Protein AF-0000000074757360 (afdb_homodimer)

Radius of gyration: 37.22 Å; Cα contacts (8 Å, |Δi|>4): 1600; chains: 2; bounding box: 82×143×84 Å

Structure (mmCIF, N/CA/C/O backbone):
data_AF-0000000074757360-model_v1
#
loop_
_entity.id
_entity.type
_entity.pdbx_description
1 polymer 'Uncharacterized protein'
#
loop_
_atom_site.group_PDB
_atom_site.id
_atom_site.type_symbol
_atom_site.label_atom_id
_atom_site.label_alt_id
_atom_site.label_comp_id
_atom_site.label_asym_id
_atom_site.label_entity_id
_atom_site.label_seq_id
_atom_site.pdbx_PDB_ins_code
_atom_site.Cartn_x
_atom_site.Cartn_y
_atom_site.Cartn_z
_atom_site.occupancy
_atom_site.B_iso_or_equiv
_atom_site.auth_seq_id
_atom_site.auth_comp_id
_atom_site.auth_asym_id
_atom_site.auth_atom_id
_atom_site.pdbx_PDB_model_num
ATOM 1 N N . MET A 1 1 ? 6.125 37.125 40.344 1 40.66 1 MET A N 1
ATOM 2 C CA . MET A 1 1 ? 6.281 35.938 41.188 1 40.66 1 MET A CA 1
ATOM 3 C C . MET A 1 1 ? 4.953 35.219 41.344 1 40.66 1 MET A C 1
ATOM 5 O O . MET A 1 1 ? 4.906 33.969 41.281 1 40.66 1 MET A O 1
ATOM 9 N N . LEU A 1 2 ? 3.912 35.938 41.469 1 44.38 2 LEU A N 1
ATOM 10 C CA . LEU A 1 2 ? 2.59 35.344 41.625 1 44.38 2 LEU A CA 1
ATOM 11 C C . LEU A 1 2 ? 2.145 34.688 40.344 1 44.38 2 LEU A C 1
ATOM 13 O O . LEU A 1 2 ? 1.53 33.625 40.344 1 44.38 2 LEU A O 1
ATOM 17 N N . ALA A 1 3 ? 2.496 35.344 39.312 1 50.09 3 ALA A N 1
ATOM 18 C CA . ALA A 1 3 ? 2.156 34.781 38 1 50.09 3 ALA A CA 1
ATOM 19 C C . ALA A 1 3 ? 2.926 33.469 37.75 1 50.09 3 ALA A C 1
ATOM 21 O O . ALA A 1 3 ? 2.377 32.531 37.188 1 50.09 3 ALA A O 1
ATOM 22 N N . LEU A 1 4 ? 4.109 33.531 38.281 1 52.38 4 LEU A N 1
ATOM 23 C CA . LEU A 1 4 ? 4.918 32.344 38.125 1 52.38 4 LEU A CA 1
ATOM 24 C C . LEU A 1 4 ? 4.387 31.219 39.031 1 52.38 4 LEU A C 1
ATOM 26 O O . LEU A 1 4 ? 4.367 30.047 38.625 1 52.38 4 LEU A O 1
ATOM 30 N N . ARG A 1 5 ? 4.098 31.594 40.375 1 53.38 5 ARG A N 1
ATOM 31 C CA . ARG A 1 5 ? 3.555 30.594 41.281 1 53.38 5 ARG A CA 1
ATOM 32 C C . ARG A 1 5 ? 2.236 30.031 40.75 1 53.38 5 ARG A C 1
ATOM 34 O O . ARG A 1 5 ? 1.979 28.828 40.875 1 53.38 5 ARG A O 1
ATOM 41 N N . SER A 1 6 ? 1.55 30.953 40.281 1 59.88 6 SER A N 1
ATOM 42 C CA . SER A 1 6 ? 0.283 30.5 39.719 1 59.88 6 SER A CA 1
ATOM 43 C C . SER A 1 6 ? 0.505 29.656 38.469 1 59.88 6 SER A C 1
ATOM 45 O O . SER A 1 6 ? -0.186 28.656 38.25 1 59.88 6 SER A O 1
ATOM 47 N N . GLY A 1 7 ? 1.587 30.016 37.812 1 64.06 7 GLY A N 1
ATOM 48 C CA . GLY A 1 7 ? 1.925 29.234 36.625 1 64.06 7 GLY A CA 1
ATOM 49 C C . GLY A 1 7 ? 2.422 27.828 36.938 1 64.06 7 GLY A C 1
ATOM 50 O O . GLY A 1 7 ? 2.01 26.859 36.312 1 64.06 7 GLY A O 1
ATOM 51 N N . LEU A 1 8 ? 3.223 27.781 38.031 1 70.5 8 LEU A N 1
ATOM 52 C CA . LEU A 1 8 ? 3.768 26.5 38.438 1 70.5 8 LEU A CA 1
ATOM 53 C C . LEU A 1 8 ? 2.678 25.625 39.031 1 70.5 8 LEU A C 1
ATOM 55 O O . LEU A 1 8 ? 2.68 24.406 38.844 1 70.5 8 LEU A O 1
ATOM 59 N N . ALA A 1 9 ? 1.816 26.234 39.781 1 69.94 9 ALA A N 1
ATOM 60 C CA . ALA A 1 9 ? 0.703 25.5 40.344 1 69.94 9 ALA A CA 1
ATOM 61 C C . ALA A 1 9 ? -0.206 24.938 39.25 1 69.94 9 ALA A C 1
ATOM 63 O O . ALA A 1 9 ? -0.674 23.797 39.344 1 69.94 9 ALA A O 1
ATOM 64 N N . ARG A 1 10 ? -0.334 25.672 38.312 1 75.38 10 ARG A N 1
ATOM 65 C CA . ARG A 1 10 ? -1.157 25.203 37.188 1 75.38 10 ARG A CA 1
ATOM 66 C C . ARG A 1 10 ? -0.459 24.094 36.406 1 75.38 10 ARG A C 1
ATOM 68 O O . ARG A 1 10 ? -1.107 23.156 35.938 1 75.38 10 ARG A O 1
ATOM 75 N N . MET A 1 11 ? 0.759 24.266 36.406 1 74.19 11 MET A N 1
ATOM 76 C CA . MET A 1 11 ? 1.522 23.219 35.719 1 74.19 11 MET A CA 1
ATOM 77 C C . MET A 1 11 ? 1.407 21.891 36.438 1 74.19 11 MET A C 1
ATOM 79 O O . MET A 1 11 ? 1.29 20.844 35.812 1 74.19 11 MET A O 1
ATOM 83 N N . CYS A 1 12 ? 1.384 21.953 37.688 1 73.38 12 CYS A N 1
ATOM 84 C CA . CYS A 1 12 ? 1.267 20.719 38.5 1 73.38 12 CYS A CA 1
ATOM 85 C C . CYS A 1 12 ? -0.15 20.172 38.406 1 73.38 12 CYS A C 1
ATOM 87 O O . CYS A 1 12 ? -0.344 18.953 38.438 1 73.38 12 CYS A O 1
ATOM 89 N N . HIS A 1 13 ? -1.072 21.047 38.188 1 77.44 13 HIS A N 1
ATOM 90 C CA . HIS A 1 13 ? -2.465 20.625 38.094 1 77.44 13 HIS A CA 1
ATOM 91 C C . HIS A 1 13 ? -2.727 19.859 36.781 1 77.44 13 HIS A C 1
ATOM 93 O O . HIS A 1 13 ? -3.57 18.969 36.75 1 77.44 13 HIS A O 1
ATOM 99 N N . VAL A 1 14 ? -1.979 20.25 35.844 1 77.44 14 VAL A N 1
ATOM 100 C CA . VAL A 1 14 ? -2.156 19.609 34.531 1 77.44 14 VAL A CA 1
ATOM 101 C C . VAL A 1 14 ? -1.836 18.125 34.625 1 77.44 14 VAL A C 1
ATOM 103 O O . VAL A 1 14 ? -2.508 17.297 34 1 77.44 14 VAL A O 1
ATOM 106 N N . HIS A 1 15 ? -0.929 17.797 35.469 1 77.31 15 HIS A N 1
ATOM 107 C CA . HIS A 1 15 ? -0.501 16.406 35.594 1 77.31 15 HIS A CA 1
ATOM 108 C C . HIS A 1 15 ? -1.546 15.562 36.312 1 77.31 15 HIS A C 1
ATOM 110 O O . HIS A 1 15 ? -1.62 14.352 36.094 1 77.31 15 HIS A O 1
ATOM 116 N N . ALA A 1 16 ? -2.439 16.25 36.969 1 79.31 16 ALA A N 1
ATOM 117 C CA . ALA A 1 16 ? -3.434 15.539 37.781 1 79.31 16 ALA A CA 1
ATOM 118 C C . ALA A 1 16 ? -4.789 15.523 37.062 1 79.31 16 ALA A C 1
ATOM 120 O O . ALA A 1 16 ? -5.727 14.867 37.531 1 79.31 16 ALA A O 1
ATOM 121 N N . MET A 1 17 ? -4.836 16.094 35.938 1 86.5 17 MET A N 1
ATOM 122 C CA . MET A 1 17 ? -6.121 16.203 35.25 1 86.5 17 MET A CA 1
ATOM 123 C C . MET A 1 17 ? -6.453 14.922 34.5 1 86.5 17 MET A C 1
ATOM 125 O O . MET A 1 17 ? -5.57 14.281 33.938 1 86.5 17 MET A O 1
ATOM 129 N N . GLU A 1 18 ? -7.699 14.633 34.594 1 88.25 18 GLU A N 1
ATOM 130 C CA . GLU A 1 18 ? -8.18 13.453 33.875 1 88.25 18 GLU A CA 1
ATOM 131 C C . GLU A 1 18 ? -8.25 13.695 32.375 1 88.25 18 GLU A C 1
ATOM 133 O O . GLU A 1 18 ? -8.398 14.836 31.922 1 88.25 18 GLU A O 1
ATOM 138 N N . ASP A 1 19 ? -8.164 12.68 31.609 1 90.19 19 ASP A N 1
ATOM 139 C CA . ASP A 1 19 ? -8.141 12.758 30.156 1 90.19 19 ASP A CA 1
ATOM 140 C C . ASP A 1 19 ? -9.422 13.398 29.625 1 90.19 19 ASP A C 1
ATOM 142 O O . ASP A 1 19 ? -9.375 14.172 28.656 1 90.19 19 ASP A O 1
ATOM 146 N N . THR A 1 20 ? -10.5 13.156 30.234 1 89.81 20 THR A N 1
ATOM 147 C CA . THR A 1 20 ? -11.781 13.68 29.75 1 89.81 20 THR A CA 1
ATOM 148 C C . THR A 1 20 ? -11.836 15.195 29.922 1 89.81 20 THR A C 1
ATOM 150 O O . THR A 1 20 ? -12.383 15.891 29.062 1 89.81 20 THR A O 1
ATOM 153 N N . GLU A 1 21 ? -11.195 15.609 30.953 1 90.19 21 GLU A N 1
ATOM 154 C CA . GLU A 1 21 ? -11.156 17.047 31.188 1 90.19 21 GLU A CA 1
ATOM 155 C C . GLU A 1 21 ? -10.219 17.734 30.188 1 90.19 21 GLU A C 1
ATOM 157 O O . GLU A 1 21 ? -10.508 18.844 29.719 1 90.19 21 GLU A O 1
ATOM 162 N N . VAL A 1 22 ? -9.172 17.078 29.969 1 91 22 VAL A N 1
ATOM 163 C CA . VAL A 1 22 ? -8.219 17.625 29.016 1 91 22 VAL A CA 1
ATOM 164 C C . VAL A 1 22 ? -8.859 17.703 27.625 1 91 22 VAL A C 1
ATOM 166 O O . VAL A 1 22 ? -8.703 18.703 26.922 1 91 22 VAL A O 1
ATOM 169 N N . VAL A 1 23 ? -9.625 16.719 27.266 1 91.56 23 VAL A N 1
ATOM 170 C CA . VAL A 1 23 ? -10.281 16.688 25.969 1 91.56 23 VAL A CA 1
ATOM 171 C C . VAL A 1 23 ? -11.328 17.797 25.891 1 91.56 23 VAL A C 1
ATOM 173 O O . VAL A 1 23 ? -11.508 18.406 24.844 1 91.56 23 VAL A O 1
ATOM 176 N N . ALA A 1 24 ? -11.984 18.078 26.938 1 87.88 24 ALA A N 1
ATOM 177 C CA . ALA A 1 24 ? -13.016 19.109 26.969 1 87.88 24 ALA A CA 1
ATOM 178 C C . ALA A 1 24 ? -12.414 20.5 26.766 1 87.88 24 ALA A C 1
ATOM 180 O O . ALA A 1 24 ? -13 21.359 26.094 1 87.88 24 ALA A O 1
ATOM 181 N N . ARG A 1 25 ? -11.172 20.656 27.25 1 87.62 25 ARG A N 1
ATOM 182 C CA . ARG A 1 25 ? -10.57 21.984 27.203 1 87.62 25 ARG A CA 1
ATOM 183 C C . ARG A 1 25 ? -9.688 22.156 25.969 1 87.62 25 ARG A C 1
ATOM 185 O O . ARG A 1 25 ? -9.68 23.219 25.359 1 87.62 25 ARG A O 1
ATOM 192 N N . ALA A 1 26 ? -8.906 21.141 25.688 1 89.75 26 ALA A N 1
ATOM 193 C CA . ALA A 1 26 ? -7.902 21.281 24.641 1 89.75 26 ALA A CA 1
ATOM 194 C C . ALA A 1 26 ? -8.25 20.438 23.422 1 89.75 26 ALA A C 1
ATOM 196 O O . ALA A 1 26 ? -7.602 20.531 22.375 1 89.75 26 ALA A O 1
ATOM 197 N N . GLY A 1 27 ? -9.266 19.625 23.469 1 91.06 27 GLY A N 1
ATOM 198 C CA . GLY A 1 27 ? -9.594 18.734 22.375 1 91.06 27 GLY A CA 1
ATOM 199 C C . GLY A 1 27 ? -8.789 17.453 22.375 1 91.06 27 GLY A C 1
ATOM 200 O O . GLY A 1 27 ? -7.879 17.281 23.188 1 91.06 27 GLY A O 1
ATOM 201 N N . LEU A 1 28 ? -9.117 16.594 21.516 1 94.25 28 LEU A N 1
ATOM 202 C CA . LEU A 1 28 ? -8.414 15.312 21.453 1 94.25 28 LEU A CA 1
ATOM 203 C C . LEU A 1 28 ? -6.992 15.508 20.938 1 94.25 28 LEU A C 1
ATOM 205 O O . LEU A 1 28 ? -6.066 14.812 21.359 1 94.25 28 LEU A O 1
ATOM 209 N N . ASP A 1 29 ? -6.801 16.438 20.047 1 93.94 29 ASP A N 1
ATOM 210 C CA . ASP A 1 29 ? -5.461 16.703 19.531 1 93.94 29 ASP A CA 1
ATOM 211 C C . ASP A 1 29 ? -4.543 17.219 20.641 1 93.94 29 ASP A C 1
ATOM 213 O O . ASP A 1 29 ? -3.359 16.875 20.688 1 93.94 29 ASP A O 1
ATOM 217 N N . GLY A 1 30 ? -5.074 18.062 21.531 1 92.75 30 GLY A N 1
ATOM 218 C CA . GLY A 1 30 ? -4.293 18.531 22.672 1 92.75 30 GLY A CA 1
ATOM 219 C C . GLY A 1 30 ? -3.869 17.391 23.594 1 92.75 30 GLY A C 1
ATOM 220 O O . GLY A 1 30 ? -2.713 17.328 24.016 1 92.75 30 GLY A O 1
ATOM 221 N N . LEU A 1 31 ? -4.781 16.516 23.828 1 94.06 31 LEU A N 1
ATOM 222 C CA . LEU A 1 31 ? -4.465 15.367 24.672 1 94.06 31 LEU A CA 1
ATOM 223 C C . LEU A 1 31 ? -3.412 14.484 24.016 1 94.06 31 LEU A C 1
ATOM 225 O O . LEU A 1 31 ? -2.498 14 24.672 1 94.06 31 LEU A O 1
ATOM 229 N N . MET A 1 32 ? -3.561 14.344 22.703 1 95.44 32 MET A N 1
ATOM 230 C CA . MET A 1 32 ? -2.648 13.43 22.031 1 95.44 32 MET A CA 1
ATOM 231 C C . MET A 1 32 ? -1.251 14.031 21.922 1 95.44 32 MET A C 1
ATOM 233 O O . MET A 1 32 ? -0.258 13.305 21.906 1 95.44 32 MET A O 1
ATOM 237 N N . LEU A 1 33 ? -1.157 15.312 21.875 1 94.75 33 LEU A N 1
ATOM 238 C CA . LEU A 1 33 ? 0.158 15.945 21.938 1 94.75 33 LEU A CA 1
ATOM 239 C C . LEU A 1 33 ? 0.837 15.648 23.266 1 94.75 33 LEU A C 1
ATOM 241 O O . LEU A 1 33 ? 2.021 15.312 23.297 1 94.75 33 LEU A O 1
ATOM 245 N N . LEU A 1 34 ? 0.111 15.734 24.312 1 94.12 34 LEU A N 1
ATOM 246 C CA . LEU A 1 34 ? 0.648 15.445 25.625 1 94.12 34 LEU A CA 1
ATOM 247 C C . LEU A 1 34 ? 0.997 13.961 25.766 1 94.12 34 LEU A C 1
ATOM 249 O O . LEU A 1 34 ? 2.018 13.617 26.359 1 94.12 34 LEU A O 1
ATOM 253 N N . GLU A 1 35 ? 0.15 13.172 25.203 1 95.5 35 GLU A N 1
ATOM 254 C CA . GLU A 1 35 ? 0.427 11.742 25.234 1 95.5 35 GLU A CA 1
ATOM 255 C C . GLU A 1 35 ? 1.689 11.398 24.438 1 95.5 35 GLU A C 1
ATOM 257 O O . GLU A 1 35 ? 2.43 10.484 24.812 1 95.5 35 GLU A O 1
ATOM 262 N N . PHE A 1 36 ? 1.859 12.109 23.375 1 97.12 36 PHE A N 1
ATOM 263 C CA . PHE A 1 36 ? 3.068 11.883 22.594 1 97.12 36 PHE A CA 1
ATOM 264 C C . PHE A 1 36 ? 4.309 12.273 23.406 1 97.12 36 PHE A C 1
ATOM 266 O O . PHE A 1 36 ? 5.324 11.57 23.359 1 97.12 36 PHE A O 1
ATOM 273 N N . MET A 1 37 ? 4.242 13.328 24.203 1 95.88 37 MET A N 1
ATOM 274 C CA . MET A 1 37 ? 5.332 13.742 25.078 1 95.88 37 MET A CA 1
ATOM 275 C C . MET A 1 37 ? 5.551 12.711 26.188 1 95.88 37 MET A C 1
ATOM 277 O O . MET A 1 37 ? 6.688 12.398 26.531 1 95.88 37 MET A O 1
ATOM 281 N N . ARG A 1 38 ? 4.5 12.195 26.609 1 94.94 38 ARG A N 1
ATOM 282 C CA . ARG A 1 38 ? 4.594 11.18 27.656 1 94.94 38 ARG A CA 1
ATOM 283 C C . ARG A 1 38 ? 5.215 9.898 27.109 1 94.94 38 ARG A C 1
ATOM 285 O O . ARG A 1 38 ? 6.008 9.25 27.797 1 94.94 38 ARG A O 1
ATOM 292 N N . LEU A 1 39 ? 4.793 9.586 25.938 1 96.94 39 LEU A N 1
ATOM 293 C CA . LEU A 1 39 ? 5.375 8.414 25.297 1 96.94 39 LEU A CA 1
ATOM 294 C C . LEU A 1 39 ? 6.875 8.586 25.109 1 96.94 39 LEU A C 1
ATOM 296 O O . LEU A 1 39 ? 7.652 7.664 25.375 1 96.94 39 LEU A O 1
ATOM 300 N N . GLY A 1 40 ? 7.227 9.789 24.609 1 97.25 40 GLY A N 1
ATOM 301 C CA . GLY A 1 40 ? 8.648 10.07 24.484 1 97.25 40 GLY A CA 1
ATOM 302 C C . GLY A 1 40 ? 9.398 9.984 25.797 1 97.25 40 GLY A C 1
ATOM 303 O O . GLY A 1 40 ? 10.5 9.43 25.844 1 97.25 40 GLY A O 1
ATOM 304 N N . ARG A 1 41 ? 8.82 10.453 26.844 1 96.38 41 ARG A N 1
ATOM 305 C CA . ARG A 1 41 ? 9.43 10.406 28.172 1 96.38 41 ARG A CA 1
ATOM 306 C C . ARG A 1 41 ? 9.594 8.969 28.641 1 96.38 41 ARG A C 1
ATOM 308 O O . ARG A 1 41 ? 10.648 8.594 29.156 1 96.38 41 ARG A O 1
ATOM 315 N N . GLN A 1 42 ? 8.609 8.227 28.406 1 96.81 42 GLN A N 1
ATOM 316 C CA . GLN A 1 42 ? 8.633 6.832 28.844 1 96.81 42 GLN A CA 1
ATOM 317 C C . GLN A 1 42 ? 9.664 6.027 28.047 1 96.81 42 GLN A C 1
ATOM 319 O O . GLN A 1 42 ? 10.414 5.242 28.625 1 96.81 42 GLN A O 1
ATOM 324 N N . LEU A 1 43 ? 9.664 6.242 26.781 1 97.56 43 LEU A N 1
ATOM 325 C CA . LEU A 1 43 ? 10.625 5.531 25.953 1 97.56 43 LEU A CA 1
ATOM 326 C C . LEU A 1 43 ? 12.055 5.93 26.312 1 97.56 43 LEU A C 1
ATOM 328 O O . LEU A 1 43 ? 12.93 5.07 26.453 1 97.56 43 LEU A O 1
ATOM 332 N N . ALA A 1 44 ? 12.266 7.227 26.484 1 97.31 44 ALA A N 1
ATOM 333 C CA . ALA A 1 44 ? 13.586 7.711 26.859 1 97.31 44 ALA A CA 1
ATOM 334 C C . ALA A 1 44 ? 14.016 7.152 28.219 1 97.31 44 ALA A C 1
ATOM 336 O O . ALA A 1 44 ? 15.188 6.848 28.438 1 97.31 44 ALA A O 1
ATOM 337 N N . LEU A 1 45 ? 13.125 6.984 29.062 1 96.5 45 LEU A N 1
ATOM 338 C CA . LEU A 1 45 ? 13.422 6.457 30.391 1 96.5 45 LEU A CA 1
ATOM 339 C C . LEU A 1 45 ? 13.781 4.977 30.312 1 96.5 45 LEU A C 1
ATOM 341 O O . LEU A 1 45 ? 14.812 4.555 30.859 1 96.5 45 LEU A O 1
ATOM 345 N N . VAL A 1 46 ? 12.961 4.207 29.672 1 96.31 46 VAL A N 1
ATOM 346 C CA . VAL A 1 46 ? 13.172 2.766 29.594 1 96.31 46 VAL A CA 1
ATOM 347 C C . VAL A 1 46 ? 14.453 2.477 28.812 1 96.31 46 VAL A C 1
ATOM 349 O O . VAL A 1 46 ? 15.289 1.678 29.25 1 96.31 46 VAL A O 1
ATOM 352 N N . TRP A 1 47 ? 14.664 3.172 27.641 1 96.94 47 TRP A N 1
ATOM 353 C CA . TRP A 1 47 ? 15.898 3.02 26.875 1 96.94 47 TRP A CA 1
ATOM 354 C C . TRP A 1 47 ? 17.094 3.49 27.688 1 96.94 47 TRP A C 1
ATOM 356 O O . TRP A 1 47 ? 18.156 2.846 27.688 1 96.94 47 TRP A O 1
ATOM 366 N N . GLY A 1 48 ? 16.906 4.625 28.406 1 95.38 48 GLY A N 1
ATOM 367 C CA . GLY A 1 48 ? 17.984 5.238 29.172 1 95.38 48 GLY A CA 1
ATOM 368 C C . GLY A 1 48 ? 18.5 4.359 30.297 1 95.38 48 GLY A C 1
ATOM 369 O O . GLY A 1 48 ? 19.719 4.195 30.453 1 95.38 48 GLY A O 1
ATOM 370 N N . ILE A 1 49 ? 17.672 3.756 30.984 1 94.5 49 ILE A N 1
ATOM 371 C CA . ILE A 1 49 ? 18.062 2.939 32.125 1 94.5 49 ILE A CA 1
ATOM 372 C C . ILE A 1 49 ? 18.859 1.725 31.641 1 94.5 49 ILE A C 1
ATOM 374 O O . ILE A 1 49 ? 19.938 1.426 32.188 1 94.5 49 ILE A O 1
ATOM 378 N N . VAL A 1 50 ? 18.453 1.169 30.609 1 93.38 50 VAL A N 1
ATOM 379 C CA . VAL A 1 50 ? 19.062 -0.079 30.156 1 93.38 50 VAL A CA 1
ATOM 380 C C . VAL A 1 50 ? 20.312 0.222 29.328 1 93.38 50 VAL A C 1
ATOM 382 O O . VAL A 1 50 ? 21.391 -0.345 29.594 1 93.38 50 VAL A O 1
ATOM 385 N N . ILE A 1 51 ? 20.25 1.177 28.422 1 94.56 51 ILE A N 1
ATOM 386 C CA . ILE A 1 51 ? 21.359 1.425 27.5 1 94.56 51 ILE A CA 1
ATOM 387 C C . ILE A 1 51 ? 22.469 2.186 28.203 1 94.56 51 ILE A C 1
ATOM 389 O O . ILE A 1 51 ? 23.656 1.877 28.031 1 94.56 51 ILE A O 1
ATOM 393 N N . VAL A 1 52 ? 22.156 3.139 29.016 1 92.94 52 VAL A N 1
ATOM 394 C CA . VAL A 1 52 ? 23.172 3.867 29.766 1 92.94 52 VAL A CA 1
ATOM 395 C C . VAL A 1 52 ? 23.828 2.938 30.797 1 92.94 52 VAL A C 1
ATOM 397 O O . VAL A 1 52 ? 25.031 2.975 30.984 1 92.94 52 VAL A O 1
ATOM 400 N N . GLY A 1 53 ? 23.094 2.076 31.391 1 91.56 53 GLY A N 1
ATOM 401 C CA . GLY A 1 53 ? 23.625 1.14 32.375 1 91.56 53 GLY A CA 1
ATOM 402 C C . GLY A 1 53 ? 24.531 0.088 31.781 1 91.56 53 GLY A C 1
ATOM 403 O O . GLY A 1 53 ? 25.484 -0.362 32.438 1 91.56 53 GLY A O 1
ATOM 404 N N . MET A 1 54 ? 24.297 -0.201 30.547 1 91.38 54 MET A N 1
ATOM 405 C CA . MET A 1 54 ? 25.062 -1.297 29.953 1 91.38 54 MET A CA 1
ATOM 406 C C . MET A 1 54 ? 26.172 -0.765 29.062 1 91.38 54 MET A C 1
ATOM 408 O O . MET A 1 54 ? 27.328 -1.154 29.203 1 91.38 54 MET A O 1
ATOM 412 N N . LEU A 1 55 ? 25.891 0.196 28.188 1 91.06 55 LEU A N 1
ATOM 413 C CA . LEU A 1 55 ? 26.828 0.592 27.141 1 91.06 55 LEU A CA 1
ATOM 414 C C . LEU A 1 55 ? 27.781 1.67 27.641 1 91.06 55 LEU A C 1
ATOM 416 O O . LEU A 1 55 ? 28.953 1.715 27.25 1 91.06 55 LEU A O 1
ATOM 420 N N . CYS A 1 56 ? 27.391 2.529 28.5 1 87.75 56 CYS A N 1
ATOM 421 C CA . CYS A 1 56 ? 28.266 3.607 28.969 1 87.75 56 CYS A CA 1
ATOM 422 C C . CYS A 1 56 ? 29.453 3.051 29.734 1 87.75 56 CYS A C 1
ATOM 424 O O . CYS A 1 56 ? 30.594 3.4 29.438 1 87.75 56 CYS A O 1
ATOM 426 N N . PRO A 1 57 ? 29.234 2.145 30.656 1 86.56 57 PRO A N 1
ATOM 427 C CA . PRO A 1 57 ? 30.391 1.565 31.328 1 86.56 57 PRO A CA 1
ATOM 428 C C . PRO A 1 57 ? 31.281 0.753 30.391 1 86.56 57 PRO A C 1
ATOM 430 O O . PRO A 1 57 ? 32.5 0.738 30.562 1 86.56 57 PRO A O 1
ATOM 433 N N . LEU A 1 58 ? 30.688 0.191 29.484 1 87.56 58 LEU A N 1
ATOM 434 C CA . LEU A 1 58 ? 31.453 -0.585 28.516 1 87.56 58 LEU A CA 1
ATOM 435 C C . LEU A 1 58 ? 32.312 0.327 27.656 1 87.56 58 LEU A C 1
ATOM 437 O O . LEU A 1 58 ? 33.5 0.036 27.422 1 87.56 58 LEU A O 1
ATOM 441 N N . HIS A 1 59 ? 31.75 1.394 27.156 1 87.69 59 HIS A N 1
ATOM 442 C CA . HIS A 1 59 ? 32.5 2.365 26.375 1 87.69 59 HIS A CA 1
ATOM 443 C C . HIS A 1 59 ? 33.656 2.959 27.203 1 87.69 59 HIS A C 1
ATOM 445 O O . HIS A 1 59 ? 34.781 3.082 26.719 1 87.69 59 HIS A O 1
ATOM 451 N N . PHE A 1 60 ? 33.312 3.271 28.422 1 83.81 60 PHE A N 1
ATOM 452 C CA . PHE A 1 60 ? 34.312 3.865 29.297 1 83.81 60 PHE A CA 1
ATOM 453 C C . PHE A 1 60 ? 35.438 2.895 29.562 1 83.81 60 PHE A C 1
ATOM 455 O O . PHE A 1 60 ? 36.625 3.285 29.531 1 83.81 60 PHE A O 1
ATOM 462 N N . TYR A 1 61 ? 35.125 1.689 29.766 1 82.88 61 TYR A N 1
ATOM 463 C CA . TYR A 1 61 ? 36.125 0.667 30.016 1 82.88 61 TYR A CA 1
ATOM 464 C C . TYR A 1 61 ? 37.031 0.48 28.797 1 82.88 61 TYR A C 1
ATOM 466 O O . TYR A 1 61 ? 38.25 0.411 28.922 1 82.88 61 TYR A O 1
ATOM 474 N N . LEU A 1 62 ? 36.469 0.509 27.672 1 83.38 62 LEU A N 1
ATOM 475 C CA . LEU A 1 62 ? 37.25 0.245 26.453 1 83.38 62 LEU A CA 1
ATOM 476 C C . LEU A 1 62 ? 38.125 1.441 26.094 1 83.38 62 LEU A C 1
ATOM 478 O O . LEU A 1 62 ? 39.219 1.273 25.594 1 83.38 62 LEU A O 1
ATOM 482 N N . HIS A 1 63 ? 37.625 2.633 26.312 1 81.75 63 HIS A N 1
ATOM 483 C CA . HIS A 1 63 ? 38.406 3.832 26.062 1 81.75 63 HIS A CA 1
ATOM 484 C C . HIS A 1 63 ? 39.562 3.941 27.047 1 81.75 63 HIS A C 1
ATOM 486 O O . HIS A 1 63 ? 40.625 4.453 26.688 1 81.75 63 HIS A O 1
ATOM 492 N N . SER A 1 64 ? 39.312 3.492 28.234 1 77 64 SER A N 1
ATOM 493 C CA . SER A 1 64 ? 40.375 3.566 29.25 1 77 64 SER A CA 1
ATOM 494 C C . SER A 1 64 ? 41.562 2.686 28.891 1 77 64 SER A C 1
ATOM 496 O O . SER A 1 64 ? 42.688 2.939 29.328 1 77 64 SER A O 1
ATOM 498 N N . GLN A 1 65 ? 41.188 1.819 28.062 1 72.81 65 GLN A N 1
ATOM 499 C CA . GLN A 1 65 ? 42.281 0.954 27.641 1 72.81 65 GLN A CA 1
ATOM 500 C C . GLN A 1 65 ? 43.125 1.616 26.547 1 72.81 65 GLN A C 1
ATOM 502 O O . GLN A 1 65 ? 44.219 1.175 26.25 1 72.81 65 GLN A O 1
ATOM 507 N N . PHE A 1 66 ? 42.406 2.695 25.922 1 68.75 66 PHE A N 1
ATOM 508 C CA . PHE A 1 66 ? 43.125 3.449 24.906 1 68.75 66 PHE A CA 1
ATOM 509 C C . PHE A 1 66 ? 43.938 4.582 25.531 1 68.75 66 PHE A C 1
ATOM 511 O O . PHE A 1 66 ? 43.5 5.152 26.547 1 68.75 66 PHE A O 1
ATOM 518 N N . SER A 1 67 ? 45.25 4.648 25.594 1 57.34 67 SER A N 1
ATOM 519 C CA . SER A 1 67 ? 46.156 5.637 26.172 1 57.34 67 SER A CA 1
ATOM 520 C C . SER A 1 67 ? 45.75 7.055 25.781 1 57.34 67 SER A C 1
ATOM 522 O O . SER A 1 67 ? 46.375 8.023 26.203 1 57.34 67 SER A O 1
ATOM 524 N N . GLY A 1 68 ? 44.719 7.34 25.016 1 56 68 GLY A N 1
ATOM 525 C CA . GLY A 1 68 ? 44.656 8.711 24.531 1 56 68 GLY A CA 1
ATOM 526 C C . GLY A 1 68 ? 43.719 9.578 25.375 1 56 68 GLY A C 1
ATOM 527 O O . GLY A 1 68 ? 42.906 9.055 26.125 1 56 68 GLY A O 1
ATOM 528 N N . GLN A 1 69 ? 44.062 10.906 25.578 1 57.31 69 GLN A N 1
ATOM 529 C CA . GLN A 1 69 ? 43.312 11.93 26.297 1 57.31 69 GLN A CA 1
ATOM 530 C C . GLN A 1 69 ? 41.969 12.203 25.625 1 57.31 69 GLN A C 1
ATOM 532 O O . GLN A 1 69 ? 41.938 12.727 24.516 1 57.31 69 GLN A O 1
ATOM 537 N N . PHE A 1 70 ? 40.906 11.43 26.031 1 62.75 70 PHE A N 1
ATOM 538 C CA . PHE A 1 70 ? 39.594 11.695 25.453 1 62.75 70 PHE A CA 1
ATOM 539 C C . PHE A 1 70 ? 38.719 12.477 26.422 1 62.75 70 PHE A C 1
ATOM 541 O O . PHE A 1 70 ? 38.906 12.406 27.641 1 62.75 70 PHE A O 1
ATOM 548 N N . GLU A 1 71 ? 38 13.5 25.922 1 67 71 GLU A N 1
ATOM 549 C CA . GLU A 1 71 ? 36.969 14.195 26.719 1 67 71 GLU A CA 1
ATOM 550 C C . GLU A 1 71 ? 35.969 13.211 27.281 1 67 71 GLU A C 1
ATOM 552 O O . GLU A 1 71 ? 35.75 12.141 26.719 1 67 71 GLU A O 1
ATOM 557 N N . LEU A 1 72 ? 35.5 13.508 28.453 1 65.5 72 LEU A N 1
ATOM 558 C CA . LEU A 1 72 ? 34.594 12.633 29.172 1 65.5 72 LEU A CA 1
ATOM 559 C C . LEU A 1 72 ? 33.406 12.234 28.312 1 65.5 72 LEU A C 1
ATOM 561 O O . LEU A 1 72 ? 33 11.062 28.297 1 65.5 72 LEU A O 1
ATOM 565 N N . LEU A 1 73 ? 32.906 13.102 27.531 1 71.38 73 LEU A N 1
ATOM 566 C CA . LEU A 1 73 ? 31.75 12.82 26.703 1 71.38 73 LEU A CA 1
ATOM 567 C C . LEU A 1 73 ? 32.094 11.875 25.547 1 71.38 73 LEU A C 1
ATOM 569 O O . LEU A 1 73 ? 31.312 11.008 25.188 1 71.38 73 LEU A O 1
ATOM 573 N N . SER A 1 74 ? 33.281 11.953 25.141 1 72.75 74 SER A N 1
ATOM 574 C CA . SER A 1 74 ? 33.75 11.094 24.047 1 72.75 74 SER A CA 1
ATOM 575 C C . SER A 1 74 ? 34.062 9.688 24.547 1 72.75 74 SER A C 1
ATOM 577 O O . SER A 1 74 ? 33.969 8.727 23.797 1 72.75 74 SER A O 1
ATOM 579 N N . MET A 1 75 ? 34.312 9.648 25.844 1 75.44 75 MET A N 1
ATOM 580 C CA . MET A 1 75 ? 34.656 8.344 26.422 1 75.44 75 MET A CA 1
ATOM 581 C C . MET A 1 75 ? 33.406 7.484 26.609 1 75.44 75 MET A C 1
ATOM 583 O O . MET A 1 75 ? 33.5 6.266 26.75 1 75.44 75 MET A O 1
ATOM 587 N N . THR A 1 76 ? 32.344 8.156 26.531 1 76.5 76 THR A N 1
ATOM 588 C CA . THR A 1 76 ? 31.109 7.418 26.734 1 76.5 76 THR A CA 1
ATOM 589 C C . THR A 1 76 ? 30.438 7.105 25.391 1 76.5 76 THR A C 1
ATOM 591 O O . THR A 1 76 ? 29.391 6.465 25.359 1 76.5 76 THR A O 1
ATOM 594 N N . SER A 1 77 ? 31.156 7.469 24.359 1 80.31 77 SER A N 1
ATOM 595 C CA . SER A 1 77 ? 30.578 7.281 23.031 1 80.31 77 SER A CA 1
ATOM 596 C C . SER A 1 77 ? 31.375 6.254 22.234 1 80.31 77 SER A C 1
ATOM 598 O O . SER A 1 77 ? 32.438 5.824 22.641 1 80.31 77 SER A O 1
ATOM 600 N N . PHE A 1 78 ? 30.781 5.805 21.234 1 79.69 78 PHE A N 1
ATOM 601 C CA . PHE A 1 78 ? 31.375 4.816 20.344 1 79.69 78 PHE A CA 1
ATOM 602 C C . PHE A 1 78 ? 32.5 5.434 19.531 1 79.69 78 PHE A C 1
ATOM 604 O O . PHE A 1 78 ? 33.344 4.719 18.984 1 79.69 78 PHE A O 1
ATOM 611 N N . ASN A 1 79 ? 32.594 6.691 19.609 1 74.81 79 ASN A N 1
ATOM 612 C CA . ASN A 1 79 ? 33.562 7.387 18.781 1 74.81 79 ASN A CA 1
ATOM 613 C C . ASN A 1 79 ? 35 6.969 19.109 1 74.81 79 ASN A C 1
ATOM 615 O O . ASN A 1 79 ? 35.406 6.98 20.266 1 74.81 79 ASN A O 1
ATOM 619 N N . GLY A 1 80 ? 35.75 6.48 18.141 1 69.5 80 GLY A N 1
ATOM 620 C CA . GLY A 1 80 ? 37.156 6.164 18.297 1 69.5 80 GLY A CA 1
ATOM 621 C C . GLY A 1 80 ? 37.406 4.703 18.625 1 69.5 80 GLY A C 1
ATOM 622 O O . GLY A 1 80 ? 38.562 4.266 18.703 1 69.5 80 GLY A O 1
ATOM 623 N N . LEU A 1 81 ? 36.406 3.938 18.797 1 74.44 81 LEU A N 1
ATOM 624 C CA . LEU A 1 81 ? 36.594 2.557 19.234 1 74.44 81 LEU A CA 1
ATOM 625 C C . LEU A 1 81 ? 36.719 1.619 18.047 1 74.44 81 LEU A C 1
ATOM 627 O O . LEU A 1 81 ? 37.062 0.441 18.219 1 74.44 81 LEU A O 1
ATOM 631 N N . SER A 1 82 ? 36.531 2.125 16.828 1 67.06 82 SER A N 1
ATOM 632 C CA . SER A 1 82 ? 36.625 1.275 15.648 1 67.06 82 SER A CA 1
ATOM 633 C C . SER A 1 82 ? 38.031 0.724 15.469 1 67.06 82 SER A C 1
ATOM 635 O O . SER A 1 82 ? 38.219 -0.31 14.82 1 67.06 82 SER A O 1
ATOM 637 N N . GLY A 1 83 ? 39.125 1.277 16.203 1 64.81 83 GLY A N 1
ATOM 638 C CA . GLY A 1 83 ? 40.5 0.855 16.016 1 64.81 83 GLY A CA 1
ATOM 639 C C . GLY A 1 83 ? 41 -0.116 17.078 1 64.81 83 GLY A C 1
ATOM 640 O O . GLY A 1 83 ? 42.156 -0.486 17.109 1 64.81 83 GLY A O 1
ATOM 641 N N . LEU A 1 84 ? 40.094 -0.557 17.891 1 72.5 84 LEU A N 1
ATOM 642 C CA . LEU A 1 84 ? 40.5 -1.448 18.984 1 72.5 84 LEU A CA 1
ATOM 643 C C . LEU A 1 84 ? 40.781 -2.852 18.453 1 72.5 84 LEU A C 1
ATOM 645 O O . LEU A 1 84 ? 40.344 -3.217 17.359 1 72.5 84 LEU A O 1
ATOM 649 N N . PRO A 1 85 ? 41.625 -3.535 19.266 1 71.38 85 PRO A N 1
ATOM 650 C CA . PRO A 1 85 ? 41.906 -4.918 18.859 1 71.38 85 PRO A CA 1
ATOM 651 C C . PRO A 1 85 ? 40.625 -5.77 18.75 1 71.38 85 PRO A C 1
ATOM 653 O O . PRO A 1 85 ? 39.625 -5.492 19.406 1 71.38 85 PRO A O 1
ATOM 656 N N . HIS A 1 86 ? 40.75 -6.801 18.031 1 68.44 86 HIS A N 1
ATOM 657 C CA . HIS A 1 86 ? 39.625 -7.617 17.578 1 68.44 86 HIS A CA 1
ATOM 658 C C . HIS A 1 86 ? 38.906 -8.258 18.766 1 68.44 86 HIS A C 1
ATOM 660 O O . HIS A 1 86 ? 37.688 -8.312 18.781 1 68.44 86 HIS A O 1
ATOM 666 N N . GLN A 1 87 ? 39.656 -8.703 19.766 1 67.88 87 GLN A N 1
ATOM 667 C CA . GLN A 1 87 ? 39.031 -9.453 20.859 1 67.88 87 GLN A CA 1
ATOM 668 C C . GLN A 1 87 ? 38.125 -8.562 21.688 1 67.88 87 GLN A C 1
ATOM 670 O O . GLN A 1 87 ? 37.031 -8.992 22.094 1 67.88 87 GLN A O 1
ATOM 675 N N . GLN A 1 88 ? 38.531 -7.383 21.906 1 74.88 88 GLN A N 1
ATOM 676 C CA . GLN A 1 88 ? 37.719 -6.465 22.719 1 74.88 88 GLN A CA 1
ATOM 677 C C . GLN A 1 88 ? 36.562 -5.871 21.906 1 74.88 88 GLN A C 1
ATOM 679 O O . GLN A 1 88 ? 35.5 -5.562 22.453 1 74.88 88 GLN A O 1
ATOM 684 N N . LEU A 1 89 ? 36.688 -5.871 20.641 1 80.38 89 LEU A N 1
ATOM 685 C CA . LEU A 1 89 ? 35.719 -5.285 19.734 1 80.38 89 LEU A CA 1
ATOM 686 C C . LEU A 1 89 ? 34.531 -6.211 19.547 1 80.38 89 LEU A C 1
ATOM 688 O O . LEU A 1 89 ? 33.406 -5.75 19.312 1 80.38 89 LEU A O 1
ATOM 692 N N . THR A 1 90 ? 34.812 -7.48 19.859 1 81.25 90 THR A N 1
ATOM 693 C CA . THR A 1 90 ? 33.75 -8.461 19.641 1 81.25 90 THR A CA 1
ATOM 694 C C . THR A 1 90 ? 32.625 -8.273 20.656 1 81.25 90 THR A C 1
ATOM 696 O O . THR A 1 90 ? 31.469 -8.258 20.281 1 81.25 90 THR A O 1
ATOM 699 N N . LEU A 1 91 ? 33 -8.086 21.891 1 82.69 91 LEU A N 1
ATOM 700 C CA . LEU A 1 91 ? 32 -7.883 22.922 1 82.69 91 LEU A CA 1
ATOM 701 C C . LEU A 1 91 ? 31.219 -6.59 22.688 1 82.69 91 LEU A C 1
ATOM 703 O O . LEU A 1 91 ? 30.016 -6.539 22.906 1 82.69 91 LEU A O 1
ATOM 707 N N . LEU A 1 92 ? 31.859 -5.625 22.25 1 86.81 92 LEU A N 1
ATOM 708 C CA . LEU A 1 92 ? 31.25 -4.332 21.984 1 86.81 92 LEU A CA 1
ATOM 709 C C . LEU A 1 92 ? 30.234 -4.438 20.844 1 86.81 92 LEU A C 1
ATOM 711 O O . LEU A 1 92 ? 29.125 -3.938 20.953 1 86.81 92 LEU A O 1
ATOM 715 N N . LEU A 1 93 ? 30.578 -5.176 19.875 1 89.06 93 LEU A N 1
ATOM 716 C CA . LEU A 1 93 ? 29.734 -5.273 18.688 1 89.06 93 LEU A CA 1
ATOM 717 C C . LEU A 1 93 ? 28.484 -6.113 18.969 1 89.06 93 LEU A C 1
ATOM 719 O O . LEU A 1 93 ? 27.391 -5.777 18.516 1 89.06 93 LEU A O 1
ATOM 723 N N . TRP A 1 94 ? 28.672 -7.082 19.797 1 89.81 94 TRP A N 1
ATOM 724 C CA . TRP A 1 94 ? 27.531 -7.914 20.141 1 89.81 94 TRP A CA 1
ATOM 725 C C . TRP A 1 94 ? 26.578 -7.168 21.078 1 89.81 94 TRP A C 1
ATOM 727 O O . TRP A 1 94 ? 25.359 -7.336 21 1 89.81 94 TRP A O 1
ATOM 737 N N . SER A 1 95 ? 27.125 -6.414 21.922 1 90.31 95 SER A N 1
ATOM 738 C CA . SER A 1 95 ? 26.297 -5.621 22.828 1 90.31 95 SER A CA 1
ATOM 739 C C . SER A 1 95 ? 25.484 -4.582 22.062 1 90.31 95 SER A C 1
ATOM 741 O O . SER A 1 95 ? 24.312 -4.344 22.359 1 90.31 95 SER A O 1
ATOM 743 N N . HIS A 1 96 ? 26.094 -4.043 21.078 1 92.25 96 HIS A N 1
ATOM 744 C CA . HIS A 1 96 ? 25.391 -3.07 20.25 1 92.25 96 HIS A CA 1
ATOM 745 C C . HIS A 1 96 ? 24.281 -3.74 19.438 1 92.25 96 HIS A C 1
ATOM 747 O O . HIS A 1 96 ? 23.203 -3.176 19.281 1 92.25 96 HIS A O 1
ATOM 753 N N . ALA A 1 97 ? 24.547 -4.891 18.969 1 93.25 97 ALA A N 1
ATOM 754 C CA . ALA A 1 97 ? 23.516 -5.625 18.219 1 93.25 97 ALA A CA 1
ATOM 755 C C . ALA A 1 97 ? 22.328 -5.977 19.109 1 93.25 97 ALA A C 1
ATOM 757 O O . ALA A 1 97 ? 21.172 -5.863 18.703 1 93.25 97 ALA A O 1
ATOM 758 N N . ALA A 1 98 ? 22.641 -6.34 20.297 1 93.88 98 ALA A N 1
ATOM 759 C CA . ALA A 1 98 ? 21.578 -6.656 21.266 1 93.88 98 ALA A CA 1
ATOM 760 C C . ALA A 1 98 ? 20.781 -5.414 21.609 1 93.88 98 ALA A C 1
ATOM 762 O O . ALA A 1 98 ? 19.562 -5.496 21.828 1 93.88 98 ALA A O 1
ATOM 763 N N . THR A 1 99 ? 21.406 -4.309 21.703 1 95.19 99 THR A N 1
ATOM 764 C CA . THR A 1 99 ? 20.734 -3.064 22.047 1 95.19 99 THR A CA 1
ATOM 765 C C . THR A 1 99 ? 19.75 -2.664 20.938 1 95.19 99 THR A C 1
ATOM 767 O O . THR A 1 99 ? 18.688 -2.121 21.219 1 95.19 99 THR A O 1
ATOM 770 N N . VAL A 1 100 ? 20.094 -2.967 19.672 1 96.38 100 VAL A N 1
ATOM 771 C CA . VAL A 1 100 ? 19.203 -2.65 18.562 1 96.38 100 VAL A CA 1
ATOM 772 C C . VAL A 1 100 ? 17.891 -3.416 18.719 1 96.38 100 VAL A C 1
ATOM 774 O O . VAL A 1 100 ? 16.812 -2.848 18.562 1 96.38 100 VAL A O 1
ATOM 777 N N . TRP A 1 101 ? 17.984 -4.66 19.125 1 96.62 101 TRP A N 1
ATOM 778 C CA . TRP A 1 101 ? 16.797 -5.477 19.344 1 96.62 101 TRP A CA 1
ATOM 779 C C . TRP A 1 101 ? 15.969 -4.938 20.516 1 96.62 101 TRP A C 1
ATOM 781 O O . TRP A 1 101 ? 14.742 -4.867 20.422 1 96.62 101 TRP A O 1
ATOM 791 N N . PHE A 1 102 ? 16.672 -4.512 21.469 1 96.5 102 PHE A N 1
ATOM 792 C CA . PHE A 1 102 ? 15.984 -3.992 22.656 1 96.5 102 PHE A CA 1
ATOM 793 C C . PHE A 1 102 ? 15.227 -2.713 22.328 1 96.5 102 PHE A C 1
ATOM 795 O O . PHE A 1 102 ? 14.07 -2.555 22.703 1 96.5 102 PHE A O 1
ATOM 802 N N . VAL A 1 103 ? 15.812 -1.861 21.625 1 97.38 103 VAL A N 1
ATOM 803 C CA . VAL A 1 103 ? 15.211 -0.578 21.281 1 97.38 103 VAL A CA 1
ATOM 804 C C . VAL A 1 103 ? 13.969 -0.803 20.422 1 97.38 103 VAL A C 1
ATOM 806 O O . VAL A 1 103 ? 12.914 -0.22 20.688 1 97.38 103 VAL A O 1
ATOM 809 N N . VAL A 1 104 ? 14 -1.672 19.453 1 97.62 104 VAL A N 1
ATOM 810 C CA . VAL A 1 104 ? 12.898 -1.905 18.531 1 97.62 104 VAL A CA 1
ATOM 811 C C . VAL A 1 104 ? 11.758 -2.617 19.234 1 97.62 104 VAL A C 1
ATOM 813 O O . VAL A 1 104 ? 10.594 -2.238 19.094 1 97.62 104 VAL A O 1
ATOM 816 N N . LEU A 1 105 ? 12.062 -3.541 20.125 1 97.12 105 LEU A N 1
ATOM 817 C CA . LEU A 1 105 ? 11.023 -4.293 20.828 1 97.12 105 LEU A CA 1
ATOM 818 C C . LEU A 1 105 ? 10.328 -3.424 21.875 1 97.12 105 LEU A C 1
ATOM 820 O O . LEU A 1 105 ? 9.102 -3.473 22.016 1 97.12 105 LEU A O 1
ATOM 824 N N . ALA A 1 106 ? 11.109 -2.654 22.547 1 96.75 106 ALA A N 1
ATOM 825 C CA . ALA A 1 106 ? 10.516 -1.75 23.531 1 96.75 106 ALA A CA 1
ATOM 826 C C . ALA A 1 106 ? 9.625 -0.715 22.859 1 96.75 106 ALA A C 1
ATOM 828 O O . ALA A 1 106 ? 8.508 -0.458 23.312 1 96.75 106 ALA A O 1
ATOM 829 N N . ALA A 1 107 ? 10.094 -0.146 21.781 1 97.25 107 ALA A N 1
ATOM 830 C CA . ALA A 1 107 ? 9.297 0.839 21.062 1 97.25 107 ALA A CA 1
ATOM 831 C C . ALA A 1 107 ? 8.008 0.216 20.531 1 97.25 107 ALA A C 1
ATOM 833 O O . ALA A 1 107 ? 6.934 0.82 20.625 1 97.25 107 ALA A O 1
ATOM 834 N N . GLY A 1 108 ? 8.094 -0.987 19.969 1 95.94 108 GLY A N 1
ATOM 835 C CA . GLY A 1 108 ? 6.914 -1.665 19.469 1 95.94 108 GLY A CA 1
ATOM 836 C C . GLY A 1 108 ? 5.867 -1.919 20.531 1 95.94 108 GLY A C 1
ATOM 837 O O . GLY A 1 108 ? 4.676 -1.705 20.312 1 95.94 108 GLY A O 1
ATOM 838 N N . ARG A 1 109 ? 6.305 -2.283 21.688 1 94.88 109 ARG A N 1
ATOM 839 C CA . ARG A 1 109 ? 5.383 -2.584 22.781 1 94.88 109 ARG A CA 1
ATOM 840 C C . ARG A 1 109 ? 4.719 -1.313 23.297 1 94.88 109 ARG A C 1
ATOM 842 O O . ARG A 1 109 ? 3.502 -1.274 23.484 1 94.88 109 ARG A O 1
ATOM 849 N N . PHE A 1 110 ? 5.48 -0.282 23.5 1 96.38 110 PHE A N 1
ATOM 850 C CA . PHE A 1 110 ? 4.938 0.949 24.062 1 96.38 110 PHE A CA 1
ATOM 851 C C . PHE A 1 110 ? 4.039 1.653 23.062 1 96.38 110 PHE A C 1
ATOM 853 O O . PHE A 1 110 ? 3.02 2.238 23.422 1 96.38 110 PHE A O 1
ATOM 860 N N . VAL A 1 111 ? 4.395 1.625 21.797 1 96.44 111 VAL A N 1
ATOM 861 C CA . VAL A 1 111 ? 3.574 2.246 20.766 1 96.44 111 VAL A CA 1
ATOM 862 C C . VAL A 1 111 ? 2.244 1.504 20.641 1 96.44 111 VAL A C 1
ATOM 864 O O . VAL A 1 111 ? 1.191 2.125 20.484 1 96.44 111 VAL A O 1
ATOM 867 N N . TYR A 1 112 ? 2.279 0.188 20.812 1 94 112 TYR A N 1
ATOM 868 C CA . TYR A 1 112 ? 1.061 -0.608 20.719 1 94 112 TYR A CA 1
ATOM 869 C C . TYR A 1 112 ? 0.112 -0.288 21.859 1 94 112 TYR A C 1
ATOM 871 O O . TYR A 1 112 ? -1.085 -0.084 21.656 1 94 112 TYR A O 1
ATOM 879 N N . GLN A 1 113 ? 0.629 -0.133 23 1 94.56 113 GLN A N 1
ATOM 880 C CA . GLN A 1 113 ? -0.197 0.194 24.156 1 94.56 113 GLN A CA 1
ATOM 881 C C . GLN A 1 113 ? -0.759 1.608 24.047 1 94.56 113 GLN A C 1
ATOM 883 O O . GLN A 1 113 ? -1.93 1.841 24.359 1 94.56 113 GLN A O 1
ATOM 888 N N . ALA A 1 114 ? 0.044 2.457 23.609 1 95.25 114 ALA A N 1
ATOM 889 C CA . ALA A 1 114 ? -0.406 3.838 23.453 1 95.25 114 ALA A CA 1
ATOM 890 C C . ALA A 1 114 ? -1.482 3.939 22.375 1 95.25 114 ALA A C 1
ATOM 892 O O . ALA A 1 114 ? -2.438 4.707 22.516 1 95.25 114 ALA A O 1
ATOM 893 N N . GLN A 1 115 ? -1.323 3.176 21.297 1 94.12 115 GLN A N 1
ATOM 894 C CA . GLN A 1 115 ? -2.293 3.203 20.219 1 94.12 115 GLN A CA 1
ATOM 895 C C . GLN A 1 115 ? -3.639 2.639 20.656 1 94.12 115 GLN A C 1
ATOM 897 O O . GLN A 1 115 ? -4.691 3.119 20.234 1 94.12 115 GLN A O 1
ATOM 902 N N . LEU A 1 116 ? -3.658 1.686 21.578 1 92.38 116 LEU A N 1
ATOM 903 C CA . LEU A 1 116 ? -4.898 1.121 22.109 1 92.38 116 LEU A CA 1
ATOM 904 C C . LEU A 1 116 ? -5.648 2.145 22.953 1 92.38 116 LEU A C 1
ATOM 906 O O . LEU A 1 116 ? -6.871 2.268 22.844 1 92.38 116 LEU A O 1
ATOM 910 N N . ARG A 1 117 ? -4.938 2.885 23.672 1 92.62 117 ARG A N 1
ATOM 911 C CA . ARG A 1 117 ? -5.559 3.941 24.469 1 92.62 117 ARG A CA 1
ATOM 912 C C . ARG A 1 117 ? -6.113 5.047 23.578 1 92.62 117 ARG A C 1
ATOM 914 O O . ARG A 1 117 ? -7.199 5.566 23.828 1 92.62 117 ARG A O 1
ATOM 921 N N . PHE A 1 118 ? -5.418 5.352 22.594 1 94.69 118 PHE A N 1
ATOM 922 C CA . PHE A 1 118 ? -5.852 6.359 21.625 1 94.69 118 PHE A CA 1
ATOM 923 C C . PHE A 1 118 ? -7.148 5.934 20.953 1 94.69 118 PHE A C 1
ATOM 925 O O . PHE A 1 118 ? -8.062 6.742 20.781 1 94.69 118 PHE A O 1
ATOM 932 N N . LEU A 1 119 ? -7.227 4.664 20.578 1 92.56 119 LEU A N 1
ATOM 933 C CA . LEU A 1 119 ? -8.398 4.18 19.859 1 92.56 119 LEU A CA 1
ATOM 934 C C . LEU A 1 119 ? -9.656 4.32 20.719 1 92.56 119 LEU A C 1
ATOM 936 O O . LEU A 1 119 ? -10.734 4.613 20.203 1 92.56 119 LEU A O 1
ATOM 940 N N . GLU A 1 120 ? -9.508 4.219 21.984 1 92.31 120 GLU A N 1
ATOM 941 C CA . GLU A 1 120 ? -10.648 4.406 22.859 1 92.31 120 GLU A CA 1
ATOM 942 C C . GLU A 1 120 ? -11.148 5.848 22.828 1 92.31 120 GLU A C 1
ATOM 944 O O . GLU A 1 120 ? -12.352 6.094 22.719 1 92.31 120 GLU A O 1
ATOM 949 N N . HIS A 1 121 ? -10.211 6.738 22.891 1 94.31 121 HIS A N 1
ATOM 950 C CA . HIS A 1 121 ? -10.586 8.148 22.828 1 94.31 121 HIS A CA 1
ATOM 951 C C . HIS A 1 121 ? -11.086 8.523 21.438 1 94.31 121 HIS A C 1
ATOM 953 O O . HIS A 1 121 ? -12.016 9.328 21.312 1 94.31 121 HIS A O 1
ATOM 959 N N . ARG A 1 122 ? -10.484 7.926 20.484 1 94.06 122 ARG A N 1
ATOM 960 C CA . ARG A 1 122 ? -10.859 8.227 19.094 1 94.06 122 ARG A CA 1
ATOM 961 C C . ARG A 1 122 ? -12.281 7.762 18.797 1 94.06 122 ARG A C 1
ATOM 963 O O . ARG A 1 122 ? -13.062 8.492 18.188 1 94.06 122 ARG A O 1
ATOM 970 N N . PHE A 1 123 ? -12.68 6.613 19.25 1 91.31 123 PHE A N 1
ATOM 971 C CA . PHE A 1 123 ? -14.016 6.082 19 1 91.31 123 PHE A CA 1
ATOM 972 C C . PHE A 1 123 ? -15.07 6.898 19.734 1 91.31 123 PHE A C 1
ATOM 974 O O . PHE A 1 123 ? -16.156 7.133 19.203 1 91.31 123 PHE A O 1
ATOM 981 N N . THR A 1 124 ? -14.703 7.367 20.891 1 91.44 124 THR A N 1
ATOM 982 C CA . THR A 1 124 ? -15.625 8.242 21.609 1 91.44 124 THR A CA 1
ATOM 983 C C . THR A 1 124 ? -15.789 9.57 20.891 1 91.44 124 THR A C 1
ATOM 985 O O . THR A 1 124 ? -16.891 10.109 20.797 1 91.44 124 THR A O 1
ATOM 988 N N . TRP A 1 125 ? -14.656 10.039 20.406 1 92.19 125 TRP A N 1
ATOM 989 C CA . TRP A 1 125 ? -14.672 11.281 19.641 1 92.19 125 TRP A CA 1
ATOM 990 C C . TRP A 1 125 ? -15.516 11.141 18.375 1 92.19 125 TRP A C 1
ATOM 992 O O . TRP A 1 125 ? -16.312 12.023 18.047 1 92.19 125 TRP A O 1
ATOM 1002 N N . LEU A 1 126 ? -15.445 10.039 17.688 1 91.19 126 LEU A N 1
ATOM 1003 C CA . LEU A 1 126 ? -16.188 9.797 16.453 1 91.19 126 LEU A CA 1
ATOM 1004 C C . LEU A 1 126 ? -17.672 9.617 16.734 1 91.19 126 LEU A C 1
ATOM 1006 O O . LEU A 1 126 ? -18.516 10.039 15.93 1 91.19 126 LEU A O 1
ATOM 1010 N N . LYS A 1 127 ? -18.016 9.055 17.828 1 89.44 127 LYS A N 1
ATOM 1011 C CA . LYS A 1 127 ? -19.406 8.852 18.203 1 89.44 127 LYS A CA 1
ATOM 1012 C C . LYS A 1 127 ? -20.094 10.18 18.5 1 89.44 127 LYS A C 1
ATOM 1014 O O . LYS A 1 127 ? -21.297 10.32 18.266 1 89.44 127 LYS A O 1
ATOM 1019 N N . LYS A 1 128 ? -19.312 11.133 18.859 1 87.06 128 LYS A N 1
ATOM 1020 C CA . LYS A 1 128 ? -19.891 12.398 19.297 1 87.06 128 LYS A CA 1
ATOM 1021 C C . LYS A 1 128 ? -19.969 13.398 18.141 1 87.06 128 LYS A C 1
ATOM 1023 O O . LYS A 1 128 ? -20.5 14.5 18.312 1 87.06 128 LYS A O 1
ATOM 1028 N N . ILE A 1 129 ? -19.547 13.07 17 1 88.06 129 ILE A N 1
ATOM 1029 C CA . ILE A 1 129 ? -19.641 13.984 15.867 1 88.06 129 ILE A CA 1
ATOM 1030 C C . ILE A 1 129 ? -21.109 14.219 15.523 1 88.06 129 ILE A C 1
ATOM 1032 O O . ILE A 1 129 ? -21.859 13.273 15.289 1 88.06 129 ILE A O 1
ATOM 1036 N N . PRO A 1 130 ? -21.438 15.43 15.516 1 86.75 130 PRO A N 1
ATOM 1037 C CA . PRO A 1 130 ? -22.859 15.719 15.258 1 86.75 130 PRO A CA 1
ATOM 1038 C C . PRO A 1 130 ? -23.219 15.648 13.781 1 86.75 130 PRO A C 1
ATOM 1040 O O . PRO A 1 130 ? -22.328 15.625 12.922 1 86.75 130 PRO A O 1
ATOM 1043 N N . ALA A 1 131 ? -24.484 15.523 13.578 1 87.19 131 ALA A N 1
ATOM 1044 C CA . ALA A 1 131 ? -25 15.727 12.227 1 87.19 131 ALA A CA 1
ATOM 1045 C C . ALA A 1 131 ? -24.969 17.203 11.844 1 87.19 131 ALA A C 1
ATOM 1047 O O . ALA A 1 131 ? -25.141 18.078 12.703 1 87.19 131 ALA A O 1
ATOM 1048 N N . PRO A 1 132 ? -24.641 17.531 10.656 1 89.94 132 PRO A N 1
ATOM 1049 C CA . PRO A 1 132 ? -24.656 16.719 9.438 1 89.94 132 PRO A CA 1
ATOM 1050 C C . PRO A 1 132 ? -23.281 16.156 9.086 1 89.94 132 PRO A C 1
ATOM 1052 O O . PRO A 1 132 ? -23.141 15.414 8.109 1 89.94 132 PRO A O 1
ATOM 1055 N N . ARG A 1 133 ? -22.328 16.422 9.844 1 90.75 133 ARG A N 1
ATOM 1056 C CA . ARG A 1 133 ? -20.984 15.961 9.523 1 90.75 133 ARG A CA 1
ATOM 1057 C C . ARG A 1 133 ? -20.906 14.438 9.492 1 90.75 133 ARG A C 1
ATOM 1059 O O . ARG A 1 133 ? -20.219 13.852 8.656 1 90.75 133 ARG A O 1
ATOM 1066 N N . ALA A 1 134 ? -21.625 13.805 10.344 1 90.62 134 ALA A N 1
ATOM 1067 C CA . ALA A 1 134 ? -21.562 12.352 10.469 1 90.62 134 ALA A CA 1
ATOM 1068 C C . ALA A 1 134 ? -22.422 11.672 9.391 1 90.62 134 ALA A C 1
ATOM 1070 O O . ALA A 1 134 ? -22.234 10.484 9.109 1 90.62 134 ALA A O 1
ATOM 1071 N N . THR A 1 135 ? -23.328 12.422 8.742 1 93.25 135 THR A N 1
ATOM 1072 C CA . THR A 1 135 ? -24.266 11.797 7.816 1 93.25 135 THR A CA 1
ATOM 1073 C C . THR A 1 135 ? -24.094 12.359 6.41 1 93.25 135 THR A C 1
ATOM 1075 O O . THR A 1 135 ? -24.922 12.141 5.535 1 93.25 135 THR A O 1
ATOM 1078 N N . THR A 1 136 ? -23.078 13.148 6.254 1 95.19 136 THR A N 1
ATOM 1079 C CA . THR A 1 136 ? -22.875 13.758 4.945 1 95.19 136 THR A CA 1
ATOM 1080 C C . THR A 1 136 ? -21.609 13.219 4.285 1 95.19 136 THR A C 1
ATOM 1082 O O . THR A 1 136 ? -20.641 12.891 4.969 1 95.19 136 THR A O 1
ATOM 1085 N N . LEU A 1 137 ? -21.688 13.055 3.018 1 96.19 137 LEU A N 1
ATOM 1086 C CA . LEU A 1 137 ? -20.531 12.648 2.219 1 96.19 137 LEU A CA 1
ATOM 1087 C C . LEU A 1 137 ? -20.109 13.766 1.272 1 96.19 137 LEU A C 1
ATOM 1089 O O . LEU A 1 137 ? -20.953 14.477 0.721 1 96.19 137 LEU A O 1
ATOM 1093 N N . MET A 1 138 ? -18.828 13.984 1.187 1 96.69 138 MET A N 1
ATOM 1094 C CA . MET A 1 138 ? -18.281 14.898 0.184 1 96.69 138 MET A CA 1
ATOM 1095 C C . MET A 1 138 ? -17.953 14.148 -1.102 1 96.69 138 MET A C 1
ATOM 1097 O O . MET A 1 138 ? -17.266 13.125 -1.067 1 96.69 138 MET A O 1
ATOM 1101 N N . VAL A 1 139 ? -18.453 14.531 -2.172 1 96.06 139 VAL A N 1
ATOM 1102 C CA . VAL A 1 139 ? -18.25 13.906 -3.473 1 96.06 139 VAL A CA 1
ATOM 1103 C C . VAL A 1 139 ? -17.422 14.828 -4.367 1 96.06 139 VAL A C 1
ATOM 1105 O O . VAL A 1 139 ? -17.734 16.016 -4.488 1 96.06 139 VAL A O 1
ATOM 1108 N N . GLU A 1 140 ? -16.422 14.273 -4.953 1 94.25 140 GLU A N 1
ATOM 1109 C CA . GLU A 1 140 ? -15.562 15.047 -5.832 1 94.25 140 GLU A CA 1
ATOM 1110 C C 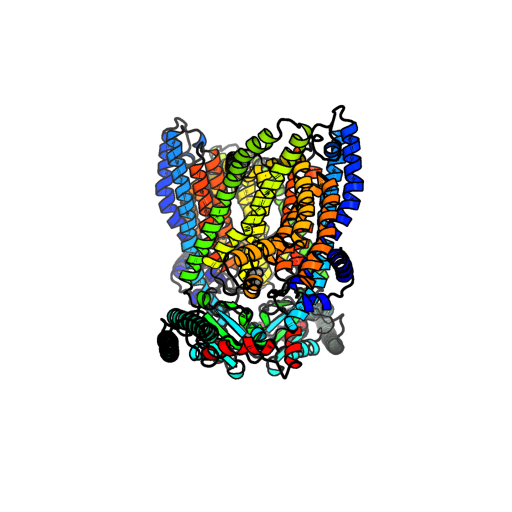. GLU A 1 140 ? -15.516 14.453 -7.234 1 94.25 140 GLU A C 1
ATOM 1112 O O . GLU A 1 140 ? -15.82 13.273 -7.422 1 94.25 140 GLU A O 1
ATOM 1117 N N . ASN A 1 141 ? -15.172 15.242 -8.258 1 92.94 141 ASN A N 1
ATOM 1118 C CA . ASN A 1 141 ? -15.055 14.859 -9.664 1 92.94 141 ASN A CA 1
ATOM 1119 C C . ASN A 1 141 ? -16.375 14.344 -10.219 1 92.94 141 ASN A C 1
ATOM 1121 O O . ASN A 1 141 ? -16.438 13.258 -10.789 1 92.94 141 ASN A O 1
ATOM 1125 N N . LEU A 1 142 ? -17.312 15.211 -10.016 1 93.25 142 LEU A N 1
ATOM 1126 C CA . LEU A 1 142 ? -18.641 14.898 -10.523 1 93.25 142 LEU A CA 1
ATOM 1127 C C . LEU A 1 142 ? -18.672 14.969 -12.039 1 93.25 142 LEU A C 1
ATOM 1129 O O . LEU A 1 142 ? -18.172 15.93 -12.633 1 93.25 142 LEU A O 1
ATOM 1133 N N . PRO A 1 143 ? -19.234 14 -12.594 1 90.44 143 PRO A N 1
ATOM 1134 C CA . PRO A 1 143 ? -19.453 14.102 -14.039 1 90.44 143 PRO A CA 1
ATOM 1135 C C . PRO A 1 143 ? -20.453 15.195 -14.406 1 90.44 143 PRO A C 1
ATOM 1137 O O . PRO A 1 143 ? -21.188 15.688 -13.531 1 90.44 143 PRO A O 1
ATOM 1140 N N . GLU A 1 144 ? -20.594 15.586 -15.641 1 89.56 144 GLU A N 1
ATOM 1141 C CA . GLU A 1 144 ? -21.406 16.703 -16.125 1 89.56 144 GLU A CA 1
ATOM 1142 C C . GLU A 1 144 ? -22.891 16.438 -15.891 1 89.56 144 GLU A C 1
ATOM 1144 O O . GLU A 1 144 ? -23.672 17.359 -15.633 1 89.56 144 GLU A O 1
ATOM 1149 N N . ASP A 1 145 ? -23.219 15.148 -15.805 1 87.94 145 ASP A N 1
ATOM 1150 C CA . ASP A 1 145 ? -24.625 14.789 -15.703 1 87.94 145 ASP A CA 1
ATOM 1151 C C . ASP A 1 145 ? -25.125 14.898 -14.266 1 87.94 145 ASP A C 1
ATOM 1153 O O . ASP A 1 145 ? -26.328 14.969 -14.023 1 87.94 145 ASP A O 1
ATOM 1157 N N . CYS A 1 146 ? -24.188 15.062 -13.32 1 91.5 146 CYS A N 1
ATOM 1158 C CA . CYS A 1 146 ? -24.578 15.086 -11.914 1 91.5 146 CYS A CA 1
ATOM 1159 C C . CYS A 1 146 ? -24.234 16.422 -11.273 1 91.5 146 CYS A C 1
ATOM 1161 O O . CYS A 1 146 ? -24.188 16.531 -10.047 1 91.5 146 CYS A O 1
ATOM 1163 N N . ARG A 1 147 ? -24.062 17.5 -12.07 1 92.38 147 ARG A N 1
ATOM 1164 C CA . ARG A 1 147 ? -23.578 18.766 -11.531 1 92.38 147 ARG A CA 1
ATOM 1165 C C . ARG A 1 147 ? -24.719 19.719 -11.219 1 92.38 147 ARG A C 1
ATOM 1167 O O . ARG A 1 147 ? -24.719 20.875 -11.648 1 92.38 147 ARG A O 1
ATOM 1174 N N . SER A 1 148 ? -25.734 19.297 -10.625 1 93 148 SER A N 1
ATOM 1175 C CA . SER A 1 148 ? -26.844 20.047 -10.039 1 93 148 SER A CA 1
ATOM 1176 C C . SER A 1 148 ? -27.344 19.375 -8.766 1 93 148 SER A C 1
ATOM 1178 O O . SER A 1 148 ? -27.109 18.188 -8.547 1 93 148 SER A O 1
ATOM 1180 N N . ASP A 1 149 ? -27.953 20.172 -7.902 1 94.38 149 ASP A N 1
ATOM 1181 C CA . ASP A 1 149 ? -28.438 19.641 -6.633 1 94.38 149 ASP A CA 1
ATOM 1182 C C . ASP A 1 149 ? -29.422 18.484 -6.859 1 94.38 149 ASP A C 1
ATOM 1184 O O . ASP A 1 149 ? -29.297 17.422 -6.238 1 94.38 149 ASP A O 1
ATOM 1188 N N . GLU A 1 150 ? -30.281 18.641 -7.777 1 93.25 150 GLU A N 1
ATOM 1189 C CA . GLU A 1 150 ? -31.312 17.641 -8.031 1 93.25 150 GLU A CA 1
ATOM 1190 C C . GLU A 1 150 ? -30.734 16.422 -8.758 1 93.25 150 GLU A C 1
ATOM 1192 O O . GLU A 1 150 ? -31.094 15.289 -8.453 1 93.25 150 GLU A O 1
ATOM 1197 N N . ALA A 1 151 ? -29.906 16.672 -9.664 1 93.5 151 ALA A N 1
ATOM 1198 C CA . ALA A 1 151 ? -29.297 15.57 -10.406 1 93.5 151 ALA A CA 1
ATOM 1199 C C . ALA A 1 151 ? -28.453 14.695 -9.484 1 93.5 151 ALA A C 1
ATOM 1201 O O . ALA A 1 151 ? -28.469 13.469 -9.594 1 93.5 151 ALA A O 1
ATOM 1202 N N . LEU A 1 152 ? -27.688 15.336 -8.617 1 95.5 152 LEU A N 1
ATOM 1203 C CA . LEU A 1 152 ? -26.859 14.602 -7.66 1 95.5 152 LEU A CA 1
ATOM 1204 C C . LEU A 1 152 ? -27.734 13.812 -6.688 1 95.5 152 LEU A C 1
ATOM 1206 O O . LEU A 1 152 ? -27.438 12.648 -6.387 1 95.5 152 LEU A O 1
ATOM 1210 N N . ARG A 1 153 ? -28.781 14.461 -6.25 1 95.94 153 ARG A N 1
ATOM 1211 C CA . ARG A 1 153 ? -29.703 13.781 -5.355 1 95.94 153 ARG A CA 1
ATOM 1212 C C . ARG A 1 153 ? -30.344 12.57 -6.035 1 95.94 153 ARG A C 1
ATOM 1214 O O . ARG A 1 153 ? -30.422 11.492 -5.445 1 95.94 153 ARG A O 1
ATOM 1221 N N . MET A 1 154 ? -30.75 12.695 -7.258 1 94.19 154 MET A N 1
ATOM 1222 C CA . MET A 1 154 ? -31.391 11.617 -8.008 1 94.19 154 MET A CA 1
ATOM 1223 C C . MET A 1 154 ? -30.422 10.484 -8.281 1 94.19 154 MET A C 1
ATOM 1225 O O . MET A 1 154 ? -30.797 9.312 -8.266 1 94.19 154 MET A O 1
ATOM 1229 N N . TYR A 1 155 ? -29.25 10.836 -8.562 1 93.94 155 TYR A N 1
ATOM 1230 C CA . TYR A 1 155 ? -28.219 9.828 -8.805 1 93.94 155 TYR A CA 1
ATOM 1231 C C . TYR A 1 155 ? -28.047 8.914 -7.598 1 93.94 155 TYR A C 1
ATOM 1233 O O . TYR A 1 155 ? -28.094 7.691 -7.727 1 93.94 155 TYR A O 1
ATOM 1241 N N . PHE A 1 156 ? -27.906 9.461 -6.414 1 94.94 156 PHE A N 1
ATOM 1242 C CA . PHE A 1 156 ? -27.719 8.664 -5.211 1 94.94 156 PHE A CA 1
ATOM 1243 C C . PHE A 1 156 ? -29.016 7.984 -4.789 1 94.94 156 PHE A C 1
ATOM 1245 O O . PHE A 1 156 ? -28.984 6.902 -4.199 1 94.94 156 PHE A O 1
ATOM 1252 N N . ALA A 1 157 ? -30.094 8.648 -5.102 1 94.38 157 ALA A N 1
ATOM 1253 C CA . ALA A 1 157 ? -31.391 8.039 -4.797 1 94.38 157 ALA A CA 1
ATOM 1254 C C . ALA A 1 157 ? -31.609 6.77 -5.621 1 94.38 157 ALA A C 1
ATOM 1256 O O . ALA A 1 157 ? -32.188 5.801 -5.141 1 94.38 157 ALA A O 1
ATOM 1257 N N . ARG A 1 158 ? -31.109 6.816 -6.809 1 90.94 158 ARG A N 1
ATOM 1258 C CA . ARG A 1 158 ? -31.219 5.656 -7.688 1 90.94 158 ARG A CA 1
ATOM 1259 C C . ARG A 1 158 ? -30.328 4.52 -7.215 1 90.94 158 ARG A C 1
ATOM 1261 O O . ARG A 1 158 ? -30.688 3.348 -7.332 1 90.94 158 ARG A O 1
ATOM 1268 N N . LEU A 1 159 ? -29.172 4.785 -6.695 1 91.88 159 LEU A N 1
ATOM 1269 C CA . LEU A 1 159 ? -28.203 3.783 -6.281 1 91.88 159 LEU A CA 1
ATOM 1270 C C . LEU A 1 159 ? -28.578 3.182 -4.93 1 91.88 159 LEU A C 1
ATOM 1272 O O . LEU A 1 159 ? -28.344 1.994 -4.691 1 91.88 159 LEU A O 1
ATOM 1276 N N . PHE A 1 160 ? -29.125 3.947 -4.102 1 91.06 160 PHE A N 1
ATOM 1277 C CA . PHE A 1 160 ? -29.5 3.467 -2.773 1 91.06 160 PHE A CA 1
ATOM 1278 C C . PHE A 1 160 ? -31.016 3.414 -2.615 1 91.06 160 PHE A C 1
ATOM 1280 O O . PHE A 1 160 ? -31.672 2.578 -3.232 1 91.06 160 PHE A O 1
ATOM 1287 N N . SER A 1 161 ? -31.688 4.348 -2.059 1 87.69 161 SER A N 1
ATOM 1288 C CA . SER A 1 161 ? -33.125 4.566 -1.897 1 87.69 161 SER A CA 1
ATOM 1289 C C . SER A 1 161 ? -33.438 6.051 -1.723 1 87.69 161 SER A C 1
ATOM 1291 O O . SER A 1 161 ? -32.656 6.793 -1.137 1 87.69 161 SER A O 1
ATOM 1293 N N . PRO A 1 162 ? -34.438 6.445 -2.314 1 90.88 162 PRO A N 1
ATOM 1294 C CA . PRO A 1 162 ? -34.812 7.855 -2.168 1 90.88 162 PRO A CA 1
ATOM 1295 C C . PRO A 1 162 ? -35 8.266 -0.708 1 90.88 162 PRO A C 1
ATOM 1297 O O . PRO A 1 162 ? -34.75 9.422 -0.355 1 90.88 162 PRO A O 1
ATOM 1300 N N . GLU A 1 163 ? -35.344 7.309 0.073 1 90.5 163 GLU A N 1
ATOM 1301 C CA . GLU A 1 163 ? -35.594 7.605 1.482 1 90.5 163 GLU A CA 1
ATOM 1302 C C . GLU A 1 163 ? -34.281 7.766 2.236 1 90.5 163 GLU A C 1
ATOM 1304 O O . GLU A 1 163 ? -34.219 8.367 3.312 1 90.5 163 GLU A O 1
ATOM 1309 N N . ALA A 1 164 ? -33.312 7.312 1.675 1 91.06 164 ALA A N 1
ATOM 1310 C CA . ALA A 1 164 ? -32.031 7.328 2.359 1 91.06 164 ALA A CA 1
ATOM 1311 C C . ALA A 1 164 ? -31.344 8.688 2.219 1 91.06 164 ALA A C 1
ATOM 1313 O O . ALA A 1 164 ? -30.5 9.055 3.041 1 91.06 164 ALA A O 1
ATOM 1314 N N . ILE A 1 165 ? -31.734 9.461 1.211 1 95.38 165 ILE A N 1
ATOM 1315 C CA . ILE A 1 165 ? -31.047 10.719 0.932 1 95.38 165 ILE A CA 1
ATOM 1316 C C . ILE A 1 165 ? -31.891 11.891 1.44 1 95.38 165 ILE A C 1
ATOM 1318 O O . ILE A 1 165 ? -33.094 11.969 1.156 1 95.38 165 ILE A O 1
ATOM 1322 N N . GLN A 1 166 ? -31.359 12.758 2.24 1 93 166 GLN A N 1
ATOM 1323 C CA . GLN A 1 166 ? -32.031 13.938 2.762 1 93 166 GLN A CA 1
ATOM 1324 C C . GLN A 1 166 ? -31.891 15.117 1.807 1 93 166 GLN A C 1
ATOM 1326 O O . GLN A 1 166 ? -32.906 15.695 1.372 1 93 166 GLN A O 1
ATOM 1331 N N . LYS A 1 167 ? -30.625 15.453 1.524 1 94.31 167 LYS A N 1
ATOM 1332 C CA . LYS A 1 167 ? -30.375 16.594 0.651 1 94.31 167 LYS A CA 1
ATOM 1333 C C . LYS A 1 167 ? -29.016 16.469 -0.039 1 94.31 167 LYS A C 1
ATOM 1335 O O . LYS A 1 167 ? -28.172 15.68 0.38 1 94.31 167 LYS A O 1
ATOM 1340 N N . ALA A 1 168 ? -28.891 17.125 -1.174 1 96.12 168 ALA A N 1
ATOM 1341 C CA . ALA A 1 168 ? -27.641 17.203 -1.917 1 96.12 168 ALA A CA 1
ATOM 1342 C C . ALA A 1 168 ? -27.328 18.656 -2.287 1 96.12 168 ALA A C 1
ATOM 1344 O O . ALA A 1 168 ? -28.219 19.453 -2.539 1 96.12 168 ALA A O 1
ATOM 1345 N N . TYR A 1 169 ? -26.094 19.047 -2.184 1 96.25 169 TYR A N 1
ATOM 1346 C CA . TYR A 1 169 ? -25.625 20.391 -2.48 1 96.25 169 TYR A CA 1
ATOM 1347 C C . TYR A 1 169 ? -24.375 20.359 -3.354 1 96.25 169 TYR A C 1
ATOM 1349 O O . TYR A 1 169 ? -23.375 19.734 -2.996 1 96.25 169 TYR A O 1
ATOM 1357 N N . VAL A 1 170 ? -24.422 20.984 -4.484 1 95.94 170 VAL A N 1
ATOM 1358 C CA . VAL A 1 170 ? -23.25 21.094 -5.355 1 95.94 170 VAL A CA 1
ATOM 1359 C C . VAL A 1 170 ? -22.578 22.453 -5.133 1 95.94 170 VAL A C 1
ATOM 1361 O O . VAL A 1 170 ? -23.234 23.484 -5.07 1 95.94 170 VAL A O 1
ATOM 1364 N N . VAL A 1 171 ? -21.266 22.391 -4.945 1 95.94 171 VAL A N 1
ATOM 1365 C CA . VAL A 1 171 ? -20.484 23.594 -4.691 1 95.94 171 VAL A CA 1
ATOM 1366 C C . VAL A 1 171 ? -20.547 24.5 -5.918 1 95.94 171 VAL A C 1
ATOM 1368 O O . VAL A 1 171 ? -20.422 24.031 -7.051 1 95.94 171 VAL A O 1
ATOM 1371 N N . ARG A 1 172 ? -20.719 25.797 -5.664 1 94.69 172 ARG A N 1
ATOM 1372 C CA . ARG A 1 172 ? -20.875 26.781 -6.734 1 94.69 172 ARG A CA 1
ATOM 1373 C C . ARG A 1 172 ? -19.656 27.656 -6.852 1 94.69 172 ARG A C 1
ATOM 1375 O O . ARG A 1 172 ? -18.906 27.844 -5.883 1 94.69 172 ARG A O 1
ATOM 1382 N N . ARG A 1 173 ? -19.469 28.109 -8.094 1 93 173 ARG A N 1
ATOM 1383 C CA . ARG A 1 173 ? -18.406 29.094 -8.32 1 93 173 ARG A CA 1
ATOM 1384 C C . ARG A 1 173 ? -18.906 30.5 -8.008 1 93 173 ARG A C 1
ATOM 1386 O O . ARG A 1 173 ? -19.625 31.094 -8.797 1 93 173 ARG A O 1
ATOM 1393 N N . THR A 1 174 ? -18.469 30.953 -6.852 1 91.38 174 THR A N 1
ATOM 1394 C CA . THR A 1 174 ? -19.016 32.219 -6.363 1 91.38 174 THR A CA 1
ATOM 1395 C C . THR A 1 174 ? -17.891 33.25 -6.195 1 91.38 174 THR A C 1
ATOM 1397 O O . THR A 1 174 ? -17.891 34.031 -5.238 1 91.38 174 THR A O 1
ATOM 1400 N N . ASP A 1 175 ? -17.031 33.312 -7.078 1 88.06 175 ASP A N 1
ATOM 1401 C CA . ASP A 1 175 ? -15.922 34.25 -6.926 1 88.06 175 ASP A CA 1
ATOM 1402 C C . ASP A 1 175 ? -16.422 35.688 -6.918 1 88.06 175 ASP A C 1
ATOM 1404 O O . ASP A 1 175 ? -16.016 36.5 -6.07 1 88.06 175 ASP A O 1
ATOM 1408 N N . TYR A 1 176 ? -17.312 36 -7.875 1 90.31 176 TYR A N 1
ATOM 1409 C CA . TYR A 1 176 ? -17.844 37.344 -7.969 1 90.31 176 TYR A CA 1
ATOM 1410 C C . TYR A 1 176 ? -18.719 37.688 -6.766 1 90.31 176 TYR A C 1
ATOM 1412 O O . TYR A 1 176 ? -18.641 38.781 -6.223 1 90.31 176 TYR A O 1
ATOM 1420 N N . LEU A 1 177 ? -19.5 36.75 -6.344 1 91.62 177 LEU A N 1
ATOM 1421 C CA . LEU A 1 177 ? -20.344 36.938 -5.168 1 91.62 177 LEU A CA 1
ATOM 1422 C C . LEU A 1 177 ? -19.5 37.156 -3.922 1 91.62 177 LEU A C 1
ATOM 1424 O O . LEU A 1 177 ? -19.828 38 -3.076 1 91.62 177 LEU A O 1
ATOM 1428 N N . CYS A 1 178 ? -18.453 36.438 -3.787 1 90.38 178 CYS A N 1
ATOM 1429 C CA . CYS A 1 178 ? -17.562 36.594 -2.645 1 90.38 178 CYS A CA 1
ATOM 1430 C C . CYS A 1 178 ? -16.922 37.969 -2.625 1 90.38 178 CYS A C 1
ATOM 1432 O O . CYS A 1 178 ? -16.781 38.562 -1.562 1 90.38 178 CYS A O 1
ATOM 1434 N N . LYS A 1 179 ? -16.578 38.438 -3.777 1 91.19 179 LYS A N 1
ATOM 1435 C CA . LYS A 1 179 ? -16.031 39.781 -3.869 1 91.19 179 LYS A CA 1
ATOM 1436 C C . LYS A 1 179 ? -17.047 40.812 -3.439 1 91.19 179 LYS A C 1
ATOM 1438 O O . LYS A 1 179 ? -16.719 41.75 -2.703 1 91.19 179 LYS A O 1
ATOM 1443 N N . LEU A 1 180 ? -18.234 40.625 -3.834 1 91.56 180 LEU A N 1
ATOM 1444 C CA . LEU A 1 180 ? -19.297 41.531 -3.482 1 91.56 180 LEU A CA 1
ATOM 1445 C C . LEU A 1 180 ? -19.562 41.531 -1.979 1 91.56 180 LEU A C 1
ATOM 1447 O O . LEU A 1 180 ? -19.766 42.594 -1.375 1 91.56 180 LEU A O 1
ATOM 1451 N N . VAL A 1 181 ? -19.516 40.375 -1.506 1 89.94 181 VAL A N 1
ATOM 1452 C CA . VAL A 1 181 ? -19.75 40.219 -0.073 1 89.94 181 VAL A CA 1
ATOM 1453 C C . VAL A 1 181 ? -18.609 40.875 0.707 1 89.94 181 VAL A C 1
ATOM 1455 O O . VAL A 1 181 ? -18.828 41.531 1.711 1 89.94 181 VAL A O 1
ATOM 1458 N N . ASN A 1 182 ? -17.469 40.656 0.271 1 88.06 182 ASN A N 1
ATOM 1459 C CA . ASN A 1 182 ? -16.312 41.281 0.927 1 88.06 182 ASN A CA 1
ATOM 1460 C C . ASN A 1 182 ? -16.359 42.781 0.831 1 88.06 182 ASN A C 1
ATOM 1462 O O . ASN A 1 182 ? -16.016 43.5 1.791 1 88.06 182 ASN A O 1
ATOM 1466 N N . ASP A 1 183 ? -16.766 43.25 -0.306 1 90.06 183 ASP A N 1
ATOM 1467 C CA . ASP A 1 183 ? -16.906 44.688 -0.489 1 90.06 183 ASP A CA 1
ATOM 1468 C C . ASP A 1 183 ? -18 45.25 0.418 1 90.06 183 ASP A C 1
ATOM 1470 O O . ASP A 1 183 ? -17.844 46.375 0.961 1 90.06 183 ASP A O 1
ATOM 1474 N N . MET A 1 184 ? -18.953 44.531 0.48 1 90.25 184 MET A N 1
ATOM 1475 C CA . MET A 1 184 ? -20.047 44.938 1.345 1 90.25 184 MET A CA 1
ATOM 1476 C C . MET A 1 184 ? -19.609 45 2.803 1 90.25 184 MET A C 1
ATOM 1478 O O . MET A 1 184 ? -19.938 45.938 3.521 1 90.25 184 MET A O 1
ATOM 1482 N N . GLU A 1 185 ? -18.875 43.938 3.225 1 86.38 185 GLU A N 1
ATOM 1483 C CA . GLU A 1 185 ? -18.391 43.906 4.598 1 86.38 185 GLU A CA 1
ATOM 1484 C C . GLU A 1 185 ? -17.406 45.031 4.859 1 86.38 185 GLU A C 1
ATOM 1486 O O . GLU A 1 185 ? -17.422 45.656 5.934 1 86.38 185 GLU A O 1
ATOM 1491 N N . SER A 1 186 ? -16.641 45.312 3.928 1 86.94 186 SER A N 1
ATOM 1492 C CA . SER A 1 186 ? -15.695 46.438 4.055 1 86.94 186 SER A CA 1
ATOM 1493 C C . SER A 1 186 ? -16.406 47.75 4.105 1 86.94 186 SER A C 1
ATOM 1495 O O . SER A 1 186 ? -16.047 48.656 4.883 1 86.94 186 SER A O 1
ATOM 1497 N N . ALA A 1 187 ? -17.406 47.875 3.281 1 87.69 187 ALA A N 1
ATOM 1498 C CA . ALA A 1 187 ? -18.203 49.094 3.262 1 87.69 187 ALA A CA 1
ATOM 1499 C C . ALA A 1 187 ? -18.969 49.281 4.57 1 87.69 187 ALA A C 1
ATOM 1501 O O . ALA A 1 187 ? -19.094 50.406 5.074 1 87.69 187 ALA A O 1
ATOM 1502 N N . SER A 1 188 ? -19.469 48.219 5.016 1 86.88 188 SER A N 1
ATOM 1503 C CA . SER A 1 188 ? -20.188 48.25 6.289 1 86.88 188 SER A CA 1
ATOM 1504 C C . SER A 1 188 ? -19.234 48.625 7.434 1 86.88 188 SER A C 1
ATOM 1506 O O . SER A 1 188 ? -19.625 49.312 8.367 1 86.88 188 SER A O 1
ATOM 1508 N N . TYR A 1 189 ? -18.094 48.062 7.336 1 81.69 189 TYR A N 1
ATOM 1509 C 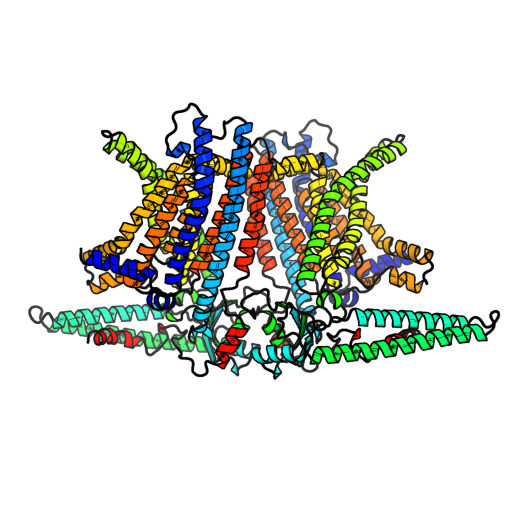CA . TYR A 1 189 ? -17.078 48.406 8.328 1 81.69 189 TYR A CA 1
ATOM 1510 C C . TYR A 1 189 ? -16.719 49.875 8.273 1 81.69 189 TYR A C 1
ATOM 1512 O O . TYR A 1 189 ? -16.641 50.562 9.312 1 81.69 189 TYR A O 1
ATOM 1520 N N . ASN A 1 190 ? -16.547 50.438 7.125 1 82.12 190 ASN A N 1
ATOM 1521 C CA . ASN A 1 190 ? -16.25 51.844 6.957 1 82.12 190 ASN A CA 1
ATOM 1522 C C . ASN A 1 190 ? -17.406 52.719 7.414 1 82.12 190 ASN A C 1
ATOM 1524 O O . ASN A 1 190 ? -17.203 53.812 7.965 1 82.12 190 ASN A O 1
ATOM 1528 N N . LEU A 1 191 ? -18.594 52.25 7.172 1 86 191 LEU A N 1
ATOM 1529 C CA . LEU A 1 191 ? -19.781 52.969 7.633 1 86 191 LEU A CA 1
ATOM 1530 C C . LEU A 1 191 ? -19.812 53.031 9.156 1 86 191 LEU A C 1
ATOM 1532 O O . LEU A 1 191 ? -20.062 54.094 9.719 1 86 191 LEU A O 1
ATOM 1536 N N . ASN A 1 192 ? -19.5 51.969 9.789 1 82.94 192 ASN A N 1
ATOM 1537 C CA . ASN A 1 192 ? -19.484 51.938 11.242 1 82.94 192 ASN A CA 1
ATOM 1538 C C . ASN A 1 192 ? -18.391 52.844 11.812 1 82.94 192 ASN A C 1
ATOM 1540 O O . ASN A 1 192 ? -18.578 53.469 12.844 1 82.94 192 ASN A O 1
ATOM 1544 N N . LEU A 1 193 ? -17.297 52.906 11.125 1 79 193 LEU A N 1
ATOM 1545 C CA . LEU A 1 193 ? -16.203 53.75 11.555 1 79 193 LEU A CA 1
ATOM 1546 C C . LEU A 1 193 ? -16.562 55.219 11.422 1 79 193 LEU A C 1
ATOM 1548 O O . LEU A 1 193 ? -16.281 56.031 12.32 1 79 193 LEU A O 1
ATOM 1552 N N . GLU A 1 194 ? -17.172 55.594 10.352 1 80 194 GLU A N 1
ATOM 1553 C CA . GLU A 1 194 ? -17.562 56.969 10.125 1 80 194 GLU A CA 1
ATOM 1554 C C . GLU A 1 194 ? -18.688 57.406 11.07 1 80 194 GLU A C 1
ATOM 1556 O O . GLU A 1 194 ? -18.734 58.562 11.5 1 80 194 GLU A O 1
ATOM 1561 N N . GLU A 1 195 ? -19.562 56.469 11.336 1 82.06 195 GLU A N 1
ATOM 1562 C CA . GLU A 1 195 ? -20.625 56.75 12.305 1 82.06 195 GLU A CA 1
ATOM 1563 C C . GLU A 1 195 ? -20.047 56.969 13.703 1 82.06 195 GLU A C 1
ATOM 1565 O O . GLU A 1 195 ? -20.516 57.844 14.445 1 82.06 195 GLU A O 1
ATOM 1570 N N . ALA A 1 196 ? -19.062 56.188 14.031 1 76.81 196 ALA A N 1
ATOM 1571 C CA . ALA A 1 196 ? -18.406 56.312 15.328 1 76.81 196 ALA A CA 1
ATOM 1572 C C . ALA A 1 196 ? -17.625 57.625 15.414 1 76.81 196 ALA A C 1
ATOM 1574 O O . ALA A 1 196 ? -17.625 58.281 16.453 1 76.81 196 ALA A O 1
ATOM 1575 N N . ARG A 1 197 ? -17.016 58 14.352 1 74.56 197 ARG A N 1
ATOM 1576 C CA . ARG A 1 197 ? -16.266 59.281 14.312 1 74.56 197 ARG A CA 1
ATOM 1577 C C . ARG A 1 197 ? -17.203 60.469 14.422 1 74.56 197 ARG A C 1
ATOM 1579 O O . ARG A 1 197 ? -16.891 61.469 15.07 1 74.56 197 ARG A O 1
ATOM 1586 N N . SER A 1 198 ? -18.281 60.344 13.734 1 74.12 198 SER A N 1
ATOM 1587 C CA . SER A 1 198 ? -19.25 61.438 13.75 1 74.12 198 SER A CA 1
ATOM 1588 C C . SER A 1 198 ? -19.906 61.562 15.125 1 74.12 198 SER A C 1
ATOM 1590 O O . SER A 1 198 ? -20.234 62.688 15.547 1 74.12 198 SER A O 1
ATOM 1592 N N . ALA A 1 199 ? -20.016 60.5 15.812 1 71.69 199 ALA A N 1
ATOM 1593 C CA . ALA A 1 199 ? -20.609 60.531 17.141 1 71.69 199 ALA A CA 1
ATOM 1594 C C . ALA A 1 199 ? -19.641 61.156 18.156 1 71.69 199 ALA A C 1
ATOM 1596 O O . ALA A 1 199 ? -20.062 61.812 19.109 1 71.69 199 ALA A O 1
ATOM 1597 N N . ASN A 1 200 ? -18.391 60.906 17.984 1 61.88 200 ASN A N 1
ATOM 1598 C CA . ASN A 1 200 ? -17.391 61.406 18.922 1 61.88 200 ASN A CA 1
ATOM 1599 C C . ASN A 1 200 ? -16.984 62.844 18.578 1 61.88 200 ASN A C 1
ATOM 1601 O O . ASN A 1 200 ? -16.406 63.531 19.406 1 61.88 200 ASN A O 1
ATOM 1605 N N . SER A 1 201 ? -17.016 63.188 17.312 1 57.97 201 SER A N 1
ATOM 1606 C CA . SER A 1 201 ? -16.531 64.562 16.969 1 57.97 201 SER A CA 1
ATOM 1607 C C . SER A 1 201 ? -17.625 65.562 17.203 1 57.97 201 SER A C 1
ATOM 1609 O O . SER A 1 201 ? -18.406 65.875 16.312 1 57.97 201 SER A O 1
ATOM 1611 N N . TRP A 1 202 ? -18.281 65.625 18.234 1 51.12 202 TRP A N 1
ATOM 1612 C CA . TRP A 1 202 ? -19.156 66.812 18.531 1 51.12 202 TRP A CA 1
ATOM 1613 C C . TRP A 1 202 ? -18.5 68.062 18.094 1 51.12 202 TRP A C 1
ATOM 1615 O O . TRP A 1 202 ? -19.188 69.062 17.844 1 51.12 202 TRP A O 1
ATOM 1625 N N . ARG A 1 203 ? -17.172 68.25 18.422 1 50.69 203 ARG A N 1
ATOM 1626 C CA . ARG A 1 203 ? -16.688 69.625 18.5 1 50.69 203 ARG A CA 1
ATOM 1627 C C . ARG A 1 203 ? -16.391 70.188 17.109 1 50.69 203 ARG A C 1
ATOM 1629 O O . ARG A 1 203 ? -16.594 71.375 16.844 1 50.69 203 ARG A O 1
ATOM 1636 N N . SER A 1 204 ? -15.383 69.688 16.312 1 49.81 204 SER A N 1
ATOM 1637 C CA . SER A 1 204 ? -14.727 70.625 15.422 1 49.81 204 SER A CA 1
ATOM 1638 C C . SER A 1 204 ? -15.352 70.625 14.031 1 49.81 204 SER A C 1
ATOM 1640 O O . SER A 1 204 ? -15.047 71.5 13.188 1 49.81 204 SER A O 1
ATOM 1642 N N . CYS A 1 205 ? -15.609 69.562 13.242 1 52.97 205 CYS A N 1
ATOM 1643 C CA . CYS A 1 205 ? -15.906 69.688 11.82 1 52.97 205 CYS A CA 1
ATOM 1644 C C . CYS A 1 205 ? -17.406 69.812 11.586 1 52.97 205 CYS A C 1
ATOM 1646 O O . CYS A 1 205 ? -18.219 69.312 12.344 1 52.97 205 CYS A O 1
ATOM 1648 N N . PRO A 1 206 ? -17.812 70.812 10.648 1 58 206 PRO A N 1
ATOM 1649 C CA . PRO A 1 206 ? -19.234 71.125 10.438 1 58 206 PRO A CA 1
ATOM 1650 C C . PRO A 1 206 ? -20.047 69.812 10.188 1 58 206 PRO A C 1
ATOM 1652 O O . PRO A 1 206 ? -19.594 68.938 9.484 1 58 206 PRO A O 1
ATOM 1655 N N . PRO A 1 207 ? -21 69.562 10.961 1 56.81 207 PRO A N 1
ATOM 1656 C CA . PRO A 1 207 ? -21.906 68.375 11 1 56.81 207 PRO A CA 1
ATOM 1657 C C . PRO A 1 207 ? -22.375 67.938 9.617 1 56.81 207 PRO A C 1
ATOM 1659 O O . PRO A 1 207 ? -22.609 66.75 9.391 1 56.81 207 PRO A O 1
ATOM 1662 N N . CYS A 1 208 ? -22.5 68.875 8.695 1 56.16 208 CYS A N 1
ATOM 1663 C CA . CYS A 1 208 ? -23.156 68.625 7.418 1 56.16 208 CYS A CA 1
ATOM 1664 C C . CYS A 1 208 ? -22.312 67.688 6.555 1 56.16 208 CYS A C 1
ATOM 1666 O O . CYS A 1 208 ? -22.844 66.75 5.934 1 56.16 208 CYS A O 1
ATOM 1668 N N . THR A 1 209 ? -20.906 67.938 6.555 1 61.5 209 THR A N 1
ATOM 1669 C CA . THR A 1 209 ? -20.047 67.188 5.648 1 61.5 209 THR A CA 1
ATOM 1670 C C . THR A 1 209 ? -19.906 65.688 6.105 1 61.5 209 THR A C 1
ATOM 1672 O O . THR A 1 209 ? -19.859 64.812 5.281 1 61.5 209 THR A O 1
ATOM 1675 N N . ARG A 1 210 ? -20.016 65.562 7.266 1 64.75 210 ARG A N 1
ATOM 1676 C CA . ARG A 1 210 ? -19.859 64.188 7.793 1 64.75 210 ARG A CA 1
ATOM 1677 C C . ARG A 1 210 ? -21.141 63.406 7.602 1 64.75 210 ARG A C 1
ATOM 1679 O O . ARG A 1 210 ? -21.094 62.219 7.266 1 64.75 210 ARG A O 1
ATOM 1686 N N . GLU A 1 211 ? -22.203 64.125 7.871 1 69.5 211 GLU A N 1
ATOM 1687 C CA . GLU A 1 211 ? -23.484 63.469 7.633 1 69.5 211 GLU A CA 1
ATOM 1688 C C . GLU A 1 211 ? -23.625 63.062 6.168 1 69.5 211 GLU A C 1
ATOM 1690 O O . GLU A 1 211 ? -24.188 62 5.867 1 69.5 211 GLU A O 1
ATOM 1695 N N . CYS A 1 212 ? -22.969 63.906 5.34 1 73.12 212 CYS A N 1
ATOM 1696 C CA . CYS A 1 212 ? -23.016 63.594 3.914 1 73.12 212 CYS A CA 1
ATOM 1697 C C . CYS A 1 212 ? -22.172 62.344 3.604 1 73.12 212 CYS A C 1
ATOM 1699 O O . CYS A 1 212 ? -22.562 61.5 2.793 1 73.12 212 CYS A O 1
ATOM 1701 N N . LYS A 1 213 ? -21.078 62.188 4.316 1 79.25 213 LYS A N 1
ATOM 1702 C CA . LYS A 1 213 ? -20.234 61.031 4.09 1 79.25 213 LYS A CA 1
ATOM 1703 C C . LYS A 1 213 ? -20.891 59.75 4.617 1 79.25 213 LYS A C 1
ATOM 1705 O O . LYS A 1 213 ? -20.812 58.688 3.984 1 79.25 213 LYS A O 1
ATOM 1710 N N . VAL A 1 214 ? -21.562 59.812 5.719 1 84.81 214 VAL A N 1
ATOM 1711 C CA . VAL A 1 214 ? -22.281 58.688 6.277 1 84.81 214 VAL A CA 1
ATOM 1712 C C . VAL A 1 214 ? -23.375 58.25 5.316 1 84.81 214 VAL A C 1
ATOM 1714 O O . VAL A 1 214 ? -23.594 57.062 5.102 1 84.81 214 VAL A O 1
ATOM 1717 N N . GLU A 1 215 ? -24.031 59.312 4.797 1 84.69 215 GLU A N 1
ATOM 1718 C CA . GLU A 1 215 ? -25.109 59 3.861 1 84.69 215 GLU A CA 1
ATOM 1719 C C . GLU A 1 215 ? -24.562 58.375 2.584 1 84.69 215 GLU A C 1
ATOM 1721 O O . GLU A 1 215 ? -25.188 57.5 1.998 1 84.69 215 GLU A O 1
ATOM 1726 N N . GLU A 1 216 ? -23.438 58.844 2.188 1 85.56 216 GLU A N 1
ATOM 1727 C CA . GLU A 1 216 ? -22.812 58.25 1.011 1 85.56 216 GLU A CA 1
ATOM 1728 C C . GLU A 1 216 ? -22.438 56.781 1.253 1 85.56 216 GLU A C 1
ATOM 1730 O O . GLU A 1 216 ? -22.641 55.938 0.389 1 85.56 216 GLU A O 1
ATOM 1735 N N . PHE A 1 217 ? -21.891 56.5 2.398 1 86.62 217 PHE A N 1
ATOM 1736 C CA . PHE A 1 217 ? -21.516 55.125 2.725 1 86.62 217 PHE A CA 1
ATOM 1737 C C . PHE A 1 217 ? -22.766 54.25 2.908 1 86.62 217 PHE A C 1
ATOM 1739 O O . PHE A 1 217 ? -22.75 53.094 2.551 1 86.62 217 PHE A O 1
ATOM 1746 N N . ARG A 1 218 ? -23.75 54.781 3.449 1 88.38 218 ARG A N 1
ATOM 1747 C CA . ARG A 1 218 ? -25 54.031 3.6 1 88.38 218 ARG A CA 1
ATOM 1748 C C . ARG A 1 218 ? -25.578 53.656 2.24 1 88.38 218 ARG A C 1
ATOM 1750 O O . ARG A 1 218 ? -26.062 52.531 2.051 1 88.38 218 ARG A O 1
ATOM 1757 N N . ARG A 1 219 ? -25.547 54.594 1.368 1 90 219 ARG A N 1
ATOM 1758 C CA . ARG A 1 219 ? -26.031 54.312 0.018 1 90 219 ARG A CA 1
ATOM 1759 C C . ARG A 1 219 ? -25.188 53.25 -0.667 1 90 219 ARG A C 1
ATOM 1761 O O . ARG A 1 219 ? -25.719 52.406 -1.393 1 90 219 ARG A O 1
ATOM 1768 N N . ARG A 1 220 ? -23.953 53.25 -0.458 1 90.69 220 ARG A N 1
ATOM 1769 C CA . ARG A 1 220 ? -23.062 52.281 -1.042 1 90.69 220 ARG A CA 1
ATOM 1770 C C . ARG A 1 220 ? -23.359 50.875 -0.508 1 90.69 220 ARG A C 1
ATOM 1772 O O . ARG A 1 220 ? -23.344 49.906 -1.264 1 90.69 220 ARG A O 1
ATOM 1779 N N . VAL A 1 221 ? -23.562 50.75 0.761 1 91.94 221 VAL A N 1
ATOM 1780 C CA . VAL A 1 221 ? -23.891 49.469 1.373 1 91.94 221 VAL A CA 1
ATOM 1781 C C . VAL A 1 221 ? -25.203 48.938 0.804 1 91.94 221 VAL A C 1
ATOM 1783 O O . VAL A 1 221 ? -25.328 47.75 0.514 1 91.94 221 VAL A O 1
ATOM 1786 N N . GLU A 1 222 ? -26.156 49.844 0.643 1 91.19 222 GLU A N 1
ATOM 1787 C CA . GLU A 1 222 ? -27.453 49.438 0.091 1 91.19 222 GLU A CA 1
ATOM 1788 C C . GLU A 1 222 ? -27.312 48.969 -1.356 1 91.19 222 GLU A C 1
ATOM 1790 O O . GLU A 1 222 ? -27.953 48 -1.771 1 91.19 222 GLU A O 1
ATOM 1795 N N . ASP A 1 223 ? -26.484 49.688 -2.082 1 92.81 223 ASP A N 1
ATOM 1796 C CA . ASP A 1 223 ? -26.234 49.281 -3.465 1 92.81 223 ASP A CA 1
ATOM 1797 C C . ASP A 1 223 ? -25.562 47.906 -3.531 1 92.81 223 ASP A C 1
ATOM 1799 O O . ASP A 1 223 ? -25.906 47.094 -4.379 1 92.81 223 ASP A O 1
ATOM 1803 N N . LEU A 1 224 ? -24.609 47.719 -2.691 1 93.06 224 LEU A N 1
ATOM 1804 C CA . LEU A 1 224 ? -23.906 46.438 -2.668 1 93.06 224 LEU A CA 1
ATOM 1805 C C . LEU A 1 224 ? -24.812 45.312 -2.191 1 93.06 224 LEU A C 1
ATOM 1807 O O . LEU A 1 224 ? -24.719 44.188 -2.674 1 93.06 224 LEU A O 1
ATOM 1811 N N . GLN A 1 225 ? -25.672 45.562 -1.317 1 90.94 225 GLN A N 1
ATOM 1812 C CA . GLN A 1 225 ? -26.641 44.562 -0.862 1 90.94 225 GLN A CA 1
ATOM 1813 C C . GLN A 1 225 ? -27.578 44.156 -1.994 1 90.94 225 GLN A C 1
ATOM 1815 O O . GLN A 1 225 ? -27.906 42.969 -2.137 1 90.94 225 GLN A O 1
ATOM 1820 N N . ALA A 1 226 ? -27.984 45.156 -2.648 1 92.5 226 ALA A N 1
ATOM 1821 C CA . ALA A 1 226 ? -28.844 44.844 -3.791 1 92.5 226 ALA A CA 1
ATOM 1822 C C . ALA A 1 226 ? -28.109 44.031 -4.844 1 92.5 226 ALA A C 1
ATOM 1824 O O . ALA A 1 226 ? -28.688 43.156 -5.465 1 92.5 226 ALA A O 1
ATOM 1825 N N . ALA A 1 227 ? -26.859 44.344 -5.027 1 92.88 227 ALA A N 1
ATOM 1826 C CA . ALA A 1 227 ? -26.031 43.625 -5.98 1 92.88 227 ALA A CA 1
ATOM 1827 C C . ALA A 1 227 ? -25.828 42.156 -5.516 1 92.88 227 ALA A C 1
ATOM 1829 O O . ALA A 1 227 ? -25.797 41.25 -6.336 1 92.88 227 ALA A O 1
ATOM 1830 N N . VAL A 1 228 ? -25.656 41.969 -4.238 1 92.81 228 VAL A N 1
ATOM 1831 C CA . VAL A 1 228 ? -25.469 40.625 -3.668 1 92.81 228 VAL A CA 1
ATOM 1832 C C . VAL A 1 228 ? -26.734 39.812 -3.9 1 92.81 228 VAL A C 1
ATOM 1834 O O . VAL A 1 228 ? -26.656 38.656 -4.348 1 92.81 228 VAL A O 1
ATOM 1837 N N . VAL A 1 229 ? -27.875 40.375 -3.639 1 92.06 229 VAL A N 1
ATOM 1838 C CA . VAL A 1 229 ? -29.141 39.656 -3.801 1 92.06 229 VAL A CA 1
ATOM 1839 C C . VAL A 1 229 ? -29.359 39.312 -5.273 1 92.06 229 VAL A C 1
ATOM 1841 O O . VAL A 1 229 ? -29.797 38.219 -5.598 1 92.06 229 VAL A O 1
ATOM 1844 N N . LYS A 1 230 ? -28.984 40.219 -6.117 1 92.94 230 LYS A N 1
ATOM 1845 C CA . LYS A 1 230 ? -29.125 40 -7.551 1 92.94 230 LYS A CA 1
ATOM 1846 C C . LYS A 1 230 ? -28.203 38.875 -8.016 1 92.94 230 LYS A C 1
ATOM 1848 O O . LYS A 1 230 ? -28.594 38 -8.812 1 92.94 230 LYS A O 1
ATOM 1853 N N . GLU A 1 231 ? -27 38.906 -7.574 1 93.38 231 GLU A N 1
ATOM 1854 C CA . GLU A 1 231 ? -26.047 37.875 -7.949 1 93.38 231 GLU A CA 1
ATOM 1855 C C . GLU A 1 231 ? -26.453 36.531 -7.371 1 93.38 231 GLU A C 1
ATOM 1857 O O . GLU A 1 231 ? -26.266 35.469 -8.016 1 93.38 231 GLU A O 1
ATOM 1862 N N . GLN A 1 232 ? -26.984 36.469 -6.176 1 93.19 232 GLN A N 1
ATOM 1863 C CA . GLN A 1 232 ? -27.469 35.25 -5.574 1 93.19 232 GLN A CA 1
ATOM 1864 C C . GLN A 1 232 ? -28.594 34.625 -6.402 1 93.19 232 GLN A C 1
ATOM 1866 O O . GLN A 1 232 ? -28.641 33.406 -6.598 1 93.19 232 GLN A O 1
ATOM 1871 N N . GLN A 1 233 ? -29.453 35.469 -6.883 1 92.06 233 GLN A N 1
ATOM 1872 C CA . GLN A 1 233 ? -30.562 35 -7.719 1 92.06 233 GLN A CA 1
ATOM 1873 C C . GLN A 1 233 ? -30.047 34.469 -9.055 1 92.06 233 GLN A C 1
ATOM 1875 O O . GLN A 1 233 ? -30.562 33.469 -9.562 1 92.06 233 GLN A O 1
ATOM 1880 N N . ARG A 1 234 ? -29.125 35.125 -9.523 1 92.88 234 ARG A N 1
ATOM 1881 C CA . ARG A 1 234 ? -28.531 34.656 -10.773 1 92.88 234 ARG A CA 1
ATOM 1882 C C . ARG A 1 234 ? -27.922 33.281 -10.609 1 92.88 234 ARG A C 1
ATOM 1884 O O . ARG A 1 234 ? -28.094 32.406 -11.461 1 92.88 234 ARG A O 1
ATOM 1891 N N . ILE A 1 235 ? -27.219 33.125 -9.539 1 92.81 235 ILE A N 1
ATOM 1892 C CA . ILE A 1 235 ? -26.547 31.859 -9.266 1 92.81 235 ILE A CA 1
ATOM 1893 C C . ILE A 1 235 ? -27.609 30.75 -9.078 1 92.81 235 ILE A C 1
ATOM 1895 O O . ILE A 1 235 ? -27.453 29.641 -9.594 1 92.81 235 ILE A O 1
ATOM 1899 N N . GLU A 1 236 ? -28.688 31.047 -8.406 1 90.69 236 GLU A N 1
ATOM 1900 C CA . GLU A 1 236 ? -29.75 30.078 -8.18 1 90.69 236 GLU A CA 1
ATOM 1901 C C . GLU A 1 236 ? -30.406 29.672 -9.492 1 90.69 236 GLU A C 1
ATOM 1903 O O . GLU A 1 236 ? -30.734 28.5 -9.695 1 90.69 236 GLU A O 1
ATOM 1908 N N . GLU A 1 237 ? -30.562 30.594 -10.367 1 91.69 237 GLU A N 1
ATOM 1909 C CA . GLU A 1 237 ? -31.141 30.312 -11.672 1 91.69 237 GLU A CA 1
ATOM 1910 C C . GLU A 1 237 ? -30.188 29.5 -12.539 1 91.69 237 GLU A C 1
ATOM 1912 O O . GLU A 1 237 ? -30.625 28.609 -13.281 1 91.69 237 GLU A O 1
ATOM 1917 N N . ALA A 1 238 ? -29.047 29.828 -12.391 1 92 238 ALA A N 1
ATOM 1918 C CA . ALA A 1 238 ? -28.031 29.109 -13.148 1 92 238 ALA A CA 1
ATOM 1919 C C . ALA A 1 238 ? -27.922 27.656 -12.688 1 92 238 ALA A C 1
ATOM 1921 O O . ALA A 1 238 ? -27.703 26.75 -13.5 1 92 238 ALA A O 1
ATOM 1922 N N . VAL A 1 239 ? -28.078 27.391 -11.43 1 90.25 239 VAL A N 1
ATOM 1923 C CA . VAL A 1 239 ? -28.016 26.047 -10.883 1 90.25 239 VAL A CA 1
ATOM 1924 C C . VAL A 1 239 ? -29.219 25.234 -11.383 1 90.25 239 VAL A C 1
ATOM 1926 O O . VAL A 1 239 ? -29.078 24.062 -11.727 1 90.25 239 VAL A O 1
ATOM 1929 N N . LYS A 1 240 ? -30.359 25.906 -11.477 1 86.94 240 LYS A N 1
ATOM 1930 C CA . LYS A 1 240 ? -31.562 25.234 -11.961 1 86.94 240 LYS A CA 1
ATOM 1931 C C . LYS A 1 240 ? -31.422 24.844 -13.43 1 86.94 240 LYS A C 1
ATOM 1933 O O . LYS A 1 240 ? -31.953 23.812 -13.852 1 86.94 240 LYS A O 1
ATOM 1938 N N . ARG A 1 241 ? -30.609 25.609 -14.125 1 88.56 241 ARG A N 1
ATOM 1939 C CA . ARG A 1 241 ? -30.375 25.328 -15.539 1 88.56 241 ARG A CA 1
ATOM 1940 C C . ARG A 1 241 ? -29.172 24.406 -15.719 1 88.56 241 ARG A C 1
ATOM 1942 O O . ARG A 1 241 ? -28.828 24.047 -16.844 1 88.56 241 ARG A O 1
ATOM 1949 N N . THR A 1 242 ? -28.609 24 -14.68 1 88.44 242 THR A N 1
ATOM 1950 C CA . THR A 1 242 ? -27.422 23.141 -14.703 1 88.44 242 THR A CA 1
ATOM 1951 C C . THR A 1 242 ? -26.328 23.766 -15.555 1 88.44 242 THR A C 1
ATOM 1953 O O . THR A 1 242 ? -25.766 23.094 -16.438 1 88.44 242 THR A O 1
ATOM 1956 N N . ASP A 1 243 ? -26.031 25.016 -15.25 1 90.25 243 ASP A N 1
ATOM 1957 C CA . ASP A 1 243 ? -24.953 25.703 -15.953 1 90.25 243 ASP A CA 1
ATOM 1958 C C . ASP A 1 243 ? -23.578 25.234 -15.453 1 90.25 243 ASP A C 1
ATOM 1960 O O . ASP A 1 243 ? -23.25 25.406 -14.281 1 90.25 243 ASP A O 1
ATOM 1964 N N . LEU A 1 244 ? -22.844 24.734 -16.312 1 89.12 244 LEU A N 1
ATOM 1965 C CA . LEU A 1 244 ? -21.547 24.141 -15.969 1 89.12 244 LEU A CA 1
ATOM 1966 C C . LEU A 1 244 ? -20.531 25.203 -15.578 1 89.12 244 LEU A C 1
ATOM 1968 O O . LEU A 1 244 ? -19.5 24.891 -14.984 1 89.12 244 LEU A O 1
ATOM 1972 N N . ASN A 1 245 ? -20.828 26.438 -15.844 1 88 245 ASN A N 1
ATOM 1973 C CA . ASN A 1 245 ? -19.906 27.516 -15.492 1 88 245 ASN A CA 1
ATOM 1974 C C . ASN A 1 245 ? -20.047 27.922 -14.023 1 88 245 ASN A C 1
ATOM 1976 O O . ASN A 1 245 ? -19.125 28.484 -13.438 1 88 245 ASN A O 1
ATOM 1980 N N . VAL A 1 246 ? -21.25 27.625 -13.484 1 91.88 246 VAL A N 1
ATOM 1981 C CA . VAL A 1 246 ? -21.5 28.016 -12.094 1 91.88 246 VAL A CA 1
ATOM 1982 C C . VAL A 1 246 ? -21.422 26.781 -11.195 1 91.88 246 VAL A C 1
ATOM 1984 O O . VAL A 1 246 ? -20.922 26.859 -10.07 1 91.88 246 VAL A O 1
ATOM 1987 N N . CYS A 1 247 ? -21.875 25.656 -11.734 1 93 247 CYS A N 1
ATOM 1988 C CA . CYS A 1 247 ? -21.875 24.422 -10.953 1 93 247 CYS A CA 1
ATOM 1989 C C . CYS A 1 247 ? -20.484 23.797 -10.938 1 93 247 CYS A C 1
ATOM 1991 O O . CYS A 1 247 ? -19.938 23.484 -11.992 1 93 247 CYS A O 1
ATOM 1993 N N . GLY A 1 248 ? -19.969 23.609 -9.773 1 91.81 248 GLY A N 1
ATOM 1994 C CA . GLY A 1 248 ? -18.641 23.016 -9.633 1 91.81 248 GLY A CA 1
ATOM 1995 C C . GLY A 1 248 ? -18.641 21.516 -9.781 1 91.81 248 GLY A C 1
ATOM 1996 O O . GLY A 1 248 ? -19.656 20.922 -10.125 1 91.81 248 GLY A O 1
ATOM 1997 N N . CYS A 1 249 ? -17.469 20.891 -9.523 1 92.69 249 CYS A N 1
ATOM 1998 C CA . CYS A 1 249 ? -17.281 19.453 -9.68 1 92.69 249 CYS A CA 1
ATOM 1999 C C . CYS A 1 249 ? -17.297 18.75 -8.328 1 92.69 249 CYS A C 1
ATOM 2001 O O . CYS A 1 249 ? -16.922 17.578 -8.227 1 92.69 249 CYS A O 1
ATOM 2003 N N . SER A 1 250 ? -17.625 19.422 -7.301 1 95.38 250 SER A N 1
ATOM 2004 C CA . SER A 1 250 ? -17.703 18.844 -5.965 1 95.38 250 SER A CA 1
ATOM 2005 C C . SER A 1 250 ? -19.062 19.094 -5.332 1 95.38 250 SER A C 1
ATOM 2007 O O . SER A 1 250 ? -19.781 20 -5.734 1 95.38 250 SER A O 1
ATOM 2009 N N . GLY A 1 251 ? -19.406 18.219 -4.488 1 96.06 251 GLY A N 1
ATOM 2010 C CA . GLY A 1 251 ? -20.703 18.344 -3.838 1 96.06 251 GLY A CA 1
ATOM 2011 C C . GLY A 1 251 ? -20.781 17.594 -2.525 1 96.06 251 GLY A C 1
ATOM 2012 O O . GLY A 1 251 ? -19.812 16.984 -2.092 1 96.06 251 GLY A O 1
ATOM 2013 N N . PHE A 1 252 ? -21.922 17.812 -1.86 1 97.31 252 PHE A N 1
ATOM 2014 C CA . PHE A 1 252 ? -22.219 17.156 -0.591 1 97.31 252 PHE A CA 1
ATOM 2015 C C . PHE A 1 252 ? -23.547 16.422 -0.654 1 97.31 252 PHE A C 1
ATOM 2017 O O . PHE A 1 252 ? -24.516 16.922 -1.211 1 97.31 252 PHE A O 1
ATOM 2024 N N . VAL A 1 253 ? -23.531 15.227 -0.194 1 97.12 253 VAL A N 1
ATOM 2025 C CA . VAL A 1 253 ? -24.75 14.438 -0.108 1 97.12 253 VAL A CA 1
ATOM 2026 C C . VAL A 1 253 ? -25.016 14.047 1.345 1 97.12 253 VAL A C 1
ATOM 2028 O O . VAL A 1 253 ? -24.188 13.367 1.966 1 97.12 253 VAL A O 1
ATOM 2031 N N . THR A 1 254 ? -26.109 14.5 1.882 1 95.88 254 THR A N 1
ATOM 2032 C CA . THR A 1 254 ? -26.469 14.211 3.266 1 95.88 254 THR A CA 1
ATOM 2033 C C . THR A 1 254 ? -27.469 13.062 3.336 1 95.88 254 THR A C 1
ATOM 2035 O O . THR A 1 254 ? -28.5 13.086 2.648 1 95.88 254 THR A O 1
ATOM 2038 N N . PHE A 1 255 ? -27.172 12.109 4.121 1 94.38 255 PHE A N 1
ATOM 2039 C CA . PHE A 1 255 ? -28.031 10.945 4.324 1 94.38 255 PHE A CA 1
ATOM 2040 C C . PHE A 1 255 ? -28.875 11.102 5.582 1 94.38 255 PHE A C 1
ATOM 2042 O O . PHE A 1 255 ? -28.594 11.961 6.426 1 94.38 255 PHE A O 1
ATOM 2049 N N . ASN A 1 256 ? -29.906 10.273 5.664 1 90.62 256 ASN A N 1
ATOM 2050 C CA . ASN A 1 256 ? -30.781 10.32 6.828 1 90.62 256 ASN A CA 1
ATOM 2051 C C . ASN A 1 256 ? -30.203 9.516 7.992 1 90.62 256 ASN A C 1
ATOM 2053 O O . ASN A 1 256 ? -30.531 9.766 9.148 1 90.62 256 ASN A O 1
ATOM 2057 N N . SER A 1 257 ? -29.438 8.555 7.637 1 89.75 257 SER A N 1
ATOM 2058 C CA . SER A 1 257 ? -28.844 7.703 8.664 1 89.75 257 SER A CA 1
ATOM 2059 C C . SER A 1 257 ? -27.328 7.633 8.523 1 89.75 257 SER A C 1
ATOM 2061 O O . SER A 1 257 ? -26.797 7.754 7.422 1 89.75 257 SER A O 1
ATOM 2063 N N . ARG A 1 258 ? -26.688 7.473 9.711 1 90.44 258 ARG A N 1
ATOM 2064 C CA . ARG A 1 258 ? -25.234 7.344 9.742 1 90.44 258 ARG A CA 1
ATOM 2065 C C . ARG A 1 258 ? -24.797 6.035 9.094 1 90.44 258 ARG A C 1
ATOM 2067 O O . ARG A 1 258 ? -23.734 5.977 8.453 1 90.44 258 ARG A O 1
ATOM 2074 N N . ARG A 1 259 ? -25.641 5.023 9.258 1 89.75 259 ARG A N 1
ATOM 2075 C CA . ARG A 1 259 ? -25.328 3.695 8.742 1 89.75 259 ARG A CA 1
ATOM 2076 C C . ARG A 1 259 ? -25.25 3.705 7.219 1 89.75 259 ARG A C 1
ATOM 2078 O O . ARG A 1 259 ? -24.281 3.203 6.641 1 89.75 259 ARG A O 1
ATOM 2085 N N . MET A 1 260 ? -26.188 4.352 6.625 1 90.44 260 MET A N 1
ATOM 2086 C CA . MET A 1 260 ? -26.219 4.395 5.164 1 90.44 260 MET A CA 1
ATOM 2087 C C . MET A 1 260 ? -25.094 5.258 4.613 1 90.44 260 MET A C 1
ATOM 2089 O O . MET A 1 260 ? -24.562 4.969 3.545 1 90.44 260 MET A O 1
ATOM 2093 N N . CYS A 1 261 ? -24.812 6.289 5.375 1 92.62 261 CYS A N 1
ATOM 2094 C CA . CYS A 1 261 ? -23.703 7.148 4.969 1 92.62 261 CYS A CA 1
ATOM 2095 C C . CYS A 1 261 ? -22.375 6.383 4.973 1 92.62 261 CYS A C 1
ATOM 2097 O O . CYS A 1 261 ? -21.594 6.492 4.027 1 92.62 261 CYS A O 1
ATOM 2099 N N . MET A 1 262 ? -22.203 5.559 5.98 1 92.25 262 MET A N 1
ATOM 2100 C CA . MET A 1 262 ? -20.969 4.785 6.094 1 92.25 262 MET A CA 1
ATOM 2101 C C . MET A 1 262 ? -20.891 3.721 5.004 1 92.25 262 MET A C 1
ATOM 2103 O O . MET A 1 262 ? -19.812 3.443 4.477 1 92.25 262 MET A O 1
ATOM 2107 N N . LEU A 1 263 ? -22 3.152 4.688 1 91.94 263 LEU A N 1
ATOM 2108 C CA . LEU A 1 263 ? -22.031 2.135 3.643 1 91.94 263 LEU A CA 1
ATOM 2109 C C . LEU A 1 263 ? -21.75 2.746 2.275 1 91.94 263 LEU A C 1
ATOM 2111 O O . LEU A 1 263 ? -21.156 2.094 1.408 1 91.94 263 LEU A O 1
ATOM 2115 N N . ALA A 1 264 ? -22.062 3.977 2.094 1 92.69 264 ALA A N 1
ATOM 2116 C CA . ALA A 1 264 ? -21.891 4.66 0.817 1 92.69 264 ALA A CA 1
ATOM 2117 C C . ALA A 1 264 ? -20.438 5.109 0.632 1 92.69 264 ALA A C 1
ATOM 2119 O O . ALA A 1 264 ? -20.031 5.465 -0.475 1 92.69 264 ALA A O 1
ATOM 2120 N N . LEU A 1 265 ? -19.609 5.082 1.583 1 90.38 265 LEU A N 1
ATOM 2121 C CA . LEU A 1 265 ? -18.234 5.547 1.544 1 90.38 265 LEU A CA 1
ATOM 2122 C C . LEU A 1 265 ? -17.328 4.516 0.873 1 90.38 265 LEU A C 1
ATOM 2124 O O . LEU A 1 265 ? -16.312 4.867 0.289 1 90.38 265 LEU A O 1
ATOM 2128 N N . SER A 1 266 ? -17.609 3.285 0.782 1 80.31 266 SER A N 1
ATOM 2129 C CA . SER A 1 266 ? -16.656 2.207 0.531 1 80.31 266 SER A CA 1
ATOM 2130 C C . SER A 1 266 ? -16.656 1.81 -0.941 1 80.31 266 SER A C 1
ATOM 2132 O O . SER A 1 266 ? -15.594 1.557 -1.515 1 80.31 266 SER A O 1
ATOM 2134 N N . PRO A 1 267 ? -17.781 1.868 -1.602 1 84.25 267 PRO A N 1
ATOM 2135 C CA . PRO A 1 267 ? -17.75 1.278 -2.941 1 84.25 267 PRO A CA 1
ATOM 2136 C C . PRO A 1 267 ? -17.203 2.236 -3.998 1 84.25 267 PRO A C 1
ATOM 2138 O O . PRO A 1 267 ? -17.219 3.453 -3.795 1 84.25 267 PRO A O 1
ATOM 2141 N N . GLN A 1 268 ? -16.625 1.629 -4.996 1 86.38 268 GLN A N 1
ATOM 2142 C CA . GLN A 1 268 ? -16.297 2.375 -6.203 1 86.38 268 GLN A CA 1
ATOM 2143 C C . GLN A 1 268 ? -17.516 2.527 -7.113 1 86.38 268 GLN A C 1
ATOM 2145 O O . GLN A 1 268 ? -18.141 1.534 -7.492 1 86.38 268 GLN A O 1
ATOM 2150 N N . TYR A 1 269 ? -17.797 3.68 -7.449 1 90.06 269 TYR A N 1
ATOM 2151 C CA . TYR A 1 269 ? -19.062 3.959 -8.125 1 90.06 269 TYR A CA 1
ATOM 2152 C C . TYR A 1 269 ? -18.938 3.73 -9.633 1 90.06 269 TYR A C 1
ATOM 2154 O O . TYR A 1 269 ? -19.859 3.197 -10.258 1 90.06 269 TYR A O 1
ATOM 2162 N N . ARG A 1 270 ? -17.812 4.137 -10.172 1 87.62 270 ARG A N 1
ATOM 2163 C CA . ARG A 1 270 ? -17.594 3.971 -11.602 1 87.62 270 ARG A CA 1
ATOM 2164 C C . ARG A 1 270 ? -16.359 3.131 -11.883 1 87.62 270 ARG A C 1
ATOM 2166 O O . ARG A 1 270 ? -15.609 2.787 -10.961 1 87.62 270 ARG A O 1
ATOM 2173 N N . ALA A 1 271 ? -16.203 2.744 -13.102 1 79.19 271 ALA A N 1
ATOM 2174 C CA . ALA A 1 271 ? -15.078 1.891 -13.492 1 79.19 271 ALA A CA 1
ATOM 2175 C C . ALA A 1 271 ? -13.742 2.598 -13.273 1 79.19 271 ALA A C 1
ATOM 2177 O O . ALA A 1 271 ? -12.773 1.977 -12.844 1 79.19 271 ALA A O 1
ATOM 2178 N N . ASP A 1 272 ? -13.836 3.82 -13.562 1 78.5 272 ASP A N 1
ATOM 2179 C CA . ASP A 1 272 ? -12.656 4.641 -13.281 1 78.5 272 ASP A CA 1
ATOM 2180 C C . ASP A 1 272 ? -12.703 5.199 -11.859 1 78.5 272 ASP A C 1
ATOM 2182 O O . ASP A 1 272 ? -13.586 5.984 -11.523 1 78.5 272 ASP A O 1
ATOM 2186 N N . ALA A 1 273 ? -11.773 4.746 -11.062 1 81.75 273 ALA A N 1
ATOM 2187 C CA . ALA A 1 273 ? -11.773 5.117 -9.648 1 81.75 273 ALA A CA 1
ATOM 2188 C C . ALA A 1 273 ? -11.586 6.621 -9.477 1 81.75 273 ALA A C 1
ATOM 2190 O O . ALA A 1 273 ? -11.852 7.168 -8.406 1 81.75 273 ALA A O 1
ATOM 2191 N N . THR A 1 274 ? -11.188 7.344 -10.539 1 82.19 274 THR A N 1
ATOM 2192 C CA . THR A 1 274 ? -10.945 8.781 -10.43 1 82.19 274 THR A CA 1
ATOM 2193 C C . THR A 1 274 ? -12.242 9.562 -10.625 1 82.19 274 THR A C 1
ATOM 2195 O O . THR A 1 274 ? -12.32 10.742 -10.281 1 82.19 274 THR A O 1
ATOM 2198 N N . GLN A 1 275 ? -13.172 8.781 -11.086 1 83.69 275 GLN A N 1
ATOM 2199 C CA . GLN A 1 275 ? -14.453 9.453 -11.297 1 83.69 275 GLN A CA 1
ATOM 2200 C C . GLN A 1 275 ? -15.375 9.258 -10.094 1 83.69 275 GLN A C 1
ATOM 2202 O O . GLN A 1 275 ? -15.586 8.133 -9.641 1 83.69 275 GLN A O 1
ATOM 2207 N N . LEU A 1 276 ? -15.812 10.258 -9.625 1 89.19 276 LEU A N 1
ATOM 2208 C CA . LEU A 1 276 ? -16.719 10.289 -8.492 1 89.19 276 LEU A CA 1
ATOM 2209 C C . LEU A 1 276 ? -16.062 9.711 -7.242 1 89.19 276 LEU A C 1
ATOM 2211 O O . LEU A 1 276 ? -16.219 8.523 -6.941 1 89.19 276 LEU A O 1
ATOM 2215 N N . VAL A 1 277 ? -15.414 10.477 -6.625 1 90.38 277 VAL A N 1
ATOM 2216 C CA . VAL A 1 277 ? -14.695 10.094 -5.418 1 90.38 277 VAL A CA 1
ATOM 2217 C C . VAL A 1 277 ? -15.453 10.57 -4.184 1 90.38 277 VAL A C 1
ATOM 2219 O O . VAL A 1 277 ? -15.844 11.742 -4.109 1 90.38 277 VAL A O 1
ATOM 2222 N N . VAL A 1 278 ? -15.688 9.641 -3.291 1 93.56 278 VAL A N 1
ATOM 2223 C CA . VAL A 1 278 ? -16.453 9.961 -2.096 1 93.56 278 VAL A CA 1
ATOM 2224 C C . VAL A 1 278 ? -15.555 9.906 -0.865 1 93.56 278 VAL A C 1
ATOM 2226 O O . VAL A 1 278 ? -14.68 9.039 -0.772 1 93.56 278 VAL A O 1
ATOM 2229 N N . ALA A 1 279 ? -15.719 10.898 0.01 1 92.38 279 ALA A N 1
ATOM 2230 C CA . ALA A 1 279 ? -14.977 10.945 1.265 1 92.38 279 ALA A CA 1
ATOM 2231 C C . ALA A 1 279 ? -15.797 11.602 2.369 1 92.38 279 ALA A C 1
ATOM 2233 O O . ALA A 1 279 ? -16.828 12.234 2.096 1 92.38 279 ALA A O 1
ATOM 2234 N N . MET A 1 280 ? -15.375 11.375 3.604 1 92.12 280 MET A N 1
ATOM 2235 C CA . MET A 1 280 ? -16.016 12.086 4.703 1 92.12 280 MET A CA 1
ATOM 2236 C C . MET A 1 280 ? -15.656 13.57 4.676 1 92.12 280 MET A C 1
ATOM 2238 O O . MET A 1 280 ? -14.5 13.922 4.473 1 92.12 280 MET A O 1
ATOM 2242 N N . PRO A 1 281 ? -16.594 14.398 4.785 1 93.38 281 PRO A N 1
ATOM 2243 C CA . PRO A 1 281 ? -16.328 15.836 4.727 1 93.38 281 PRO A CA 1
ATOM 2244 C C . PRO A 1 281 ? -15.68 16.375 6 1 93.38 281 PRO A C 1
ATOM 2246 O O . PRO A 1 281 ? -15.773 15.742 7.055 1 93.38 281 PRO A O 1
ATOM 2249 N N . PRO A 1 282 ? -15.008 17.469 5.84 1 91.38 282 PRO A N 1
ATOM 2250 C CA . PRO A 1 282 ? -14.523 18.156 7.035 1 91.38 282 PRO A CA 1
ATOM 2251 C C . PRO A 1 282 ? -15.641 18.891 7.785 1 91.38 282 PRO A C 1
ATOM 2253 O O . PRO A 1 282 ? -16.812 18.812 7.379 1 91.38 282 PRO A O 1
ATOM 2256 N N . ASP A 1 283 ? -15.32 19.516 8.914 1 89.12 283 ASP A N 1
ATOM 2257 C CA . ASP A 1 283 ? -16.281 20.312 9.664 1 89.12 283 ASP A CA 1
ATOM 2258 C C . ASP A 1 283 ? -16.891 21.406 8.781 1 89.12 283 ASP A C 1
ATOM 2260 O O . ASP A 1 283 ? -16.172 22.062 8.016 1 89.12 283 ASP A O 1
ATOM 2264 N N . PRO A 1 284 ? -18.156 21.531 8.875 1 90.5 284 PRO A N 1
ATOM 2265 C CA . PRO A 1 284 ? -18.844 22.5 8.016 1 90.5 284 PRO A CA 1
ATOM 2266 C C . PRO A 1 284 ? -18.266 23.906 8.133 1 90.5 284 PRO A C 1
ATOM 2268 O O . PRO A 1 284 ? -18.312 24.672 7.176 1 90.5 284 PRO A O 1
ATOM 2271 N N . GLU A 1 285 ? -17.703 24.234 9.266 1 86.19 285 GLU A N 1
ATOM 2272 C CA . GLU A 1 285 ? -17.156 25.578 9.461 1 86.19 285 GLU A CA 1
ATOM 2273 C C . GLU A 1 285 ? -15.734 25.688 8.93 1 86.19 285 GLU A C 1
ATOM 2275 O O . GLU A 1 285 ? -15.227 26.781 8.711 1 86.19 285 GLU A O 1
ATOM 2280 N N . ASP A 1 286 ? -15.219 24.609 8.594 1 88.25 286 ASP A N 1
ATOM 2281 C CA . ASP A 1 286 ? -13.812 24.609 8.195 1 88.25 286 ASP A CA 1
ATOM 2282 C C . ASP A 1 286 ? -13.664 24.328 6.703 1 88.25 286 ASP A C 1
ATOM 2284 O O . ASP A 1 286 ? -12.555 24.172 6.203 1 88.25 286 ASP A O 1
ATOM 2288 N N . VAL A 1 287 ? -14.734 24.25 5.965 1 91.62 287 VAL A N 1
ATOM 2289 C CA . VAL A 1 287 ? -14.688 23.891 4.551 1 91.62 287 VAL A CA 1
ATOM 2290 C C . VAL A 1 287 ? -14.227 25.094 3.732 1 91.62 287 VAL A C 1
ATOM 2292 O O . VAL A 1 287 ? -14.672 26.219 3.967 1 91.62 287 VAL A O 1
ATOM 2295 N N . ILE A 1 288 ? -13.281 24.906 2.828 1 91.5 288 ILE A N 1
ATOM 2296 C CA . ILE A 1 288 ? -12.844 25.938 1.889 1 91.5 288 ILE A CA 1
ATOM 2297 C C . ILE A 1 288 ? -13.508 25.703 0.532 1 91.5 288 ILE A C 1
ATOM 2299 O O . ILE A 1 288 ? -12.984 24.984 -0.31 1 91.5 288 ILE A O 1
ATOM 2303 N N . TYR A 1 289 ? -14.586 26.406 0.319 1 92.56 289 TYR A N 1
ATOM 2304 C CA . TYR A 1 289 ? -15.422 26.188 -0.854 1 92.56 289 TYR A CA 1
ATOM 2305 C C . TYR A 1 289 ? -14.734 26.688 -2.117 1 92.56 289 TYR A C 1
ATOM 2307 O O . TYR A 1 289 ? -14.938 26.141 -3.201 1 92.56 289 TYR A O 1
ATOM 2315 N N . ARG A 1 290 ? -13.938 27.703 -2.008 1 89.19 290 ARG A N 1
ATOM 2316 C CA . ARG A 1 290 ? -13.258 28.266 -3.17 1 89.19 290 ARG A CA 1
ATOM 2317 C C . ARG A 1 290 ? -12.383 27.219 -3.857 1 89.19 290 ARG A C 1
ATOM 2319 O O . ARG A 1 290 ? -12.359 27.141 -5.086 1 89.19 290 ARG A O 1
ATOM 2326 N N . ASP A 1 291 ? -11.719 26.438 -3.074 1 90.88 291 ASP A N 1
ATOM 2327 C CA . ASP A 1 291 ? -10.82 25.422 -3.621 1 90.88 291 ASP A CA 1
ATOM 2328 C C . ASP A 1 291 ? -11.602 24.203 -4.117 1 90.88 291 ASP A C 1
ATOM 2330 O O . ASP A 1 291 ? -11.18 23.531 -5.055 1 90.88 291 ASP A O 1
ATOM 2334 N N . LEU A 1 292 ? -12.742 23.969 -3.498 1 92.62 292 LEU A N 1
ATOM 2335 C CA . LEU A 1 292 ? -13.562 22.828 -3.895 1 92.62 292 LEU A CA 1
ATOM 2336 C C . LEU A 1 292 ? -14.266 23.109 -5.223 1 92.62 292 LEU A C 1
ATOM 2338 O O . LEU A 1 292 ? -14.633 22.172 -5.934 1 92.62 292 LEU A O 1
ATOM 2342 N N . ALA A 1 293 ? -14.445 24.391 -5.52 1 91.75 293 ALA A N 1
ATOM 2343 C CA . ALA A 1 293 ? -15.164 24.781 -6.73 1 91.75 293 ALA A CA 1
ATOM 2344 C C . ALA A 1 293 ? -14.25 24.703 -7.953 1 91.75 293 ALA A C 1
ATOM 2346 O O . ALA A 1 293 ? -14.727 24.688 -9.094 1 91.75 293 ALA A O 1
ATOM 2347 N N . LYS A 1 294 ? -13.016 24.594 -7.777 1 89.81 294 LYS A N 1
ATOM 2348 C CA . LYS A 1 294 ? -12.07 24.562 -8.883 1 89.81 294 LYS A CA 1
ATOM 2349 C C . LYS A 1 294 ? -12.148 23.25 -9.648 1 89.81 294 LYS A C 1
ATOM 2351 O O . LYS A 1 294 ? -12.477 22.219 -9.078 1 89.81 294 LYS A O 1
ATOM 2356 N N . ASP A 1 295 ? -11.797 23.359 -10.836 1 89.25 295 ASP A N 1
ATOM 2357 C CA . ASP A 1 295 ? -11.773 22.172 -11.68 1 89.25 295 ASP A CA 1
ATOM 2358 C C . ASP A 1 295 ? -10.625 21.25 -11.289 1 89.25 295 ASP A C 1
ATOM 2360 O O . ASP A 1 295 ? -9.609 21.703 -10.758 1 89.25 295 ASP A O 1
ATOM 2364 N N . PRO A 1 296 ? -10.867 19.984 -11.523 1 88.81 296 PRO A N 1
ATOM 2365 C CA . PRO A 1 296 ? -9.852 19 -11.133 1 88.81 296 PRO A CA 1
ATOM 2366 C C . PRO A 1 296 ? -8.5 19.266 -11.781 1 88.81 296 PRO A C 1
ATOM 2368 O O . PRO A 1 296 ? -7.453 19.016 -11.172 1 88.81 296 PRO A O 1
ATOM 2371 N N . GLN A 1 297 ? -8.445 19.812 -12.984 1 87.44 297 GLN A N 1
ATOM 2372 C CA . GLN A 1 297 ? -7.176 20.078 -13.656 1 87.44 297 GLN A CA 1
ATOM 2373 C C . GLN A 1 297 ? -6.434 21.234 -12.977 1 87.44 297 GLN A C 1
ATOM 2375 O O . GLN A 1 297 ? -5.207 21.188 -12.844 1 87.44 297 GLN A O 1
ATOM 2380 N N . VAL A 1 298 ? -7.23 22.203 -12.609 1 88.25 298 VAL A N 1
ATOM 2381 C CA . VAL A 1 298 ? -6.641 23.344 -11.914 1 88.25 298 VAL A CA 1
ATOM 2382 C C . VAL A 1 298 ? -6.129 22.922 -10.547 1 88.25 298 VAL A C 1
ATOM 2384 O O . VAL A 1 298 ? -5.074 23.375 -10.102 1 88.25 298 VAL A O 1
ATOM 2387 N N . GLN A 1 299 ? -6.883 22.062 -9.953 1 90 299 GLN A N 1
ATOM 2388 C CA . GLN A 1 299 ? -6.449 21.547 -8.664 1 90 299 GLN A CA 1
ATOM 2389 C C . GLN A 1 299 ? -5.148 20.75 -8.805 1 90 299 GLN A C 1
ATOM 2391 O O . GLN A 1 299 ? -4.23 20.922 -7.992 1 90 299 GLN A O 1
ATOM 2396 N N . ALA A 1 300 ? -5.09 19.984 -9.789 1 88.88 300 ALA A N 1
ATOM 2397 C CA . ALA A 1 300 ? -3.887 19.188 -10.016 1 88.88 300 ALA A CA 1
ATOM 2398 C C . ALA A 1 300 ? -2.686 20.078 -10.32 1 88.88 300 ALA A C 1
ATOM 2400 O O . ALA A 1 300 ? -1.572 19.812 -9.867 1 88.88 300 ALA A O 1
ATOM 2401 N N . GLY A 1 301 ? -2.9 21.078 -11.141 1 89.44 301 GLY A N 1
ATOM 2402 C CA . GLY A 1 301 ? -1.837 22.031 -11.422 1 89.44 301 GLY A CA 1
ATOM 2403 C C . GLY A 1 301 ? -1.322 22.734 -10.188 1 89.44 301 GLY A C 1
ATOM 2404 O O . GLY A 1 301 ? -0.114 22.922 -10.031 1 89.44 301 GLY A O 1
ATOM 2405 N N . GLY A 1 302 ? -2.262 23.109 -9.352 1 90.69 302 GLY A N 1
ATOM 2406 C CA . GLY A 1 302 ? -1.87 23.719 -8.094 1 90.69 302 GLY A CA 1
ATOM 2407 C C . GLY A 1 302 ? -1.078 22.797 -7.191 1 90.69 302 GLY A C 1
ATOM 2408 O O . GLY A 1 302 ? -0.078 23.203 -6.598 1 90.69 302 GLY A O 1
ATOM 2409 N N . ASN A 1 303 ? -1.552 21.672 -7.102 1 91.25 303 ASN A N 1
ATOM 2410 C CA . ASN A 1 303 ? -0.853 20.688 -6.277 1 91.25 303 ASN A CA 1
ATOM 2411 C C . ASN A 1 303 ? 0.544 20.406 -6.816 1 91.25 303 ASN A C 1
ATOM 2413 O O . ASN A 1 303 ? 1.493 20.25 -6.047 1 91.25 303 ASN A O 1
ATOM 2417 N N . LEU A 1 304 ? 0.708 20.328 -8.109 1 90.88 304 LEU A N 1
ATOM 2418 C CA . LEU A 1 304 ? 2.012 20.094 -8.727 1 90.88 304 LEU A CA 1
ATOM 2419 C C . LEU A 1 304 ? 2.934 21.297 -8.508 1 90.88 304 LEU A C 1
ATOM 2421 O O . LEU A 1 304 ? 4.121 21.125 -8.219 1 90.88 304 LEU A O 1
ATOM 2425 N N . THR A 1 305 ? 2.355 22.438 -8.656 1 92.94 305 THR A N 1
ATOM 2426 C CA . THR A 1 305 ? 3.135 23.656 -8.422 1 92.94 305 THR A CA 1
ATOM 2427 C C . THR A 1 305 ? 3.59 23.719 -6.965 1 92.94 305 THR A C 1
ATOM 2429 O O . THR A 1 305 ? 4.734 24.094 -6.684 1 92.94 305 THR A O 1
ATOM 2432 N N . ALA A 1 306 ? 2.658 23.422 -6.098 1 94 306 ALA A N 1
ATOM 2433 C CA . ALA A 1 306 ? 3.018 23.422 -4.68 1 94 306 ALA A CA 1
ATOM 2434 C C . ALA A 1 306 ? 4.129 22.422 -4.398 1 94 306 ALA A C 1
ATOM 2436 O O . ALA A 1 306 ? 5.086 22.734 -3.684 1 94 306 ALA A O 1
ATOM 2437 N N . ALA A 1 307 ? 3.994 21.281 -4.914 1 91.06 307 ALA A N 1
ATOM 2438 C CA . ALA A 1 307 ? 5.02 20.266 -4.723 1 91.06 307 ALA A CA 1
ATOM 2439 C C . ALA A 1 307 ? 6.363 20.719 -5.277 1 91.06 307 ALA A C 1
ATOM 2441 O O . ALA A 1 307 ? 7.406 20.5 -4.656 1 91.06 307 ALA A O 1
ATOM 2442 N N . ALA A 1 308 ? 6.375 21.312 -6.438 1 90.38 308 ALA A N 1
ATOM 2443 C CA . ALA A 1 308 ? 7.598 21.828 -7.051 1 90.38 308 ALA A CA 1
ATOM 2444 C C . ALA A 1 308 ? 8.242 22.906 -6.176 1 90.38 308 ALA A C 1
ATOM 2446 O O . ALA A 1 308 ? 9.461 22.906 -5.992 1 90.38 308 ALA A O 1
ATOM 2447 N N . LEU A 1 309 ? 7.445 23.688 -5.641 1 93.31 309 LEU A N 1
ATOM 2448 C CA . LEU A 1 309 ? 7.957 24.75 -4.781 1 93.31 309 LEU A CA 1
ATOM 2449 C C . LEU A 1 309 ? 8.531 24.172 -3.49 1 93.31 309 LEU A C 1
ATOM 2451 O O . LEU A 1 309 ? 9.578 24.625 -3.018 1 93.31 309 LEU A O 1
ATOM 2455 N N . LEU A 1 310 ? 7.84 23.266 -2.943 1 91.62 310 LEU A N 1
ATOM 2456 C CA . LEU A 1 310 ? 8.32 22.625 -1.727 1 91.62 310 LEU A CA 1
ATOM 2457 C C . LEU A 1 310 ? 9.641 21.906 -1.979 1 91.62 310 LEU A C 1
ATOM 2459 O O . LEU A 1 310 ? 10.562 21.969 -1.154 1 91.62 310 LEU A O 1
ATOM 2463 N N . LEU A 1 311 ? 9.758 21.266 -3.117 1 86.12 311 LEU A N 1
ATOM 2464 C CA . LEU A 1 311 ? 11 20.609 -3.48 1 86.12 311 LEU A CA 1
ATOM 2465 C C . LEU A 1 311 ? 12.109 21.625 -3.73 1 86.12 311 LEU A C 1
ATOM 2467 O O . LEU A 1 311 ? 13.273 21.375 -3.396 1 86.12 311 LEU A O 1
ATOM 2471 N N . LEU A 1 312 ? 11.727 22.734 -4.309 1 87.81 312 LEU A N 1
ATOM 2472 C CA . LEU A 1 312 ? 12.688 23.797 -4.543 1 87.81 312 LEU A CA 1
ATOM 2473 C C . LEU A 1 312 ? 13.258 24.328 -3.223 1 87.81 312 LEU A C 1
ATOM 2475 O O . LEU A 1 312 ? 14.461 24.531 -3.102 1 87.81 312 LEU A O 1
ATOM 2479 N N . ILE A 1 313 ? 12.383 24.469 -2.256 1 87.81 313 ILE A N 1
ATOM 2480 C CA . ILE A 1 313 ? 12.836 24.906 -0.939 1 87.81 313 ILE A CA 1
ATOM 2481 C C . ILE A 1 313 ? 13.758 23.844 -0.336 1 87.81 313 ILE A C 1
ATOM 2483 O O . ILE A 1 313 ? 14.75 24.172 0.312 1 87.81 313 ILE A O 1
ATOM 2487 N N . PHE A 1 314 ? 13.391 22.656 -0.624 1 79.38 314 PHE A N 1
ATOM 2488 C CA . PHE A 1 314 ? 14.18 21.547 -0.122 1 79.38 314 PHE A CA 1
ATOM 2489 C C . PHE A 1 314 ? 15.609 21.609 -0.648 1 79.38 314 PHE A C 1
ATOM 2491 O O . PHE A 1 314 ? 16.562 21.359 0.093 1 79.38 314 PHE A O 1
ATOM 2498 N N . VAL A 1 315 ? 15.867 22.062 -1.876 1 76 315 VAL A N 1
ATOM 2499 C CA . VAL A 1 315 ? 17.172 22.094 -2.518 1 76 315 VAL A CA 1
ATOM 2500 C C . VAL A 1 315 ? 17.922 23.359 -2.104 1 76 315 VAL A C 1
ATOM 2502 O O . VAL A 1 315 ? 19.125 23.328 -1.852 1 76 315 VAL A O 1
ATOM 2505 N N . ILE A 1 316 ? 17.156 24.406 -1.901 1 81.25 316 ILE A N 1
ATOM 2506 C CA . ILE A 1 316 ? 17.766 25.703 -1.654 1 81.25 316 ILE A CA 1
ATOM 2507 C C . ILE A 1 316 ? 18.062 25.859 -0.163 1 81.25 316 ILE A C 1
ATOM 2509 O O . ILE A 1 316 ? 18.938 26.641 0.226 1 81.25 316 ILE A O 1
ATOM 2513 N N . TRP A 1 317 ? 17.406 25.078 0.648 1 80.5 317 TRP A N 1
ATOM 2514 C CA . TRP A 1 317 ? 17.469 25.281 2.09 1 80.5 317 TRP A CA 1
ATOM 2515 C C . TRP A 1 317 ? 18.859 24.953 2.621 1 80.5 317 TRP A C 1
ATOM 2517 O O . TRP A 1 317 ? 19.406 25.656 3.471 1 80.5 317 TRP A O 1
ATOM 2527 N N . ALA A 1 318 ? 19.469 23.938 2.084 1 74.31 318 ALA A N 1
ATOM 2528 C CA . ALA A 1 318 ? 20.781 23.516 2.58 1 74.31 318 ALA A CA 1
ATOM 2529 C C . ALA A 1 318 ? 21.859 24.562 2.266 1 74.31 318 ALA A C 1
ATOM 2531 O O . ALA A 1 318 ? 22.594 24.984 3.154 1 74.31 318 ALA A O 1
ATOM 2532 N N . PRO A 1 319 ? 22.016 25.016 1.001 1 74.81 319 PRO A N 1
ATOM 2533 C CA . PRO A 1 319 ? 22.984 26.078 0.722 1 74.81 319 PRO A CA 1
ATOM 2534 C C . PRO A 1 319 ? 22.719 27.359 1.493 1 74.81 319 PRO A C 1
ATOM 2536 O O . PRO A 1 319 ? 23.656 28.078 1.854 1 74.81 319 PRO A O 1
ATOM 2539 N N . LEU A 1 320 ? 21.5 27.578 1.807 1 77.62 320 LEU A N 1
ATOM 2540 C CA . LEU A 1 320 ? 21.156 28.781 2.557 1 77.62 320 LEU A CA 1
ATOM 2541 C C . LEU A 1 320 ? 21.688 28.703 3.982 1 77.62 320 LEU A C 1
ATOM 2543 O O . LEU A 1 320 ? 22.25 29.672 4.492 1 77.62 320 LEU A O 1
ATOM 2547 N N . ILE A 1 321 ? 21.531 27.562 4.598 1 75.81 321 ILE A N 1
ATOM 2548 C CA . ILE A 1 321 ? 22.031 27.359 5.953 1 75.81 321 ILE A CA 1
ATOM 2549 C C . ILE A 1 321 ? 23.562 27.438 5.957 1 75.81 321 ILE A C 1
ATOM 2551 O O . ILE A 1 321 ? 24.156 28.062 6.828 1 75.81 321 ILE A O 1
ATOM 2555 N N . ALA A 1 322 ? 24.172 26.828 4.953 1 71.81 322 ALA A N 1
ATOM 2556 C CA . ALA A 1 322 ? 25.625 26.797 4.867 1 71.81 322 ALA A CA 1
ATOM 2557 C C . ALA A 1 322 ? 26.203 28.188 4.664 1 71.81 322 ALA A C 1
ATOM 2559 O O . ALA A 1 322 ? 27.188 28.562 5.289 1 71.81 322 ALA A O 1
ATOM 2560 N N . THR A 1 323 ? 25.562 28.938 3.781 1 75.19 323 THR A N 1
ATOM 2561 C CA . THR A 1 323 ? 26.031 30.297 3.502 1 75.19 323 THR A CA 1
ATOM 2562 C C . THR A 1 323 ? 25.891 31.188 4.734 1 75.19 323 THR A C 1
ATOM 2564 O O . THR A 1 323 ? 26.766 31.984 5.027 1 75.19 323 THR A O 1
ATOM 2567 N N . PHE A 1 324 ? 24.812 31 5.422 1 74.5 324 PHE A N 1
ATOM 2568 C CA . PHE A 1 324 ? 24.594 31.781 6.629 1 74.5 324 PHE A CA 1
ATOM 2569 C C . PHE A 1 324 ? 25.625 31.438 7.695 1 74.5 324 PHE A C 1
ATOM 2571 O O . PHE A 1 324 ? 26.141 32.344 8.375 1 74.5 324 PHE A O 1
ATOM 2578 N N . LEU A 1 325 ? 25.953 30.219 7.852 1 72.38 325 LEU A N 1
ATOM 2579 C CA . LEU A 1 325 ? 26.938 29.766 8.836 1 72.38 325 LEU A CA 1
ATOM 2580 C C . LEU A 1 325 ? 28.328 30.297 8.508 1 72.38 325 LEU A C 1
ATOM 2582 O O . LEU A 1 325 ? 29.078 30.688 9.406 1 72.38 325 LEU A O 1
ATOM 2586 N N . ASP A 1 326 ? 28.609 30.266 7.242 1 71.75 326 ASP A N 1
ATOM 2587 C CA . ASP A 1 326 ? 29.922 30.734 6.801 1 71.75 326 ASP A CA 1
ATOM 2588 C C . ASP A 1 326 ? 30.078 32.25 7.047 1 71.75 326 ASP A C 1
ATOM 2590 O O . ASP A 1 326 ? 31.188 32.719 7.301 1 71.75 326 ASP A O 1
ATOM 2594 N N . ARG A 1 327 ? 28.984 32.875 7 1 73.31 327 ARG A N 1
ATOM 2595 C CA . ARG A 1 327 ? 29.047 34.344 7.137 1 73.31 327 ARG A CA 1
ATOM 2596 C C . ARG A 1 327 ? 29 34.75 8.602 1 73.31 327 ARG A C 1
ATOM 2598 O O . ARG A 1 327 ? 29.672 35.719 9.008 1 73.31 327 ARG A O 1
ATOM 2605 N N . VAL A 1 328 ? 28.219 34.062 9.359 1 72.25 328 VAL A N 1
ATOM 2606 C CA . VAL A 1 328 ? 27.953 34.5 10.734 1 72.25 328 VAL A CA 1
ATOM 2607 C C . VAL A 1 328 ? 29.062 33.969 11.648 1 72.25 328 VAL A C 1
ATOM 2609 O O . VAL A 1 328 ? 29.438 34.656 12.617 1 72.25 328 VAL A O 1
ATOM 2612 N N . GLU A 1 329 ? 29.609 32.812 11.352 1 73.06 329 GLU A N 1
ATOM 2613 C CA . GLU A 1 329 ? 30.578 32.156 12.227 1 73.06 329 GLU A CA 1
ATOM 2614 C C . GLU A 1 329 ? 31.812 33.062 12.422 1 73.06 329 GLU A C 1
ATOM 2616 O O . GLU A 1 329 ? 32.219 33.312 13.555 1 73.06 329 GLU A O 1
ATOM 2621 N N . PRO A 1 330 ? 32.375 33.531 11.297 1 70.5 330 PRO A N 1
ATOM 2622 C CA . PRO A 1 330 ? 33.594 34.312 11.523 1 70.5 330 PRO A CA 1
ATOM 2623 C C . PRO A 1 330 ? 33.281 35.656 12.219 1 70.5 330 PRO A C 1
ATOM 2625 O O . PRO A 1 330 ? 34.094 36.125 13.023 1 70.5 330 PRO A O 1
ATOM 2628 N N . VAL A 1 331 ? 32.125 36.156 12.008 1 69.06 331 VAL A N 1
ATOM 2629 C CA . VAL A 1 331 ? 31.781 37.438 12.625 1 69.06 331 VAL A CA 1
ATOM 2630 C C . VAL A 1 331 ? 31.578 37.25 14.125 1 69.06 331 VAL A C 1
ATOM 2632 O O . VAL A 1 331 ? 32.062 38.062 14.93 1 69.06 331 VAL A O 1
ATOM 2635 N N . LEU A 1 332 ? 30.953 36.219 14.484 1 70.88 332 LEU A N 1
ATOM 2636 C CA . LEU A 1 332 ? 30.672 35.969 15.891 1 70.88 332 LEU A CA 1
ATOM 2637 C C . LEU A 1 332 ? 31.953 35.562 16.625 1 70.88 332 LEU A C 1
ATOM 2639 O O . LEU A 1 332 ? 32.188 36 17.766 1 70.88 332 LEU A O 1
ATOM 2643 N N . LEU A 1 333 ? 32.781 34.688 15.984 1 72.81 333 LEU A N 1
ATOM 2644 C CA . LEU A 1 333 ? 34.031 34.281 16.578 1 72.81 333 LEU A CA 1
ATOM 2645 C C . LEU A 1 333 ? 35 35.438 16.672 1 72.81 333 LEU A C 1
ATOM 2647 O O . LEU A 1 333 ? 35.812 35.5 17.594 1 72.81 333 LEU A O 1
ATOM 2651 N N . GLY A 1 334 ? 34.875 36.281 15.664 1 70.5 334 GLY A N 1
ATOM 2652 C CA . GLY A 1 334 ? 35.719 37.469 15.688 1 70.5 334 GLY A CA 1
ATOM 2653 C C . GLY A 1 334 ? 35.406 38.406 16.844 1 70.5 334 GLY A C 1
ATOM 2654 O O . GLY A 1 334 ? 36.312 39.031 17.406 1 70.5 334 GLY A O 1
ATOM 2655 N N . THR A 1 335 ? 34.125 38.406 17.203 1 68.25 335 THR A N 1
ATOM 2656 C CA . THR A 1 335 ? 33.719 39.281 18.297 1 68.25 335 THR A CA 1
ATOM 2657 C C . THR A 1 335 ? 34.156 38.719 19.641 1 68.25 335 THR A C 1
ATOM 2659 O O . THR A 1 335 ? 34.344 39.469 20.609 1 68.25 335 THR A O 1
ATOM 2662 N N . LEU A 1 336 ? 34.375 37.344 19.719 1 67.5 336 LEU A N 1
ATOM 2663 C CA . LEU A 1 336 ? 34.781 36.719 20.969 1 67.5 336 LEU A CA 1
ATOM 2664 C C . LEU A 1 336 ? 36.281 36.344 20.938 1 67.5 336 LEU A C 1
ATOM 2666 O O . LEU A 1 336 ? 36.719 35.406 21.609 1 67.5 336 LEU A O 1
ATOM 2670 N N . LYS A 1 337 ? 37.031 36.906 20.172 1 63.94 337 LYS A N 1
ATOM 2671 C CA . LYS A 1 337 ? 38.469 36.625 20 1 63.94 337 LYS A CA 1
ATOM 2672 C C . LYS A 1 337 ? 39.188 36.594 21.344 1 63.94 337 LYS A C 1
ATOM 2674 O O . LYS A 1 337 ? 40.125 35.844 21.547 1 63.94 337 LYS A O 1
ATOM 2679 N N . ASN A 1 338 ? 38.688 37.312 22.297 1 67.19 338 ASN A N 1
ATOM 2680 C CA . ASN A 1 338 ? 39.438 37.469 23.531 1 67.19 338 ASN A CA 1
ATOM 2681 C C . ASN A 1 338 ? 39.094 36.406 24.562 1 67.19 338 ASN A C 1
ATOM 2683 O O . ASN A 1 338 ? 39.688 36.375 25.641 1 67.19 338 ASN A O 1
ATOM 2687 N N . GLN A 1 339 ? 38.125 35.562 24.25 1 65.12 339 GLN A N 1
ATOM 2688 C CA . GLN A 1 339 ? 37.781 34.531 25.234 1 65.12 339 GLN A CA 1
ATOM 2689 C C . GLN A 1 339 ? 37.688 33.156 24.578 1 65.12 339 GLN A C 1
ATOM 2691 O O . GLN A 1 339 ? 36.625 32.719 24.156 1 65.12 339 GLN A O 1
ATOM 2696 N N . PRO A 1 340 ? 38.781 32.438 24.656 1 63.91 340 PRO A N 1
ATOM 2697 C CA . PRO A 1 340 ? 38.844 31.156 23.969 1 63.91 340 PRO A CA 1
ATOM 2698 C C . PRO A 1 340 ? 37.812 30.141 24.5 1 63.91 340 PRO A C 1
ATOM 2700 O O . PRO A 1 340 ? 37.281 29.359 23.719 1 63.91 340 PRO A O 1
ATOM 2703 N N . GLU A 1 341 ? 37.562 30.203 25.781 1 62.75 341 GLU A N 1
ATOM 2704 C CA . GLU A 1 341 ? 36.594 29.234 26.328 1 62.75 341 GLU A CA 1
ATOM 2705 C C . GLU A 1 341 ? 35.188 29.469 25.781 1 62.75 341 GLU A C 1
ATOM 2707 O O . GLU A 1 341 ? 34.469 28.516 25.469 1 62.75 341 GLU A O 1
ATOM 2712 N N . LEU A 1 342 ? 34.938 30.672 25.719 1 64.94 342 LEU A N 1
ATOM 2713 C CA . LEU A 1 342 ? 33.625 31.031 25.203 1 64.94 342 LEU A CA 1
ATOM 2714 C C . LEU A 1 342 ? 33.531 30.766 23.719 1 64.94 342 LEU A C 1
ATOM 2716 O O . LEU A 1 342 ? 32.438 30.453 23.203 1 64.94 342 LEU A O 1
ATOM 2720 N N . GLN A 1 343 ? 34.625 30.781 23.094 1 65.69 343 GLN A N 1
ATOM 2721 C CA . GLN A 1 343 ? 34.656 30.5 21.672 1 65.69 343 GLN A CA 1
ATOM 2722 C C . GLN A 1 343 ? 34.312 29.047 21.375 1 65.69 343 GLN A C 1
ATOM 2724 O O . GLN A 1 343 ? 33.562 28.766 20.422 1 65.69 343 GLN A O 1
ATOM 2729 N N . GLN A 1 344 ? 34.781 28.234 22.203 1 61.47 344 GLN A N 1
ATOM 2730 C CA . GLN A 1 344 ? 34.469 26.812 22 1 61.47 344 GLN A CA 1
ATOM 2731 C C . GLN A 1 344 ? 33 26.516 22.281 1 61.47 344 GLN A C 1
ATOM 2733 O O . GLN A 1 344 ? 32.375 25.719 21.578 1 61.47 344 GLN A O 1
ATOM 2738 N N . LEU A 1 345 ? 32.531 27.172 23.281 1 61.53 345 LEU A N 1
ATOM 2739 C CA . LEU A 1 345 ? 31.141 26.984 23.641 1 61.53 345 LEU A CA 1
ATOM 2740 C C . LEU A 1 345 ? 30.234 27.547 22.531 1 61.53 345 LEU A C 1
ATOM 2742 O O . LEU A 1 345 ? 29.25 26.891 22.141 1 61.53 345 LEU A O 1
ATOM 2746 N N . VAL A 1 346 ? 30.703 28.672 22.125 1 63.94 346 VAL A N 1
ATOM 2747 C CA . VAL A 1 346 ? 29.891 29.359 21.125 1 63.94 346 VAL A CA 1
ATOM 2748 C C . VAL A 1 346 ? 29.969 28.578 19.797 1 63.94 346 VAL A C 1
ATOM 2750 O O . VAL A 1 346 ? 28.969 28.469 19.078 1 63.94 346 VAL A O 1
ATOM 2753 N N . GLN A 1 347 ? 31.141 28.016 19.516 1 62.53 347 GLN A N 1
ATOM 2754 C CA . GLN A 1 347 ? 31.281 27.25 18.281 1 62.53 347 GLN A CA 1
ATOM 2755 C C . GLN A 1 347 ? 30.391 26.016 18.281 1 62.53 347 GLN A C 1
ATOM 2757 O O . GLN A 1 347 ? 29.812 25.641 17.25 1 62.53 347 GLN A O 1
ATOM 2762 N N . GLY A 1 348 ? 30.25 25.469 19.406 1 62.81 348 GLY A N 1
ATOM 2763 C CA . GLY A 1 348 ? 29.406 24.297 19.5 1 62.81 348 GLY A CA 1
ATOM 2764 C C . GLY A 1 348 ? 27.922 24.625 19.453 1 62.81 348 GLY A C 1
ATOM 2765 O O . GLY A 1 348 ? 27.141 23.938 18.797 1 62.81 348 GLY A O 1
ATOM 2766 N N . VAL A 1 349 ? 27.656 25.703 20.062 1 73.75 349 VAL A N 1
ATOM 2767 C CA . VAL A 1 349 ? 26.25 26.062 20.203 1 73.75 349 VAL A CA 1
ATOM 2768 C C . VAL A 1 349 ? 25.797 26.859 18.969 1 73.75 349 VAL A C 1
ATOM 2770 O O . VAL A 1 349 ? 24.609 26.859 18.641 1 73.75 349 VAL A O 1
ATOM 2773 N N . MET A 1 350 ? 26.75 27.406 18.312 1 75.12 350 MET A N 1
ATOM 2774 C CA . MET A 1 350 ? 26.391 28.281 17.203 1 75.12 350 MET A CA 1
ATOM 2775 C C . MET A 1 350 ? 25.797 27.484 16.047 1 75.12 350 MET A C 1
ATOM 2777 O O . MET A 1 350 ? 24.75 27.828 15.508 1 75.12 350 MET A O 1
ATOM 2781 N N . SER A 1 351 ? 26.578 26.406 15.766 1 74.19 351 SER A N 1
ATOM 2782 C CA . SER A 1 351 ? 26.109 25.609 14.641 1 74.19 351 SER A CA 1
ATOM 2783 C C . SER A 1 351 ? 24.719 25.031 14.93 1 74.19 351 SER A C 1
ATOM 2785 O O . SER A 1 351 ? 23.844 25.078 14.07 1 74.19 351 SER A O 1
ATOM 2787 N N . THR A 1 352 ? 24.484 24.641 16.172 1 80.75 352 THR A N 1
ATOM 2788 C CA . THR A 1 352 ? 23.203 24.094 16.562 1 80.75 352 THR A CA 1
ATOM 2789 C C . THR A 1 352 ? 22.141 25.188 16.656 1 80.75 352 THR A C 1
ATOM 2791 O O . THR A 1 352 ? 20.984 24.984 16.281 1 80.75 352 THR A O 1
ATOM 2794 N N . GLY A 1 353 ? 22.547 26.312 17.078 1 82.62 353 GLY A N 1
ATOM 2795 C CA . GLY A 1 353 ? 21.625 27.438 17.203 1 82.62 353 GLY A CA 1
ATOM 2796 C C . GLY A 1 353 ? 21.125 27.938 15.867 1 82.62 353 GLY A C 1
ATOM 2797 O O . GLY A 1 353 ? 19.922 28.188 15.711 1 82.62 353 GLY A O 1
ATOM 2798 N N . VAL A 1 354 ? 22.031 28.078 14.977 1 79 354 VAL A N 1
ATOM 2799 C CA . VAL A 1 354 ? 21.656 28.547 13.648 1 79 354 VAL A CA 1
ATOM 2800 C C . VAL A 1 354 ? 20.688 27.547 13 1 79 354 VAL A C 1
ATOM 2802 O O . VAL A 1 354 ? 19.688 27.953 12.398 1 79 354 VAL A O 1
ATOM 2805 N N . LEU A 1 355 ? 21.016 26.297 13.164 1 82.12 355 LEU A N 1
ATOM 2806 C CA . LEU A 1 355 ? 20.141 25.281 12.609 1 82.12 355 LEU A CA 1
ATOM 2807 C C . LEU A 1 355 ? 18.75 25.344 13.234 1 82.12 355 LEU A C 1
ATOM 2809 O O . LEU A 1 355 ? 17.75 25.234 12.531 1 82.12 355 LEU A O 1
ATOM 2813 N N . LYS A 1 356 ? 18.656 25.609 14.453 1 85.94 356 LYS A N 1
ATOM 2814 C CA . LYS A 1 356 ? 17.375 25.672 15.148 1 85.94 356 LYS A CA 1
ATOM 2815 C C . LYS A 1 356 ? 16.578 26.891 14.703 1 85.94 356 LYS A C 1
ATOM 2817 O O . LYS A 1 356 ? 15.352 26.812 14.562 1 85.94 356 LYS A O 1
ATOM 2822 N N . VAL A 1 357 ? 17.234 27.953 14.5 1 83 357 VAL A N 1
ATOM 2823 C CA . VAL A 1 357 ? 16.547 29.156 14.086 1 83 357 VAL A CA 1
ATOM 2824 C C . VAL A 1 357 ? 15.992 28.984 12.672 1 83 357 VAL A C 1
ATOM 2826 O O . VAL A 1 357 ? 14.836 29.312 12.406 1 83 357 VAL A O 1
ATOM 2829 N N . PHE A 1 358 ? 16.812 28.422 11.844 1 83.94 358 PHE A N 1
ATOM 2830 C CA . PHE A 1 358 ? 16.359 28.203 10.477 1 83.94 358 PHE A CA 1
ATOM 2831 C C . PHE A 1 358 ? 15.219 27.188 10.43 1 83.94 358 PHE A C 1
ATOM 2833 O O . PHE A 1 358 ? 14.25 27.375 9.688 1 83.94 358 PHE A O 1
ATOM 2840 N N . MET A 1 359 ? 15.328 26.203 11.305 1 88.38 359 MET A N 1
ATOM 2841 C CA . MET A 1 359 ? 14.273 25.203 11.32 1 88.38 359 MET A CA 1
ATOM 2842 C C . MET A 1 359 ? 13.016 25.75 11.984 1 88.38 359 MET A C 1
ATOM 2844 O O . MET A 1 359 ? 11.906 25.312 11.664 1 88.38 359 MET A O 1
ATOM 2848 N N . GLY A 1 360 ? 13.203 26.719 12.828 1 86.94 360 GLY A N 1
ATOM 2849 C CA . GLY A 1 360 ? 12.062 27.359 13.461 1 86.94 360 GLY A CA 1
ATOM 2850 C C . GLY A 1 360 ? 11.266 28.25 12.523 1 86.94 360 GLY A C 1
ATOM 2851 O O . GLY A 1 360 ? 10.062 28.406 12.688 1 86.94 360 GLY A O 1
ATOM 2852 N N . PHE A 1 361 ? 11.922 28.719 11.484 1 88.12 361 PHE A N 1
ATOM 2853 C CA . PHE A 1 361 ? 11.297 29.625 10.531 1 88.12 361 PHE A CA 1
ATOM 2854 C C . PHE A 1 361 ? 10.703 28.859 9.359 1 88.12 361 PHE A C 1
ATOM 2856 O O . PHE A 1 361 ? 9.836 29.375 8.648 1 88.12 361 PHE A O 1
ATOM 2863 N N . LEU A 1 362 ? 11.078 27.703 9.211 1 91.5 362 LEU A N 1
ATOM 2864 C CA . LEU A 1 362 ? 10.719 26.906 8.047 1 91.5 362 LEU A CA 1
ATOM 2865 C C . LEU A 1 362 ? 9.211 26.688 7.984 1 91.5 362 LEU A C 1
ATOM 2867 O O . LEU A 1 362 ? 8.609 26.766 6.91 1 91.5 362 LEU A O 1
ATOM 2871 N N . PRO A 1 363 ? 8.523 26.469 9.109 1 92.38 363 PRO A N 1
ATOM 2872 C CA . PRO A 1 363 ? 7.074 26.234 9.039 1 92.38 363 PRO A CA 1
ATOM 2873 C C . PRO A 1 363 ? 6.32 27.438 8.477 1 92.38 363 PRO A C 1
ATOM 2875 O O . PRO A 1 363 ? 5.285 27.281 7.82 1 92.38 363 PRO A O 1
ATOM 2878 N N . THR A 1 364 ? 6.824 28.609 8.656 1 90.25 364 THR A N 1
ATOM 2879 C CA . THR A 1 364 ? 6.18 29.812 8.125 1 90.25 364 THR A CA 1
ATOM 2880 C C . THR A 1 364 ? 6.25 29.828 6.602 1 90.25 364 THR A C 1
ATOM 2882 O O . THR A 1 364 ? 5.266 30.141 5.934 1 90.25 364 THR A O 1
ATOM 2885 N N . VAL A 1 365 ? 7.336 29.422 6.117 1 91.31 365 VAL A N 1
ATOM 2886 C CA . VAL A 1 365 ? 7.516 29.406 4.668 1 91.31 365 VAL A CA 1
ATOM 2887 C C . VAL A 1 365 ? 6.672 28.281 4.059 1 91.31 365 VAL A C 1
ATOM 2889 O O . VAL A 1 365 ? 6 28.484 3.047 1 91.31 365 VAL A O 1
ATOM 2892 N N . LEU A 1 366 ? 6.734 27.172 4.711 1 93.69 366 LEU A N 1
ATOM 2893 C CA . LEU A 1 366 ? 5.973 26.031 4.207 1 93.69 366 LEU A CA 1
ATOM 2894 C C . LEU A 1 366 ? 4.477 26.328 4.234 1 93.69 366 LEU A C 1
ATOM 2896 O O . LEU A 1 366 ? 3.76 26.016 3.279 1 93.69 366 LEU A O 1
ATOM 2900 N N . MET A 1 367 ? 4.031 26.969 5.316 1 92.5 367 MET A N 1
ATOM 2901 C CA . MET A 1 367 ? 2.611 27.281 5.453 1 92.5 367 MET A CA 1
ATOM 2902 C C . MET A 1 367 ? 2.176 28.281 4.395 1 92.5 367 MET A C 1
ATOM 2904 O O . MET A 1 367 ? 1.047 28.234 3.902 1 92.5 367 MET A O 1
ATOM 2908 N N . ALA A 1 368 ? 3.07 29.141 4.059 1 90.62 368 ALA A N 1
ATOM 2909 C CA . ALA A 1 368 ? 2.758 30.109 3.01 1 90.62 368 ALA A CA 1
ATOM 2910 C C . ALA A 1 368 ? 2.523 29.422 1.674 1 90.62 368 ALA A C 1
ATOM 2912 O O . ALA A 1 368 ? 1.604 29.766 0.934 1 90.62 368 ALA A O 1
ATOM 2913 N N . ILE A 1 369 ? 3.217 28.438 1.428 1 92.56 369 ILE A N 1
ATOM 2914 C CA . ILE A 1 369 ? 3.074 27.703 0.182 1 92.56 369 ILE A CA 1
ATOM 2915 C C . ILE A 1 369 ? 1.829 26.812 0.247 1 92.56 369 ILE A C 1
ATOM 2917 O O . ILE A 1 369 ? 1.034 26.781 -0.695 1 92.56 369 ILE A O 1
ATOM 2921 N N . ILE A 1 370 ? 1.612 26.188 1.36 1 92.06 370 ILE A N 1
ATOM 2922 C CA . ILE A 1 370 ? 0.506 25.25 1.521 1 92.06 370 ILE A CA 1
ATOM 2923 C C . ILE A 1 370 ? -0.821 26 1.463 1 92.06 370 ILE A C 1
ATOM 2925 O O . ILE A 1 370 ? -1.759 25.562 0.788 1 92.06 370 ILE A O 1
ATOM 2929 N N . ASN A 1 371 ? -0.869 27.172 2.08 1 89 371 ASN A N 1
ATOM 2930 C CA . ASN A 1 371 ? -2.119 27.922 2.17 1 89 371 ASN A CA 1
ATOM 2931 C C . ASN A 1 371 ? -2.447 28.625 0.858 1 89 371 ASN A C 1
ATOM 2933 O O . ASN A 1 371 ? -3.617 28.781 0.509 1 89 371 ASN A O 1
ATOM 2937 N N . ASN A 1 372 ? -1.394 28.906 0.105 1 88.69 372 ASN A N 1
ATOM 2938 C CA . ASN A 1 372 ? -1.664 29.781 -1.041 1 88.69 372 ASN A CA 1
ATOM 2939 C C . ASN A 1 372 ? -1.638 28.984 -2.35 1 88.69 372 ASN A C 1
ATOM 2941 O O . ASN A 1 372 ? -2.291 29.375 -3.322 1 88.69 372 ASN A O 1
ATOM 2945 N N . VAL A 1 373 ? -0.979 27.938 -2.379 1 92.06 373 VAL A N 1
ATOM 2946 C CA . VAL A 1 373 ? -0.778 27.297 -3.67 1 92.06 373 VAL A CA 1
ATOM 2947 C C . VAL A 1 373 ? -1.46 25.922 -3.674 1 92.06 373 VAL A C 1
ATOM 2949 O O . VAL A 1 373 ? -2.08 25.547 -4.668 1 92.06 373 VAL A O 1
ATOM 2952 N N . LEU A 1 374 ? -1.429 25.25 -2.611 1 91.69 374 LEU A N 1
ATOM 2953 C CA . LEU A 1 374 ? -2.002 23.922 -2.518 1 91.69 374 LEU A CA 1
ATOM 2954 C C . LEU A 1 374 ? -3.523 23.984 -2.43 1 91.69 374 LEU A C 1
ATOM 2956 O O . LEU A 1 374 ? -4.074 24.906 -1.822 1 91.69 374 LEU A O 1
ATOM 2960 N N . THR A 1 375 ? -4.184 23.094 -3.1 1 88.75 375 THR A N 1
ATOM 2961 C CA . THR A 1 375 ? -5.633 22.984 -2.975 1 88.75 375 THR A CA 1
ATOM 2962 C C . THR A 1 375 ? -6.012 22.297 -1.662 1 88.75 375 THR A C 1
ATOM 2964 O O . THR A 1 375 ? -5.652 21.141 -1.429 1 88.75 375 THR A O 1
ATOM 2967 N N . LEU A 1 376 ? -6.652 23.062 -0.835 1 90.94 376 LEU A N 1
ATOM 2968 C CA . LEU A 1 376 ? -7.059 22.547 0.467 1 90.94 376 LEU A CA 1
ATOM 2969 C C . LEU A 1 376 ? -8.578 22.469 0.569 1 90.94 376 LEU A C 1
ATOM 2971 O O . LEU A 1 376 ? -9.281 23.406 0.214 1 90.94 376 LEU A O 1
ATOM 2975 N N . LYS A 1 377 ? -9.062 21.391 0.978 1 89.94 377 LYS A N 1
ATOM 2976 C CA . LYS A 1 377 ? -10.5 21.203 1.167 1 89.94 377 LYS A CA 1
ATOM 2977 C C . LYS A 1 377 ? -10.945 21.734 2.525 1 89.94 377 LYS A C 1
ATOM 2979 O O . LYS A 1 377 ? -12.109 22.094 2.705 1 89.94 377 LYS A O 1
ATOM 2984 N N . ALA A 1 378 ? -10.078 21.656 3.42 1 90.69 378 ALA A N 1
ATOM 2985 C CA . ALA A 1 378 ? -10.32 22.172 4.766 1 90.69 378 ALA A CA 1
ATOM 2986 C C . ALA A 1 378 ? -9.102 22.922 5.289 1 90.69 378 ALA A C 1
ATOM 2988 O O . ALA A 1 378 ? -7.961 22.578 4.961 1 90.69 378 ALA A O 1
ATOM 2989 N N . GLY A 1 379 ? -9.344 23.891 6.039 1 87.19 379 GLY A N 1
ATOM 2990 C CA . GLY A 1 379 ? -8.266 24.703 6.59 1 87.19 379 GLY A CA 1
ATOM 2991 C C . GLY A 1 379 ? -7.355 23.938 7.527 1 87.19 379 GLY A C 1
ATOM 2992 O O . GLY A 1 379 ? -6.137 24.094 7.484 1 87.19 379 GLY A O 1
ATOM 2993 N N . THR A 1 380 ? -7.957 23.062 8.258 1 87.25 380 THR A N 1
ATOM 2994 C CA . THR A 1 380 ? -7.191 22.328 9.258 1 87.25 380 THR A CA 1
ATOM 2995 C C . THR A 1 380 ? -6.297 21.297 8.594 1 87.25 380 THR A C 1
ATOM 2997 O O . THR A 1 380 ? -5.336 20.812 9.203 1 87.25 380 THR A O 1
ATOM 3000 N N . TRP A 1 381 ? -6.605 20.938 7.344 1 90.62 381 TRP A N 1
ATOM 3001 C CA . TRP A 1 381 ? -5.805 19.953 6.645 1 90.62 381 TRP A CA 1
ATOM 3002 C C . TRP A 1 381 ? -4.441 20.516 6.258 1 90.62 381 TRP A C 1
ATOM 3004 O O . TRP A 1 381 ? -3.514 19.766 5.953 1 90.62 381 TRP A O 1
ATOM 3014 N N . ALA A 1 382 ? -4.363 21.828 6.316 1 91.56 382 ALA A N 1
ATOM 3015 C CA . ALA A 1 382 ? -3.08 22.469 6.047 1 91.56 382 ALA A CA 1
ATOM 3016 C C . ALA A 1 382 ? -2.031 22.047 7.074 1 91.56 382 ALA A C 1
ATOM 3018 O O . ALA A 1 382 ? -0.875 21.797 6.727 1 91.56 382 ALA A O 1
ATOM 3019 N N . GLN A 1 383 ? -2.479 21.922 8.312 1 92.19 383 GLN A N 1
ATOM 3020 C CA . GLN A 1 383 ? -1.555 21.547 9.383 1 92.19 383 GLN A CA 1
ATOM 3021 C C . GLN A 1 383 ? -1.1 20.109 9.242 1 92.19 383 GLN A C 1
ATOM 3023 O O . GLN A 1 383 ? 0.022 19.766 9.625 1 92.19 383 GLN A O 1
ATOM 3028 N N . LEU A 1 384 ? -1.976 19.281 8.703 1 92.88 384 LEU A N 1
ATOM 3029 C CA . LEU A 1 384 ? -1.595 17.891 8.5 1 92.88 384 LEU A CA 1
ATOM 3030 C C . LEU A 1 384 ? -0.519 17.781 7.422 1 92.88 384 LEU A C 1
ATOM 3032 O O . LEU A 1 384 ? 0.435 17.016 7.57 1 92.88 384 LEU A O 1
ATOM 3036 N N . LYS A 1 385 ? -0.679 18.562 6.395 1 93.12 385 LYS A N 1
ATOM 3037 C CA . LYS A 1 385 ? 0.329 18.562 5.34 1 93.12 385 LYS A CA 1
ATOM 3038 C C . LYS A 1 385 ? 1.633 19.188 5.832 1 93.12 385 LYS A C 1
ATOM 3040 O O . LYS A 1 385 ? 2.719 18.719 5.48 1 93.12 385 LYS A O 1
ATOM 3045 N N . LEU A 1 386 ? 1.473 20.172 6.605 1 94.69 386 LEU A N 1
ATOM 3046 C CA . LEU A 1 386 ? 2.648 20.828 7.176 1 94.69 386 LEU A CA 1
ATOM 3047 C C . LEU A 1 386 ? 3.445 19.844 8.039 1 94.69 386 LEU A C 1
ATOM 3049 O O . LEU A 1 386 ? 4.676 19.828 7.984 1 94.69 386 LEU A O 1
ATOM 3053 N N . GLN A 1 387 ? 2.773 19.047 8.805 1 95.69 387 GLN A N 1
ATOM 3054 C CA . GLN A 1 387 ? 3.447 18.094 9.68 1 95.69 387 GLN A CA 1
ATOM 3055 C C . GLN A 1 387 ? 4.34 17.156 8.875 1 95.69 387 GLN A C 1
ATOM 3057 O O . GLN A 1 387 ? 5.488 16.922 9.242 1 95.69 387 GLN A O 1
ATOM 3062 N N . ASP A 1 388 ? 3.84 16.703 7.781 1 94.31 388 ASP A N 1
ATOM 3063 C CA . ASP A 1 388 ? 4.59 15.742 6.977 1 94.31 388 ASP A CA 1
ATOM 3064 C C . ASP A 1 388 ? 5.793 16.406 6.312 1 94.31 388 ASP A C 1
ATOM 3066 O O . ASP A 1 388 ? 6.906 15.875 6.367 1 94.31 388 ASP A O 1
ATOM 3070 N N . TRP A 1 389 ? 5.59 17.547 5.766 1 93.19 389 TRP A N 1
ATOM 3071 C CA . TRP A 1 389 ? 6.672 18.219 5.062 1 93.19 389 TRP A CA 1
ATOM 3072 C C . TRP A 1 389 ? 7.723 18.734 6.043 1 93.19 389 TRP A C 1
ATOM 3074 O O . TRP A 1 389 ? 8.922 18.625 5.785 1 93.19 389 TRP A O 1
ATOM 3084 N N . TYR A 1 390 ? 7.262 19.312 7.074 1 94.69 390 TYR A N 1
ATOM 3085 C CA . TYR A 1 390 ? 8.188 19.828 8.078 1 94.69 390 TYR A CA 1
ATOM 3086 C C . TYR A 1 390 ? 9.031 18.703 8.672 1 94.69 390 TYR A C 1
ATOM 3088 O O . TYR A 1 390 ? 10.234 18.859 8.867 1 94.69 390 TYR A O 1
ATOM 3096 N N . PHE A 1 391 ? 8.414 17.594 8.953 1 95.69 391 PHE A N 1
ATOM 3097 C CA . PHE A 1 391 ? 9.164 16.453 9.469 1 95.69 391 PHE A CA 1
ATOM 3098 C C . PHE A 1 391 ? 10.18 15.961 8.445 1 95.69 391 PHE A C 1
ATOM 3100 O O . PHE A 1 391 ? 11.32 15.648 8.797 1 95.69 391 PHE A O 1
ATOM 3107 N N . ALA A 1 392 ? 9.773 15.867 7.242 1 91.62 392 ALA A N 1
ATOM 3108 C CA . ALA A 1 392 ? 10.695 15.414 6.199 1 91.62 392 ALA A CA 1
ATOM 3109 C C . ALA A 1 392 ? 11.891 16.344 6.086 1 91.62 392 ALA A C 1
ATOM 3111 O O . ALA A 1 392 ? 13.031 15.891 5.957 1 91.62 392 ALA A O 1
ATOM 3112 N N . PHE A 1 393 ? 11.656 17.594 6.188 1 89.44 393 PHE A N 1
ATOM 3113 C CA . PHE A 1 393 ? 12.727 18.578 6.141 1 89.44 393 PHE A CA 1
ATOM 3114 C C . PHE A 1 393 ? 13.664 18.406 7.336 1 89.44 393 PHE A C 1
ATOM 3116 O O . PHE A 1 393 ? 14.883 18.484 7.191 1 89.44 393 PHE A O 1
ATOM 3123 N N . GLN A 1 394 ? 13.062 18.141 8.414 1 91.69 394 GLN A N 1
ATOM 3124 C CA . GLN A 1 394 ? 13.875 18 9.617 1 91.69 394 GLN A CA 1
ATOM 3125 C C . GLN A 1 394 ? 14.727 16.734 9.555 1 91.69 394 GLN A C 1
ATOM 3127 O O . GLN A 1 394 ? 15.883 16.734 9.984 1 91.69 394 GLN A O 1
ATOM 3132 N N . VAL A 1 395 ? 14.172 15.727 9.062 1 89.06 395 VAL A N 1
ATOM 3133 C CA . VAL A 1 395 ? 14.93 14.484 8.969 1 89.06 395 VAL A CA 1
ATOM 3134 C C . VAL A 1 395 ? 16.125 14.672 8.023 1 89.06 395 VAL A C 1
ATOM 3136 O O . VAL A 1 395 ? 17.234 14.258 8.336 1 89.06 395 VAL A O 1
ATOM 3139 N N . VAL A 1 396 ? 15.93 15.328 7.02 1 81.62 396 VAL A N 1
ATOM 3140 C CA . VAL A 1 396 ? 16.969 15.469 6.004 1 81.62 396 VAL A CA 1
ATOM 3141 C C . VAL A 1 396 ? 18.016 16.484 6.465 1 81.62 396 VAL A C 1
ATOM 3143 O O . VAL A 1 396 ? 19.219 16.219 6.402 1 81.62 396 VAL A O 1
ATOM 3146 N N . PHE A 1 397 ? 17.578 17.562 7.023 1 81.81 397 PHE A N 1
ATOM 3147 C CA . PHE A 1 397 ? 18.516 18.656 7.273 1 81.81 397 PHE A CA 1
ATOM 3148 C C . PHE A 1 397 ? 19.078 18.578 8.688 1 81.81 397 PHE A C 1
ATOM 3150 O O . PHE A 1 397 ? 20.203 19 8.938 1 81.81 397 PHE A O 1
ATOM 3157 N N . VAL A 1 398 ? 18.312 18.094 9.516 1 80.62 398 VAL A N 1
ATOM 3158 C CA . VAL A 1 398 ? 18.812 17.984 10.883 1 80.62 398 VAL A CA 1
ATOM 3159 C C . VAL A 1 398 ? 19.578 16.672 11.047 1 80.62 398 VAL A C 1
ATOM 3161 O O . VAL A 1 398 ? 20.672 16.656 11.617 1 80.62 398 VAL A O 1
ATOM 3164 N N . LEU A 1 399 ? 19.094 15.664 10.539 1 76.62 399 LEU A N 1
ATOM 3165 C CA . LEU A 1 399 ? 19.688 14.367 10.812 1 76.62 399 LEU A CA 1
ATOM 3166 C C . LEU A 1 399 ? 20.688 13.992 9.719 1 76.62 399 LEU A C 1
ATOM 3168 O O . LEU A 1 399 ? 21.828 13.602 10.016 1 76.62 399 LEU A O 1
ATOM 3172 N N . LEU A 1 400 ? 20.375 14.156 8.422 1 68.5 400 LEU A N 1
ATOM 3173 C CA . LEU A 1 400 ? 21.188 13.578 7.359 1 68.5 400 LEU A CA 1
ATOM 3174 C C . LEU A 1 400 ? 22.234 14.57 6.871 1 68.5 400 LEU A C 1
ATOM 3176 O O . LEU A 1 400 ? 23.406 14.242 6.766 1 68.5 400 LEU A O 1
ATOM 3180 N N . VAL A 1 401 ? 21.906 15.789 6.625 1 61.12 401 VAL A N 1
ATOM 3181 C CA . VAL A 1 401 ? 22.812 16.766 6.027 1 61.12 401 VAL A CA 1
ATOM 3182 C C . VAL A 1 401 ? 23.844 17.219 7.066 1 61.12 401 VAL A C 1
ATOM 3184 O O . VAL A 1 401 ? 25.016 17.375 6.754 1 61.12 401 VAL A O 1
ATOM 3187 N N . THR A 1 402 ? 23.438 17.391 8.242 1 58.91 402 THR A N 1
ATOM 3188 C CA . THR A 1 402 ? 24.375 17.844 9.258 1 58.91 402 THR A CA 1
ATOM 3189 C C . THR A 1 402 ? 25.422 16.766 9.562 1 58.91 402 THR A C 1
ATOM 3191 O O . THR A 1 402 ? 26.562 17.078 9.883 1 58.91 402 THR A O 1
ATOM 3194 N N . THR A 1 403 ? 25 15.555 9.594 1 53.38 403 THR A N 1
ATOM 3195 C CA . THR A 1 403 ? 25.938 14.477 9.867 1 53.38 403 THR A CA 1
ATOM 3196 C C . THR A 1 403 ? 26.969 14.359 8.742 1 53.38 403 THR A C 1
ATOM 3198 O O . THR A 1 403 ? 28.109 13.961 8.977 1 53.38 403 THR A O 1
ATOM 3201 N N . ILE A 1 404 ? 26.531 14.664 7.473 1 50.19 404 ILE A N 1
ATOM 3202 C CA . ILE A 1 404 ? 27.453 14.578 6.336 1 50.19 404 ILE A CA 1
ATOM 3203 C C . ILE A 1 404 ? 28.094 15.938 6.086 1 50.19 404 ILE A C 1
ATOM 3205 O O . ILE A 1 404 ? 27.484 16.828 5.492 1 50.19 404 ILE A O 1
ATOM 3209 N N . VAL A 1 405 ? 28.734 16.609 6.969 1 47.38 405 VAL A N 1
ATOM 3210 C CA . VAL A 1 405 ? 29.312 17.953 6.871 1 47.38 405 VAL A CA 1
ATOM 3211 C C . VAL A 1 405 ? 29.844 18.188 5.457 1 47.38 405 VAL A C 1
ATOM 3213 O O . VAL A 1 405 ? 30.297 19.281 5.125 1 47.38 405 VAL A O 1
ATOM 3216 N N . GLY A 1 406 ? 30.562 17.297 4.711 1 45.41 406 GLY A N 1
ATOM 3217 C CA . GLY A 1 406 ? 31.203 17.953 3.586 1 45.41 406 GLY A CA 1
ATOM 3218 C C . GLY A 1 406 ? 30.234 18.734 2.711 1 45.41 406 GLY A C 1
ATOM 3219 O O . GLY A 1 406 ? 29.031 18.688 2.928 1 45.41 406 GLY A O 1
ATOM 3220 N N . THR A 1 407 ? 30.766 19.516 1.734 1 45.12 407 THR A N 1
ATOM 3221 C CA . THR A 1 407 ? 29.906 20.266 0.832 1 45.12 407 THR A CA 1
ATOM 3222 C C . THR A 1 407 ? 28.797 19.375 0.285 1 45.12 407 THR A C 1
ATOM 3224 O O . THR A 1 407 ? 29.062 18.297 -0.237 1 45.12 407 THR A O 1
ATOM 3227 N N . PHE A 1 408 ? 27.531 19.438 0.859 1 45.88 408 PHE A N 1
ATOM 3228 C CA . PHE A 1 408 ? 26.297 18.797 0.421 1 45.88 408 PHE A CA 1
ATOM 3229 C C . PHE A 1 408 ? 26.422 18.312 -1.022 1 45.88 408 PHE A C 1
ATOM 3231 O O . PHE A 1 408 ? 26.047 17.188 -1.347 1 45.88 408 PHE A O 1
ATOM 3238 N N . LEU A 1 409 ? 27.016 19.219 -1.758 1 50.12 409 LEU A N 1
ATOM 3239 C CA . LEU A 1 409 ? 27.125 18.906 -3.18 1 50.12 409 LEU A CA 1
ATOM 3240 C C . LEU A 1 409 ? 28.016 17.703 -3.406 1 50.12 409 LEU A C 1
ATOM 3242 O O . LEU A 1 409 ? 27.766 16.891 -4.285 1 50.12 409 LEU A O 1
ATOM 3246 N N . ASN A 1 410 ? 29 17.672 -2.561 1 52.31 410 ASN A N 1
ATOM 3247 C CA . ASN A 1 410 ? 29.922 16.547 -2.74 1 52.31 410 ASN A CA 1
ATOM 3248 C C . ASN A 1 410 ? 29.297 15.227 -2.332 1 52.31 410 ASN A C 1
ATOM 3250 O O . ASN A 1 410 ? 29.547 14.195 -2.963 1 52.31 410 ASN A O 1
ATOM 3254 N N . VAL A 1 411 ? 28.453 15.266 -1.434 1 51.16 411 VAL A N 1
ATOM 3255 C CA . VAL A 1 411 ? 27.812 14.055 -0.943 1 51.16 411 VAL A CA 1
ATOM 3256 C C . VAL A 1 411 ? 26.719 13.625 -1.92 1 51.16 411 VAL A C 1
ATOM 3258 O O . VAL A 1 411 ? 26.578 12.43 -2.207 1 51.16 411 VAL A O 1
ATOM 3261 N N . LEU A 1 412 ? 26.031 14.664 -2.211 1 52.16 412 LEU A N 1
ATOM 3262 C CA . LEU A 1 412 ? 25.047 14.359 -3.244 1 52.16 412 LEU A CA 1
ATOM 3263 C C . LEU A 1 412 ? 25.719 13.727 -4.461 1 52.16 412 LEU A C 1
ATOM 3265 O O . LEU A 1 412 ? 25.188 12.789 -5.051 1 52.16 412 LEU A O 1
ATOM 3269 N N . GLU A 1 413 ? 26.875 14.234 -4.684 1 55 413 GLU A N 1
ATOM 3270 C CA . GLU A 1 413 ? 27.641 13.711 -5.805 1 55 413 GLU A CA 1
ATOM 3271 C C . GLU A 1 413 ? 28.094 12.273 -5.543 1 55 413 GLU A C 1
ATOM 3273 O O . GLU A 1 413 ? 28.016 11.422 -6.434 1 55 413 GLU A O 1
ATOM 3278 N N . LYS A 1 414 ? 28.484 12.148 -4.328 1 58.62 414 LYS A N 1
ATOM 3279 C CA . LYS A 1 414 ? 28.922 10.797 -3.992 1 58.62 414 LYS A CA 1
ATOM 3280 C C . LYS A 1 414 ? 27.734 9.836 -3.914 1 58.62 414 LYS A C 1
ATOM 3282 O O . LYS A 1 414 ? 27.844 8.68 -4.316 1 58.62 414 LYS A O 1
ATOM 3287 N N . MET A 1 415 ? 26.672 10.391 -3.445 1 57.66 415 MET A N 1
ATOM 3288 C CA . MET A 1 415 ? 25.453 9.602 -3.355 1 57.66 415 MET A CA 1
ATOM 3289 C C . MET A 1 415 ? 24.953 9.203 -4.742 1 57.66 415 MET A C 1
ATOM 3291 O O . MET A 1 415 ? 24.484 8.078 -4.941 1 57.66 415 MET A O 1
ATOM 3295 N N . LEU A 1 416 ? 25.016 10.195 -5.5 1 54.84 416 LEU A N 1
ATOM 3296 C CA . LEU A 1 416 ? 24.562 9.961 -6.863 1 54.84 416 LEU A CA 1
ATOM 3297 C C . LEU A 1 416 ? 25.531 9.047 -7.613 1 54.84 416 LEU A C 1
ATOM 3299 O O . LEU A 1 416 ? 25.109 8.258 -8.469 1 54.84 416 LEU A O 1
ATOM 3303 N N . ALA A 1 417 ? 26.859 9.141 -7.184 1 57.66 417 ALA A N 1
ATOM 3304 C CA . ALA A 1 417 ? 27.859 8.312 -7.836 1 57.66 417 ALA A CA 1
ATOM 3305 C C . ALA A 1 417 ? 27.812 6.879 -7.328 1 57.66 417 ALA A C 1
ATOM 3307 O O . ALA A 1 417 ? 27.984 5.934 -8.102 1 57.66 417 ALA A O 1
ATOM 3308 N N . HIS A 1 418 ? 27.609 6.824 -5.938 1 60.78 418 HIS A N 1
ATOM 3309 C CA . HIS A 1 418 ? 27.547 5.496 -5.344 1 60.78 418 HIS A CA 1
ATOM 3310 C C . HIS A 1 418 ? 26.344 5.363 -4.406 1 60.78 418 HIS A C 1
ATOM 3312 O O . HIS A 1 418 ? 26.516 5.258 -3.189 1 60.78 418 HIS A O 1
ATOM 3318 N N . PRO A 1 419 ? 25.172 5.332 -5.031 1 59.72 419 PRO A N 1
ATOM 3319 C CA . PRO A 1 419 ? 23.969 5.344 -4.203 1 59.72 419 PRO A CA 1
ATOM 3320 C C . PRO A 1 419 ? 23.953 4.211 -3.18 1 59.72 419 PRO A C 1
ATOM 3322 O O . PRO A 1 419 ? 23.391 4.371 -2.092 1 59.72 419 PRO A O 1
ATOM 3325 N N . GLY A 1 420 ? 24.562 3.08 -3.455 1 59.97 420 GLY A N 1
ATOM 3326 C CA . GLY A 1 420 ? 24.562 1.971 -2.514 1 59.97 420 GLY A CA 1
ATOM 3327 C C . GLY A 1 420 ? 25.453 2.199 -1.316 1 59.97 420 GLY A C 1
ATOM 3328 O O . GLY A 1 420 ? 25.297 1.557 -0.277 1 59.97 420 GLY A O 1
ATOM 3329 N N . GLU A 1 421 ? 26.297 3.25 -1.29 1 66.38 421 GLU A N 1
ATOM 3330 C CA . GLU A 1 421 ? 27.281 3.461 -0.232 1 66.38 421 GLU A CA 1
ATOM 3331 C C . GLU A 1 421 ? 26.812 4.543 0.742 1 66.38 421 GLU A C 1
ATOM 3333 O O . GLU A 1 421 ? 27.531 4.867 1.695 1 66.38 421 GLU A O 1
ATOM 3338 N N . ILE A 1 422 ? 25.625 5.016 0.603 1 64.75 422 ILE A N 1
ATOM 3339 C CA . ILE A 1 422 ? 25.141 6.121 1.421 1 64.75 422 ILE A CA 1
ATOM 3340 C C . ILE A 1 422 ? 25 5.668 2.873 1 64.75 422 ILE A C 1
ATOM 3342 O O . ILE A 1 422 ? 25.359 6.402 3.797 1 64.75 422 ILE A O 1
ATOM 3346 N N . ILE A 1 423 ? 24.547 4.523 3.1 1 68.69 423 ILE A N 1
ATOM 3347 C CA . ILE A 1 423 ? 24.297 4.023 4.445 1 68.69 423 ILE A CA 1
ATOM 3348 C C . ILE A 1 423 ? 25.625 3.867 5.195 1 68.69 423 ILE A C 1
ATOM 3350 O O . ILE A 1 423 ? 25.703 4.18 6.387 1 68.69 423 ILE A O 1
ATOM 3354 N N . TYR A 1 424 ? 26.703 3.617 4.531 1 72.88 424 TYR A N 1
ATOM 3355 C CA . TYR A 1 424 ? 28.016 3.416 5.16 1 72.88 424 TYR A CA 1
ATOM 3356 C C . TYR A 1 424 ? 28.672 4.75 5.484 1 72.88 424 TYR A C 1
ATOM 3358 O O . TYR A 1 424 ? 29.312 4.895 6.531 1 72.88 424 TYR A O 1
ATOM 3366 N N . LEU A 1 425 ? 28.391 5.617 4.617 1 71.69 425 LEU A N 1
ATOM 3367 C CA . LEU A 1 425 ? 28.953 6.941 4.863 1 71.69 425 LEU A CA 1
ATOM 3368 C C . LEU A 1 425 ? 28.297 7.594 6.074 1 71.69 425 LEU A C 1
ATOM 3370 O O . LEU A 1 425 ? 28.984 8.195 6.91 1 71.69 425 LEU A O 1
ATOM 3374 N N . LEU A 1 426 ? 26.984 7.379 6.133 1 73.19 426 LEU A N 1
ATOM 3375 C CA . LEU A 1 426 ? 26.25 7.957 7.246 1 73.19 426 LEU A CA 1
ATOM 3376 C C . LEU A 1 426 ? 26.562 7.23 8.547 1 73.19 426 LEU A C 1
ATOM 3378 O O . LEU A 1 426 ? 26.719 7.863 9.602 1 73.19 426 LEU A O 1
ATOM 3382 N N . ALA A 1 427 ? 26.703 5.988 8.422 1 75.62 427 ALA A N 1
ATOM 3383 C CA . ALA A 1 427 ? 27 5.176 9.602 1 75.62 427 ALA A CA 1
ATOM 3384 C C . ALA A 1 427 ? 28.359 5.523 10.18 1 75.62 427 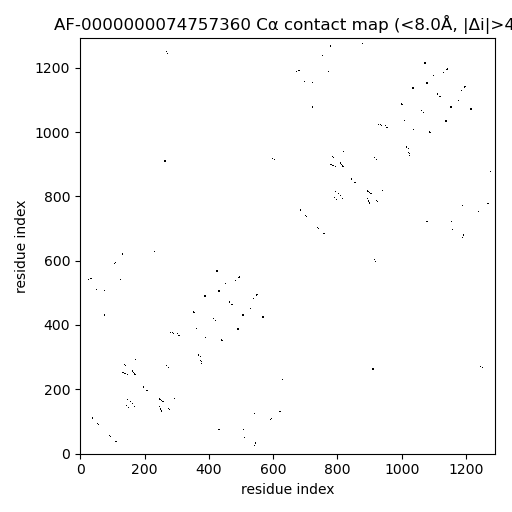ALA A C 1
ATOM 3386 O O . ALA A 1 427 ? 28.547 5.551 11.406 1 75.62 427 ALA A O 1
ATOM 3387 N N . ASP A 1 428 ? 29.312 5.879 9.375 1 74.38 428 ASP A N 1
ATOM 3388 C CA . ASP A 1 428 ? 30.656 6.199 9.812 1 74.38 428 ASP A CA 1
ATOM 3389 C C . ASP A 1 428 ? 30.719 7.57 10.477 1 74.38 428 ASP A C 1
ATOM 3391 O O . ASP A 1 428 ? 31.547 7.801 11.367 1 74.38 428 ASP A O 1
ATOM 3395 N N . ALA A 1 429 ? 29.844 8.383 10.094 1 73.44 429 ALA A N 1
ATOM 3396 C CA . ALA A 1 429 ? 29.859 9.758 10.586 1 73.44 429 ALA A CA 1
ATOM 3397 C C . ALA A 1 429 ? 29.047 9.883 11.875 1 73.44 429 ALA A C 1
ATOM 3399 O O . ALA A 1 429 ? 29.219 10.844 12.633 1 73.44 429 ALA A O 1
ATOM 3400 N N . LEU A 1 430 ? 28.297 8.961 12.227 1 77.44 430 LEU A N 1
ATOM 3401 C CA . LEU A 1 430 ? 27.297 9.047 13.289 1 77.44 430 LEU A CA 1
ATOM 3402 C C . LEU A 1 430 ? 27.969 9.273 14.641 1 77.44 430 LEU A C 1
ATOM 3404 O O . LEU A 1 430 ? 27.594 10.195 15.375 1 77.44 430 LEU A O 1
ATOM 3408 N N . PRO A 1 431 ? 29.016 8.508 14.961 1 76.25 431 PRO A N 1
ATOM 3409 C CA . PRO A 1 431 ? 29.594 8.688 16.297 1 76.25 431 PRO A CA 1
ATOM 3410 C C . PRO A 1 431 ? 30.312 10.031 16.453 1 76.25 431 PRO A C 1
ATOM 3412 O O . PRO A 1 431 ? 30.375 10.57 17.562 1 76.25 431 PRO A O 1
ATOM 3415 N N . GLY A 1 432 ? 30.734 10.602 15.391 1 74.88 432 GLY A N 1
ATOM 3416 C CA . GLY A 1 432 ? 31.453 11.867 15.438 1 74.88 432 GLY A CA 1
ATOM 3417 C C . GLY A 1 432 ? 30.547 13.055 15.711 1 74.88 432 GLY A C 1
ATOM 3418 O O . GLY A 1 432 ? 31.016 14.094 16.172 1 74.88 432 GLY A O 1
ATOM 3419 N N . PHE A 1 433 ? 29.266 12.938 15.594 1 76.94 433 PHE A N 1
ATOM 3420 C CA . PHE A 1 433 ? 28.344 14.055 15.734 1 76.94 433 PHE A CA 1
ATOM 3421 C C . PHE A 1 433 ? 27.531 13.93 17.016 1 76.94 433 PHE A C 1
ATOM 3423 O O . PHE A 1 433 ? 26.547 14.648 17.219 1 76.94 433 PHE A O 1
ATOM 3430 N N . SER A 1 434 ? 27.938 13.18 17.875 1 78.44 434 SER A N 1
ATOM 3431 C CA . SER A 1 434 ? 27.188 12.938 19.109 1 78.44 434 SER A CA 1
ATOM 3432 C C . SER A 1 434 ? 27.094 14.203 19.953 1 78.44 434 SER A C 1
ATOM 3434 O O . SER A 1 434 ? 26.016 14.516 20.469 1 78.44 434 SER A O 1
ATOM 3436 N N . ASN A 1 435 ? 28.172 15.008 19.984 1 77.5 435 ASN A N 1
ATOM 3437 C CA . ASN A 1 435 ? 28.156 16.234 20.766 1 77.5 435 ASN A CA 1
ATOM 3438 C C . ASN A 1 435 ? 27.203 17.266 20.156 1 77.5 435 ASN A C 1
ATOM 3440 O O . ASN A 1 435 ? 26.531 18 20.875 1 77.5 435 ASN A O 1
ATOM 3444 N N . PHE A 1 436 ? 27.203 17.281 18.953 1 79.44 436 PHE A N 1
ATOM 3445 C CA . PHE A 1 436 ? 26.312 18.203 18.25 1 79.44 436 PHE A CA 1
ATOM 3446 C C . PHE A 1 436 ? 24.859 17.922 18.609 1 79.44 436 PHE A C 1
ATOM 3448 O O . PHE A 1 436 ? 24.109 18.859 18.906 1 79.44 436 PHE A O 1
ATOM 3455 N N . TYR A 1 437 ? 24.484 16.75 18.703 1 85.94 437 TYR A N 1
ATOM 3456 C CA . TYR A 1 437 ? 23.078 16.422 18.891 1 85.94 437 TYR A CA 1
ATOM 3457 C C . TYR A 1 437 ? 22.688 16.5 20.375 1 85.94 437 TYR A C 1
ATOM 3459 O O . TYR A 1 437 ? 21.547 16.797 20.703 1 85.94 437 TYR A O 1
ATOM 3467 N N . ILE A 1 438 ? 23.625 16.266 21.203 1 85.81 438 ILE A N 1
ATOM 3468 C CA . ILE A 1 438 ? 23.359 16.516 22.625 1 85.81 438 ILE A CA 1
ATOM 3469 C C . ILE A 1 438 ? 23.062 18 22.844 1 85.81 438 ILE A C 1
ATOM 3471 O O . ILE A 1 438 ? 22.094 18.359 23.516 1 85.81 438 ILE A O 1
ATOM 3475 N N . ASN A 1 439 ? 23.828 18.812 22.141 1 84.44 439 ASN A N 1
ATOM 3476 C CA . ASN A 1 439 ? 23.594 20.25 22.234 1 84.44 439 ASN A CA 1
ATOM 3477 C C . ASN A 1 439 ? 22.281 20.641 21.562 1 84.44 439 ASN A C 1
ATOM 3479 O O . ASN A 1 439 ? 21.578 21.547 22.047 1 84.44 439 ASN A O 1
ATOM 3483 N N . TYR A 1 440 ? 22.031 19.984 20.562 1 87.75 440 TYR A N 1
ATOM 3484 C CA . TYR A 1 440 ? 20.797 20.266 19.828 1 87.75 440 TYR A CA 1
ATOM 3485 C C . TYR A 1 440 ? 19.578 20.031 20.703 1 87.75 440 TYR A C 1
ATOM 3487 O O . TYR A 1 440 ? 18.672 20.875 20.766 1 87.75 440 TYR A O 1
ATOM 3495 N N . ILE A 1 441 ? 19.531 18.953 21.453 1 91.31 441 ILE A N 1
ATOM 3496 C CA . ILE A 1 441 ? 18.406 18.609 22.312 1 91.31 441 ILE A CA 1
ATOM 3497 C C . ILE A 1 441 ? 18.406 19.5 23.562 1 91.31 441 ILE A C 1
ATOM 3499 O O . ILE A 1 441 ? 17.359 19.922 24.031 1 91.31 441 ILE A O 1
ATOM 3503 N N . MET A 1 442 ? 19.609 19.766 24 1 89.94 442 MET A N 1
ATOM 3504 C CA . MET A 1 442 ? 19.703 20.625 25.172 1 89.94 442 MET A CA 1
ATOM 3505 C C . MET A 1 442 ? 19.172 22.031 24.859 1 89.94 442 MET A C 1
ATOM 3507 O O . MET A 1 442 ? 18.453 22.625 25.672 1 89.94 442 MET A O 1
ATOM 3511 N N . LEU A 1 443 ? 19.547 22.453 23.719 1 89.75 443 LEU A N 1
ATOM 3512 C CA . LEU A 1 443 ? 19.062 23.766 23.312 1 89.75 443 LEU A CA 1
ATOM 3513 C C . LEU A 1 443 ? 17.547 23.75 23.156 1 89.75 443 LEU A C 1
ATOM 3515 O O . LEU A 1 443 ? 16.875 24.734 23.484 1 89.75 443 LEU A O 1
ATOM 3519 N N . SER A 1 444 ? 17.047 22.688 22.672 1 91.81 444 SER A N 1
ATOM 3520 C CA . SER A 1 444 ? 15.602 22.578 22.531 1 91.81 444 SER A CA 1
ATOM 3521 C C . SER A 1 444 ? 14.906 22.594 23.891 1 91.81 444 SER A C 1
ATOM 3523 O O . SER A 1 444 ? 13.789 23.094 24.016 1 91.81 444 SER A O 1
ATOM 3525 N N . CYS A 1 445 ? 15.531 22.016 24.797 1 90.62 445 CYS A N 1
ATOM 3526 C CA . CYS A 1 445 ? 15.008 22.062 26.156 1 90.62 445 CYS A CA 1
ATOM 3527 C C . CYS A 1 445 ? 14.953 23.484 26.688 1 90.62 445 CYS A C 1
ATOM 3529 O O . CYS A 1 445 ? 13.953 23.891 27.281 1 90.62 445 CYS A O 1
ATOM 3531 N N . PHE A 1 446 ? 15.922 24.234 26.312 1 88.75 446 PHE A N 1
ATOM 3532 C CA . PHE A 1 446 ? 15.984 25.625 26.734 1 88.75 446 PHE A CA 1
ATOM 3533 C C . PHE A 1 446 ? 14.961 26.469 25.984 1 88.75 446 PHE A C 1
ATOM 3535 O O . PHE A 1 446 ? 14.352 27.375 26.578 1 88.75 446 PHE A O 1
ATOM 3542 N N . LEU A 1 447 ? 14.789 26.125 24.812 1 88.75 447 LEU A N 1
ATOM 3543 C CA . LEU A 1 447 ? 13.867 26.891 24 1 88.75 447 LEU A CA 1
ATOM 3544 C C . LEU A 1 447 ? 12.43 26.719 24.484 1 88.75 447 LEU A C 1
ATOM 3546 O O . LEU A 1 447 ? 11.562 27.531 24.156 1 88.75 447 LEU A O 1
ATOM 3550 N N . GLN A 1 448 ? 12.172 25.734 25.266 1 89.81 448 GLN A N 1
ATOM 3551 C CA . GLN A 1 448 ? 10.844 25.531 25.828 1 89.81 448 GLN A CA 1
ATOM 3552 C C . GLN A 1 448 ? 10.484 26.656 26.797 1 89.81 448 GLN A C 1
ATOM 3554 O O . GLN A 1 448 ? 9.305 26.953 27.016 1 89.81 448 GLN A O 1
ATOM 3559 N N . VAL A 1 449 ? 11.5 27.281 27.281 1 84.5 449 VAL A N 1
ATOM 3560 C CA . VAL A 1 449 ? 11.266 28.422 28.172 1 84.5 449 VAL A CA 1
ATOM 3561 C C . VAL A 1 449 ? 10.688 29.578 27.359 1 84.5 449 VAL A C 1
ATOM 3563 O O . VAL A 1 449 ? 9.781 30.266 27.828 1 84.5 449 VAL A O 1
ATOM 3566 N N . PHE A 1 450 ? 11.148 29.625 26.203 1 84.25 450 PHE A N 1
ATOM 3567 C CA . PHE A 1 450 ? 10.625 30.672 25.344 1 84.25 450 PHE A CA 1
ATOM 3568 C C . PHE A 1 450 ? 9.203 30.359 24.891 1 84.25 450 PHE A C 1
ATOM 3570 O O . PHE A 1 450 ? 8.406 31.266 24.672 1 84.25 450 PHE A O 1
ATOM 3577 N N . ASP A 1 451 ? 8.914 29.141 24.844 1 84.25 451 ASP A N 1
ATOM 3578 C CA . ASP A 1 451 ? 7.543 28.75 24.547 1 84.25 451 ASP A CA 1
ATOM 3579 C C . ASP A 1 451 ? 6.598 29.125 25.688 1 84.25 451 ASP A C 1
ATOM 3581 O O . ASP A 1 451 ? 5.465 29.547 25.453 1 84.25 451 ASP A O 1
ATOM 3585 N N . LEU A 1 452 ? 7.102 29 26.828 1 84.56 452 LEU A N 1
ATOM 3586 C CA . LEU A 1 452 ? 6.293 29.312 27.984 1 84.56 452 LEU A CA 1
ATOM 3587 C C . LEU A 1 452 ? 6.027 30.812 28.078 1 84.56 452 LEU A C 1
ATOM 3589 O O . LEU A 1 452 ? 4.949 31.234 28.5 1 84.56 452 LEU A O 1
ATOM 3593 N N . LEU A 1 453 ? 7.035 31.516 27.531 1 81.88 453 LEU A N 1
ATOM 3594 C CA . LEU A 1 453 ? 6.891 32.969 27.562 1 81.88 453 LEU A CA 1
ATOM 3595 C C . LEU A 1 453 ? 6.07 33.438 26.359 1 81.88 453 LEU A C 1
ATOM 3597 O O . LEU A 1 453 ? 5.688 34.625 26.297 1 81.88 453 LEU A O 1
ATOM 3601 N N . ARG A 1 454 ? 5.703 32.531 25.547 1 83.88 454 ARG A N 1
ATOM 3602 C CA . ARG A 1 454 ? 4.914 32.875 24.359 1 83.88 454 ARG A CA 1
ATOM 3603 C C . ARG A 1 454 ? 5.504 34.062 23.609 1 83.88 454 ARG A C 1
ATOM 3605 O O . ARG A 1 454 ? 4.793 35 23.266 1 83.88 454 ARG A O 1
ATOM 3612 N N . THR A 1 455 ? 6.75 33.969 23.375 1 80.25 455 THR A N 1
ATOM 3613 C CA . THR A 1 455 ? 7.484 35.062 22.781 1 80.25 455 THR A CA 1
ATOM 3614 C C . THR A 1 455 ? 6.992 35.344 21.359 1 80.25 455 THR A C 1
ATOM 3616 O O . THR A 1 455 ? 6.895 36.5 20.953 1 80.25 455 THR A O 1
ATOM 3619 N N . ALA A 1 456 ? 6.625 34.312 20.688 1 77.69 456 ALA A N 1
ATOM 3620 C CA . ALA A 1 456 ? 6.207 34.531 19.297 1 77.69 456 ALA A CA 1
ATOM 3621 C C . ALA A 1 456 ? 4.875 35.281 19.234 1 77.69 456 ALA A C 1
ATOM 3623 O O . ALA A 1 456 ? 4.77 36.312 18.578 1 77.69 456 ALA A O 1
ATOM 3624 N N . PRO A 1 457 ? 3.857 34.781 19.953 1 80.19 457 PRO A N 1
ATOM 3625 C CA . PRO A 1 457 ? 2.604 35.531 19.938 1 80.19 457 PRO A CA 1
ATOM 3626 C C . PRO A 1 457 ? 2.76 36.938 20.516 1 80.19 457 PRO A C 1
ATOM 3628 O O . PRO A 1 457 ? 2.084 37.875 20.078 1 80.19 457 PRO A O 1
ATOM 3631 N N . LEU A 1 458 ? 3.658 37.031 21.453 1 83 458 LEU A N 1
ATOM 3632 C CA . LEU A 1 458 ? 3.898 38.344 22.031 1 83 458 LEU A CA 1
ATOM 3633 C C . LEU A 1 458 ? 4.543 39.281 21 1 83 458 LEU A C 1
ATOM 3635 O O . LEU A 1 458 ? 4.184 40.469 20.922 1 83 458 LEU A O 1
ATOM 3639 N N . ALA A 1 459 ? 5.473 38.75 20.281 1 82.19 459 ALA A N 1
ATOM 3640 C CA . ALA A 1 459 ? 6.105 39.531 19.25 1 82.19 459 ALA A CA 1
ATOM 3641 C C . ALA A 1 459 ? 5.09 39.969 18.188 1 82.19 459 ALA A C 1
ATOM 3643 O O . ALA A 1 459 ? 5.113 41.125 17.719 1 82.19 459 ALA A O 1
ATOM 3644 N N . LYS A 1 460 ? 4.227 39.156 17.875 1 82.19 460 LYS A N 1
ATOM 3645 C CA . LYS A 1 460 ? 3.186 39.469 16.906 1 82.19 460 LYS A CA 1
ATOM 3646 C C . LYS A 1 460 ? 2.215 40.5 17.469 1 82.19 460 LYS A C 1
ATOM 3648 O O . LYS A 1 460 ? 1.763 41.406 16.75 1 82.19 460 LYS A O 1
ATOM 3653 N N . TYR A 1 461 ? 1.911 40.25 18.719 1 83.81 461 TYR A N 1
ATOM 3654 C CA . TYR A 1 461 ? 1.032 41.188 19.391 1 83.81 461 TYR A CA 1
ATOM 3655 C C . TYR A 1 461 ? 1.626 42.594 19.359 1 83.81 461 TYR A C 1
ATOM 3657 O O . TYR A 1 461 ? 0.938 43.562 19.031 1 83.81 461 TYR A O 1
ATOM 3665 N N . ILE A 1 462 ? 2.943 42.656 19.641 1 84.75 462 ILE A N 1
ATOM 3666 C CA . ILE A 1 462 ? 3.627 43.938 19.672 1 84.75 462 ILE A CA 1
ATOM 3667 C C . ILE A 1 462 ? 3.686 44.531 18.266 1 84.75 462 ILE A C 1
ATOM 3669 O O . ILE A 1 462 ? 3.484 45.719 18.078 1 84.75 462 ILE A O 1
ATOM 3673 N N . PHE A 1 463 ? 3.883 43.719 17.391 1 83.81 463 PHE A N 1
ATOM 3674 C CA . PHE A 1 463 ? 3.955 44.156 15.992 1 83.81 463 PHE A CA 1
ATOM 3675 C C . PHE A 1 463 ? 2.627 44.75 15.539 1 83.81 463 PHE A C 1
ATOM 3677 O O . PHE A 1 463 ? 2.596 45.812 14.93 1 83.81 463 PHE A O 1
ATOM 3684 N N . HIS A 1 464 ? 1.558 44.094 15.875 1 82.62 464 HIS A N 1
ATOM 3685 C CA . HIS A 1 464 ? 0.24 44.562 15.484 1 82.62 464 HIS A CA 1
ATOM 3686 C C . HIS A 1 464 ? -0.154 45.812 16.266 1 82.62 464 HIS A C 1
ATOM 3688 O O . HIS A 1 464 ? -0.825 46.688 15.742 1 82.62 464 HIS A O 1
ATOM 3694 N N . ARG A 1 465 ? 0.305 45.812 17.453 1 85 465 ARG A N 1
ATOM 3695 C CA . ARG A 1 465 ? 0.043 46.969 18.281 1 85 465 ARG A CA 1
ATOM 3696 C C . ARG A 1 465 ? 0.772 48.188 17.734 1 85 465 ARG A C 1
ATOM 3698 O O . ARG A 1 465 ? 0.224 49.312 17.719 1 85 465 ARG A O 1
ATOM 3705 N N . LEU A 1 466 ? 1.878 47.938 17.25 1 86.62 466 LEU A N 1
ATOM 3706 C CA . LEU A 1 466 ? 2.688 49.031 16.688 1 86.62 466 LEU A CA 1
ATOM 3707 C C . LEU A 1 466 ? 2.109 49.5 15.367 1 86.62 466 LEU A C 1
ATOM 3709 O O . LEU A 1 466 ? 2.285 50.688 15 1 86.62 466 LEU A O 1
ATOM 3713 N N . ARG A 1 467 ? 1.386 48.688 14.734 1 81.94 467 ARG A N 1
ATOM 3714 C CA . ARG A 1 467 ? 0.764 49.062 13.469 1 81.94 467 ARG A CA 1
ATOM 3715 C C . ARG A 1 467 ? -0.568 49.781 13.695 1 81.94 467 ARG A C 1
ATOM 3717 O O . ARG A 1 467 ? -1.226 50.188 12.742 1 81.94 467 ARG A O 1
ATOM 3724 N N . GLY A 1 468 ? -1.027 49.875 14.938 1 70.81 468 GLY A N 1
ATOM 3725 C CA . GLY A 1 468 ? -2.184 50.688 15.266 1 70.81 468 GLY A CA 1
ATOM 3726 C C . GLY A 1 468 ? -3.434 49.875 15.539 1 70.81 468 GLY A C 1
ATOM 3727 O O . GLY A 1 468 ? -4.531 50.438 15.641 1 70.81 468 GLY A O 1
ATOM 3728 N N . ALA A 1 469 ? -3.283 48.562 15.609 1 74.62 469 ALA A N 1
ATOM 3729 C CA . ALA A 1 469 ? -4.469 47.75 15.844 1 74.62 469 ALA A CA 1
ATOM 3730 C C . ALA A 1 469 ? -4.938 47.875 17.297 1 74.62 469 ALA A C 1
ATOM 3732 O O . ALA A 1 469 ? -4.133 48.125 18.188 1 74.62 469 ALA A O 1
ATOM 3733 N N . ASP A 1 470 ? -6.246 47.781 17.453 1 77.12 470 ASP A N 1
ATOM 3734 C CA . ASP A 1 470 ? -6.828 47.781 18.797 1 77.12 470 ASP A CA 1
ATOM 3735 C C . ASP A 1 470 ? -6.355 46.562 19.578 1 77.12 470 ASP A C 1
ATOM 3737 O O . ASP A 1 470 ? -6 45.531 19 1 77.12 470 ASP A O 1
ATOM 3741 N N . PRO A 1 471 ? -6.137 46.719 20.844 1 80.75 471 PRO A N 1
ATOM 3742 C CA . PRO A 1 471 ? -5.637 45.625 21.672 1 80.75 471 PRO A CA 1
ATOM 3743 C C . PRO A 1 471 ? -6.426 44.344 21.484 1 80.75 471 PRO A C 1
ATOM 3745 O O . PRO A 1 471 ? -5.84 43.25 21.469 1 80.75 471 PRO A O 1
ATOM 3748 N N . GLU A 1 472 ? -7.633 44.469 21.328 1 78.44 472 GLU A N 1
ATOM 3749 C CA . GLU A 1 472 ? -8.438 43.281 21.156 1 78.44 472 GLU A CA 1
ATOM 3750 C C . GLU A 1 472 ? -8.211 42.625 19.797 1 78.44 472 GLU A C 1
ATOM 3752 O O . GLU A 1 472 ? -8.148 41.406 19.672 1 78.44 472 GLU A O 1
ATOM 3757 N N . GLU A 1 473 ? -8.078 43.469 18.938 1 76.56 473 GLU A N 1
ATOM 3758 C CA . GLU A 1 473 ? -7.82 42.969 17.578 1 76.56 473 GLU A CA 1
ATOM 3759 C C . GLU A 1 473 ? -6.41 42.406 17.469 1 76.56 473 GLU A C 1
ATOM 3761 O O . GLU A 1 473 ? -6.199 41.406 16.797 1 76.56 473 GLU A O 1
ATOM 3766 N N . ALA A 1 474 ? -5.539 43.094 18.141 1 78.25 474 ALA A N 1
ATOM 3767 C CA . ALA A 1 474 ? -4.156 42.625 18.125 1 78.25 474 ALA A CA 1
ATOM 3768 C C . ALA A 1 474 ? -4.031 41.25 18.781 1 78.25 474 ALA A C 1
ATOM 3770 O O . ALA A 1 474 ? -3.262 40.406 18.328 1 78.25 474 ALA A O 1
ATOM 3771 N N . ARG A 1 475 ? -4.793 41.062 19.781 1 78.19 475 ARG A N 1
ATOM 3772 C CA . ARG A 1 475 ? -4.777 39.781 20.469 1 78.19 475 ARG A CA 1
ATOM 3773 C C . ARG A 1 475 ? -5.371 38.688 19.594 1 78.19 475 ARG A C 1
ATOM 3775 O O . ARG A 1 475 ? -4.84 37.562 19.531 1 78.19 475 ARG A O 1
ATOM 3782 N N . ALA A 1 476 ? -6.34 38.969 18.906 1 76.06 476 ALA A N 1
ATOM 3783 C CA . ALA A 1 476 ? -7 38 18.047 1 76.06 476 ALA A CA 1
ATOM 3784 C C . ALA A 1 476 ? -6.109 37.625 16.859 1 76.06 476 ALA A C 1
ATOM 3786 O O . ALA A 1 476 ? -6.094 36.469 16.438 1 76.06 476 ALA A O 1
ATOM 3787 N N . GLN A 1 477 ? -5.355 38.656 16.562 1 75.56 477 GLN A N 1
ATOM 3788 C CA . GLN A 1 477 ? -4.504 38.406 15.406 1 75.56 477 GLN A CA 1
ATOM 3789 C C . GLN A 1 477 ? -3.207 37.719 15.805 1 75.56 477 GLN A C 1
ATOM 3791 O O . GLN A 1 477 ? -2.561 37.062 14.977 1 75.56 477 GLN A O 1
ATOM 3796 N N . SER A 1 478 ? -2.861 37.938 16.969 1 77.75 478 SER A N 1
ATOM 3797 C CA . SER A 1 478 ? -1.616 37.312 17.438 1 77.75 478 SER A CA 1
ATOM 3798 C C . SER A 1 478 ? -1.773 35.812 17.641 1 77.75 478 SER A C 1
ATOM 3800 O O . SER A 1 478 ? -0.802 35.062 17.547 1 77.75 478 SER A O 1
ATOM 3802 N N . GLU A 1 479 ? -2.984 35.375 17.984 1 74.69 479 GLU A N 1
ATOM 3803 C CA . GLU A 1 479 ? -3.266 33.938 18.156 1 74.69 479 GLU A CA 1
ATOM 3804 C C . GLU A 1 479 ? -4.547 33.531 17.438 1 74.69 479 GLU A C 1
ATOM 3806 O O . GLU A 1 479 ? -5.57 33.281 18.062 1 74.69 479 GLU A O 1
ATOM 3811 N N . PRO A 1 480 ? -4.289 33.469 16.141 1 65.75 480 PRO A N 1
ATOM 3812 C CA . PRO A 1 480 ? -5.504 33.156 15.375 1 65.75 480 PRO A CA 1
ATOM 3813 C C . PRO A 1 480 ? -6.066 31.781 15.703 1 65.75 480 PRO A C 1
ATOM 3815 O O . PRO A 1 480 ? -5.309 30.859 16.047 1 65.75 480 PRO A O 1
ATOM 3818 N N . GLU A 1 481 ? -7.316 31.797 15.758 1 62.5 481 GLU A N 1
ATOM 3819 C CA . GLU A 1 481 ? -8.016 30.531 15.969 1 62.5 481 GLU A CA 1
ATOM 3820 C C . GLU A 1 481 ? -7.629 29.5 14.914 1 62.5 481 GLU A C 1
ATOM 3822 O O . GLU A 1 481 ? -7.613 28.297 15.188 1 62.5 481 GLU A O 1
ATOM 3827 N N . ASP A 1 482 ? -7.277 30.188 13.797 1 60.84 482 ASP A N 1
ATOM 3828 C CA . ASP A 1 482 ? -6.84 29.281 12.734 1 60.84 482 ASP A CA 1
ATOM 3829 C C . ASP A 1 482 ? -5.398 28.828 12.953 1 60.84 482 ASP A C 1
ATOM 3831 O O . ASP A 1 482 ? -4.621 29.516 13.625 1 60.84 482 ASP A O 1
ATOM 3835 N N . GLN A 1 483 ? -5.191 27.625 12.609 1 62.69 483 GLN A N 1
ATOM 3836 C CA . GLN A 1 483 ? -3.885 27.031 12.891 1 62.69 483 GLN A CA 1
ATOM 3837 C C . GLN A 1 483 ? -2.779 27.766 12.141 1 62.69 483 GLN A C 1
ATOM 3839 O O . GLN A 1 483 ? -2.842 27.906 10.914 1 62.69 483 GLN A O 1
ATOM 3844 N N . ASP A 1 484 ? -2.08 28.562 12.891 1 77.31 484 ASP A N 1
ATOM 3845 C CA . ASP A 1 484 ? -0.943 29.297 12.359 1 77.31 484 ASP A CA 1
ATOM 3846 C C . ASP A 1 484 ? 0.249 28.391 12.109 1 77.31 484 ASP A C 1
ATOM 3848 O O . ASP A 1 484 ? 0.114 27.156 12.156 1 77.31 484 ASP A O 1
ATOM 3852 N N . SER A 1 485 ? 1.365 28.969 11.75 1 79.31 485 SER A N 1
ATOM 3853 C CA . SER A 1 485 ? 2.59 28.234 11.453 1 79.31 485 SER A CA 1
ATOM 3854 C C . SER A 1 485 ? 3.037 27.406 12.656 1 79.31 485 SER A C 1
ATOM 3856 O O . SER A 1 485 ? 3.654 26.344 12.492 1 79.31 485 SER A O 1
ATOM 3858 N N . ASP A 1 486 ? 2.609 27.906 13.812 1 81.44 486 ASP A N 1
ATOM 3859 C CA . ASP A 1 486 ? 2.959 27.125 15 1 81.44 486 ASP A CA 1
ATOM 3860 C C . ASP A 1 486 ? 1.743 26.391 15.547 1 81.44 486 ASP A C 1
ATOM 3862 O O . ASP A 1 486 ? 1.436 26.469 16.734 1 81.44 486 ASP A O 1
ATOM 3866 N N . GLY A 1 487 ? 1.094 25.672 14.664 1 86.5 487 GLY A N 1
ATOM 3867 C CA . GLY A 1 487 ? -0.071 24.891 15.039 1 86.5 487 GLY A CA 1
ATOM 3868 C C . GLY A 1 487 ? 0.28 23.5 15.523 1 86.5 487 GLY A C 1
ATOM 3869 O O . GLY A 1 487 ? 1.429 23.219 15.875 1 86.5 487 GLY A O 1
ATOM 3870 N N . MET A 1 488 ? -0.625 22.688 15.68 1 89.69 488 MET A N 1
ATOM 3871 C CA . MET A 1 488 ? -0.46 21.328 16.219 1 89.69 488 MET A CA 1
ATOM 3872 C C . MET A 1 488 ? 0.412 20.484 15.289 1 89.69 488 MET A C 1
ATOM 3874 O O . MET A 1 488 ? 1.188 19.656 15.758 1 89.69 488 MET A O 1
ATOM 3878 N N . GLY A 1 489 ? 0.301 20.766 14 1 92.12 489 GLY A N 1
ATOM 3879 C CA . GLY A 1 489 ? 1.106 20.016 13.047 1 92.12 489 GLY A CA 1
ATOM 3880 C C . GLY A 1 489 ? 2.592 20.297 13.172 1 92.12 489 GLY A C 1
ATOM 3881 O O . GLY A 1 489 ? 3.406 19.375 13.18 1 92.12 489 GLY A O 1
ATOM 3882 N N . ALA A 1 490 ? 2.951 21.516 13.32 1 92.75 490 ALA A N 1
ATOM 3883 C CA . ALA A 1 490 ? 4.348 21.906 13.477 1 92.75 490 ALA A CA 1
ATOM 3884 C C . ALA A 1 490 ? 4.91 21.422 14.805 1 92.75 490 ALA A C 1
ATOM 3886 O O . ALA A 1 490 ? 6.047 20.938 14.875 1 92.75 490 ALA A O 1
ATOM 3887 N N . ARG A 1 491 ? 4.137 21.531 15.836 1 91.88 491 ARG A N 1
ATOM 3888 C CA . ARG A 1 491 ? 4.582 21.109 17.156 1 91.88 491 ARG A CA 1
ATOM 3889 C C . ARG A 1 491 ? 4.824 19.609 17.203 1 91.88 491 ARG A C 1
ATOM 3891 O O . ARG A 1 491 ? 5.82 19.156 17.766 1 91.88 491 ARG A O 1
ATOM 3898 N N . MET A 1 492 ? 3.908 18.891 16.609 1 95.06 492 MET A N 1
ATOM 3899 C CA . MET A 1 492 ? 4.062 17.438 16.594 1 95.06 492 MET A CA 1
ATOM 3900 C C . MET A 1 492 ? 5.309 17.031 15.812 1 95.06 492 MET A C 1
ATOM 3902 O O . MET A 1 492 ? 6.027 16.109 16.203 1 95.06 492 MET A O 1
ATOM 3906 N N . ALA A 1 493 ? 5.496 17.703 14.719 1 95.81 493 ALA A N 1
ATOM 3907 C CA . ALA A 1 493 ? 6.684 17.406 13.922 1 95.81 493 ALA A CA 1
ATOM 3908 C C . ALA A 1 493 ? 7.957 17.734 14.688 1 95.81 493 ALA A C 1
ATOM 3910 O O . ALA A 1 493 ? 8.945 17 14.602 1 95.81 493 ALA A O 1
ATOM 3911 N N . LYS A 1 494 ? 7.977 18.812 15.469 1 93.25 494 LYS A N 1
ATOM 3912 C CA . LYS A 1 494 ? 9.125 19.203 16.281 1 93.25 494 LYS A CA 1
ATOM 3913 C C . LYS A 1 494 ? 9.422 18.156 17.359 1 93.25 494 LYS A C 1
ATOM 3915 O O . LYS A 1 494 ? 10.578 17.781 17.562 1 93.25 494 LYS A O 1
ATOM 3920 N N . VAL A 1 495 ? 8.414 17.734 17.969 1 95.38 495 VAL A N 1
ATOM 3921 C CA . VAL A 1 495 ? 8.594 16.75 19.016 1 95.38 495 VAL A CA 1
ATOM 3922 C C . VAL A 1 495 ? 9.031 15.414 18.422 1 95.38 495 VAL A C 1
ATOM 3924 O O . VAL A 1 495 ? 9.898 14.727 18.953 1 95.38 495 VAL A O 1
ATOM 3927 N N . ALA A 1 496 ? 8.43 15.094 17.281 1 96.75 496 ALA A N 1
ATOM 3928 C CA . ALA A 1 496 ? 8.734 13.82 16.641 1 96.75 496 ALA A CA 1
ATOM 3929 C C . ALA A 1 496 ? 10.203 13.75 16.234 1 96.75 496 ALA A C 1
ATOM 3931 O O . ALA A 1 496 ? 10.852 12.711 16.391 1 96.75 496 ALA A O 1
ATOM 3932 N N . ILE A 1 497 ? 10.75 14.836 15.742 1 95.44 497 ILE A N 1
ATOM 3933 C CA . ILE A 1 497 ? 12.133 14.812 15.281 1 95.44 497 ILE A CA 1
ATOM 3934 C C . ILE A 1 497 ? 13.07 14.633 16.484 1 95.44 497 ILE A C 1
ATOM 3936 O O . ILE A 1 497 ? 14.102 13.969 16.375 1 95.44 497 ILE A O 1
ATOM 3940 N N . HIS A 1 498 ? 12.773 15.188 17.609 1 95.62 498 HIS A N 1
ATOM 3941 C CA . HIS A 1 498 ? 13.602 15.008 18.797 1 95.62 498 HIS A CA 1
ATOM 3942 C C . HIS A 1 498 ? 13.609 13.555 19.25 1 95.62 498 HIS A C 1
ATOM 3944 O O . HIS A 1 498 ? 14.648 13.039 19.672 1 95.62 498 HIS A O 1
ATOM 3950 N N . LEU A 1 499 ? 12.484 12.984 19.125 1 96.19 499 LEU A N 1
ATOM 3951 C CA . LEU A 1 499 ? 12.414 11.562 19.469 1 96.19 499 LEU A CA 1
ATOM 3952 C C . LEU A 1 499 ? 13.203 10.719 18.469 1 96.19 499 LEU A C 1
ATOM 3954 O O . LEU A 1 499 ? 13.898 9.781 18.875 1 96.19 499 LEU A O 1
ATOM 3958 N N . VAL A 1 500 ? 13.148 11.078 17.25 1 95.12 500 VAL A N 1
ATOM 3959 C CA . VAL A 1 500 ? 13.852 10.344 16.203 1 95.12 500 VAL A CA 1
ATOM 3960 C C . VAL A 1 500 ? 15.359 10.508 16.391 1 95.12 500 VAL A C 1
ATOM 3962 O O . VAL A 1 500 ? 16.125 9.539 16.281 1 95.12 500 VAL A O 1
ATOM 3965 N N . VAL A 1 501 ? 15.797 11.719 16.672 1 92.62 501 VAL A N 1
ATOM 3966 C CA . VAL A 1 501 ? 17.219 11.969 16.906 1 92.62 501 VAL A CA 1
ATOM 3967 C C . VAL A 1 501 ? 17.703 11.164 18.109 1 92.62 501 VAL A C 1
ATOM 3969 O O . VAL A 1 501 ? 18.781 10.57 18.078 1 92.62 501 VAL A O 1
ATOM 3972 N N . CYS A 1 502 ? 16.906 11.141 19.062 1 93.81 502 CYS A N 1
ATOM 3973 C CA . CYS A 1 502 ? 17.234 10.398 20.281 1 93.81 502 CYS A CA 1
ATOM 3974 C C . CYS A 1 502 ? 17.422 8.914 19.969 1 93.81 502 CYS A C 1
ATOM 3976 O O . CYS A 1 502 ? 18.391 8.289 20.422 1 93.81 502 CYS A O 1
ATOM 3978 N N . VAL A 1 503 ? 16.562 8.367 19.188 1 94.56 503 VAL A N 1
ATOM 3979 C CA . VAL A 1 503 ? 16.609 6.941 18.906 1 94.56 503 VAL A CA 1
ATOM 3980 C C . VAL A 1 503 ? 17.797 6.629 18 1 94.56 503 VAL A C 1
ATOM 3982 O O . VAL A 1 503 ? 18.484 5.625 18.203 1 94.56 503 VAL A O 1
ATOM 3985 N N . VAL A 1 504 ? 18.109 7.457 17.109 1 91.31 504 VAL A N 1
ATOM 3986 C CA . VAL A 1 504 ? 19.172 7.219 16.141 1 91.31 504 VAL A CA 1
ATOM 3987 C C . VAL A 1 504 ? 20.516 7.203 16.859 1 91.31 504 VAL A C 1
ATOM 3989 O O . VAL A 1 504 ? 21.391 6.398 16.516 1 91.31 504 VAL A O 1
ATOM 3992 N N . PHE A 1 505 ? 20.672 7.984 17.938 1 90.62 505 PHE A N 1
ATOM 3993 C CA . PHE A 1 505 ? 21.969 8.102 18.609 1 90.62 505 PHE A CA 1
ATOM 3994 C C . PHE A 1 505 ? 21.969 7.363 19.938 1 90.62 505 PHE A C 1
ATOM 3996 O O . PHE A 1 505 ? 22.922 7.434 20.688 1 90.62 505 PHE A O 1
ATOM 4003 N N . ALA A 1 506 ? 20.922 6.656 20.156 1 92.38 506 ALA A N 1
ATOM 4004 C CA . ALA A 1 506 ? 20.734 6.004 21.453 1 92.38 506 ALA A CA 1
ATOM 4005 C C . ALA A 1 506 ? 21.859 5.023 21.75 1 92.38 506 ALA A C 1
ATOM 4007 O O . ALA A 1 506 ? 22.391 4.992 22.859 1 92.38 506 ALA A O 1
ATOM 4008 N N . SER A 1 507 ? 22.328 4.289 20.766 1 91.38 507 SER A N 1
ATOM 4009 C CA . SER A 1 507 ? 23.344 3.262 21 1 91.38 507 SER A CA 1
ATOM 4010 C C . SER A 1 507 ? 24.75 3.836 20.891 1 91.38 507 SER A C 1
ATOM 4012 O O . SER A 1 507 ? 25.656 3.418 21.609 1 91.38 507 SER A O 1
ATOM 4014 N N . CYS A 1 508 ? 24.922 4.77 20.047 1 87.62 508 CYS A N 1
ATOM 4015 C CA . CYS A 1 508 ? 26.234 5.34 19.828 1 87.62 508 CYS A CA 1
ATOM 4016 C C . CYS A 1 508 ? 26.625 6.289 20.953 1 87.62 508 CYS A C 1
ATOM 4018 O O . CYS A 1 508 ? 27.781 6.355 21.344 1 87.62 508 CYS A O 1
ATOM 4020 N N . CYS A 1 509 ? 25.672 7.027 21.359 1 90.19 509 CYS A N 1
ATOM 4021 C CA . CYS A 1 509 ? 25.859 7.98 22.453 1 90.19 509 CYS A CA 1
ATOM 4022 C C . CYS A 1 509 ? 24.734 7.887 23.469 1 90.19 509 CYS A C 1
ATOM 4024 O O . CYS A 1 509 ? 23.844 8.734 23.484 1 90.19 509 CYS A O 1
ATOM 4026 N N . PRO A 1 510 ? 24.859 7.004 24.375 1 92.31 510 PRO A N 1
ATOM 4027 C CA . PRO A 1 510 ? 23.75 6.723 25.297 1 92.31 510 PRO A CA 1
ATOM 4028 C C . PRO A 1 510 ? 23.406 7.922 26.188 1 92.31 510 PRO A C 1
ATOM 4030 O O . PRO A 1 510 ? 22.266 8.023 26.672 1 92.31 510 PRO A O 1
ATOM 4033 N N . VAL A 1 511 ? 24.297 8.836 26.391 1 91 511 VAL A N 1
ATOM 4034 C CA . VAL A 1 511 ? 24.047 9.992 27.266 1 91 511 VAL A CA 1
ATOM 4035 C C . VAL A 1 511 ? 22.922 10.844 26.672 1 91 511 VAL A C 1
ATOM 4037 O O . VAL A 1 511 ? 22.25 11.578 27.406 1 91 511 VAL A O 1
ATOM 4040 N N . ILE A 1 512 ? 22.703 10.766 25.438 1 92.75 512 ILE A N 1
ATOM 4041 C CA . ILE A 1 512 ? 21.656 11.547 24.766 1 92.75 512 ILE A CA 1
ATOM 4042 C C . ILE A 1 512 ? 20.297 11.18 25.312 1 92.75 512 ILE A C 1
ATOM 4044 O O . ILE A 1 512 ? 19.375 11.992 25.312 1 92.75 512 ILE A O 1
ATOM 4048 N N . LEU A 1 513 ? 20.125 9.969 25.859 1 95.94 513 LEU A N 1
ATOM 4049 C CA . LEU A 1 513 ? 18.844 9.5 26.375 1 95.94 513 LEU A CA 1
ATOM 4050 C C . LEU A 1 513 ? 18.484 10.219 27.672 1 95.94 513 LEU A C 1
ATOM 4052 O O . LEU A 1 513 ? 17.312 10.438 27.953 1 95.94 513 LEU A O 1
ATOM 4056 N N . VAL A 1 514 ? 19.469 10.641 28.359 1 94.12 514 VAL A N 1
ATOM 4057 C CA . VAL A 1 514 ? 19.219 11.375 29.594 1 94.12 514 VAL A CA 1
ATOM 4058 C C . VAL A 1 514 ? 18.766 12.797 29.266 1 94.12 514 VAL A C 1
ATOM 4060 O O . VAL A 1 514 ? 17.797 13.289 29.859 1 94.12 514 VAL A O 1
ATOM 4063 N N . VAL A 1 515 ? 19.422 13.359 28.359 1 94.06 515 VAL A N 1
ATOM 4064 C CA . VAL A 1 515 ? 19.047 14.711 27.938 1 94.06 515 VAL A CA 1
ATOM 4065 C C . VAL A 1 515 ? 17.672 14.688 27.281 1 94.06 515 VAL A C 1
ATOM 4067 O O . VAL A 1 515 ? 16.875 15.602 27.469 1 94.06 515 VAL A O 1
ATOM 4070 N N . ALA A 1 516 ? 17.453 13.656 26.547 1 95.75 516 ALA A N 1
ATOM 4071 C CA . ALA A 1 516 ? 16.141 13.516 25.906 1 95.75 516 ALA A CA 1
ATOM 4072 C C . ALA A 1 516 ? 15.031 13.359 26.938 1 95.75 516 ALA A C 1
ATOM 4074 O O . ALA A 1 516 ? 13.945 13.914 26.781 1 95.75 516 ALA A O 1
ATOM 4075 N N . TRP A 1 517 ? 15.32 12.578 27.922 1 96.75 517 TRP A N 1
ATOM 4076 C CA . TRP A 1 517 ? 14.336 12.422 28.984 1 96.75 517 TRP A CA 1
ATOM 4077 C C . TRP A 1 517 ? 14.008 13.766 29.625 1 96.75 517 TRP A C 1
ATOM 4079 O O . TRP A 1 517 ? 12.836 14.055 29.891 1 96.75 517 TRP A O 1
ATOM 4089 N N . LEU A 1 518 ? 14.953 14.555 29.797 1 95.25 518 LEU A N 1
ATOM 4090 C CA . LEU A 1 518 ? 14.742 15.883 30.359 1 95.25 518 LEU A CA 1
ATOM 4091 C C . LEU A 1 518 ? 13.891 16.734 29.422 1 95.25 518 LEU A C 1
ATOM 4093 O O . LEU A 1 518 ? 12.977 17.438 29.859 1 95.25 518 LEU A O 1
ATOM 4097 N N . TYR A 1 519 ? 14.156 16.656 28.219 1 96.06 519 TYR A N 1
ATOM 4098 C CA . TYR A 1 519 ? 13.406 17.406 27.219 1 96.06 519 TYR A CA 1
ATOM 4099 C C . TYR A 1 519 ? 11.93 17.047 27.25 1 96.06 519 TYR A C 1
ATOM 4101 O O . TYR A 1 519 ? 11.062 17.922 27.281 1 96.06 519 TYR A O 1
ATOM 4109 N N . PHE A 1 520 ? 11.602 15.773 27.297 1 96.75 520 PHE A N 1
ATOM 4110 C CA . PHE A 1 520 ? 10.211 15.328 27.266 1 96.75 520 PHE A CA 1
ATOM 4111 C C . PHE A 1 520 ? 9.531 15.57 28.609 1 96.75 520 PHE A C 1
ATOM 4113 O O . PHE A 1 520 ? 8.336 15.867 28.656 1 96.75 520 PHE A O 1
ATOM 4120 N N . ALA A 1 521 ? 10.305 15.492 29.641 1 93.5 521 ALA A N 1
ATOM 4121 C CA . ALA A 1 521 ? 9.742 15.75 30.953 1 93.5 521 ALA A CA 1
ATOM 4122 C C . ALA A 1 521 ? 9.344 17.219 31.109 1 93.5 521 ALA A C 1
ATOM 4124 O O . ALA A 1 521 ? 8.234 17.531 31.547 1 93.5 521 ALA A O 1
ATOM 4125 N N . VAL A 1 522 ? 10.219 18.062 30.703 1 92.06 522 VAL A N 1
ATOM 4126 C CA . VAL A 1 522 ? 9.93 19.5 30.75 1 92.06 522 VAL A CA 1
ATOM 4127 C C . VAL A 1 522 ? 8.844 19.844 29.75 1 92.06 522 VAL A C 1
ATOM 4129 O O . VAL A 1 522 ? 7.98 20.688 30.016 1 92.06 522 VAL A O 1
ATOM 4132 N N . GLY A 1 523 ? 8.898 19.188 28.703 1 92.19 523 GLY A N 1
ATOM 4133 C CA . GLY A 1 523 ? 7.91 19.438 27.672 1 92.19 523 GLY A CA 1
ATOM 4134 C C . GLY A 1 523 ? 6.496 19.078 28.094 1 92.19 523 GLY A C 1
ATOM 4135 O O . GLY A 1 523 ? 5.543 19.766 27.719 1 92.19 523 GLY A O 1
ATOM 4136 N N . CYS A 1 524 ? 6.324 18.016 28.875 1 90.88 524 CYS A N 1
ATOM 4137 C CA . CYS A 1 524 ? 5.008 17.641 29.375 1 90.88 524 CYS A CA 1
ATOM 4138 C C . CYS A 1 524 ? 4.402 18.75 30.219 1 90.88 524 CYS A C 1
ATOM 4140 O O . CYS A 1 524 ? 3.199 19.016 30.141 1 90.88 524 CYS A O 1
ATOM 4142 N N . PHE A 1 525 ? 5.246 19.438 30.844 1 89.12 525 PHE A N 1
ATOM 4143 C CA . PHE A 1 525 ? 4.766 20.531 31.703 1 89.12 525 PHE A CA 1
ATOM 4144 C C . PHE A 1 525 ? 4.516 21.781 30.875 1 89.12 525 PHE A C 1
ATOM 4146 O O . PHE A 1 525 ? 3.473 22.422 31.016 1 89.12 525 PHE A O 1
ATOM 4153 N N . THR A 1 526 ? 5.395 22.031 30.047 1 89 526 THR A N 1
ATOM 4154 C CA . THR A 1 526 ? 5.305 23.25 29.25 1 89 526 THR A CA 1
ATOM 4155 C C . THR A 1 526 ? 4.117 23.188 28.297 1 89 526 THR A C 1
ATOM 4157 O O . THR A 1 526 ? 3.277 24.094 28.281 1 89 526 THR A O 1
ATOM 4160 N N . PHE A 1 527 ? 3.965 22.172 27.609 1 89.19 527 PHE A N 1
ATOM 4161 C CA . PHE A 1 527 ? 2.9 22.047 26.609 1 89.19 527 PHE A CA 1
ATOM 4162 C C . PHE A 1 527 ? 1.558 21.797 27.281 1 89.19 527 PHE A C 1
ATOM 4164 O O . PHE A 1 527 ? 0.513 22.219 26.781 1 89.19 527 PHE A O 1
ATOM 4171 N N . GLY A 1 528 ? 1.628 21.125 28.406 1 88.94 528 GLY A N 1
ATOM 4172 C CA . GLY A 1 528 ? 0.393 20.969 29.156 1 88.94 528 GLY A CA 1
ATOM 4173 C C . GLY A 1 528 ? -0.203 22.297 29.594 1 88.94 528 GLY A C 1
ATOM 4174 O O . GLY A 1 528 ? -1.403 22.516 29.438 1 88.94 528 GLY A O 1
ATOM 4175 N N . TYR A 1 529 ? 0.663 23.109 30 1 88.75 529 TYR A N 1
ATOM 4176 C CA . TYR A 1 529 ? 0.211 24.438 30.438 1 88.75 529 TYR A CA 1
ATOM 4177 C C . TYR A 1 529 ? -0.244 25.281 29.266 1 88.75 529 TYR A C 1
ATOM 4179 O O . TYR A 1 529 ? -1.279 25.938 29.328 1 88.75 529 TYR A O 1
ATOM 4187 N N . LEU A 1 530 ? 0.413 25.203 28.25 1 87.38 530 LEU A N 1
ATOM 4188 C CA . LEU A 1 530 ? 0.119 26.031 27.094 1 87.38 530 LEU A CA 1
ATOM 4189 C C . LEU A 1 530 ? -1.187 25.609 26.422 1 87.38 530 LEU A C 1
ATOM 4191 O O . LEU A 1 530 ? -2.049 26.438 26.141 1 87.38 530 LEU A O 1
ATOM 4195 N N . VAL A 1 531 ? -1.425 24.312 26.25 1 87 531 VAL A N 1
ATOM 4196 C CA . VAL A 1 531 ? -2.557 23.812 25.484 1 87 531 VAL A CA 1
ATOM 4197 C C . VAL A 1 531 ? -3.826 23.875 26.328 1 87 531 VAL A C 1
ATOM 4199 O O . VAL A 1 531 ? -4.914 24.109 25.812 1 87 531 VAL A O 1
ATOM 4202 N N . ILE A 1 532 ? -3.713 23.734 27.625 1 87.62 532 ILE A N 1
ATOM 4203 C CA . ILE A 1 532 ? -4.898 23.641 28.469 1 87.62 532 ILE A CA 1
ATOM 4204 C C . ILE A 1 532 ? -5.293 25.031 28.969 1 87.62 532 ILE A C 1
ATOM 4206 O O . ILE A 1 532 ? -6.48 25.359 29.016 1 87.62 532 ILE A O 1
ATOM 4210 N N . PHE A 1 533 ? -4.277 25.875 29.234 1 84.69 533 PHE A N 1
ATOM 4211 C CA . PHE A 1 533 ? -4.641 27.094 29.938 1 84.69 533 PHE A CA 1
ATOM 4212 C C . PHE A 1 533 ? -4.324 28.328 29.109 1 84.69 533 PHE A C 1
ATOM 4214 O O . PHE A 1 533 ? -5.078 29.312 29.125 1 84.69 533 PHE A O 1
ATOM 4221 N N . ALA A 1 534 ? -3.355 28.297 28.406 1 81 534 ALA A N 1
ATOM 4222 C CA . ALA A 1 534 ? -2.859 29.547 27.828 1 81 534 ALA A CA 1
ATOM 4223 C C . ALA A 1 534 ? -3.402 29.75 26.422 1 81 534 ALA A C 1
ATOM 4225 O O . ALA A 1 534 ? -3.713 30.891 26.031 1 81 534 ALA A O 1
ATOM 4226 N N . GLU A 1 535 ? -3.52 28.766 25.656 1 81.56 535 GLU A N 1
ATOM 4227 C CA . GLU A 1 535 ? -3.861 28.938 24.25 1 81.56 535 GLU A CA 1
ATOM 4228 C C . GLU A 1 535 ? -5.359 28.766 24.031 1 81.56 535 GLU A C 1
ATOM 4230 O O . GLU A 1 535 ? -6.055 28.156 24.844 1 81.56 535 GLU A O 1
ATOM 4235 N N . THR A 1 536 ? -5.727 29.406 22.859 1 78 536 THR A N 1
ATOM 4236 C CA . THR A 1 536 ? -7.117 29.266 22.453 1 78 536 THR A CA 1
ATOM 4237 C C . THR A 1 536 ? -7.355 27.906 21.812 1 78 536 THR A C 1
ATOM 4239 O O . THR A 1 536 ? -6.434 27.312 21.25 1 78 536 THR A O 1
ATOM 4242 N N . LYS A 1 537 ? -8.602 27.484 21.938 1 74.56 537 LYS A N 1
ATOM 4243 C CA . LYS A 1 537 ? -8.969 26.172 21.422 1 74.56 537 LYS A CA 1
ATOM 4244 C C . LYS A 1 537 ? -8.891 26.156 19.891 1 74.56 537 LYS A C 1
ATOM 4246 O O . LYS A 1 537 ? -9.516 26.969 19.219 1 74.56 537 LYS A O 1
ATOM 4251 N N . LYS A 1 538 ? -8.047 25.312 19.422 1 77.12 538 LYS A N 1
ATOM 4252 C CA . LYS A 1 538 ? -7.859 25.109 17.984 1 77.12 538 LYS A CA 1
ATOM 4253 C C . LYS A 1 538 ? -8.812 24.031 17.453 1 77.12 538 LYS A C 1
ATOM 4255 O O . LYS A 1 538 ? -9.359 23.25 18.234 1 77.12 538 LYS A O 1
ATOM 4260 N N . PRO A 1 539 ? -9.062 24.094 16.188 1 79.81 539 PRO A N 1
ATOM 4261 C CA . PRO A 1 539 ? -9.914 23.047 15.625 1 79.81 539 PRO A CA 1
ATOM 4262 C C . PRO A 1 539 ? -9.32 21.641 15.805 1 79.81 539 PRO A C 1
ATOM 4264 O O . PRO A 1 539 ? -8.109 21.469 15.68 1 79.81 539 PRO A O 1
ATOM 4267 N N . ASP A 1 540 ? -10.148 20.75 16.188 1 87.38 540 ASP A N 1
ATOM 4268 C CA . ASP A 1 540 ? -9.734 19.406 16.562 1 87.38 540 ASP A CA 1
ATOM 4269 C C . ASP A 1 540 ? -9.852 18.453 15.375 1 87.38 540 ASP A C 1
ATOM 4271 O O . ASP A 1 540 ? -10.883 18.406 14.703 1 87.38 540 ASP A O 1
ATOM 4275 N N . MET A 1 541 ? -8.805 17.75 15.047 1 89.38 541 MET A N 1
ATOM 4276 C CA . MET A 1 541 ? -8.789 16.781 13.953 1 89.38 541 MET A CA 1
ATOM 4277 C C . MET A 1 541 ? -8.938 15.367 14.492 1 89.38 541 MET A C 1
ATOM 4279 O O . MET A 1 541 ? -8.727 14.398 13.766 1 89.38 541 MET A O 1
ATOM 4283 N N . GLY A 1 542 ? -9.203 15.219 15.695 1 91.56 542 GLY A N 1
ATOM 4284 C CA . GLY A 1 542 ? -9.523 13.922 16.281 1 91.56 542 GLY A CA 1
ATOM 4285 C C . GLY A 1 542 ? -8.312 13.023 16.438 1 91.56 542 GLY A C 1
ATOM 4286 O O . GLY A 1 542 ? -8.414 11.805 16.328 1 91.56 542 GLY A O 1
ATOM 4287 N N . GLY A 1 543 ? -7.184 13.5 16.531 1 93.56 543 GLY A N 1
ATOM 4288 C CA . GLY A 1 543 ? -6 12.695 16.797 1 93.56 543 GLY A CA 1
ATOM 4289 C C . GLY A 1 543 ? -5.285 12.258 15.531 1 93.56 543 GLY A C 1
ATOM 4290 O O . GLY A 1 543 ? -4.469 11.328 15.562 1 93.56 543 GLY A O 1
ATOM 4291 N N . ALA A 1 544 ? -5.523 12.875 14.438 1 93.5 544 ALA A N 1
ATOM 4292 C CA . ALA A 1 544 ? -4.848 12.516 13.195 1 93.5 544 ALA A CA 1
ATOM 4293 C C . ALA A 1 544 ? -3.355 12.828 13.273 1 93.5 544 ALA A C 1
ATOM 4295 O O . ALA A 1 544 ? -2.535 12.117 12.688 1 93.5 544 ALA A O 1
ATOM 4296 N N . PHE A 1 545 ? -2.996 13.867 14.008 1 95.88 545 PHE A N 1
ATOM 4297 C CA . PHE A 1 545 ? -1.598 14.25 14.164 1 95.88 545 PHE A CA 1
ATOM 4298 C C . PHE A 1 545 ? -0.823 13.164 14.914 1 95.88 545 PHE A C 1
ATOM 4300 O O . PHE A 1 545 ? 0.355 12.938 14.625 1 95.88 545 PHE A O 1
ATOM 4307 N N . TRP A 1 546 ? -1.536 12.562 15.828 1 96.44 546 TRP A N 1
ATOM 4308 C CA . TRP A 1 546 ? -0.952 11.5 16.641 1 96.44 546 TRP A CA 1
ATOM 4309 C C . TRP A 1 546 ? -0.529 10.32 15.766 1 96.44 546 TRP A C 1
ATOM 4311 O O . TRP A 1 546 ? 0.591 9.82 15.891 1 96.44 546 TRP A O 1
ATOM 4321 N N . VAL A 1 547 ? -1.354 9.93 14.891 1 95.81 547 VAL A N 1
ATOM 4322 C CA . 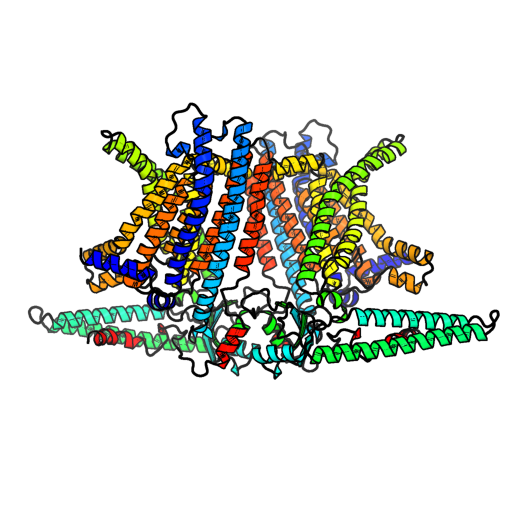VAL A 1 547 ? -1.086 8.773 14.039 1 95.81 547 VAL A CA 1
ATOM 4323 C C . VAL A 1 547 ? 0.084 9.078 13.109 1 95.81 547 VAL A C 1
ATOM 4325 O O . VAL A 1 547 ? 0.974 8.242 12.93 1 95.81 547 VAL A O 1
ATOM 4328 N N . LYS A 1 548 ? 0.101 10.25 12.586 1 95.94 548 LYS A N 1
ATOM 4329 C CA . LYS A 1 548 ? 1.223 10.648 11.742 1 95.94 548 LYS A CA 1
ATOM 4330 C C . LYS A 1 548 ? 2.52 10.711 12.539 1 95.94 548 LYS A C 1
ATOM 4332 O O . LYS A 1 548 ? 3.586 10.352 12.031 1 95.94 548 LYS A O 1
ATOM 4337 N N . GLY A 1 549 ? 2.436 11.148 13.742 1 96.88 549 GLY A N 1
ATOM 4338 C CA . GLY A 1 549 ? 3.602 11.188 14.609 1 96.88 549 GLY A CA 1
ATOM 4339 C C . GLY A 1 549 ? 4.195 9.812 14.875 1 96.88 549 GLY A C 1
ATOM 4340 O O . GLY A 1 549 ? 5.418 9.648 14.859 1 96.88 549 GLY A O 1
ATOM 4341 N N . LEU A 1 550 ? 3.312 8.906 15.109 1 97.12 550 LEU A N 1
ATOM 4342 C CA . LEU A 1 550 ? 3.789 7.547 15.359 1 97.12 550 LEU A CA 1
ATOM 4343 C C . LEU A 1 550 ? 4.41 6.953 14.102 1 97.12 550 LEU A C 1
ATOM 4345 O O . LEU A 1 550 ? 5.367 6.18 14.18 1 97.12 550 LEU A O 1
ATOM 4349 N N . ARG A 1 551 ? 3.836 7.348 12.984 1 96.25 551 ARG A N 1
ATOM 4350 C CA . ARG A 1 551 ? 4.445 6.902 11.734 1 96.25 551 ARG A CA 1
ATOM 4351 C C . ARG A 1 551 ? 5.852 7.469 11.578 1 96.25 551 ARG A C 1
ATOM 4353 O O . ARG A 1 551 ? 6.746 6.789 11.078 1 96.25 551 ARG A O 1
ATOM 4360 N N . HIS A 1 552 ? 6.008 8.664 11.984 1 96.94 552 HIS A N 1
ATOM 4361 C CA . HIS A 1 552 ? 7.332 9.273 11.969 1 96.94 552 HIS A CA 1
ATOM 4362 C C . HIS A 1 552 ? 8.297 8.531 12.883 1 96.94 552 HIS A C 1
ATOM 4364 O O . HIS A 1 552 ? 9.469 8.359 12.547 1 96.94 552 HIS A O 1
ATOM 4370 N N . LEU A 1 553 ? 7.816 8.109 13.961 1 96.94 553 LEU A N 1
ATOM 4371 C CA . LEU A 1 553 ? 8.641 7.352 14.891 1 96.94 553 LEU A CA 1
ATOM 4372 C C . LEU A 1 553 ? 9.094 6.035 14.266 1 96.94 553 LEU A C 1
ATOM 4374 O O . LEU A 1 553 ? 10.258 5.648 14.391 1 96.94 553 LEU A O 1
ATOM 4378 N N . PHE A 1 554 ? 8.195 5.371 13.578 1 97.25 554 PHE A N 1
ATOM 4379 C CA . PHE A 1 554 ? 8.555 4.117 12.922 1 97.25 554 PHE A CA 1
ATOM 4380 C C . PHE A 1 554 ? 9.586 4.352 11.828 1 97.25 554 PHE A C 1
ATOM 4382 O O . PHE A 1 554 ? 10.492 3.535 11.633 1 97.25 554 PHE A O 1
ATOM 4389 N N . LEU A 1 555 ? 9.43 5.441 11.164 1 95.25 555 LEU A N 1
ATOM 4390 C CA . LEU A 1 555 ? 10.438 5.797 10.172 1 95.25 555 LEU A CA 1
ATOM 4391 C C . LEU A 1 555 ? 11.789 6.039 10.828 1 95.25 555 LEU A C 1
ATOM 4393 O O . LEU A 1 555 ? 12.82 5.594 10.32 1 95.25 555 LEU A O 1
ATOM 4397 N N . GLY A 1 556 ? 11.766 6.715 11.93 1 95.06 556 GLY A N 1
ATOM 4398 C CA . GLY A 1 556 ? 12.992 6.934 12.68 1 95.06 556 GLY A CA 1
ATOM 4399 C C . GLY A 1 556 ? 13.648 5.648 13.148 1 95.06 556 GLY A C 1
ATOM 4400 O O . GLY A 1 556 ? 14.867 5.504 13.07 1 95.06 556 GLY A O 1
ATOM 4401 N N . LEU A 1 557 ? 12.867 4.734 13.617 1 97.5 557 LEU A N 1
ATOM 4402 C CA . LEU A 1 557 ? 13.375 3.434 14.039 1 97.5 557 LEU A CA 1
ATOM 4403 C C . LEU A 1 557 ? 13.984 2.676 12.859 1 97.5 557 LEU A C 1
ATOM 4405 O O . LEU A 1 557 ? 14.984 1.98 13.016 1 97.5 557 LEU A O 1
ATOM 4409 N N . GLY A 1 558 ? 13.305 2.834 11.719 1 95.56 558 GLY A N 1
ATOM 4410 C CA . GLY A 1 558 ? 13.875 2.232 10.523 1 95.56 558 GLY A CA 1
ATOM 4411 C C . GLY A 1 558 ? 15.242 2.785 10.172 1 95.56 558 GLY A C 1
ATOM 4412 O O . GLY A 1 558 ? 16.172 2.025 9.875 1 95.56 558 GLY A O 1
ATOM 4413 N N . ILE A 1 559 ? 15.391 4.09 10.289 1 90.62 559 ILE A N 1
ATOM 4414 C CA . ILE A 1 559 ? 16.672 4.738 10.023 1 90.62 559 ILE A CA 1
ATOM 4415 C C . ILE A 1 559 ? 17.703 4.277 11.055 1 90.62 559 ILE A C 1
ATOM 4417 O O . ILE A 1 559 ? 18.859 4.02 10.703 1 90.62 559 ILE A O 1
ATOM 4421 N N . TYR A 1 560 ? 17.375 4.16 12.305 1 93.62 560 TYR A N 1
ATOM 4422 C CA . TYR A 1 560 ? 18.25 3.705 13.383 1 93.62 560 TYR A CA 1
ATOM 4423 C C . TYR A 1 560 ? 18.797 2.316 13.094 1 93.62 560 TYR A C 1
ATOM 4425 O O . TYR A 1 560 ? 20.016 2.094 13.188 1 93.62 560 TYR A O 1
ATOM 4433 N N . VAL A 1 561 ? 17.922 1.389 12.695 1 95.25 561 VAL A N 1
ATOM 4434 C CA . VAL A 1 561 ? 18.359 0.016 12.453 1 95.25 561 VAL A CA 1
ATOM 4435 C C . VAL A 1 561 ? 19.297 -0.024 11.25 1 95.25 561 VAL A C 1
ATOM 4437 O O . VAL A 1 561 ? 20.344 -0.675 11.305 1 95.25 561 VAL A O 1
ATOM 4440 N N . LEU A 1 562 ? 18.984 0.719 10.203 1 89 562 LEU A N 1
ATOM 4441 C CA . LEU A 1 562 ? 19.828 0.731 9.008 1 89 562 LEU A CA 1
ATOM 4442 C C . LEU A 1 562 ? 21.203 1.319 9.32 1 89 562 LEU A C 1
ATOM 4444 O O . LEU A 1 562 ? 22.219 0.798 8.859 1 89 562 LEU A O 1
ATOM 4448 N N . LEU A 1 563 ? 21.25 2.355 10.078 1 88 563 LEU A N 1
ATOM 4449 C CA . LEU A 1 563 ? 22.531 2.996 10.414 1 88 563 LEU A CA 1
ATOM 4450 C C . LEU A 1 563 ? 23.359 2.107 11.328 1 88 563 LEU A C 1
ATOM 4452 O O . LEU A 1 563 ? 24.578 2.039 11.188 1 88 563 LEU A O 1
ATOM 4456 N N . MET A 1 564 ? 22.719 1.45 12.227 1 91.44 564 MET A N 1
ATOM 4457 C CA . MET A 1 564 ? 23.453 0.551 13.117 1 91.44 564 MET A CA 1
ATOM 4458 C C . MET A 1 564 ? 24 -0.649 12.352 1 91.44 564 MET A C 1
ATOM 4460 O O . MET A 1 564 ? 25.094 -1.134 12.648 1 91.44 564 MET A O 1
ATOM 4464 N N . VAL A 1 565 ? 23.203 -1.14 11.438 1 87.69 565 VAL A N 1
ATOM 4465 C CA . VAL A 1 565 ? 23.688 -2.229 10.602 1 87.69 565 VAL A CA 1
ATOM 4466 C C . VAL A 1 565 ? 24.922 -1.771 9.82 1 87.69 565 VAL A C 1
ATOM 4468 O O . VAL A 1 565 ? 25.906 -2.504 9.727 1 87.69 565 VAL A O 1
ATOM 4471 N N . GLY A 1 566 ? 24.875 -0.567 9.281 1 84.06 566 GLY A N 1
ATOM 4472 C CA . GLY A 1 566 ? 26.031 -0.017 8.586 1 84.06 566 GLY A CA 1
ATOM 4473 C C . GLY A 1 566 ? 27.234 0.154 9.484 1 84.06 566 GLY A C 1
ATOM 4474 O O . GLY A 1 566 ? 28.359 -0.176 9.086 1 84.06 566 GLY A O 1
ATOM 4475 N N . LEU A 1 567 ? 27.094 0.617 10.641 1 85.81 567 LEU A N 1
ATOM 4476 C CA . LEU A 1 567 ? 28.188 0.854 11.578 1 85.81 567 LEU A CA 1
ATOM 4477 C C . LEU A 1 567 ? 28.828 -0.46 12.016 1 85.81 567 LEU A C 1
ATOM 4479 O O . LEU A 1 567 ? 30.047 -0.576 12.047 1 85.81 567 LEU A O 1
ATOM 4483 N N . LEU A 1 568 ? 28 -1.432 12.344 1 86.81 568 LEU A N 1
ATOM 4484 C CA . LEU A 1 568 ? 28.516 -2.723 12.797 1 86.81 568 LEU A CA 1
ATOM 4485 C C . LEU A 1 568 ? 29.188 -3.473 11.656 1 86.81 568 LEU A C 1
ATOM 4487 O O . LEU A 1 568 ? 30.156 -4.199 11.875 1 86.81 568 LEU A O 1
ATOM 4491 N N . SER A 1 569 ? 28.703 -3.299 10.445 1 81.56 569 SER A N 1
ATOM 4492 C CA . SER A 1 569 ? 29.312 -3.961 9.289 1 81.56 569 SER A CA 1
ATOM 4493 C C . SER A 1 569 ? 30.703 -3.408 9 1 81.56 569 SER A C 1
ATOM 4495 O O . SER A 1 569 ? 31.609 -4.148 8.602 1 81.56 569 SER A O 1
ATOM 4497 N N . ARG A 1 570 ? 30.938 -2.213 9.266 1 77.88 570 ARG A N 1
ATOM 4498 C CA . ARG A 1 570 ? 32.219 -1.58 8.984 1 77.88 570 ARG A CA 1
ATOM 4499 C C . ARG A 1 570 ? 33.219 -1.83 10.109 1 77.88 570 ARG A C 1
ATOM 4501 O O . ARG A 1 570 ? 34.406 -1.94 9.867 1 77.88 570 ARG A O 1
ATOM 4508 N N . ALA A 1 571 ? 32.656 -1.864 11.203 1 77.88 571 ALA A N 1
ATOM 4509 C CA . ALA A 1 571 ? 33.531 -1.992 12.367 1 77.88 571 ALA A CA 1
ATOM 4510 C C . ALA A 1 571 ? 34 -3.434 12.539 1 77.88 571 ALA A C 1
ATOM 4512 O O . ALA A 1 571 ? 35.062 -3.682 13.117 1 77.88 571 ALA A O 1
ATOM 4513 N N . SER A 1 572 ? 33.094 -4.367 12.125 1 71.19 572 SER A N 1
ATOM 4514 C CA . SER A 1 572 ? 33.406 -5.75 12.477 1 71.19 572 SER A CA 1
ATOM 4515 C C . SER A 1 572 ? 34 -6.5 11.289 1 71.19 572 SER A C 1
ATOM 4517 O O . SER A 1 572 ? 33.688 -6.195 10.133 1 71.19 572 SER A O 1
ATOM 4519 N N . LEU A 1 573 ? 35.062 -7.27 11.711 1 64.88 573 LEU A N 1
ATOM 4520 C CA . LEU A 1 573 ? 35.625 -8.219 10.742 1 64.88 573 LEU A CA 1
ATOM 4521 C C . LEU A 1 573 ? 34.625 -9.375 10.516 1 64.88 573 LEU A C 1
ATOM 4523 O O . LEU A 1 573 ? 34.594 -9.969 9.438 1 64.88 573 LEU A O 1
ATOM 4527 N N . SER A 1 574 ? 33.844 -9.492 11.656 1 70.44 574 SER A N 1
ATOM 4528 C CA . SER A 1 574 ? 32.875 -10.578 11.539 1 70.44 574 SER A CA 1
ATOM 4529 C C . 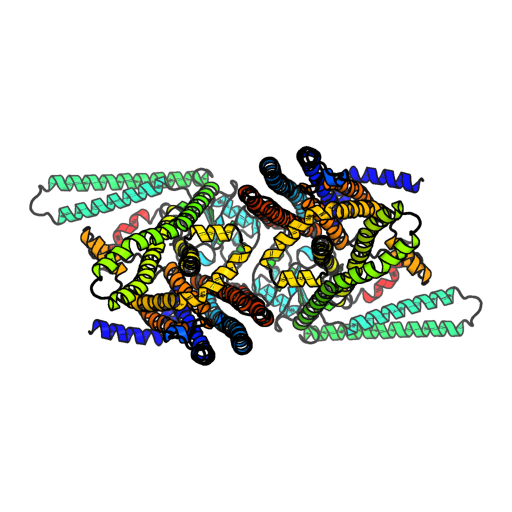SER A 1 574 ? 31.484 -10.047 11.141 1 70.44 574 SER A C 1
ATOM 4531 O O . SER A 1 574 ? 31.109 -8.945 11.531 1 70.44 574 SER A O 1
ATOM 4533 N N . ARG A 1 575 ? 30.641 -10.727 10.367 1 75.38 575 ARG A N 1
ATOM 4534 C CA . ARG A 1 575 ? 29.375 -10.297 9.781 1 75.38 575 ARG A CA 1
ATOM 4535 C C . ARG A 1 575 ? 28.203 -10.602 10.711 1 75.38 575 ARG A C 1
ATOM 4537 O O . ARG A 1 575 ? 27.109 -10.062 10.539 1 75.38 575 ARG A O 1
ATOM 4544 N N . GLU A 1 576 ? 28.484 -11.297 11.719 1 82.56 576 GLU A N 1
ATOM 4545 C CA . GLU A 1 576 ? 27.391 -11.859 12.508 1 82.56 576 GLU A CA 1
ATOM 4546 C C . GLU A 1 576 ? 26.656 -10.766 13.289 1 82.56 576 GLU A C 1
ATOM 4548 O O . GLU A 1 576 ? 25.422 -10.719 13.297 1 82.56 576 GLU A O 1
ATOM 4553 N N . PRO A 1 577 ? 27.406 -9.844 13.812 1 86.06 577 PRO A N 1
ATOM 4554 C CA . PRO A 1 577 ? 26.688 -8.82 14.555 1 86.06 577 PRO A CA 1
ATOM 4555 C C . PRO A 1 577 ? 25.844 -7.922 13.648 1 86.06 577 PRO A C 1
ATOM 4557 O O . PRO A 1 577 ? 24.75 -7.504 14.031 1 86.06 577 PRO A O 1
ATOM 4560 N N . ALA A 1 578 ? 26.328 -7.695 12.484 1 85.5 578 ALA A N 1
ATOM 4561 C CA . ALA A 1 578 ? 25.578 -6.867 11.539 1 85.5 578 ALA A CA 1
ATOM 4562 C C . ALA A 1 578 ? 24.328 -7.582 11.062 1 85.5 578 ALA A C 1
ATOM 4564 O O . ALA A 1 578 ? 23.281 -6.957 10.898 1 85.5 578 ALA A O 1
ATOM 4565 N N . VAL A 1 579 ? 24.391 -8.875 10.969 1 84 579 VAL A N 1
ATOM 4566 C CA . VAL A 1 579 ? 23.25 -9.664 10.523 1 84 579 VAL A CA 1
ATOM 4567 C C . VAL A 1 579 ? 22.203 -9.727 11.641 1 84 579 VAL A C 1
ATOM 4569 O O . VAL A 1 579 ? 21 -9.648 11.375 1 84 579 VAL A O 1
ATOM 4572 N N . LEU A 1 580 ? 22.688 -9.844 12.773 1 89.25 580 LEU A N 1
ATOM 4573 C CA . LEU A 1 580 ? 21.766 -9.844 13.898 1 89.25 580 LEU A CA 1
ATOM 4574 C C . LEU A 1 580 ? 21.047 -8.508 14.016 1 89.25 580 LEU A C 1
ATOM 4576 O O . LEU A 1 580 ? 19.844 -8.461 14.289 1 89.25 580 LEU A O 1
ATOM 4580 N N . ALA A 1 581 ? 21.734 -7.496 13.805 1 91.81 581 ALA A N 1
ATOM 4581 C CA . ALA A 1 581 ? 21.125 -6.172 13.859 1 91.81 581 ALA A CA 1
ATOM 4582 C C . ALA A 1 581 ? 20.109 -5.98 12.734 1 91.81 581 ALA A C 1
ATOM 4584 O O . ALA A 1 581 ? 19.031 -5.406 12.945 1 91.81 581 ALA A O 1
ATOM 4585 N N . ALA A 1 582 ? 20.406 -6.477 11.625 1 89.19 582 ALA A N 1
ATOM 4586 C CA . ALA A 1 582 ? 19.5 -6.387 10.484 1 89.19 582 ALA A CA 1
ATOM 4587 C C . ALA A 1 582 ? 18.219 -7.176 10.742 1 89.19 582 ALA A C 1
ATOM 4589 O O . ALA A 1 582 ? 17.141 -6.801 10.258 1 89.19 582 ALA A O 1
ATOM 4590 N N . GLY A 1 583 ? 18.312 -8.227 11.5 1 91.31 583 GLY A N 1
ATOM 4591 C CA . GLY A 1 583 ? 17.156 -9.039 11.844 1 91.31 583 GLY A CA 1
ATOM 4592 C C . GLY A 1 583 ? 16.094 -8.273 12.617 1 91.31 583 GLY A C 1
ATOM 4593 O O . GLY A 1 583 ? 14.93 -8.664 12.641 1 91.31 583 GLY A O 1
ATOM 4594 N N . ALA A 1 584 ? 16.469 -7.156 13.156 1 95.25 584 ALA A N 1
ATOM 4595 C CA . ALA A 1 584 ? 15.531 -6.348 13.938 1 95.25 584 ALA A CA 1
ATOM 4596 C C . ALA A 1 584 ? 14.523 -5.648 13.023 1 95.25 584 ALA A C 1
ATOM 4598 O O . ALA A 1 584 ? 13.508 -5.125 13.5 1 95.25 584 ALA A O 1
ATOM 4599 N N . LEU A 1 585 ? 14.75 -5.75 11.773 1 93.88 585 LEU A N 1
ATOM 4600 C CA . LEU A 1 585 ? 13.805 -5.18 10.82 1 93.88 585 LEU A CA 1
ATOM 4601 C C . LEU A 1 585 ? 12.508 -5.98 10.805 1 93.88 585 LEU A C 1
ATOM 4603 O O . LEU A 1 585 ? 11.445 -5.441 10.5 1 93.88 585 LEU A O 1
ATOM 4607 N N . VAL A 1 586 ? 12.547 -7.23 11.211 1 89.94 586 VAL A N 1
ATOM 4608 C CA . VAL A 1 586 ? 11.367 -8.094 11.203 1 89.94 586 VAL A CA 1
ATOM 4609 C C . VAL A 1 586 ? 10.406 -7.66 12.305 1 89.94 586 VAL A C 1
ATOM 4611 O O . VAL A 1 586 ? 9.25 -7.344 12.039 1 89.94 586 VAL A O 1
ATOM 4614 N N . PRO A 1 587 ? 10.922 -7.582 13.492 1 93.94 587 PRO A N 1
ATOM 4615 C CA . PRO A 1 587 ? 9.992 -7.09 14.516 1 93.94 587 PRO A CA 1
ATOM 4616 C C . PRO A 1 587 ? 9.547 -5.652 14.258 1 93.94 587 PRO A C 1
ATOM 4618 O O . PRO A 1 587 ? 8.43 -5.277 14.617 1 93.94 587 PRO A O 1
ATOM 4621 N N . LEU A 1 588 ? 10.391 -4.871 13.68 1 96.69 588 LEU A N 1
ATOM 4622 C CA . LEU A 1 588 ? 9.984 -3.518 13.32 1 96.69 588 LEU A CA 1
ATOM 4623 C C . LEU A 1 588 ? 8.852 -3.543 12.305 1 96.69 588 LEU A C 1
ATOM 4625 O O . LEU A 1 588 ? 7.855 -2.828 12.461 1 96.69 588 LEU A O 1
ATOM 4629 N N . GLY A 1 589 ? 8.969 -4.344 11.305 1 94.69 589 GLY A N 1
ATOM 4630 C CA . GLY A 1 589 ? 7.914 -4.5 10.32 1 94.69 589 GLY A CA 1
ATOM 4631 C C . GLY A 1 589 ? 6.625 -5.043 10.906 1 94.69 589 GLY A C 1
ATOM 4632 O O . GLY A 1 589 ? 5.535 -4.566 10.578 1 94.69 589 GLY A O 1
ATOM 4633 N N . LEU A 1 590 ? 6.758 -5.98 11.797 1 91.5 590 LEU A N 1
ATOM 4634 C CA . LEU A 1 590 ? 5.594 -6.562 12.445 1 91.5 590 LEU A CA 1
ATOM 4635 C C . LEU A 1 590 ? 4.922 -5.551 13.367 1 91.5 590 LEU A C 1
ATOM 4637 O O . LEU A 1 590 ? 3.693 -5.508 13.461 1 91.5 590 LEU A O 1
ATOM 4641 N N . GLY A 1 591 ? 5.809 -4.824 14.016 1 93 591 GLY A N 1
ATOM 4642 C CA . GLY A 1 591 ? 5.25 -3.77 14.852 1 93 591 GLY A CA 1
ATOM 4643 C C . GLY A 1 591 ? 4.496 -2.723 14.055 1 93 591 GLY A C 1
ATOM 4644 O O . GLY A 1 591 ? 3.422 -2.279 14.469 1 93 591 GLY A O 1
ATOM 4645 N N . TYR A 1 592 ? 4.93 -2.385 12.891 1 93.88 592 TYR A N 1
ATOM 4646 C CA . TYR A 1 592 ? 4.27 -1.415 12.031 1 93.88 592 TYR A CA 1
ATOM 4647 C C . TYR A 1 592 ? 2.965 -1.978 11.477 1 93.88 592 TYR A C 1
ATOM 4649 O O . TYR A 1 592 ? 1.961 -1.265 11.391 1 93.88 592 TYR A O 1
ATOM 4657 N N . LEU A 1 593 ? 2.998 -3.236 11.172 1 89.62 593 LEU A N 1
ATOM 4658 C CA . LEU A 1 593 ? 1.795 -3.881 10.656 1 89.62 593 LEU A CA 1
ATOM 4659 C C . LEU A 1 593 ? 0.708 -3.934 11.719 1 89.62 593 LEU A C 1
ATOM 4661 O O . LEU A 1 593 ? -0.465 -3.686 11.43 1 89.62 593 LEU A O 1
ATOM 4665 N N . ARG A 1 594 ? 1.087 -4.293 12.875 1 87.62 594 ARG A N 1
ATOM 4666 C CA . ARG A 1 594 ? 0.127 -4.324 13.969 1 87.62 594 ARG A CA 1
ATOM 4667 C C . ARG A 1 594 ? -0.469 -2.941 14.219 1 87.62 594 ARG A C 1
ATOM 4669 O O . ARG A 1 594 ? -1.664 -2.814 14.492 1 87.62 594 ARG A O 1
ATOM 4676 N N . PHE A 1 595 ? 0.374 -1.975 14.094 1 89.31 595 PHE A N 1
ATOM 4677 C CA . PHE A 1 595 ? -0.059 -0.589 14.234 1 89.31 595 PHE A CA 1
ATOM 4678 C C . PHE A 1 595 ? -1 -0.198 13.102 1 89.31 595 PHE A C 1
ATOM 4680 O O . PHE A 1 595 ? -2.041 0.42 13.336 1 89.31 595 PHE A O 1
ATOM 4687 N N . SER A 1 596 ? -0.754 -0.645 11.969 1 87.12 596 SER A N 1
ATOM 4688 C CA . SER A 1 596 ? -1.536 -0.244 10.805 1 87.12 596 SER A CA 1
ATOM 4689 C C . SER A 1 596 ? -2.865 -0.988 10.75 1 87.12 596 SER A C 1
ATOM 4691 O O . SER A 1 596 ? -3.82 -0.519 10.125 1 87.12 596 SER A O 1
ATOM 4693 N N . LEU A 1 597 ? -2.98 -2.121 11.422 1 83.81 597 LEU A N 1
ATOM 4694 C CA . LEU A 1 597 ? -4.195 -2.928 11.414 1 83.81 597 LEU A CA 1
ATOM 4695 C C . LEU A 1 597 ? -5.242 -2.35 12.359 1 83.81 597 LEU A C 1
ATOM 4697 O O . LEU A 1 597 ? -6.422 -2.688 12.273 1 83.81 597 LEU A O 1
ATOM 4701 N N . LEU A 1 598 ? -4.773 -1.524 13.211 1 84.88 598 LEU A N 1
ATOM 4702 C CA . LEU A 1 598 ? -5.715 -0.826 14.086 1 84.88 598 LEU A CA 1
ATOM 4703 C C . LEU A 1 598 ? -6.297 0.399 13.383 1 84.88 598 LEU A C 1
ATOM 4705 O O . LEU A 1 598 ? -5.695 1.476 13.406 1 84.88 598 LEU A O 1
ATOM 4709 N N . SER A 1 599 ? -7.449 0.214 12.789 1 84.5 599 SER A N 1
ATOM 4710 C CA . SER A 1 599 ? -8.062 1.28 12 1 84.5 599 SER A CA 1
ATOM 4711 C C . SER A 1 599 ? -8.617 2.383 12.898 1 84.5 599 SER A C 1
ATOM 4713 O O . SER A 1 599 ? -9.352 2.105 13.844 1 84.5 599 SER A O 1
ATOM 4715 N N . TRP A 1 600 ? -8.188 3.539 12.719 1 89.06 600 TRP A N 1
ATOM 4716 C CA . TRP A 1 600 ? -8.625 4.68 13.516 1 89.06 600 TRP A CA 1
ATOM 4717 C C . TRP A 1 600 ? -9.484 5.625 12.68 1 89.06 600 TRP A C 1
ATOM 4719 O O . TRP A 1 600 ? -10.141 6.52 13.227 1 89.06 600 TRP A O 1
ATOM 4729 N N . GLU A 1 601 ? -9.562 5.41 11.344 1 85.75 601 GLU A N 1
ATOM 4730 C CA . GLU A 1 601 ? -10.172 6.379 10.438 1 85.75 601 GLU A CA 1
ATOM 4731 C C . GLU A 1 601 ? -11.695 6.371 10.578 1 85.75 601 GLU A C 1
ATOM 4733 O O . GLU A 1 601 ? -12.336 7.426 10.523 1 85.75 601 GLU A O 1
ATOM 4738 N N . ALA A 1 602 ? -12.25 5.195 10.75 1 86.06 602 ALA A N 1
ATOM 4739 C CA . ALA A 1 602 ? -13.703 5.117 10.836 1 86.06 602 ALA A CA 1
ATOM 4740 C C . ALA A 1 602 ? -14.141 4.262 12.016 1 86.06 602 ALA A C 1
ATOM 4742 O O . ALA A 1 602 ? -13.375 3.432 12.508 1 86.06 602 ALA A O 1
ATOM 4743 N N . LEU A 1 603 ? -15.312 4.586 12.477 1 89.75 603 LEU A N 1
ATOM 4744 C CA . LEU A 1 603 ? -15.922 3.76 13.516 1 89.75 603 LEU A CA 1
ATOM 4745 C C . LEU A 1 603 ? -16.25 2.373 12.977 1 89.75 603 LEU A C 1
ATOM 4747 O O . LEU A 1 603 ? -16.688 2.234 11.836 1 89.75 603 LEU A O 1
ATOM 4751 N N . PRO A 1 604 ? -15.969 1.404 13.797 1 89.94 604 PRO A N 1
ATOM 4752 C CA . PRO A 1 604 ? -16.453 0.085 13.383 1 89.94 604 PRO A CA 1
ATOM 4753 C C . PRO A 1 604 ? -17.938 0.069 13.07 1 89.94 604 PRO A C 1
ATOM 4755 O O . PRO A 1 604 ? -18.719 0.776 13.719 1 89.94 604 PRO A O 1
ATOM 4758 N N . PHE A 1 605 ? -18.312 -0.642 12.125 1 92.06 605 PHE A N 1
ATOM 4759 C CA . PHE A 1 605 ? -19.688 -0.634 11.617 1 92.06 605 PHE A CA 1
ATOM 4760 C C . PHE A 1 605 ? -20.672 -1.026 12.711 1 92.06 605 PHE A C 1
ATOM 4762 O O . PHE A 1 605 ? -21.781 -0.506 12.766 1 92.06 605 PHE A O 1
ATOM 4769 N N . GLU A 1 606 ? -20.266 -1.888 13.617 1 91 606 GLU A N 1
ATOM 4770 C CA . GLU A 1 606 ? -21.125 -2.279 14.734 1 91 606 GLU A CA 1
ATOM 4771 C C . GLU A 1 606 ? -21.438 -1.083 15.625 1 91 606 GLU A C 1
ATOM 4773 O O . GLU A 1 606 ? -22.578 -0.919 16.062 1 91 606 GLU A O 1
ATOM 4778 N N . ALA A 1 607 ? -20.5 -0.292 15.82 1 90.25 607 ALA A N 1
ATOM 4779 C CA . ALA A 1 607 ? -20.688 0.884 16.672 1 90.25 607 ALA A CA 1
ATOM 4780 C C . ALA A 1 607 ? -21.562 1.927 15.969 1 90.25 607 ALA A C 1
ATOM 4782 O O . ALA A 1 607 ? -22.344 2.629 16.609 1 90.25 607 ALA A O 1
ATOM 4783 N N . VAL A 1 608 ? -21.406 2.01 14.695 1 91 608 VAL A N 1
ATOM 4784 C CA . VAL A 1 608 ? -22.219 2.957 13.938 1 91 608 VAL A CA 1
ATOM 4785 C C . VAL A 1 608 ? -23.688 2.559 14.008 1 91 608 VAL A C 1
ATOM 4787 O O . VAL A 1 608 ? -24.562 3.412 14.188 1 91 608 VAL A O 1
ATOM 4790 N N . ALA A 1 609 ? -23.922 1.319 13.844 1 89.5 609 ALA A N 1
ATOM 4791 C CA . ALA A 1 609 ? -25.297 0.821 13.898 1 89.5 609 ALA A CA 1
ATOM 4792 C C . ALA A 1 609 ? -25.906 1.053 15.281 1 89.5 609 ALA A C 1
ATOM 4794 O O . ALA A 1 609 ? -27.094 1.382 15.391 1 89.5 609 ALA A O 1
ATOM 4795 N N . GLU A 1 610 ? -25.125 0.913 16.281 1 87.88 610 GLU A N 1
ATOM 4796 C CA . GLU A 1 610 ? -25.609 1.132 17.641 1 87.88 610 GLU A CA 1
ATOM 4797 C C . GLU A 1 610 ? -25.938 2.602 17.875 1 87.88 610 GLU A C 1
ATOM 4799 O O . GLU A 1 610 ? -26.938 2.92 18.516 1 87.88 610 GLU A O 1
ATOM 4804 N N . VAL A 1 611 ? -25.109 3.43 17.375 1 87.75 611 VAL A N 1
ATOM 4805 C CA . VAL A 1 611 ? -25.344 4.863 17.547 1 87.75 611 VAL A CA 1
ATOM 4806 C C . VAL A 1 611 ? -26.594 5.281 16.781 1 87.75 611 VAL A C 1
ATOM 4808 O O . VAL A 1 611 ? -27.359 6.121 17.25 1 87.75 611 VAL A O 1
ATOM 4811 N N . ASP A 1 612 ? -26.781 4.738 15.648 1 86.5 612 ASP A N 1
ATOM 4812 C CA . ASP A 1 612 ? -27.938 5.078 14.82 1 86.5 612 ASP A CA 1
ATOM 4813 C C . ASP A 1 612 ? -29.234 4.629 15.492 1 86.5 612 ASP A C 1
ATOM 4815 O O . ASP A 1 612 ? -30.266 5.289 15.359 1 86.5 612 ASP A O 1
ATOM 4819 N N . LEU A 1 613 ? -29.156 3.562 16.203 1 80.56 613 LEU A N 1
ATOM 4820 C CA . LEU A 1 613 ? -30.344 3.045 16.875 1 80.56 613 LEU A CA 1
ATOM 4821 C C . LEU A 1 613 ? -30.656 3.869 18.125 1 80.56 613 LEU A C 1
ATOM 4823 O O . LEU A 1 613 ? -31.828 4.023 18.5 1 80.56 613 LEU A O 1
ATOM 4827 N N . THR A 1 614 ? -29.672 4.379 18.734 1 76.94 614 THR A N 1
ATOM 4828 C CA . THR A 1 614 ? -29.875 5.082 19.984 1 76.94 614 THR A CA 1
ATOM 4829 C C . THR A 1 614 ? -30.172 6.559 19.75 1 76.94 614 THR A C 1
ATOM 4831 O O . THR A 1 614 ? -30.906 7.184 20.516 1 76.94 614 THR A O 1
ATOM 4834 N N . GLU A 1 615 ? -29.5 7.219 18.797 1 66.75 615 GLU A N 1
ATOM 4835 C CA . GLU A 1 615 ? -29.531 8.672 18.688 1 66.75 615 GLU A CA 1
ATOM 4836 C C . GLU A 1 615 ? -30.719 9.133 17.844 1 66.75 615 GLU A C 1
ATOM 4838 O O . GLU A 1 615 ? -30.625 9.211 16.609 1 66.75 615 GLU A O 1
ATOM 4843 N N . GLN A 1 616 ? -32.094 8.875 18.156 1 56.75 616 GLN A N 1
ATOM 4844 C CA . GLN A 1 616 ? -33.281 9.375 17.469 1 56.75 616 GLN A CA 1
ATOM 4845 C C . GLN A 1 616 ? -33.156 10.875 17.203 1 56.75 616 GLN A C 1
ATOM 4847 O O . GLN A 1 616 ? -33.625 11.359 16.172 1 56.75 616 GLN A O 1
ATOM 4852 N N . ARG A 1 617 ? -32.844 11.82 18.219 1 56.44 617 ARG A N 1
ATOM 4853 C CA . ARG A 1 617 ? -33 13.258 18.078 1 56.44 617 ARG A CA 1
ATOM 4854 C C . ARG A 1 617 ? -31.656 13.953 17.922 1 56.44 617 ARG A C 1
ATOM 4856 O O . ARG A 1 617 ? -30.984 14.234 18.906 1 56.44 617 ARG A O 1
ATOM 4863 N N . ARG A 1 618 ? -31.094 13.797 16.719 1 59.28 618 ARG A N 1
ATOM 4864 C CA . ARG A 1 618 ? -29.734 14.328 16.547 1 59.28 618 ARG A CA 1
ATOM 4865 C C . ARG A 1 618 ? -29.766 15.844 16.406 1 59.28 618 ARG A C 1
ATOM 4867 O O . ARG A 1 618 ? -30.641 16.406 15.758 1 59.28 618 ARG A O 1
ATOM 4874 N N . HIS A 1 619 ? -29 16.562 17.312 1 66.62 619 HIS A N 1
ATOM 4875 C CA . HIS A 1 619 ? -28.734 18 17.188 1 66.62 619 HIS A CA 1
ATOM 4876 C C . HIS A 1 619 ? -27.938 18.312 15.93 1 66.62 619 HIS A C 1
ATOM 4878 O O . HIS A 1 619 ? -26.969 17.625 15.625 1 66.62 619 HIS A O 1
ATOM 4884 N N . ARG A 1 620 ? -28.594 18.969 15.023 1 77.31 620 ARG A N 1
ATOM 4885 C CA . ARG A 1 620 ? -27.953 19.406 13.789 1 77.31 620 ARG A CA 1
ATOM 4886 C C . ARG A 1 620 ? -27.156 20.688 14 1 77.31 620 ARG A C 1
ATOM 4888 O O . ARG A 1 620 ? -27.719 21.719 14.398 1 77.31 620 ARG A O 1
ATOM 4895 N N . ILE A 1 621 ? -25.828 20.469 13.984 1 78.06 621 ILE A N 1
ATOM 4896 C CA . ILE A 1 621 ? -24.953 21.641 14.125 1 78.06 621 ILE A CA 1
ATOM 4897 C C . ILE A 1 621 ? -24.266 21.938 12.797 1 78.06 621 ILE A C 1
ATOM 4899 O O . ILE A 1 621 ? -23.5 21.094 12.289 1 78.06 621 ILE A O 1
ATOM 4903 N N . GLY A 1 622 ? -24.547 22.969 12.203 1 80.75 622 GLY A N 1
ATOM 4904 C CA . GLY A 1 622 ? -23.875 23.406 10.984 1 80.75 622 GLY A CA 1
ATOM 4905 C C . GLY A 1 622 ? -24.547 22.906 9.727 1 80.75 622 GLY A C 1
ATOM 4906 O O . GLY A 1 622 ? -25.484 22.109 9.789 1 80.75 622 GLY A O 1
ATOM 4907 N N . GLU A 1 623 ? -24.188 23.516 8.562 1 87.75 623 GLU A N 1
ATOM 4908 C CA . GLU A 1 623 ? -24.719 23.141 7.258 1 87.75 623 GLU A CA 1
ATOM 4909 C C . GLU A 1 623 ? -23.656 23.219 6.168 1 87.75 623 GLU A C 1
ATOM 4911 O O . GLU A 1 623 ? -22.797 24.094 6.203 1 87.75 623 GLU A O 1
ATOM 4916 N N . TYR A 1 624 ? -23.703 22.234 5.328 1 93.5 624 TYR A N 1
ATOM 4917 C CA . TYR A 1 624 ? -22.781 22.234 4.199 1 93.5 624 TYR A CA 1
ATOM 4918 C C . TYR A 1 624 ? -23.344 23.031 3.033 1 93.5 624 TYR A C 1
ATOM 4920 O O . TYR A 1 624 ? -23.875 22.469 2.084 1 93.5 624 TYR A O 1
ATOM 4928 N N . ARG A 1 625 ? -23.266 24.266 3.279 1 92 625 ARG A N 1
ATOM 4929 C CA . ARG A 1 625 ? -23.672 25.25 2.285 1 92 625 ARG A CA 1
ATOM 4930 C C . ARG A 1 625 ? -22.766 26.469 2.33 1 92 625 ARG A C 1
ATOM 4932 O O . ARG A 1 625 ? -22.312 26.891 3.402 1 92 625 ARG A O 1
ATOM 4939 N N . GLN A 1 626 ? -22.484 26.969 1.124 1 92.5 626 GLN A N 1
ATOM 4940 C CA . GLN A 1 626 ? -21.656 28.172 1.068 1 92.5 626 GLN A CA 1
ATOM 4941 C C . GLN A 1 626 ? -22.312 29.328 1.806 1 92.5 626 GLN A C 1
ATOM 4943 O O . GLN A 1 626 ? -23.469 29.656 1.544 1 92.5 626 GLN A O 1
ATOM 4948 N N . PRO A 1 627 ? -21.594 29.875 2.721 1 86.5 627 PRO A N 1
ATOM 4949 C CA . PRO A 1 627 ? -22.172 30.938 3.531 1 86.5 627 PRO A CA 1
ATOM 4950 C C . PRO A 1 627 ? -22.625 32.125 2.693 1 86.5 627 PRO A C 1
ATOM 4952 O O . PRO A 1 627 ? -23.578 32.844 3.064 1 86.5 627 PRO A O 1
ATOM 4955 N N . GLU A 1 628 ? -22.047 32.375 1.573 1 87.31 628 GLU A N 1
ATOM 4956 C CA . GLU A 1 628 ? -22.391 33.531 0.738 1 87.31 628 GLU A CA 1
ATOM 4957 C C . GLU A 1 628 ? -23.688 33.281 -0.014 1 87.31 628 GLU A C 1
ATOM 4959 O O . GLU A 1 628 ? -24.328 34.25 -0.481 1 87.31 628 GLU A O 1
ATOM 4964 N N . CYS A 1 629 ? -24.016 32.062 -0.069 1 85.69 629 CYS A N 1
ATOM 4965 C CA . CYS A 1 629 ? -25.219 31.75 -0.821 1 85.69 629 CYS A CA 1
ATOM 4966 C C . CYS A 1 629 ? -26.438 31.703 0.097 1 85.69 629 CYS A C 1
ATOM 4968 O O . CYS A 1 629 ? -27.578 31.578 -0.373 1 85.69 629 CYS A O 1
ATOM 4970 N N . THR A 1 630 ? -26.156 31.75 1.404 1 79.44 630 THR A N 1
ATOM 4971 C CA . THR A 1 630 ? -27.281 31.719 2.334 1 79.44 630 THR A CA 1
ATOM 4972 C C . THR A 1 630 ? -27.859 33.125 2.516 1 79.44 630 THR A C 1
ATOM 4974 O O . THR A 1 630 ? -27.109 34.094 2.617 1 79.44 630 THR A O 1
ATOM 4977 N N . LYS A 1 631 ? -29.172 33.406 2.201 1 63.88 631 LYS A N 1
ATOM 4978 C CA . LYS A 1 631 ? -29.875 34.688 2.238 1 63.88 631 LYS A CA 1
ATOM 4979 C C . LYS A 1 631 ? -29.688 35.375 3.59 1 63.88 631 LYS A C 1
ATOM 4981 O O . LYS A 1 631 ? -29.516 36.594 3.654 1 63.88 631 LYS A O 1
ATOM 4986 N N . ASP A 1 632 ? -29.844 34.562 4.723 1 55.75 632 ASP A N 1
ATOM 4987 C CA . ASP A 1 632 ? -30.031 35.281 5.98 1 55.75 632 ASP A CA 1
ATOM 4988 C C . ASP A 1 632 ? -28.703 35.812 6.531 1 55.75 632 ASP A C 1
ATOM 4990 O O . ASP A 1 632 ? -28.672 36.75 7.293 1 55.75 632 ASP A O 1
ATOM 4994 N N . ARG A 1 633 ? -27.688 35.125 6.438 1 50.53 633 ARG A N 1
ATOM 4995 C CA . ARG A 1 633 ? -26.516 35.5 7.215 1 50.53 633 ARG A CA 1
ATOM 4996 C C . ARG A 1 633 ? -25.844 36.75 6.664 1 50.53 633 ARG A C 1
ATOM 4998 O O . ARG A 1 633 ? -24.969 37.312 7.309 1 50.53 633 ARG A O 1
ATOM 5005 N N . ALA A 1 634 ? -25.984 37 5.438 1 45.84 634 ALA A N 1
ATOM 5006 C CA . ALA A 1 634 ? -25.266 38.188 4.977 1 45.84 634 ALA A CA 1
ATOM 5007 C C . ALA A 1 634 ? -25.516 39.375 5.902 1 45.84 634 ALA A C 1
ATOM 5009 O O . ALA A 1 634 ? -24.672 40.25 6.008 1 45.84 634 ALA A O 1
ATOM 5010 N N . PHE A 1 635 ? -26.734 39.375 6.602 1 43.91 635 PHE A N 1
ATOM 5011 C CA . PHE A 1 635 ? -27.062 40.562 7.336 1 43.91 635 PHE A CA 1
ATOM 5012 C C . PHE A 1 635 ? -26.656 40.469 8.797 1 43.91 635 PHE A C 1
ATOM 5014 O O . PHE A 1 635 ? -26.531 41.469 9.5 1 43.91 635 PHE A O 1
ATOM 5021 N N . HIS A 1 636 ? -26.453 39.25 9.383 1 39.34 636 HIS A N 1
ATOM 5022 C CA . HIS A 1 636 ? -26.359 39.219 10.836 1 39.34 636 HIS A CA 1
ATOM 5023 C C . HIS A 1 636 ? -24.922 39.438 11.305 1 39.34 636 HIS A C 1
ATOM 5025 O O . HIS A 1 636 ? -24.656 39.438 12.508 1 39.34 636 HIS A O 1
ATOM 5031 N N . HIS A 1 637 ? -23.984 39.281 10.625 1 38.44 637 HIS A N 1
ATOM 5032 C CA . HIS A 1 637 ? -22.672 39.5 11.25 1 38.44 637 HIS A CA 1
ATOM 5033 C C . HIS A 1 637 ? -22.547 40.875 11.859 1 38.44 637 HIS A C 1
ATOM 5035 O O . HIS A 1 637 ? -21.562 41.188 12.523 1 38.44 637 HIS A O 1
ATOM 5041 N N . GLY A 1 638 ? -23.453 41.781 11.609 1 33.28 638 GLY A N 1
ATOM 5042 C CA . GLY A 1 638 ? -23.312 43.094 12.227 1 33.28 638 GLY A CA 1
ATOM 5043 C C . GLY A 1 638 ? -23.625 43.094 13.711 1 33.28 638 GLY A C 1
ATOM 5044 O O . GLY A 1 638 ? -23.094 43.906 14.461 1 33.28 638 GLY A O 1
ATOM 5045 N N . HIS A 1 639 ? -24.75 42.406 14.258 1 33.72 639 HIS A N 1
ATOM 5046 C CA . HIS A 1 639 ? -25.234 42.688 15.602 1 33.72 639 HIS A CA 1
ATOM 5047 C C . HIS A 1 639 ? -24.547 41.844 16.641 1 33.72 639 HIS A C 1
ATOM 5049 O O . HIS A 1 639 ? -24.797 41.969 17.844 1 33.72 639 HIS A O 1
ATOM 5055 N N . LYS A 1 640 ? -23.922 40.75 16.547 1 38.25 640 LYS A N 1
ATOM 5056 C CA . LYS A 1 640 ? -23.469 39.969 17.688 1 38.25 640 LYS A CA 1
ATOM 5057 C C . LYS A 1 640 ? -22.266 40.625 18.375 1 38.25 640 LYS A C 1
ATOM 5059 O O . LYS A 1 640 ? -21.797 40.125 19.391 1 38.25 640 LYS A O 1
ATOM 5064 N N . LYS A 1 641 ? -21.562 41.531 17.938 1 37.66 641 LYS A N 1
ATOM 5065 C CA . LYS A 1 641 ? -20.5 42 18.828 1 37.66 641 LYS A CA 1
ATOM 5066 C C . LYS A 1 641 ? -21.078 42.656 20.078 1 37.66 641 LYS A C 1
ATOM 5068 O O . LYS A 1 641 ? -20.375 42.812 21.078 1 37.66 641 LYS A O 1
ATOM 5073 N N . THR A 1 642 ? -22.281 43.156 20.016 1 30.97 642 THR A N 1
ATOM 5074 C CA . THR A 1 642 ? -22.578 44.031 21.156 1 30.97 642 THR A CA 1
ATOM 5075 C C . THR A 1 642 ? -23 43.188 22.359 1 30.97 642 THR A C 1
ATOM 5077 O O . THR A 1 642 ? -22.922 43.625 23.5 1 30.97 642 THR A O 1
ATOM 5080 N N . ASP A 1 643 ? -23.641 42.031 22.172 1 30.77 643 ASP A N 1
ATOM 5081 C CA . ASP A 1 643 ? -24.312 41.625 23.406 1 30.77 643 ASP A CA 1
ATOM 5082 C C . ASP A 1 643 ? -23.328 40.938 24.359 1 30.77 643 ASP A C 1
ATOM 5084 O O . ASP A 1 643 ? -23.672 40.688 25.516 1 30.77 643 ASP A O 1
ATOM 5088 N N . THR A 1 644 ? -22.281 40.344 23.844 1 29.44 644 THR A N 1
ATOM 5089 C CA . THR A 1 644 ? -21.625 39.594 24.922 1 29.44 644 THR A CA 1
ATOM 5090 C C . THR A 1 644 ? -20.828 40.562 25.812 1 29.44 644 THR A C 1
ATOM 5092 O O . THR A 1 644 ? -20.094 40.125 26.688 1 29.44 644 THR A O 1
ATOM 5095 N N . ALA A 1 645 ? -20.859 41.906 25.516 1 29.98 645 ALA A N 1
ATOM 5096 C CA . ALA A 1 645 ? -20.266 42.75 26.531 1 29.98 645 ALA A CA 1
ATOM 5097 C C . ALA A 1 645 ? -21.203 42.938 27.719 1 29.98 645 ALA A C 1
ATOM 5099 O O . ALA A 1 645 ? -20.875 43.594 28.703 1 29.98 645 ALA A O 1
ATOM 5100 N N . GLY A 1 646 ? -22.531 42.469 27.688 1 22.45 646 GLY A N 1
ATOM 5101 C CA . GLY A 1 646 ? -23.141 42.625 29 1 22.45 646 GLY A CA 1
ATOM 5102 C C . GLY A 1 646 ? -22.766 41.5 29.953 1 22.45 646 GLY A C 1
ATOM 5103 O O . GLY A 1 646 ? -22.469 40.406 29.531 1 22.45 646 GLY A O 1
ATOM 5104 N N . MET B 1 1 ? -1.661 -37.594 -41 1 40.88 1 MET B N 1
ATOM 5105 C CA . MET B 1 1 ? -1.664 -36.375 -41.844 1 40.88 1 MET B CA 1
ATOM 5106 C C . MET B 1 1 ? -3 -35.656 -41.75 1 40.88 1 MET B C 1
ATOM 5108 O O . MET B 1 1 ? -3.035 -34.438 -41.656 1 40.88 1 MET B O 1
ATOM 5112 N N . LEU B 1 2 ? -4.059 -36.375 -41.719 1 44.06 2 LEU B N 1
ATOM 5113 C CA . LEU B 1 2 ? -5.383 -35.781 -41.594 1 44.06 2 LEU B CA 1
ATOM 5114 C C . LEU B 1 2 ? -5.578 -35.125 -40.219 1 44.06 2 LEU B C 1
ATOM 5116 O O . LEU B 1 2 ? -6.188 -34.062 -40.125 1 44.06 2 LEU B O 1
ATOM 5120 N N . ALA B 1 3 ? -5.055 -35.812 -39.281 1 50.97 3 ALA B N 1
ATOM 5121 C CA . ALA B 1 3 ? -5.133 -35.25 -37.938 1 50.97 3 ALA B CA 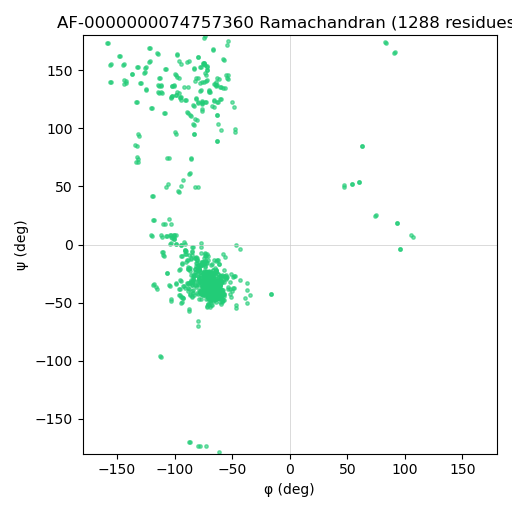1
ATOM 5122 C C . ALA B 1 3 ? -4.324 -33.969 -37.812 1 50.97 3 ALA B C 1
ATOM 5124 O O . ALA B 1 3 ? -4.758 -33 -37.156 1 50.97 3 ALA B O 1
ATOM 5125 N N . LEU B 1 4 ? -3.258 -34 -38.531 1 51.5 4 LEU B N 1
ATOM 5126 C CA . LEU B 1 4 ? -2.439 -32.781 -38.562 1 51.5 4 LEU B CA 1
ATOM 5127 C C . LEU B 1 4 ? -3.133 -31.688 -39.344 1 51.5 4 LEU B C 1
ATOM 5129 O O . LEU B 1 4 ? -3.082 -30.516 -38.938 1 51.5 4 LEU B O 1
ATOM 5133 N N . ARG B 1 5 ? -3.666 -32.031 -40.562 1 52.53 5 ARG B N 1
ATOM 5134 C CA . ARG B 1 5 ? -4.375 -31.047 -41.375 1 52.53 5 ARG B CA 1
ATOM 5135 C C . ARG B 1 5 ? -5.57 -30.484 -40.594 1 52.53 5 ARG B C 1
ATOM 5137 O O . ARG B 1 5 ? -5.844 -29.281 -40.656 1 52.53 5 ARG B O 1
ATOM 5144 N N . SER B 1 6 ? -6.164 -31.406 -40 1 59.38 6 SER B N 1
ATOM 5145 C CA . SER B 1 6 ? -7.301 -30.969 -39.188 1 59.38 6 SER B CA 1
ATOM 5146 C C . SER B 1 6 ? -6.848 -30.125 -38 1 59.38 6 SER B C 1
ATOM 5148 O O . SER B 1 6 ? -7.488 -29.125 -37.688 1 59.38 6 SER B O 1
ATOM 5150 N N . GLY B 1 7 ? -5.66 -30.5 -37.594 1 63.47 7 GLY B N 1
ATOM 5151 C CA . GLY B 1 7 ? -5.109 -29.719 -36.469 1 63.47 7 GLY B CA 1
ATOM 5152 C C . GLY B 1 7 ? -4.684 -28.328 -36.906 1 63.47 7 GLY B C 1
ATOM 5153 O O . GLY B 1 7 ? -4.973 -27.344 -36.188 1 63.47 7 GLY B O 1
ATOM 5154 N N . LEU B 1 8 ? -4.09 -28.266 -38.094 1 69.25 8 LEU B N 1
ATOM 5155 C CA . LEU B 1 8 ? -3.635 -26.984 -38.594 1 69.25 8 LEU B CA 1
ATOM 5156 C C . LEU B 1 8 ? -4.816 -26.094 -39 1 69.25 8 LEU B C 1
ATOM 5158 O O . LEU B 1 8 ? -4.781 -24.875 -38.781 1 69.25 8 LEU B O 1
ATOM 5162 N N . ALA B 1 9 ? -5.797 -26.703 -39.531 1 69.06 9 ALA B N 1
ATOM 5163 C CA . ALA B 1 9 ? -7 -25.969 -39.875 1 69.06 9 ALA B CA 1
ATOM 5164 C C . ALA B 1 9 ? -7.688 -25.406 -38.656 1 69.06 9 ALA B C 1
ATOM 5166 O O . ALA B 1 9 ? -8.172 -24.281 -38.656 1 69.06 9 ALA B O 1
ATOM 5167 N N . ARG B 1 10 ? -7.629 -26.156 -37.688 1 74.69 10 ARG B N 1
ATOM 5168 C CA . ARG B 1 10 ? -8.227 -25.703 -36.438 1 74.69 10 ARG B CA 1
ATOM 5169 C C . ARG B 1 10 ? -7.395 -24.594 -35.812 1 74.69 10 ARG B C 1
ATOM 5171 O O . ARG B 1 10 ? -7.941 -23.672 -35.219 1 74.69 10 ARG B O 1
ATOM 5178 N N . MET B 1 11 ? -6.199 -24.75 -36.062 1 73.38 11 MET B N 1
ATOM 5179 C CA . MET B 1 11 ? -5.32 -23.719 -35.5 1 73.38 11 MET B CA 1
ATOM 5180 C C . MET B 1 11 ? -5.57 -22.375 -36.188 1 73.38 11 MET B C 1
ATOM 5182 O O . MET B 1 11 ? -5.562 -21.344 -35.531 1 73.38 11 MET B O 1
ATOM 5186 N N . CYS B 1 12 ? -5.824 -22.438 -37.406 1 72.56 12 CYS B N 1
ATOM 5187 C CA . CYS B 1 12 ? -6.09 -21.203 -38.156 1 72.56 12 CYS B CA 1
ATOM 5188 C C . CYS B 1 12 ? -7.469 -20.656 -37.812 1 72.56 12 CYS B C 1
ATOM 5190 O O . CYS B 1 12 ? -7.664 -19.438 -37.812 1 72.56 12 CYS B O 1
ATOM 5192 N N . HIS B 1 13 ? -8.32 -21.531 -37.406 1 77.5 13 HIS B N 1
ATOM 5193 C CA . HIS B 1 13 ? -9.672 -21.109 -37.062 1 77.5 13 HIS B CA 1
ATOM 5194 C C . HIS B 1 13 ? -9.688 -20.359 -35.719 1 77.5 13 HIS B C 1
ATOM 5196 O O . HIS B 1 13 ? -10.508 -19.453 -35.531 1 77.5 13 HIS B O 1
ATOM 5202 N N . VAL B 1 14 ? -8.773 -20.734 -34.938 1 77.12 14 VAL B N 1
ATOM 5203 C CA . VAL B 1 14 ? -8.703 -20.109 -33.625 1 77.12 14 VAL B CA 1
ATOM 5204 C C . VAL B 1 14 ? -8.406 -18.609 -33.781 1 77.12 14 VAL B C 1
ATOM 5206 O O . VAL B 1 14 ? -8.953 -17.781 -33.031 1 77.12 14 VAL B O 1
ATOM 5209 N N . HIS B 1 15 ? -7.676 -18.281 -34.781 1 77.25 15 HIS B N 1
ATOM 5210 C CA . HIS B 1 15 ? -7.277 -16.891 -34.938 1 77.25 15 HIS B CA 1
ATOM 5211 C C . HIS B 1 15 ? -8.438 -16.047 -35.469 1 77.25 15 HIS B C 1
ATOM 5213 O O . HIS B 1 15 ? -8.469 -14.836 -35.25 1 77.25 15 HIS B O 1
ATOM 5219 N N . ALA B 1 16 ? -9.445 -16.75 -35.969 1 79.38 16 ALA B N 1
ATOM 5220 C CA . ALA B 1 16 ? -10.57 -16.031 -36.531 1 79.38 16 ALA B CA 1
ATOM 5221 C C . ALA B 1 16 ? -11.773 -16.016 -35.594 1 79.38 16 ALA B C 1
ATOM 5223 O O . ALA B 1 16 ? -12.781 -15.367 -35.875 1 79.38 16 ALA B O 1
ATOM 5224 N N . MET B 1 17 ? -11.609 -16.609 -34.469 1 86.56 17 MET B N 1
ATOM 5225 C CA . MET B 1 17 ? -12.742 -16.719 -33.562 1 86.56 17 MET B CA 1
ATOM 5226 C C . MET B 1 17 ? -12.93 -15.43 -32.781 1 86.56 17 MET B C 1
ATOM 5228 O O . MET B 1 17 ? -11.953 -14.789 -32.375 1 86.56 17 MET B O 1
ATOM 5232 N N . GLU B 1 18 ? -14.164 -15.148 -32.594 1 88.25 18 GLU B N 1
ATOM 5233 C CA . GLU B 1 18 ? -14.5 -13.961 -31.828 1 88.25 18 GLU B CA 1
ATOM 5234 C C . GLU B 1 18 ? -14.273 -14.211 -30.328 1 88.25 18 GLU B C 1
ATOM 5236 O O . GLU B 1 18 ? -14.336 -15.352 -29.859 1 88.25 18 GLU B O 1
ATOM 5241 N N . ASP B 1 19 ? -14.047 -13.188 -29.594 1 90.25 19 ASP B N 1
ATOM 5242 C CA . ASP B 1 19 ? -13.742 -13.266 -28.172 1 90.25 19 ASP B CA 1
ATOM 5243 C C . ASP B 1 19 ? -14.891 -13.906 -27.391 1 90.25 19 ASP B C 1
ATOM 5245 O O . ASP B 1 19 ? -14.664 -14.68 -26.469 1 90.25 19 ASP B O 1
ATOM 5249 N N . THR B 1 20 ? -16.078 -13.664 -27.797 1 89.94 20 THR B N 1
ATOM 5250 C CA . THR B 1 20 ? -17.234 -14.188 -27.078 1 89.94 20 THR B CA 1
ATOM 5251 C C . THR B 1 20 ? -17.328 -15.703 -27.219 1 89.94 20 THR B C 1
ATOM 5253 O O . THR B 1 20 ? -17.688 -16.406 -26.281 1 89.94 20 THR B O 1
ATOM 5256 N N . GLU B 1 21 ? -16.906 -16.125 -28.375 1 90.19 21 GLU B N 1
ATOM 5257 C CA . GLU B 1 21 ? -16.906 -17.562 -28.609 1 90.19 21 GLU B CA 1
ATOM 5258 C C . GLU B 1 21 ? -15.797 -18.25 -27.812 1 90.19 21 GLU B C 1
ATOM 5260 O O . GLU B 1 21 ? -15.992 -19.344 -27.297 1 90.19 21 GLU B O 1
ATOM 5265 N N . VAL B 1 22 ? -14.727 -17.578 -27.797 1 91 22 VAL B N 1
ATOM 5266 C CA . VAL B 1 22 ? -13.609 -18.141 -27.047 1 91 22 VAL B CA 1
ATOM 5267 C C . VAL B 1 22 ? -13.977 -18.203 -25.562 1 91 22 VAL B C 1
ATOM 5269 O O . VAL B 1 22 ? -13.688 -19.203 -24.891 1 91 22 VAL B O 1
ATOM 5272 N N . VAL B 1 23 ? -14.641 -17.219 -25.062 1 91.5 23 VAL B N 1
ATOM 5273 C CA . VAL B 1 23 ? -15.039 -17.188 -23.656 1 91.5 23 VAL B CA 1
ATOM 5274 C C . VAL B 1 23 ? -16.047 -18.297 -23.375 1 91.5 23 VAL B C 1
ATOM 5276 O O . VAL B 1 23 ? -16.016 -18.922 -22.312 1 91.5 23 VAL B O 1
ATOM 5279 N N . ALA B 1 24 ? -16.906 -18.578 -24.281 1 87.81 24 ALA B N 1
ATOM 5280 C CA . ALA B 1 24 ? -17.922 -19.625 -24.109 1 87.81 24 ALA B CA 1
ATOM 5281 C C . ALA B 1 24 ? -17.281 -21 -24.031 1 87.81 24 ALA B C 1
ATOM 5283 O O . ALA B 1 24 ? -17.734 -21.859 -23.266 1 87.81 24 ALA B O 1
ATOM 5284 N N . ARG B 1 25 ? -16.156 -21.156 -24.734 1 87.38 25 ARG B N 1
ATOM 5285 C CA . ARG B 1 25 ? -15.562 -22.484 -24.812 1 87.38 25 ARG B CA 1
ATOM 5286 C C . ARG B 1 25 ? -14.469 -22.656 -23.781 1 87.38 25 ARG B C 1
ATOM 5288 O O . ARG B 1 25 ? -14.336 -23.719 -23.172 1 87.38 25 ARG B O 1
ATOM 5295 N N . ALA B 1 26 ? -13.641 -21.641 -23.656 1 89.5 26 ALA B N 1
ATOM 5296 C CA . ALA B 1 26 ? -12.453 -21.781 -22.812 1 89.5 26 ALA B CA 1
ATOM 5297 C C . ALA B 1 26 ? -12.562 -20.938 -21.547 1 89.5 26 ALA B C 1
ATOM 5299 O O . ALA B 1 26 ? -11.719 -21.031 -20.656 1 89.5 26 ALA B O 1
ATOM 5300 N N . GLY B 1 27 ? -13.562 -20.125 -21.406 1 90.94 27 GLY B N 1
ATOM 5301 C CA . GLY B 1 27 ? -13.68 -19.25 -20.266 1 90.94 27 GLY B CA 1
ATOM 5302 C C . GLY B 1 27 ? -12.891 -17.953 -20.422 1 90.94 27 GLY B C 1
ATOM 5303 O O . GLY B 1 27 ? -12.164 -17.781 -21.406 1 90.94 27 GLY B O 1
ATOM 5304 N N . LEU B 1 28 ? -13.047 -17.094 -19.531 1 94.31 28 LEU B N 1
ATOM 5305 C CA . LEU B 1 28 ? -12.344 -15.812 -19.594 1 94.31 28 LEU B CA 1
ATOM 5306 C C . LEU B 1 28 ? -10.852 -16 -19.359 1 94.31 28 LEU B C 1
ATOM 5308 O O . LEU B 1 28 ? -10.023 -15.305 -19.953 1 94.31 28 LEU B O 1
ATOM 5312 N N . ASP B 1 29 ? -10.492 -16.953 -18.531 1 93.88 29 ASP B N 1
ATOM 5313 C CA . ASP B 1 29 ? -9.078 -17.219 -18.281 1 93.88 29 ASP B CA 1
ATOM 5314 C C . ASP B 1 29 ? -8.391 -17.719 -19.547 1 93.88 29 ASP B C 1
ATOM 5316 O O . ASP B 1 29 ? -7.234 -17.375 -19.797 1 93.88 29 ASP B O 1
ATOM 5320 N N . GLY B 1 30 ? -9.078 -18.562 -20.312 1 92.56 30 GLY B N 1
ATOM 5321 C CA . GLY B 1 30 ? -8.523 -19.016 -21.578 1 92.56 30 GLY B CA 1
ATOM 5322 C C . GLY B 1 30 ? -8.281 -17.891 -22.562 1 92.56 30 GLY B C 1
ATOM 5323 O O . GLY B 1 30 ? -7.23 -17.828 -23.203 1 92.56 30 GLY B O 1
ATOM 5324 N N . LEU B 1 31 ? -9.234 -17.016 -22.609 1 94 31 LEU B N 1
ATOM 5325 C CA . LEU B 1 31 ? -9.086 -15.867 -23.5 1 94 31 LEU B CA 1
ATOM 5326 C C . LEU B 1 31 ? -7.93 -14.977 -23.062 1 94 31 LEU B C 1
ATOM 5328 O O . LEU B 1 31 ? -7.16 -14.484 -23.891 1 94 31 LEU B O 1
ATOM 5332 N N . MET B 1 32 ? -7.816 -14.836 -21.75 1 95.44 32 MET B N 1
ATOM 5333 C CA . MET B 1 32 ? -6.793 -13.922 -21.25 1 95.44 32 MET B CA 1
ATOM 5334 C C . MET B 1 32 ? -5.402 -14.523 -21.422 1 95.44 32 MET B C 1
ATOM 5336 O O . MET B 1 32 ? -4.426 -13.789 -21.609 1 95.44 32 MET B O 1
ATOM 5340 N N . LEU B 1 33 ? -5.301 -15.805 -21.391 1 94.69 33 LEU B N 1
ATOM 5341 C CA . LEU B 1 33 ? -4.02 -16.422 -21.703 1 94.69 33 LEU B CA 1
ATOM 5342 C C . LEU B 1 33 ? -3.613 -16.141 -23.141 1 94.69 33 LEU B C 1
ATOM 5344 O O . LEU B 1 33 ? -2.459 -15.789 -23.406 1 94.69 33 LEU B O 1
ATOM 5348 N N . LEU B 1 34 ? -4.52 -16.234 -24.031 1 94.06 34 LEU B N 1
ATOM 5349 C CA . LEU B 1 34 ? -4.25 -15.938 -25.438 1 94.06 34 LEU B CA 1
ATOM 5350 C C . LEU B 1 34 ? -3.939 -14.461 -25.641 1 94.06 34 LEU B C 1
ATOM 5352 O O . LEU B 1 34 ? -3.057 -14.109 -26.422 1 94.06 34 LEU B O 1
ATOM 5356 N N . GLU B 1 35 ? -4.672 -13.664 -24.906 1 95.44 35 GLU B N 1
ATOM 5357 C CA . GLU B 1 35 ? -4.41 -12.234 -25 1 95.44 35 GLU B CA 1
ATOM 5358 C C . GLU B 1 35 ? -3.021 -11.891 -24.469 1 95.44 35 GLU B C 1
ATOM 5360 O O . GLU B 1 35 ? -2.367 -10.977 -24.984 1 95.44 35 GLU B O 1
ATOM 5365 N N . PHE B 1 36 ? -2.641 -12.602 -23.469 1 97.06 36 PHE B N 1
ATOM 5366 C CA . PHE B 1 36 ? -1.304 -12.367 -22.938 1 97.06 36 PHE B CA 1
ATOM 5367 C C . PHE B 1 36 ? -0.24 -12.75 -23.969 1 97.06 36 PHE B C 1
ATOM 5369 O O . PHE B 1 36 ? 0.763 -12.055 -24.109 1 97.06 36 PHE B O 1
ATOM 5376 N N . MET B 1 37 ? -0.457 -13.805 -24.734 1 95.81 37 MET B N 1
ATOM 5377 C CA . MET B 1 37 ? 0.443 -14.219 -25.797 1 95.81 37 MET B CA 1
ATOM 5378 C C . MET B 1 37 ? 0.44 -13.195 -26.938 1 95.81 37 MET B C 1
ATOM 5380 O O . MET B 1 37 ? 1.493 -12.875 -27.484 1 95.81 37 MET B O 1
ATOM 5384 N N . ARG B 1 38 ? -0.679 -12.68 -27.156 1 95 38 ARG B N 1
ATOM 5385 C CA . ARG B 1 38 ? -0.789 -11.664 -28.188 1 95 38 ARG B CA 1
ATOM 5386 C C . ARG B 1 38 ? -0.076 -10.375 -27.781 1 95 38 ARG B C 1
ATOM 5388 O O . ARG B 1 38 ? 0.567 -9.727 -28.609 1 95 38 ARG B O 1
ATOM 5395 N N . LEU B 1 39 ? -0.258 -10.062 -26.547 1 96.94 39 LEU B N 1
ATOM 5396 C CA . LEU B 1 39 ? 0.432 -8.891 -26.031 1 96.94 39 LEU B CA 1
ATOM 5397 C C . LEU B 1 39 ? 1.944 -9.062 -26.125 1 96.94 39 LEU B C 1
ATOM 5399 O O . LEU B 1 39 ? 2.65 -8.141 -26.547 1 96.94 39 LEU B O 1
ATOM 5403 N N . GLY B 1 40 ? 2.385 -10.266 -25.719 1 97.25 40 GLY B N 1
ATOM 5404 C CA . GLY B 1 40 ? 3.805 -10.547 -25.859 1 97.25 40 GLY B CA 1
ATOM 5405 C C . GLY B 1 40 ? 4.293 -10.453 -27.297 1 97.25 40 GLY B C 1
ATOM 5406 O O . GLY B 1 40 ? 5.359 -9.898 -27.562 1 97.25 40 GLY B O 1
ATOM 5407 N N . ARG B 1 41 ? 3.514 -10.938 -28.203 1 96.31 41 ARG B N 1
ATOM 5408 C CA . ARG B 1 41 ? 3.855 -10.891 -29.625 1 96.31 41 ARG B CA 1
ATOM 5409 C C . ARG B 1 41 ? 3.918 -9.453 -30.125 1 96.31 41 ARG B C 1
ATOM 5411 O O . ARG B 1 41 ? 4.852 -9.078 -30.828 1 96.31 41 ARG B O 1
ATOM 5418 N N . GLN B 1 42 ? 3.002 -8.695 -29.688 1 96.75 42 GLN B N 1
ATOM 5419 C CA . GLN B 1 42 ? 2.938 -7.305 -30.109 1 96.75 42 GLN B CA 1
ATOM 5420 C C . GLN B 1 42 ? 4.102 -6.496 -29.547 1 96.75 42 GLN B C 1
ATOM 5422 O O . GLN B 1 42 ? 4.727 -5.711 -30.266 1 96.75 42 GLN B O 1
ATOM 5427 N N . LEU B 1 43 ? 4.348 -6.719 -28.297 1 97.5 43 LEU B N 1
ATOM 5428 C CA . LEU B 1 43 ? 5.453 -6.004 -27.672 1 97.5 43 LEU B CA 1
ATOM 5429 C C . LEU B 1 43 ? 6.785 -6.402 -28.312 1 97.5 43 LEU B C 1
ATOM 5431 O O . LEU B 1 43 ? 7.613 -5.543 -28.609 1 97.5 43 LEU B O 1
ATOM 5435 N N . ALA B 1 44 ? 6.953 -7.699 -28.531 1 97.31 44 ALA B N 1
ATOM 5436 C CA . ALA B 1 44 ? 8.18 -8.188 -29.156 1 97.31 44 ALA B CA 1
ATOM 5437 C C . ALA B 1 44 ? 8.336 -7.625 -30.562 1 97.31 44 ALA B C 1
ATOM 5439 O O . ALA B 1 44 ? 9.453 -7.316 -31 1 97.31 44 ALA B O 1
ATOM 5440 N N . LEU B 1 45 ? 7.309 -7.453 -31.219 1 96.44 45 LEU B N 1
ATOM 5441 C CA . LEU B 1 45 ? 7.34 -6.922 -32.562 1 96.44 45 LEU B CA 1
ATOM 5442 C C . LEU B 1 45 ? 7.707 -5.441 -32.562 1 96.44 45 LEU B C 1
ATOM 5444 O O . LEU B 1 45 ? 8.609 -5.02 -33.281 1 96.44 45 LEU B O 1
ATOM 5448 N N . VAL B 1 46 ? 7.027 -4.676 -31.781 1 96.25 46 VAL B N 1
ATOM 5449 C CA . VAL B 1 46 ? 7.254 -3.236 -31.734 1 96.25 46 VAL B CA 1
ATOM 5450 C C . VAL B 1 46 ? 8.664 -2.947 -31.219 1 96.25 46 VAL B C 1
ATOM 5452 O O . VAL B 1 46 ? 9.391 -2.146 -31.797 1 96.25 46 VAL B O 1
ATOM 5455 N N . TRP B 1 47 ? 9.086 -3.648 -30.109 1 96.94 47 TRP B N 1
ATOM 5456 C CA . TRP B 1 47 ? 10.445 -3.498 -29.609 1 96.94 47 TRP B CA 1
ATOM 5457 C C . TRP B 1 47 ? 11.469 -3.971 -30.641 1 96.94 47 TRP B C 1
ATOM 5459 O O . TRP B 1 47 ? 12.5 -3.33 -30.828 1 96.94 47 TRP B O 1
ATOM 5469 N N . GLY B 1 48 ? 11.141 -5.102 -31.297 1 95.31 48 GLY B N 1
ATOM 5470 C CA . GLY B 1 48 ? 12.055 -5.715 -32.25 1 95.31 48 GLY B CA 1
ATOM 5471 C C . GLY B 1 48 ? 12.344 -4.832 -33.469 1 95.31 48 GLY B C 1
ATOM 5472 O O . GLY B 1 48 ? 13.5 -4.668 -33.844 1 95.31 48 GLY B O 1
ATOM 5473 N N . ILE B 1 49 ? 11.398 -4.219 -33.969 1 94.5 49 ILE B N 1
ATOM 5474 C CA . ILE B 1 49 ? 11.562 -3.396 -35.156 1 94.5 49 ILE B CA 1
ATOM 5475 C C . ILE B 1 49 ? 12.43 -2.184 -34.844 1 94.5 49 ILE B C 1
ATOM 5477 O O . ILE B 1 49 ? 13.383 -1.882 -35.562 1 94.5 49 ILE B O 1
ATOM 5481 N N . VAL B 1 50 ? 12.242 -1.636 -33.75 1 93.31 50 VAL B N 1
ATOM 5482 C CA . VAL B 1 50 ? 12.922 -0.389 -33.406 1 93.31 50 VAL B CA 1
ATOM 5483 C C . VAL B 1 50 ? 14.312 -0.691 -32.844 1 93.31 50 VAL B C 1
ATOM 5485 O O . VAL B 1 50 ? 15.312 -0.121 -33.312 1 93.31 50 VAL B O 1
ATOM 5488 N N . ILE B 1 51 ? 14.438 -1.66 -31.938 1 94.5 51 ILE B N 1
ATOM 5489 C CA . ILE B 1 51 ? 15.695 -1.909 -31.25 1 94.5 51 ILE B CA 1
ATOM 5490 C C . ILE B 1 51 ? 16.641 -2.668 -32.156 1 94.5 51 ILE B C 1
ATOM 5492 O O . ILE B 1 51 ? 17.844 -2.359 -32.219 1 94.5 51 ILE B O 1
ATOM 5496 N N . VAL B 1 52 ? 16.172 -3.613 -32.875 1 92.88 52 VAL B N 1
ATOM 5497 C CA . VAL B 1 52 ? 17.031 -4.344 -33.812 1 92.88 52 VAL B CA 1
ATOM 5498 C C . VAL B 1 52 ? 17.469 -3.414 -34.969 1 92.88 52 VAL B C 1
ATOM 5500 O O . VAL B 1 52 ? 18.625 -3.451 -35.375 1 92.88 52 VAL B O 1
ATOM 5503 N N . GLY B 1 53 ? 16.641 -2.553 -35.406 1 91.5 53 GLY B N 1
ATOM 5504 C CA . GLY B 1 53 ? 16.969 -1.62 -36.469 1 91.5 53 GLY B CA 1
ATOM 5505 C C . GLY B 1 53 ? 17.969 -0.564 -36.062 1 91.5 53 GLY B C 1
ATOM 5506 O O . GLY B 1 53 ? 18.766 -0.106 -36.875 1 91.5 53 GLY B O 1
ATOM 5507 N N . MET B 1 54 ? 17.984 -0.279 -34.812 1 91.44 54 MET B N 1
ATOM 5508 C CA . MET B 1 54 ? 18.844 0.821 -34.375 1 91.44 54 MET B CA 1
ATOM 5509 C C . MET B 1 54 ? 20.109 0.294 -33.719 1 91.44 54 MET B C 1
ATOM 5511 O O . MET B 1 54 ? 21.219 0.683 -34.062 1 91.44 54 MET B O 1
ATOM 5515 N N . LEU B 1 55 ? 20 -0.66 -32.781 1 91.25 55 LEU B N 1
ATOM 5516 C CA . LEU B 1 55 ? 21.125 -1.051 -31.938 1 91.25 55 LEU B CA 1
ATOM 5517 C C . LEU B 1 55 ? 21.969 -2.131 -32.625 1 91.25 55 LEU B C 1
ATOM 5519 O O . LEU B 1 55 ? 23.188 -2.172 -32.438 1 91.25 55 LEU B O 1
ATOM 5523 N N . CYS B 1 56 ? 21.422 -2.98 -33.375 1 87.75 56 CYS B N 1
ATOM 5524 C CA . CYS B 1 56 ? 22.172 -4.059 -34 1 87.75 56 CYS B CA 1
ATOM 5525 C C . CYS B 1 56 ? 23.203 -3.504 -34.969 1 87.75 56 CYS B C 1
ATOM 5527 O O . CYS B 1 56 ? 24.375 -3.848 -34.906 1 87.75 56 CYS B O 1
ATOM 5529 N N . PRO B 1 57 ? 22.812 -2.609 -35.844 1 86.56 57 PRO B N 1
ATOM 5530 C CA . PRO B 1 57 ? 23.812 -2.029 -36.719 1 86.56 57 PRO B CA 1
ATOM 5531 C C . PRO B 1 57 ? 24.859 -1.212 -35.969 1 86.56 57 PRO B C 1
ATOM 5533 O O . PRO B 1 57 ? 26.031 -1.196 -36.375 1 86.56 57 PRO B O 1
ATOM 5536 N N . LEU B 1 58 ? 24.438 -0.645 -34.969 1 87.56 58 LEU B N 1
ATOM 5537 C CA . LEU B 1 58 ? 25.375 0.138 -34.188 1 87.56 58 LEU B CA 1
ATOM 5538 C C . LEU B 1 58 ? 26.406 -0.768 -33.5 1 87.56 58 LEU B C 1
ATOM 5540 O O . LEU B 1 58 ? 27.594 -0.47 -33.5 1 87.56 58 LEU B O 1
ATOM 5544 N N . HIS B 1 59 ? 25.953 -1.844 -32.906 1 87.62 59 HIS B N 1
ATOM 5545 C CA . HIS B 1 59 ? 26.844 -2.809 -32.281 1 87.62 59 HIS B CA 1
ATOM 5546 C C . HIS B 1 59 ? 27.812 -3.4 -33.312 1 87.62 59 HIS B C 1
ATOM 5548 O O . HIS B 1 59 ? 29.016 -3.518 -33.031 1 87.62 59 HIS B O 1
ATOM 5554 N N . PHE B 1 60 ? 27.234 -3.709 -34.438 1 83.81 60 PHE B N 1
ATOM 5555 C CA . PHE B 1 60 ? 28.047 -4.305 -35.5 1 83.81 60 PHE B CA 1
ATOM 5556 C C . PHE B 1 60 ? 29.125 -3.33 -35.969 1 83.81 60 PHE B C 1
ATOM 5558 O O . PHE B 1 60 ? 30.281 -3.717 -36.156 1 83.81 60 PHE B O 1
ATOM 5565 N N . TYR B 1 61 ? 28.766 -2.117 -36.094 1 83.06 61 TYR B N 1
ATOM 5566 C CA . TYR B 1 61 ? 29.703 -1.091 -36.531 1 83.06 61 TYR B CA 1
ATOM 5567 C C . TYR B 1 61 ? 30.812 -0.896 -35.531 1 83.06 61 TYR B C 1
ATOM 5569 O O . TYR B 1 61 ? 31.984 -0.818 -35.875 1 83.06 61 TYR B O 1
ATOM 5577 N N . LEU B 1 62 ? 30.484 -0.931 -34.312 1 83.62 62 LEU B N 1
ATOM 5578 C CA . LEU B 1 62 ? 31.469 -0.659 -33.281 1 83.62 62 LEU B CA 1
ATOM 5579 C C . LEU B 1 62 ? 32.406 -1.852 -33.062 1 83.62 62 LEU B C 1
ATOM 5581 O O . LEU B 1 62 ? 33.594 -1.678 -32.812 1 83.62 62 LEU B O 1
ATOM 5585 N N . HIS B 1 63 ? 31.859 -3.043 -33.188 1 82.06 63 HIS B N 1
ATOM 5586 C CA . HIS B 1 63 ? 32.688 -4.238 -33.094 1 82.06 63 HIS B CA 1
ATOM 5587 C C . HIS B 1 63 ? 33.656 -4.348 -34.281 1 82.06 63 HIS B C 1
ATOM 5589 O O . HIS B 1 63 ? 34.781 -4.852 -34.125 1 82.06 63 HIS B O 1
ATOM 5595 N N . SER B 1 64 ? 33.188 -3.912 -35.406 1 77.19 64 SER B N 1
ATOM 5596 C CA . SER B 1 64 ? 34 -3.986 -36.594 1 77.19 64 SER B CA 1
ATOM 5597 C C . SER B 1 64 ? 35.25 -3.102 -36.469 1 77.19 64 SER B C 1
ATOM 5599 O O . SER B 1 64 ? 36.281 -3.352 -37.125 1 77.19 64 SER B O 1
ATOM 5601 N N . GLN B 1 65 ? 35.031 -2.229 -35.594 1 72.88 65 GLN B N 1
ATOM 5602 C CA . GLN B 1 65 ? 36.188 -1.359 -35.375 1 72.88 65 GLN B CA 1
ATOM 5603 C C . GLN B 1 65 ? 37.219 -2.018 -34.469 1 72.88 65 GLN B C 1
ATOM 5605 O O . GLN B 1 65 ? 38.375 -1.572 -34.375 1 72.88 65 GLN B O 1
ATOM 5610 N N . PHE B 1 66 ? 36.656 -3.107 -33.688 1 69.06 66 PHE B N 1
ATOM 5611 C CA . PHE B 1 66 ? 37.562 -3.854 -32.844 1 69.06 66 PHE B CA 1
ATOM 5612 C C . PHE B 1 66 ? 38.25 -4.98 -33.594 1 69.06 66 PHE B C 1
ATOM 5614 O O . PHE B 1 66 ? 37.656 -5.559 -34.531 1 69.06 66 PHE B O 1
ATOM 5621 N N . SER B 1 67 ? 39.5 -5.043 -33.906 1 57.44 67 SER B N 1
ATOM 5622 C CA . SER B 1 67 ? 40.312 -6.027 -34.625 1 57.44 67 SER B CA 1
ATOM 5623 C C . SER B 1 67 ? 39.969 -7.445 -34.188 1 57.44 67 SER B C 1
ATOM 5625 O O . SER B 1 67 ? 40.531 -8.414 -34.719 1 57.44 67 SER B O 1
ATOM 5627 N N . GLY B 1 68 ? 39.125 -7.73 -33.25 1 55.97 68 GLY B N 1
ATOM 5628 C CA . GLY B 1 68 ? 39.125 -9.102 -32.75 1 55.97 68 GLY B CA 1
ATOM 5629 C C . GLY B 1 68 ? 38.062 -9.961 -33.406 1 55.97 68 GLY B C 1
ATOM 5630 O O . GLY B 1 68 ? 37.094 -9.445 -34 1 55.97 68 GLY B O 1
ATOM 5631 N N . GLN B 1 69 ? 38.344 -11.312 -33.688 1 57.12 69 GLN B N 1
ATOM 5632 C CA . GLN B 1 69 ? 37.469 -12.328 -34.25 1 57.12 69 GLN B CA 1
ATOM 5633 C C . GLN B 1 69 ? 36.281 -12.609 -33.344 1 57.12 69 GLN B C 1
ATOM 5635 O O . GLN B 1 69 ? 36.469 -13.125 -32.219 1 57.12 69 GLN B O 1
ATOM 5640 N N . PHE B 1 70 ? 35.156 -11.844 -33.531 1 62.59 70 PHE B N 1
ATOM 5641 C CA . PHE B 1 70 ? 33.969 -12.102 -32.688 1 62.59 70 PHE B CA 1
ATOM 5642 C C . PHE B 1 70 ? 32.938 -12.891 -33.5 1 62.59 70 PHE B C 1
ATOM 5644 O O . PHE B 1 70 ? 32.875 -12.82 -34.719 1 62.59 70 PHE B O 1
ATOM 5651 N N . GLU B 1 71 ? 32.344 -13.914 -32.844 1 67.12 71 GLU B N 1
ATOM 5652 C CA . GLU B 1 71 ? 31.188 -14.609 -33.438 1 67.12 71 GLU B CA 1
ATOM 5653 C C . GLU B 1 71 ? 30.078 -13.633 -33.781 1 67.12 71 GLU B C 1
ATOM 5655 O O . GLU B 1 71 ? 29.969 -12.555 -33.219 1 67.12 71 GLU B O 1
ATOM 5660 N N . LEU B 1 72 ? 29.406 -13.938 -34.844 1 65.25 72 LEU B N 1
ATOM 5661 C CA . LEU B 1 72 ? 28.359 -13.078 -35.406 1 65.25 72 LEU B CA 1
ATOM 5662 C C . LEU B 1 72 ? 27.375 -12.664 -34.312 1 65.25 72 LEU B C 1
ATOM 5664 O O . LEU B 1 72 ? 26.984 -11.5 -34.25 1 65.25 72 LEU B O 1
ATOM 5668 N N . LEU B 1 73 ? 27.047 -13.539 -33.469 1 71.38 73 LEU B N 1
ATOM 5669 C CA . LEU B 1 73 ? 26.062 -13.25 -32.406 1 71.38 73 LEU B CA 1
ATOM 5670 C C . LEU B 1 73 ? 26.625 -12.297 -31.375 1 71.38 73 LEU B C 1
ATOM 5672 O O . LEU B 1 73 ? 25.922 -11.43 -30.859 1 71.38 73 LEU B O 1
ATOM 5676 N N . SER B 1 74 ? 27.844 -12.375 -31.188 1 72.62 74 SER B N 1
ATOM 5677 C CA . SER B 1 74 ? 28.516 -11.508 -30.219 1 72.62 74 SER B CA 1
ATOM 5678 C C . SER B 1 74 ? 28.734 -10.109 -30.766 1 72.62 74 SER B C 1
ATOM 5680 O O . SER B 1 74 ? 28.781 -9.133 -30.016 1 72.62 74 SER B O 1
ATOM 5682 N N . MET B 1 75 ? 28.75 -10.07 -32.125 1 75.56 75 MET B N 1
ATOM 5683 C CA . MET B 1 75 ? 28.969 -8.773 -32.75 1 75.56 75 MET B CA 1
ATOM 5684 C C . MET B 1 75 ? 27.719 -7.914 -32.688 1 75.56 75 MET B C 1
ATOM 5686 O O . MET B 1 75 ? 27.781 -6.695 -32.844 1 75.56 75 MET B O 1
ATOM 5690 N N . THR B 1 76 ? 26.672 -8.602 -32.406 1 76.75 76 THR B N 1
ATOM 5691 C CA . THR B 1 76 ? 25.406 -7.859 -32.375 1 76.75 76 THR B CA 1
ATOM 5692 C C . THR B 1 76 ? 25.016 -7.543 -30.938 1 76.75 76 THR B C 1
ATOM 5694 O O . THR B 1 76 ? 23.984 -6.902 -30.703 1 76.75 76 THR B O 1
ATOM 5697 N N . SER B 1 77 ? 25.922 -7.902 -30.062 1 80.62 77 SER B N 1
ATOM 5698 C CA . SER B 1 77 ? 25.594 -7.715 -28.641 1 80.62 77 SER B CA 1
ATOM 5699 C C . SER B 1 77 ? 26.516 -6.684 -28 1 80.62 77 SER B C 1
ATOM 5701 O O . SER B 1 77 ? 27.5 -6.25 -28.625 1 80.62 77 SER B O 1
ATOM 5703 N N . PHE B 1 78 ? 26.141 -6.234 -26.906 1 79.69 78 PHE B N 1
ATOM 5704 C CA . PHE B 1 78 ? 26.906 -5.242 -26.156 1 79.69 78 PHE B CA 1
ATOM 5705 C C . PHE B 1 78 ? 28.156 -5.859 -25.562 1 79.69 78 PHE B C 1
ATOM 5707 O O . PHE B 1 78 ? 29.094 -5.145 -25.188 1 79.69 78 PHE B O 1
ATOM 5714 N N . ASN B 1 79 ? 28.234 -7.133 -25.672 1 75.25 79 ASN B N 1
ATOM 5715 C CA . ASN B 1 79 ? 29.344 -7.832 -25.031 1 75.25 79 ASN B CA 1
ATOM 5716 C C . ASN B 1 79 ? 30.688 -7.406 -25.625 1 75.25 79 ASN B C 1
ATOM 5718 O O . ASN B 1 79 ? 30.859 -7.418 -26.844 1 75.25 79 ASN B O 1
ATOM 5722 N N . GLY B 1 80 ? 31.594 -6.906 -24.812 1 69.62 80 GLY B N 1
ATOM 5723 C CA . GLY B 1 80 ? 32.938 -6.586 -25.234 1 69.62 80 GLY B CA 1
ATOM 5724 C C . GLY B 1 80 ? 33.125 -5.125 -25.609 1 69.62 80 GLY B C 1
ATOM 5725 O O . GLY B 1 80 ? 34.219 -4.684 -25.906 1 69.62 80 GLY B O 1
ATOM 5726 N N . LEU B 1 81 ? 32.094 -4.363 -25.594 1 74.75 81 LEU B N 1
ATOM 5727 C CA . LEU B 1 81 ? 32.188 -2.986 -26.062 1 74.75 81 LEU B CA 1
ATOM 5728 C C . LEU B 1 81 ? 32.531 -2.045 -24.922 1 74.75 81 LEU B C 1
ATOM 5730 O O . LEU B 1 81 ? 32.844 -0.869 -25.156 1 74.75 81 LEU B O 1
ATOM 5734 N N . SER B 1 82 ? 32.594 -2.549 -23.688 1 67.19 82 SER B N 1
ATOM 5735 C CA . SER B 1 82 ? 32.906 -1.698 -22.547 1 67.19 82 SER B CA 1
ATOM 5736 C C . SER B 1 82 ? 34.312 -1.15 -22.625 1 67.19 82 SER B C 1
ATOM 5738 O O . SER B 1 82 ? 34.625 -0.117 -22.031 1 67.19 82 SER B O 1
ATOM 5740 N N . GLY B 1 83 ? 35.25 -1.694 -23.562 1 64.75 83 GLY B N 1
ATOM 5741 C CA . GLY B 1 83 ? 36.656 -1.277 -23.641 1 64.75 83 GLY B CA 1
ATOM 5742 C C . GLY B 1 83 ? 36.906 -0.304 -24.766 1 64.75 83 GLY B C 1
ATOM 5743 O O . GLY B 1 83 ? 38.062 0.063 -25.016 1 64.75 83 GLY B O 1
ATOM 5744 N N . LEU B 1 84 ? 35.875 0.127 -25.406 1 72.56 84 LEU B N 1
ATOM 5745 C CA . LEU B 1 84 ? 36.062 1.023 -26.531 1 72.56 84 LEU B CA 1
ATOM 5746 C C . LEU B 1 84 ? 36.438 2.426 -26.062 1 72.56 84 LEU B C 1
ATOM 5748 O O . LEU B 1 84 ? 36.188 2.785 -24.922 1 72.56 84 LEU B O 1
ATOM 5752 N N . PRO B 1 85 ? 37.125 3.123 -27 1 71.38 85 PRO B N 1
ATOM 5753 C CA . PRO B 1 85 ? 37.469 4.504 -26.656 1 71.38 85 PRO B CA 1
ATOM 5754 C C . PRO B 1 85 ? 36.25 5.355 -26.312 1 71.38 85 PRO B C 1
ATOM 5756 O O . PRO B 1 85 ? 35.156 5.078 -26.781 1 71.38 85 PRO B O 1
ATOM 5759 N N . HIS B 1 86 ? 36.5 6.367 -25.641 1 68.38 86 HIS B N 1
ATOM 5760 C CA . HIS B 1 86 ? 35.469 7.184 -25 1 68.38 86 HIS B CA 1
ATOM 5761 C C . HIS B 1 86 ? 34.531 7.824 -26.016 1 68.38 86 HIS B C 1
ATOM 5763 O O . HIS B 1 86 ? 33.312 7.887 -25.812 1 68.38 86 HIS B O 1
ATOM 5769 N N . GLN B 1 87 ? 35.094 8.281 -27.141 1 67.81 87 GLN B N 1
ATOM 5770 C CA . GLN B 1 87 ? 34.281 9.031 -28.094 1 67.81 87 GLN B CA 1
ATOM 5771 C C . GLN B 1 87 ? 33.25 8.148 -28.75 1 67.81 87 GLN B C 1
ATOM 5773 O O . GLN B 1 87 ? 32.094 8.578 -28.953 1 67.81 87 GLN B O 1
ATOM 5778 N N . GLN B 1 88 ? 33.594 6.965 -29.016 1 75 88 GLN B N 1
ATOM 5779 C CA . GLN B 1 88 ? 32.656 6.047 -29.672 1 75 88 GLN B CA 1
ATOM 5780 C C . GLN B 1 88 ? 31.672 5.453 -28.656 1 75 88 GLN B C 1
ATOM 5782 O O . GLN B 1 88 ? 30.531 5.148 -29.016 1 75 88 GLN B O 1
ATOM 5787 N N . LEU B 1 89 ? 32.031 5.461 -27.438 1 80.56 89 LEU B N 1
ATOM 5788 C CA . LEU B 1 89 ? 31.219 4.871 -26.375 1 80.56 89 LEU B CA 1
ATOM 5789 C C . LEU B 1 89 ? 30.078 5.793 -25.984 1 80.56 89 LEU B C 1
ATOM 5791 O O . LEU B 1 89 ? 29.016 5.332 -25.547 1 80.56 89 LEU B O 1
ATOM 5795 N N . THR B 1 90 ? 30.312 7.059 -26.328 1 81.25 90 THR B N 1
ATOM 5796 C CA . THR B 1 90 ? 29.312 8.039 -25.922 1 81.25 90 THR B CA 1
ATOM 5797 C C . THR B 1 90 ? 28.016 7.848 -26.703 1 81.25 90 THR B C 1
ATOM 5799 O O . THR B 1 90 ? 26.938 7.828 -26.109 1 81.25 90 THR B O 1
ATOM 5802 N N . LEU B 1 91 ? 28.156 7.66 -27.984 1 82.62 91 LEU B N 1
ATOM 5803 C CA . LEU B 1 91 ? 26.969 7.461 -28.797 1 82.62 91 LEU B CA 1
ATOM 5804 C C . LEU B 1 91 ? 26.25 6.164 -28.422 1 82.62 91 LEU B C 1
ATOM 5806 O O . LEU B 1 91 ? 25.016 6.109 -28.422 1 82.62 91 LEU B O 1
ATOM 5810 N N . LEU B 1 92 ? 26.969 5.199 -28.109 1 87 92 LEU B N 1
ATOM 5811 C CA . LEU B 1 92 ? 26.406 3.904 -27.734 1 87 92 LEU B CA 1
ATOM 5812 C C . LEU B 1 92 ? 25.641 4.004 -26.422 1 87 92 LEU B C 1
ATOM 5814 O O . LEU B 1 92 ? 24.516 3.508 -26.312 1 87 92 LEU B O 1
ATOM 5818 N N . LEU B 1 93 ? 26.156 4.742 -25.531 1 89.19 93 LEU B N 1
ATOM 5819 C CA . LEU B 1 93 ? 25.562 4.836 -24.203 1 89.19 93 LEU B CA 1
ATOM 5820 C C . LEU B 1 93 ? 24.281 5.676 -24.234 1 89.19 93 LEU B C 1
ATOM 5822 O O . LEU B 1 93 ? 23.297 5.336 -23.578 1 89.19 93 LEU B O 1
ATOM 5826 N N . TRP B 1 94 ? 24.297 6.645 -25.078 1 89.88 94 TRP B N 1
ATOM 5827 C CA . TRP B 1 94 ? 23.109 7.473 -25.203 1 89.88 94 TRP B CA 1
ATOM 5828 C C . TRP B 1 94 ? 22 6.723 -25.938 1 89.88 94 TRP B C 1
ATOM 5830 O O . TRP B 1 94 ? 20.812 6.891 -25.641 1 89.88 94 TRP B O 1
ATOM 5840 N N . SER B 1 95 ? 22.391 5.965 -26.875 1 90.38 95 SER B N 1
ATOM 5841 C CA . SER B 1 95 ? 21.391 5.172 -27.594 1 90.38 95 SER B CA 1
ATOM 5842 C C . SER B 1 95 ? 20.75 4.125 -26.688 1 90.38 95 SER B C 1
ATOM 5844 O O . SER B 1 95 ? 19.547 3.883 -26.766 1 90.38 95 SER B O 1
ATOM 5846 N N . HIS B 1 96 ? 21.547 3.592 -25.844 1 92.25 96 HIS B N 1
ATOM 5847 C CA . HIS B 1 96 ? 21.016 2.621 -24.906 1 92.25 96 HIS B CA 1
ATOM 5848 C C . HIS B 1 96 ? 20.078 3.289 -23.891 1 92.25 96 HIS B C 1
ATOM 5850 O O . HIS B 1 96 ? 19.047 2.723 -23.516 1 92.25 96 HIS B O 1
ATOM 5856 N N . ALA B 1 97 ? 20.422 4.445 -23.484 1 93.19 97 ALA B N 1
ATOM 5857 C CA . ALA B 1 97 ? 19.562 5.176 -22.562 1 93.19 97 ALA B CA 1
ATOM 5858 C C . ALA B 1 97 ? 18.219 5.523 -23.203 1 93.19 97 ALA B C 1
ATOM 5860 O O . ALA B 1 97 ? 17.172 5.41 -22.578 1 93.19 97 ALA B O 1
ATOM 5861 N N . ALA B 1 98 ? 18.281 5.887 -24.422 1 93.81 98 ALA B N 1
ATOM 5862 C CA . ALA B 1 98 ? 17.062 6.203 -25.156 1 93.81 98 ALA B CA 1
ATOM 5863 C C . ALA B 1 98 ? 16.203 4.953 -25.359 1 93.81 98 ALA B C 1
ATOM 5865 O O . ALA B 1 98 ? 14.977 5.031 -25.344 1 93.81 98 ALA B O 1
ATOM 5866 N N . THR B 1 99 ? 16.828 3.846 -25.562 1 95.19 99 THR B N 1
ATOM 5867 C CA . THR B 1 99 ? 16.094 2.598 -25.766 1 95.19 99 THR B CA 1
ATOM 5868 C C . THR B 1 99 ? 15.359 2.193 -24.484 1 95.19 99 THR B C 1
ATOM 5870 O O . THR B 1 99 ? 14.258 1.646 -24.562 1 95.19 99 THR B O 1
ATOM 5873 N N . VAL B 1 100 ? 15.922 2.504 -23.312 1 96.38 100 VAL B N 1
ATOM 5874 C CA . VAL B 1 100 ? 15.258 2.186 -22.062 1 96.38 100 VAL B CA 1
ATOM 5875 C C . VAL B 1 100 ? 13.938 2.947 -21.969 1 96.38 100 VAL B C 1
ATOM 5877 O O . VAL B 1 100 ? 12.906 2.375 -21.594 1 96.38 100 VAL B O 1
ATOM 5880 N N . TRP B 1 101 ? 13.961 4.195 -22.391 1 96.62 101 TRP B N 1
ATOM 5881 C CA . TRP B 1 101 ? 12.75 5.008 -22.375 1 96.62 101 TRP B CA 1
ATOM 5882 C C . TRP B 1 101 ? 11.719 4.461 -23.359 1 96.62 101 TRP B C 1
ATOM 5884 O O . TRP B 1 101 ? 10.523 4.391 -23.047 1 96.62 101 TRP B O 1
ATOM 5894 N N . PHE B 1 102 ? 12.227 4.027 -24.453 1 96.44 102 PHE B N 1
ATOM 5895 C CA . PHE B 1 102 ? 11.328 3.508 -25.469 1 96.44 102 PHE B CA 1
ATOM 5896 C C . PHE B 1 102 ? 10.648 2.229 -25 1 96.44 102 PHE B C 1
ATOM 5898 O O . PHE B 1 102 ? 9.438 2.066 -25.172 1 96.44 102 PHE B O 1
ATOM 5905 N N . VAL B 1 103 ? 11.359 1.385 -24.422 1 97.38 103 VAL B N 1
ATOM 5906 C CA . VAL B 1 103 ? 10.836 0.1 -23.969 1 97.38 103 VAL B CA 1
ATOM 5907 C C . VAL B 1 103 ? 9.781 0.323 -22.891 1 97.38 103 VAL B C 1
ATOM 5909 O O . VAL B 1 103 ? 8.695 -0.263 -22.953 1 97.38 103 VAL B O 1
ATOM 5912 N N . VAL B 1 104 ? 9.984 1.19 -21.953 1 97.62 104 VAL B N 1
ATOM 5913 C CA . VAL B 1 104 ? 9.086 1.423 -20.828 1 97.62 104 VAL B CA 1
ATOM 5914 C C . VAL B 1 104 ? 7.824 2.131 -21.297 1 97.62 104 VAL B C 1
ATOM 5916 O O . VAL B 1 104 ? 6.711 1.749 -20.938 1 97.62 104 VAL B O 1
ATOM 5919 N N . LEU B 1 105 ? 7.953 3.066 -22.234 1 97.06 105 LEU B N 1
ATOM 5920 C CA . LEU B 1 105 ? 6.801 3.818 -22.719 1 97.06 105 LEU B CA 1
ATOM 5921 C C . LEU B 1 105 ? 5.918 2.949 -23.609 1 97.06 105 LEU B C 1
ATOM 5923 O O . LEU B 1 105 ? 4.691 2.994 -23.516 1 97.06 105 LEU B O 1
ATOM 5927 N N . ALA B 1 106 ? 6.562 2.17 -24.422 1 96.62 106 ALA B N 1
ATOM 5928 C CA . ALA B 1 106 ? 5.797 1.268 -25.266 1 96.62 106 ALA B CA 1
ATOM 5929 C C . ALA B 1 106 ? 5.047 0.229 -24.438 1 96.62 106 ALA B C 1
ATOM 5931 O O . ALA B 1 106 ? 3.863 -0.03 -24.672 1 96.62 106 ALA B O 1
ATOM 5932 N N . ALA B 1 107 ? 5.715 -0.342 -23.484 1 97.25 107 ALA B N 1
ATOM 5933 C CA . ALA B 1 107 ? 5.07 -1.328 -22.625 1 97.25 107 ALA B CA 1
ATOM 5934 C C . ALA B 1 107 ? 3.904 -0.709 -21.859 1 97.25 107 ALA B C 1
ATOM 5936 O O . ALA B 1 107 ? 2.836 -1.314 -21.75 1 97.25 107 ALA B O 1
ATOM 5937 N N . GLY B 1 108 ? 4.102 0.499 -21.328 1 96 108 GLY B N 1
ATOM 5938 C CA . GLY B 1 108 ? 3.037 1.174 -20.594 1 96 108 GLY B CA 1
ATOM 5939 C C . GLY B 1 108 ? 1.805 1.427 -21.453 1 96 108 GLY B C 1
ATOM 5940 O O . GLY B 1 108 ? 0.679 1.208 -21 1 96 108 GLY B O 1
ATOM 5941 N N . ARG B 1 109 ? 2.004 1.792 -22.672 1 94.94 109 ARG B N 1
ATOM 5942 C CA . ARG B 1 109 ? 0.889 2.094 -23.562 1 94.94 109 ARG B CA 1
ATOM 5943 C C . ARG B 1 109 ? 0.14 0.822 -23.938 1 94.94 109 ARG B C 1
ATOM 5945 O O . ARG B 1 109 ? -1.091 0.78 -23.891 1 94.94 109 ARG B O 1
ATOM 5952 N N . PHE B 1 110 ? 0.853 -0.207 -24.297 1 96.31 110 PHE B N 1
ATOM 5953 C CA . PHE B 1 110 ? 0.212 -1.438 -24.734 1 96.31 110 PHE B CA 1
ATOM 5954 C C . PHE B 1 110 ? -0.469 -2.146 -23.578 1 96.31 110 PHE B C 1
ATOM 5956 O O . PHE B 1 110 ? -1.54 -2.734 -23.734 1 96.31 110 PHE B O 1
ATOM 5963 N N . VAL B 1 111 ? 0.124 -2.119 -22.406 1 96.5 111 VAL B N 1
ATOM 5964 C CA . VAL B 1 111 ? -0.481 -2.744 -21.234 1 96.5 111 VAL B CA 1
ATOM 5965 C C . VAL B 1 111 ? -1.765 -2.008 -20.859 1 96.5 111 VAL B C 1
ATOM 5967 O O . VAL B 1 111 ? -2.766 -2.633 -20.5 1 96.5 111 VAL B O 1
ATOM 5970 N N . TYR B 1 112 ? -1.767 -0.693 -21.016 1 94.06 112 TYR B N 1
ATOM 5971 C CA . TYR B 1 112 ? -2.949 0.096 -20.688 1 94.06 112 TYR B CA 1
ATOM 5972 C C . TYR B 1 112 ? -4.098 -0.226 -21.641 1 94.06 112 TYR B C 1
ATOM 5974 O O . TYR B 1 112 ? -5.234 -0.432 -21.203 1 94.06 112 TYR B O 1
ATOM 5982 N N . GLN B 1 113 ? -3.811 -0.382 -22.844 1 94.56 113 GLN B N 1
ATOM 5983 C CA . GLN B 1 113 ? -4.844 -0.71 -23.828 1 94.56 113 GLN B CA 1
ATOM 5984 C C . GLN B 1 113 ? -5.371 -2.125 -23.609 1 94.56 113 GLN B C 1
ATOM 5986 O O . GLN B 1 113 ? -6.578 -2.361 -23.688 1 94.56 113 GLN B O 1
ATOM 5991 N N . ALA B 1 114 ? -4.5 -2.977 -23.344 1 95.31 114 ALA B N 1
ATOM 5992 C CA . ALA B 1 114 ? -4.906 -4.355 -23.109 1 95.31 114 ALA B CA 1
ATOM 5993 C C . ALA B 1 114 ? -5.754 -4.461 -21.844 1 95.31 114 ALA B C 1
ATOM 5995 O O . ALA B 1 114 ? -6.715 -5.234 -21.797 1 95.31 114 ALA B O 1
ATOM 5996 N N . GLN B 1 115 ? -5.402 -3.695 -20.812 1 94.25 115 GLN B N 1
ATOM 5997 C CA . GLN B 1 115 ? -6.145 -3.725 -19.562 1 94.25 115 GLN B CA 1
ATOM 5998 C C . GLN B 1 115 ? -7.551 -3.162 -19.734 1 94.25 115 GLN B C 1
ATOM 6000 O O . GLN B 1 115 ? -8.5 -3.648 -19.125 1 94.25 115 GLN B O 1
ATOM 6005 N N . LEU B 1 116 ? -7.742 -2.207 -20.641 1 92.44 116 LEU B N 1
ATOM 6006 C CA . LEU B 1 116 ? -9.062 -1.646 -20.906 1 92.44 116 LEU B CA 1
ATOM 6007 C C . LEU B 1 116 ? -9.961 -2.67 -21.594 1 92.44 116 LEU B C 1
ATOM 6009 O O . LEU B 1 116 ? -11.141 -2.795 -21.25 1 92.44 116 LEU B O 1
ATOM 6013 N N . ARG B 1 117 ? -9.398 -3.418 -22.438 1 92.81 117 ARG B N 1
ATOM 6014 C CA . ARG B 1 117 ? -10.156 -4.477 -23.094 1 92.81 117 ARG B CA 1
ATOM 6015 C C . ARG B 1 117 ? -10.523 -5.582 -22.109 1 92.81 117 ARG B C 1
ATOM 6017 O O . ARG B 1 117 ? -11.641 -6.105 -22.156 1 92.81 117 ARG B O 1
ATOM 6024 N N . PHE B 1 118 ? -9.648 -5.875 -21.297 1 94.75 118 PHE B N 1
ATOM 6025 C CA . PHE B 1 118 ? -9.891 -6.883 -20.266 1 94.75 118 PHE B CA 1
ATOM 6026 C C . PHE B 1 118 ? -11.031 -6.461 -19.344 1 94.75 118 PHE B C 1
ATOM 6028 O O . PHE B 1 118 ? -11.891 -7.273 -19 1 94.75 118 PHE B O 1
ATOM 6035 N N . LEU B 1 119 ? -11.039 -5.199 -18.953 1 92.69 119 LEU B N 1
ATOM 6036 C CA . LEU B 1 119 ? -12.055 -4.719 -18.031 1 92.69 119 LEU B CA 1
ATOM 6037 C C . LEU B 1 119 ? -13.445 -4.855 -18.625 1 92.69 119 LEU B C 1
ATOM 6039 O O . LEU B 1 119 ? -14.406 -5.148 -17.922 1 92.69 119 LEU B O 1
ATOM 6043 N N . GLU B 1 120 ? -13.539 -4.75 -19.891 1 92.38 120 GLU B N 1
ATOM 6044 C CA . GLU B 1 120 ? -14.836 -4.938 -20.547 1 92.38 120 GLU B CA 1
ATOM 6045 C C . GLU B 1 120 ? -15.312 -6.379 -20.422 1 92.38 120 GLU B C 1
ATOM 6047 O O . GLU B 1 120 ? -16.469 -6.625 -20.062 1 92.38 120 GLU B O 1
ATOM 6052 N N . HIS B 1 121 ? -14.406 -7.254 -20.656 1 94.38 121 HIS B N 1
ATOM 6053 C CA . HIS B 1 121 ? -14.758 -8.664 -20.531 1 94.38 121 HIS B CA 1
ATOM 6054 C C . HIS B 1 121 ? -14.984 -9.047 -19.062 1 94.38 121 HIS B C 1
ATOM 6056 O O . HIS B 1 121 ? -15.875 -9.852 -18.766 1 94.38 121 HIS B O 1
ATOM 6062 N N . ARG B 1 122 ? -14.219 -8.453 -18.234 1 94.12 122 ARG B N 1
ATOM 6063 C CA . ARG B 1 122 ? -14.312 -8.758 -16.812 1 94.12 122 ARG B CA 1
ATOM 6064 C C . ARG B 1 122 ? -15.648 -8.297 -16.234 1 94.12 122 ARG B C 1
ATOM 6066 O O . ARG B 1 122 ? -16.297 -9.023 -15.492 1 94.12 122 ARG B O 1
ATOM 6073 N N . PHE B 1 123 ? -16.125 -7.145 -16.594 1 91.38 123 PHE B N 1
ATOM 6074 C CA . PHE B 1 123 ? -17.391 -6.613 -16.094 1 91.38 123 PHE B CA 1
ATOM 6075 C C . PHE B 1 123 ? -18.562 -7.438 -16.609 1 91.38 123 PHE B C 1
ATOM 6077 O O . PHE B 1 123 ? -19.531 -7.672 -15.875 1 91.38 123 PHE B O 1
ATOM 6084 N N . THR B 1 124 ? -18.438 -7.902 -17.812 1 91.44 124 THR B N 1
ATOM 6085 C CA . THR B 1 124 ? -19.469 -8.781 -18.344 1 91.44 124 THR B CA 1
ATOM 6086 C C . THR B 1 124 ? -19.484 -10.109 -17.609 1 91.44 124 THR B C 1
ATOM 6088 O O . THR B 1 124 ? -20.547 -10.656 -17.312 1 91.44 124 THR B O 1
ATOM 6091 N N . TRP B 1 125 ? -18.281 -10.57 -17.359 1 92.12 125 TRP B N 1
ATOM 6092 C CA . TRP B 1 125 ? -18.156 -11.812 -16.609 1 92.12 125 TRP B CA 1
ATOM 6093 C C . TRP B 1 125 ? -18.734 -11.672 -15.203 1 92.12 125 TRP B C 1
ATOM 6095 O O . TRP B 1 125 ? -19.453 -12.562 -14.734 1 92.12 125 TRP B O 1
ATOM 6105 N N . LEU B 1 126 ? -18.547 -10.586 -14.539 1 91.19 126 LEU B N 1
ATOM 6106 C CA . LEU B 1 126 ? -19.031 -10.344 -13.188 1 91.19 126 LEU B CA 1
ATOM 6107 C C . LEU B 1 126 ? -20.531 -10.164 -13.172 1 91.19 126 LEU B C 1
ATOM 6109 O O . LEU B 1 126 ? -21.203 -10.586 -12.227 1 91.19 126 LEU B O 1
ATOM 6113 N N . LYS B 1 127 ? -21.078 -9.594 -14.188 1 89.44 127 LYS B N 1
ATOM 6114 C CA . LYS B 1 127 ? -22.531 -9.383 -14.289 1 89.44 127 LYS B CA 1
ATOM 6115 C C . LYS B 1 127 ? -23.266 -10.711 -14.438 1 89.44 127 LYS B C 1
ATOM 6117 O O . LYS B 1 127 ? -24.391 -10.852 -13.977 1 89.44 127 LYS B O 1
ATOM 6122 N N . LYS B 1 128 ? -22.562 -11.672 -14.945 1 86.94 128 LYS B N 1
ATOM 6123 C CA . LYS B 1 128 ? -23.203 -12.938 -15.266 1 86.94 128 LYS B CA 1
ATOM 6124 C C . LYS B 1 128 ? -23.062 -13.938 -14.125 1 86.94 128 LYS B C 1
ATOM 6126 O O . LYS B 1 128 ? -23.625 -15.039 -14.18 1 86.94 128 LYS B O 1
ATOM 6131 N N . ILE B 1 129 ? -22.438 -13.609 -13.086 1 87.88 129 ILE B N 1
ATOM 6132 C CA . ILE B 1 129 ? -22.297 -14.516 -11.953 1 87.88 129 ILE B CA 1
ATOM 6133 C C . ILE B 1 129 ? -23.672 -14.758 -11.328 1 87.88 129 ILE B C 1
ATOM 6135 O O . ILE B 1 129 ? -24.359 -13.805 -10.953 1 87.88 129 ILE B O 1
ATOM 6139 N N . PRO B 1 130 ? -23.984 -15.969 -11.273 1 86.38 130 PRO B N 1
ATOM 6140 C CA . PRO B 1 130 ? -25.328 -16.266 -10.75 1 86.38 130 PRO B CA 1
ATOM 6141 C C . PRO B 1 130 ? -25.391 -16.203 -9.227 1 86.38 130 PRO B C 1
ATOM 6143 O O . PRO B 1 130 ? -24.344 -16.203 -8.562 1 86.38 130 PRO B O 1
ATOM 6146 N N . ALA B 1 131 ? -26.609 -16.078 -8.781 1 86.94 131 ALA B N 1
ATOM 6147 C CA . ALA B 1 131 ? -26.844 -16.297 -7.355 1 86.94 131 ALA B CA 1
ATOM 6148 C C . ALA B 1 131 ? -26.734 -17.766 -6.992 1 86.94 131 ALA B C 1
ATOM 6150 O O . ALA B 1 131 ? -27.047 -18.641 -7.809 1 86.94 131 ALA B O 1
ATOM 6151 N N . PRO B 1 132 ? -26.188 -18.078 -5.887 1 89.69 132 PRO B N 1
ATOM 6152 C CA . PRO B 1 132 ? -25.969 -17.266 -4.684 1 89.69 132 PRO B CA 1
ATOM 6153 C C . PRO B 1 132 ? -24.562 -16.703 -4.598 1 89.69 132 PRO B C 1
ATOM 6155 O O . PRO B 1 132 ? -24.234 -15.977 -3.656 1 89.69 132 PRO B O 1
ATOM 6158 N N . ARG B 1 133 ? -23.766 -16.969 -5.523 1 90.62 133 ARG B N 1
ATOM 6159 C CA . ARG B 1 133 ? -22.391 -16.5 -5.461 1 90.62 133 ARG B CA 1
ATOM 6160 C C . ARG B 1 133 ? -22.328 -14.984 -5.449 1 90.62 133 ARG B C 1
ATOM 6162 O O . ARG B 1 133 ? -21.484 -14.398 -4.758 1 90.62 133 ARG B O 1
ATOM 6169 N N . ALA B 1 134 ? -23.188 -14.352 -6.145 1 90.5 134 ALA B N 1
ATOM 6170 C CA . ALA B 1 134 ? -23.156 -12.898 -6.273 1 90.5 134 ALA B CA 1
ATOM 6171 C C . ALA B 1 134 ? -23.781 -12.227 -5.059 1 90.5 134 ALA B C 1
ATOM 6173 O O . ALA B 1 134 ? -23.562 -11.039 -4.816 1 90.5 134 ALA B O 1
ATOM 6174 N N . THR B 1 135 ? -24.547 -12.992 -4.238 1 93.19 135 THR B N 1
ATOM 6175 C CA . THR B 1 135 ? -25.297 -12.367 -3.148 1 93.19 135 THR B CA 1
ATOM 6176 C C . THR B 1 135 ? -24.859 -12.938 -1.802 1 93.19 135 THR B C 1
ATOM 6178 O O . THR B 1 135 ? -25.516 -12.719 -0.784 1 93.19 135 THR B O 1
ATOM 6181 N N . THR B 1 136 ? -23.828 -13.711 -1.849 1 95.12 136 THR B N 1
ATOM 6182 C CA . THR B 1 136 ? -23.375 -14.328 -0.603 1 95.12 136 THR B CA 1
ATOM 6183 C C . THR B 1 136 ? -22.016 -13.789 -0.197 1 95.12 136 THR B C 1
ATOM 6185 O O . THR B 1 136 ? -21.188 -13.461 -1.054 1 95.12 136 THR B O 1
ATOM 6188 N N . LEU B 1 137 ? -21.828 -13.633 1.061 1 96.19 137 LEU B N 1
ATOM 6189 C CA . LEU B 1 137 ? -20.547 -13.227 1.621 1 96.19 137 LEU B CA 1
ATOM 6190 C C . LEU B 1 137 ? -19.953 -14.344 2.471 1 96.19 137 LEU B C 1
ATOM 6192 O O . LEU B 1 137 ? -20.672 -15.055 3.17 1 96.19 137 LEU B O 1
ATOM 6196 N N . MET B 1 138 ? -18.688 -14.539 2.312 1 96.69 138 MET B N 1
ATOM 6197 C CA . MET B 1 138 ? -17.953 -15.445 3.189 1 96.69 138 MET B CA 1
ATOM 6198 C C . MET B 1 138 ? -17.375 -14.695 4.391 1 96.69 138 MET B C 1
ATOM 6200 O O . MET B 1 138 ? -16.719 -13.672 4.23 1 96.69 138 MET B O 1
ATOM 6204 N N . VAL B 1 139 ? -17.672 -15.094 5.531 1 96.12 139 VAL B N 1
ATOM 6205 C CA . VAL B 1 139 ? -17.219 -14.461 6.77 1 96.12 139 VAL B CA 1
ATOM 6206 C C . VAL B 1 139 ? -16.25 -15.383 7.492 1 96.12 139 VAL B C 1
ATOM 6208 O O . VAL B 1 139 ? -16.531 -16.578 7.676 1 96.12 139 VAL B O 1
ATOM 6211 N N . GLU B 1 140 ? -15.156 -14.82 7.875 1 94.25 140 GLU B N 1
ATOM 6212 C CA . GLU B 1 140 ? -14.133 -15.594 8.57 1 94.25 140 GLU B CA 1
ATOM 6213 C C . GLU B 1 140 ? -13.828 -15 9.945 1 94.25 140 GLU B C 1
ATOM 6215 O O . GLU B 1 140 ? -14.102 -13.82 10.188 1 94.25 140 GLU B O 1
ATOM 6220 N N . ASN B 1 141 ? -13.289 -15.789 10.875 1 92.94 141 ASN B N 1
ATOM 6221 C CA . ASN B 1 141 ? -12.906 -15.406 12.227 1 92.94 141 ASN B CA 1
ATOM 6222 C C . ASN B 1 141 ? -14.102 -14.898 13.031 1 92.94 141 ASN B C 1
ATOM 6224 O O . ASN B 1 141 ? -14.047 -13.812 13.609 1 92.94 141 ASN B O 1
ATOM 6228 N N . LEU B 1 142 ? -15.055 -15.773 13.008 1 93.25 142 LEU B N 1
ATOM 6229 C CA . LEU B 1 142 ? -16.266 -15.461 13.758 1 93.25 142 LEU B CA 1
ATOM 6230 C C . LEU B 1 142 ? -16.016 -15.523 15.258 1 93.25 142 LEU B C 1
ATOM 6232 O O . LEU B 1 142 ? -15.406 -16.484 15.75 1 93.25 142 LEU B O 1
ATOM 6236 N N . PRO B 1 143 ? -16.453 -14.547 15.906 1 90.44 143 PRO B N 1
ATOM 6237 C CA . PRO B 1 143 ? -16.391 -14.648 17.359 1 90.44 143 PRO B CA 1
ATOM 6238 C C . PRO B 1 143 ? -17.312 -15.742 17.922 1 90.44 143 PRO B C 1
ATOM 6240 O O . PRO B 1 143 ? -18.188 -16.234 17.203 1 90.44 143 PRO B O 1
ATOM 6243 N N . GLU B 1 144 ? -17.203 -16.125 19.156 1 89.56 144 GLU B N 1
ATOM 6244 C CA . GLU B 1 144 ? -17.906 -17.25 19.781 1 89.56 144 GLU B CA 1
ATOM 6245 C C . GLU B 1 144 ? -19.406 -16.984 19.844 1 89.56 144 GLU B C 1
ATOM 6247 O O . GLU B 1 144 ? -20.203 -17.906 19.734 1 89.56 144 GLU B O 1
ATOM 6252 N N . ASP B 1 145 ? -19.734 -15.695 19.828 1 87.94 145 ASP B N 1
ATOM 6253 C CA . ASP B 1 145 ? -21.141 -15.344 20 1 87.94 145 ASP B CA 1
ATOM 6254 C C . ASP B 1 145 ? -21.906 -15.461 18.688 1 87.94 145 ASP B C 1
ATOM 6256 O O . ASP B 1 145 ? -23.141 -15.531 18.672 1 87.94 145 ASP B O 1
ATOM 6260 N N . CYS B 1 146 ? -21.188 -15.625 17.562 1 91.44 146 CYS B N 1
ATOM 6261 C CA . CYS B 1 146 ? -21.828 -15.648 16.266 1 91.44 146 CYS B CA 1
ATOM 6262 C C . CYS B 1 146 ? -21.609 -16.984 15.57 1 91.44 146 CYS B C 1
ATOM 6264 O O . CYS B 1 146 ? -21.812 -17.109 14.359 1 91.44 146 CYS B O 1
ATOM 6266 N N . ARG B 1 147 ? -21.281 -18.062 16.328 1 92.31 147 ARG B N 1
ATOM 6267 C CA . ARG B 1 147 ? -20.906 -19.328 15.703 1 92.31 147 ARG B CA 1
ATOM 6268 C C . ARG B 1 147 ? -22.094 -20.281 15.625 1 92.31 147 ARG B C 1
ATOM 6270 O O . ARG B 1 147 ? -22 -21.438 16.047 1 92.31 147 ARG B O 1
ATOM 6277 N N . SER B 1 148 ? -23.188 -19.844 15.227 1 92.88 148 SER B N 1
ATOM 6278 C CA . SER B 1 148 ? -24.391 -20.594 14.867 1 92.88 148 SER B CA 1
ATOM 6279 C C . SER B 1 148 ? -25.141 -19.938 13.711 1 92.88 148 SER B C 1
ATOM 6281 O O . SER B 1 148 ? -24.953 -18.75 13.453 1 92.88 148 SER B O 1
ATOM 6283 N N . ASP B 1 149 ? -25.891 -20.734 12.977 1 94.31 149 ASP B N 1
ATOM 6284 C CA . ASP B 1 149 ? -26.609 -20.203 11.82 1 94.31 149 ASP B CA 1
ATOM 6285 C C . ASP B 1 149 ? -27.531 -19.062 12.227 1 94.31 149 ASP B C 1
ATOM 6287 O O . ASP B 1 149 ? -27.531 -18 11.594 1 94.31 149 ASP B O 1
ATOM 6291 N N . GLU B 1 150 ? -28.219 -19.203 13.297 1 93.06 150 GLU B N 1
ATOM 6292 C CA . GLU B 1 150 ? -29.188 -18.203 13.742 1 93.06 150 GLU B CA 1
ATOM 6293 C C . GLU B 1 150 ? -28.484 -16.984 14.344 1 93.06 150 GLU B C 1
ATOM 6295 O O . GLU B 1 150 ? -28.891 -15.852 14.109 1 93.06 150 GLU B O 1
ATOM 6300 N N . ALA B 1 151 ? -27.484 -17.234 15.078 1 93.38 151 ALA B N 1
ATOM 6301 C CA . ALA B 1 151 ? -26.75 -16.141 15.688 1 93.38 151 ALA B CA 1
ATOM 6302 C C . ALA B 1 151 ? -26.094 -15.258 14.617 1 93.38 151 ALA B C 1
ATOM 6304 O O . ALA B 1 151 ? -26.094 -14.031 14.727 1 93.38 151 ALA B O 1
ATOM 6305 N N . LEU B 1 152 ? -25.516 -15.898 13.625 1 95.38 152 LEU B N 1
ATOM 6306 C CA . LEU B 1 152 ? -24.891 -15.164 12.531 1 95.38 152 LEU B CA 1
ATOM 6307 C C . LEU B 1 152 ? -25.922 -14.375 11.734 1 95.38 152 LEU B C 1
ATOM 6309 O O . LEU B 1 152 ? -25.703 -13.219 11.383 1 95.38 152 LEU B O 1
ATOM 6313 N N . ARG B 1 153 ? -27.031 -15.023 11.5 1 95.94 153 ARG B N 1
ATOM 6314 C CA . ARG B 1 153 ? -28.125 -14.352 10.797 1 95.94 153 ARG B CA 1
ATOM 6315 C C . ARG B 1 153 ? -28.609 -13.141 11.586 1 95.94 153 ARG B C 1
ATOM 6317 O O . ARG B 1 153 ? -28.812 -12.062 11.023 1 95.94 153 ARG B O 1
ATOM 6324 N N . MET B 1 154 ? -28.781 -13.258 12.867 1 94.12 154 MET B N 1
ATOM 6325 C CA . MET B 1 154 ? -29.281 -12.188 13.727 1 94.12 154 MET B CA 1
ATOM 6326 C C . MET B 1 154 ? -28.266 -11.047 13.812 1 94.12 154 MET B C 1
ATOM 6328 O O . MET B 1 154 ? -28.641 -9.875 13.875 1 94.12 154 MET B O 1
ATOM 6332 N N . TYR B 1 155 ? -27.062 -11.406 13.867 1 93.88 155 TYR B N 1
ATOM 6333 C CA . TYR B 1 155 ? -26.016 -10.398 13.914 1 93.88 155 TYR B CA 1
ATOM 6334 C C . TYR B 1 155 ? -26.078 -9.484 12.695 1 93.88 155 TYR B C 1
ATOM 6336 O O . TYR B 1 155 ? -26.109 -8.258 12.828 1 93.88 155 TYR B O 1
ATOM 6344 N N . PHE B 1 156 ? -26.172 -10.031 11.508 1 94.94 156 PHE B N 1
ATOM 6345 C CA . PHE B 1 156 ? -26.203 -9.234 10.281 1 94.94 156 PHE B CA 1
ATOM 6346 C C . PHE B 1 156 ? -27.562 -8.555 10.117 1 94.94 156 PHE B C 1
ATOM 6348 O O . PHE B 1 156 ? -27.656 -7.473 9.539 1 94.94 156 PHE B O 1
ATOM 6355 N N . ALA B 1 157 ? -28.562 -9.219 10.625 1 94.38 157 ALA B N 1
ATOM 6356 C CA . ALA B 1 157 ? -29.891 -8.609 10.57 1 94.38 157 ALA B CA 1
ATOM 6357 C C . ALA B 1 157 ? -29.953 -7.344 11.422 1 94.38 157 ALA B C 1
ATOM 6359 O O . ALA B 1 157 ? -30.625 -6.379 11.062 1 94.38 157 ALA B O 1
ATOM 6360 N N . ARG B 1 158 ? -29.25 -7.395 12.492 1 90.88 158 ARG B N 1
ATOM 6361 C CA . ARG B 1 158 ? -29.203 -6.234 13.375 1 90.88 158 ARG B CA 1
ATOM 6362 C C . ARG B 1 158 ? -28.406 -5.094 12.742 1 90.88 158 ARG B C 1
ATOM 6364 O O . ARG B 1 158 ? -28.75 -3.922 12.922 1 90.88 158 ARG B O 1
ATOM 6371 N N . LEU B 1 159 ? -27.375 -5.355 12.008 1 91.81 159 LEU B N 1
ATOM 6372 C CA . LEU B 1 159 ? -26.5 -4.348 11.422 1 91.81 159 LEU B CA 1
ATOM 6373 C C . LEU B 1 159 ? -27.125 -3.75 10.164 1 91.81 159 LEU B C 1
ATOM 6375 O O . LEU B 1 159 ? -26.953 -2.562 9.883 1 91.81 159 LEU B O 1
ATOM 6379 N N . PHE B 1 160 ? -27.828 -4.523 9.445 1 91 160 PHE B N 1
ATOM 6380 C CA . PHE B 1 160 ? -28.438 -4.047 8.211 1 91 160 PHE B CA 1
ATOM 6381 C C . PHE B 1 160 ? -29.953 -4.004 8.336 1 91 160 PHE B C 1
ATOM 6383 O O . PHE B 1 160 ? -30.5 -3.168 9.062 1 91 160 PHE B O 1
ATOM 6390 N N . SER B 1 161 ? -30.719 -4.941 7.938 1 87.69 161 SER B N 1
ATOM 6391 C CA . SER B 1 161 ? -32.156 -5.168 8.047 1 87.69 161 SER B CA 1
ATOM 6392 C C . SER B 1 161 ? -32.5 -6.652 7.941 1 87.69 161 SER B C 1
ATOM 6394 O O . SER B 1 161 ? -31.828 -7.395 7.215 1 87.69 161 SER B O 1
ATOM 6396 N N . PRO B 1 162 ? -33.375 -7.047 8.711 1 90.88 162 PRO B N 1
ATOM 6397 C CA . PRO B 1 162 ? -33.75 -8.461 8.641 1 90.88 162 PRO B CA 1
ATOM 6398 C C . PRO B 1 162 ? -34.219 -8.875 7.242 1 90.88 162 PRO B C 1
ATOM 6400 O O . PRO B 1 162 ? -34.031 -10.031 6.852 1 90.88 162 PRO B O 1
ATOM 6403 N N . GLU B 1 163 ? -34.719 -7.922 6.543 1 90.44 163 GLU B N 1
ATOM 6404 C CA . GLU B 1 163 ? -35.219 -8.227 5.207 1 90.44 163 GLU B CA 1
ATOM 6405 C C . GLU B 1 163 ? -34.062 -8.383 4.215 1 90.44 163 GLU B C 1
ATOM 6407 O O . GLU B 1 163 ? -34.25 -8.992 3.152 1 90.44 163 GLU B O 1
ATOM 6412 N N . ALA B 1 164 ? -33 -7.922 4.582 1 91.06 164 ALA B N 1
ATOM 6413 C CA . ALA B 1 164 ? -31.875 -7.938 3.664 1 91.06 164 ALA B CA 1
ATOM 6414 C C . ALA B 1 164 ? -31.188 -9.297 3.676 1 91.06 164 ALA B C 1
ATOM 6416 O O . ALA B 1 164 ? -30.516 -9.664 2.709 1 91.06 164 ALA B O 1
ATOM 6417 N N . ILE B 1 165 ? -31.375 -10.07 4.738 1 95.38 165 ILE B N 1
ATOM 6418 C CA . ILE B 1 165 ? -30.641 -11.32 4.883 1 95.38 165 ILE B CA 1
ATOM 6419 C C . ILE B 1 165 ? -31.562 -12.492 4.547 1 95.38 165 ILE B C 1
ATOM 6421 O O . ILE B 1 165 ? -32.688 -12.586 5.062 1 95.38 165 ILE B O 1
ATOM 6425 N N . GLN B 1 166 ? -31.188 -13.359 3.666 1 93 166 GLN B N 1
ATOM 6426 C CA . GLN B 1 166 ? -31.953 -14.547 3.287 1 93 166 GLN B CA 1
ATOM 6427 C C . GLN B 1 166 ? -31.625 -15.727 4.195 1 93 166 GLN B C 1
ATOM 6429 O O . GLN B 1 166 ? -32.5 -16.297 4.816 1 93 166 GLN B O 1
ATOM 6434 N N . LYS B 1 167 ? -30.312 -16.031 4.242 1 94.31 167 LYS B N 1
ATOM 6435 C CA . LYS B 1 167 ? -29.891 -17.172 5.051 1 94.31 167 LYS B CA 1
ATOM 6436 C C . LYS B 1 167 ? -28.438 -17.047 5.465 1 94.31 167 LYS B C 1
ATOM 6438 O O . LYS B 1 167 ? -27.688 -16.25 4.891 1 94.31 167 LYS B O 1
ATOM 6443 N N . ALA B 1 168 ? -28.109 -17.688 6.559 1 96.06 168 ALA B N 1
ATOM 6444 C CA . ALA B 1 168 ? -26.734 -17.766 7.047 1 96.06 168 ALA B CA 1
ATOM 6445 C C . ALA B 1 168 ? -26.344 -19.219 7.348 1 96.06 168 ALA B C 1
ATOM 6447 O O . ALA B 1 168 ? -27.172 -20.016 7.773 1 96.06 168 ALA B O 1
ATOM 6448 N N . TYR B 1 169 ? -25.156 -19.594 7.008 1 96.19 169 TYR B N 1
ATOM 6449 C CA . TYR B 1 169 ? -24.656 -20.953 7.207 1 96.19 169 TYR B CA 1
ATOM 6450 C C . TYR B 1 169 ? -23.25 -20.922 7.824 1 96.19 169 TYR B C 1
ATOM 6452 O O . TYR B 1 169 ? -22.344 -20.297 7.277 1 96.19 169 TYR B O 1
ATOM 6460 N N . VAL B 1 170 ? -23.078 -21.531 8.938 1 95.88 170 VAL B N 1
ATOM 6461 C CA . VAL B 1 170 ? -21.766 -21.656 9.57 1 95.88 170 VAL B CA 1
ATOM 6462 C C . VAL B 1 170 ? -21.141 -23 9.219 1 95.88 170 VAL B C 1
ATOM 6464 O O . VAL B 1 170 ? -21.797 -24.031 9.281 1 95.88 170 VAL B O 1
ATOM 6467 N N . VAL B 1 171 ? -19.891 -22.938 8.781 1 95.88 171 VAL B N 1
ATOM 6468 C CA . VAL B 1 171 ? -19.172 -24.141 8.383 1 95.88 171 VAL B CA 1
ATOM 6469 C C . VAL B 1 171 ? -18.984 -25.062 9.602 1 95.88 171 VAL B C 1
ATOM 6471 O O . VAL B 1 171 ? -18.641 -24.594 10.688 1 95.88 171 VAL B O 1
ATOM 6474 N N . ARG B 1 172 ? -19.219 -26.344 9.391 1 94.62 172 ARG B N 1
ATOM 6475 C CA . ARG B 1 172 ? -19.172 -27.328 10.469 1 94.62 172 ARG B CA 1
ATOM 6476 C C . ARG B 1 172 ? -17.938 -28.203 10.352 1 94.62 172 ARG B C 1
ATOM 6478 O O . ARG B 1 172 ? -17.391 -28.391 9.258 1 94.62 172 ARG B O 1
ATOM 6485 N N . ARG B 1 173 ? -17.516 -28.656 11.539 1 92.94 173 ARG B N 1
ATOM 6486 C CA . ARG B 1 173 ? -16.453 -29.641 11.555 1 92.94 173 ARG B CA 1
ATOM 6487 C C . ARG B 1 173 ? -16.984 -31.047 11.344 1 92.94 173 ARG B C 1
ATOM 6489 O O . ARG B 1 173 ? -17.562 -31.641 12.258 1 92.94 173 ARG B O 1
ATOM 6496 N N . THR B 1 174 ? -16.781 -31.5 10.133 1 91.38 174 THR B N 1
ATOM 6497 C CA . THR B 1 174 ? -17.391 -32.781 9.75 1 91.38 174 THR B CA 1
ATOM 6498 C C . THR B 1 174 ? -16.328 -33.812 9.375 1 91.38 174 THR B C 1
ATOM 6500 O O . THR B 1 174 ? -16.516 -34.562 8.43 1 91.38 174 THR B O 1
ATOM 6503 N N . ASP B 1 175 ? -15.312 -33.875 10.078 1 88 175 ASP B N 1
ATOM 6504 C CA . ASP B 1 175 ? -14.25 -34.812 9.711 1 88 175 ASP B CA 1
ATOM 6505 C C . ASP B 1 175 ? -14.734 -36.25 9.805 1 88 175 ASP B C 1
ATOM 6507 O O . ASP B 1 175 ? -14.5 -37.031 8.898 1 88 175 ASP B O 1
ATOM 6511 N N . TYR B 1 176 ? -15.43 -36.531 10.922 1 90.25 176 TYR B N 1
ATOM 6512 C CA . TYR B 1 176 ? -15.93 -37.906 11.117 1 90.25 176 TYR B CA 1
ATOM 6513 C C . TYR B 1 176 ? -17.016 -38.219 10.109 1 90.25 176 TYR B C 1
ATOM 6515 O O . TYR B 1 176 ? -17.047 -39.344 9.555 1 90.25 176 TYR B O 1
ATOM 6523 N N . LEU B 1 177 ? -17.875 -37.312 9.844 1 91.62 177 LEU B N 1
ATOM 6524 C CA . LEU B 1 177 ? -18.922 -37.5 8.852 1 91.62 177 LEU B CA 1
ATOM 6525 C C . LEU B 1 177 ? -18.328 -37.719 7.461 1 91.62 177 LEU B C 1
ATOM 6527 O O . LEU B 1 177 ? -18.812 -38.562 6.699 1 91.62 177 LEU B O 1
ATOM 6531 N N . CYS B 1 178 ? -17.344 -37 7.129 1 90.25 178 CYS B N 1
ATOM 6532 C CA . CYS B 1 178 ? -16.688 -37.156 5.836 1 90.25 178 CYS B CA 1
ATOM 6533 C C . CYS B 1 178 ? -16.062 -38.531 5.699 1 90.25 178 CYS B C 1
ATOM 6535 O O . CYS B 1 178 ? -16.109 -39.125 4.625 1 90.25 178 CYS B O 1
ATOM 6537 N N . LYS B 1 179 ? -15.5 -38.969 6.77 1 91.19 179 LYS B N 1
ATOM 6538 C CA . LYS B 1 179 ? -14.93 -40.312 6.754 1 91.19 179 LYS B CA 1
ATOM 6539 C C . LYS B 1 179 ? -16.016 -41.375 6.523 1 91.19 179 LYS B C 1
ATOM 6541 O O . LYS B 1 179 ? -15.828 -42.312 5.734 1 91.19 179 LYS B O 1
ATOM 6546 N N . LEU B 1 180 ? -17.094 -41.156 7.141 1 91.62 180 LEU B N 1
ATOM 6547 C CA . LEU B 1 180 ? -18.219 -42.094 7 1 91.62 180 LEU B CA 1
ATOM 6548 C C . LEU B 1 180 ? -18.75 -42.094 5.57 1 91.62 180 LEU B C 1
ATOM 6550 O O . LEU B 1 180 ? -19.047 -43.156 5.012 1 91.62 180 LEU B O 1
ATOM 6554 N N . VAL B 1 181 ? -18.812 -40.938 5.078 1 90.06 181 VAL B N 1
ATOM 6555 C CA . VAL B 1 181 ? -19.312 -40.781 3.719 1 90.06 181 VAL B CA 1
ATOM 6556 C C . VAL B 1 181 ? -18.344 -41.406 2.732 1 90.06 181 VAL B C 1
ATOM 6558 O O . VAL B 1 181 ? -18.75 -42.094 1.791 1 90.06 181 VAL B O 1
ATOM 6561 N N . ASN B 1 182 ? -17.125 -41.219 2.941 1 88.06 182 ASN B N 1
ATOM 6562 C CA . ASN B 1 182 ? -16.125 -41.812 2.076 1 88.06 182 ASN B CA 1
ATOM 6563 C C . ASN B 1 182 ? -16.141 -43.344 2.18 1 88.06 182 ASN B C 1
ATOM 6565 O O . ASN B 1 182 ? -16 -44.031 1.174 1 88.06 182 ASN B O 1
ATOM 6569 N N . ASP B 1 183 ? -16.328 -43.812 3.381 1 90.06 183 ASP B N 1
ATOM 6570 C CA . ASP B 1 183 ? -16.422 -45.25 3.588 1 90.06 183 ASP B CA 1
ATOM 6571 C C . ASP B 1 183 ? -17.672 -45.812 2.906 1 90.06 183 ASP B C 1
ATOM 6573 O O . ASP B 1 183 ? -17.625 -46.906 2.342 1 90.06 183 ASP B O 1
ATOM 6577 N N . MET B 1 184 ? -18.625 -45.094 3.031 1 90.19 184 MET B N 1
ATOM 6578 C CA . MET B 1 184 ? -19.875 -45.5 2.393 1 90.19 184 MET B CA 1
ATOM 6579 C C . MET B 1 184 ? -19.719 -45.562 0.876 1 90.19 184 MET B C 1
ATOM 6581 O O . MET B 1 184 ? -20.172 -46.531 0.234 1 90.19 184 MET B O 1
ATOM 6585 N N . GLU B 1 185 ? -19.094 -44.531 0.314 1 86.44 185 GLU B N 1
ATOM 6586 C CA . GLU B 1 185 ? -18.859 -44.469 -1.127 1 86.44 185 GLU B CA 1
ATOM 6587 C C . GLU B 1 185 ? -17.953 -45.625 -1.572 1 86.44 185 GLU B C 1
ATOM 6589 O O . GLU B 1 185 ? -18.172 -46.219 -2.617 1 86.44 185 GLU B O 1
ATOM 6594 N N . SER B 1 186 ? -17 -45.906 -0.802 1 86.94 186 SER B N 1
ATOM 6595 C CA . SER B 1 186 ? -16.109 -47 -1.106 1 86.94 186 SER B CA 1
ATOM 6596 C C . SER B 1 186 ? -16.828 -48.344 -1.016 1 86.94 186 SER B C 1
ATOM 6598 O O . SER B 1 186 ? -16.609 -49.219 -1.854 1 86.94 186 SER B O 1
ATOM 6600 N N . ALA B 1 187 ? -17.641 -48.438 -0.008 1 87.44 187 ALA B N 1
ATOM 6601 C CA . ALA B 1 187 ? -18.422 -49.688 0.166 1 87.44 187 ALA B CA 1
ATOM 6602 C C . ALA B 1 187 ? -19.422 -49.875 -0.97 1 87.44 187 ALA B C 1
ATOM 6604 O O . ALA B 1 187 ? -19.625 -50.969 -1.442 1 87.44 187 ALA B O 1
ATOM 6605 N N . SER B 1 188 ? -20.016 -48.781 -1.317 1 86.88 188 SER B N 1
ATOM 6606 C CA . SER B 1 188 ? -20.953 -48.844 -2.432 1 86.88 188 SER B CA 1
ATOM 6607 C C . SER B 1 188 ? -20.25 -49.188 -3.734 1 86.88 188 SER B C 1
ATOM 6609 O O . SER B 1 188 ? -20.812 -49.906 -4.566 1 86.88 188 SER B O 1
ATOM 6611 N N . TYR B 1 189 ? -19.109 -48.656 -3.863 1 82.44 189 TYR B N 1
ATOM 6612 C CA . TYR B 1 189 ? -18.297 -49 -5.035 1 82.44 189 TYR B CA 1
ATOM 6613 C C . TYR B 1 189 ? -17.938 -50.469 -5.047 1 82.44 189 TYR B C 1
ATOM 6615 O O . TYR B 1 189 ? -18.062 -51.125 -6.078 1 82.44 189 TYR B O 1
ATOM 6623 N N . ASN B 1 190 ? -17.547 -51.031 -3.941 1 82.25 190 ASN B N 1
ATOM 6624 C CA . ASN B 1 190 ? -17.203 -52.438 -3.83 1 82.25 190 ASN B CA 1
ATOM 6625 C C . ASN B 1 190 ? -18.438 -53.312 -4.059 1 82.25 190 ASN B C 1
ATOM 6627 O O . ASN B 1 190 ? -18.328 -54.406 -4.637 1 82.25 190 ASN B O 1
ATOM 6631 N N . LEU B 1 191 ? -19.547 -52.844 -3.59 1 85.94 191 LEU B N 1
ATOM 6632 C CA . LEU B 1 191 ? -20.797 -53.562 -3.811 1 85.94 191 LEU B CA 1
ATOM 6633 C C . LEU B 1 191 ? -21.125 -53.656 -5.297 1 85.94 191 LEU B C 1
ATOM 6635 O O . LEU B 1 191 ? -21.469 -54.719 -5.805 1 85.94 191 LEU B O 1
ATOM 6639 N N . ASN B 1 192 ? -20.953 -52.562 -5.988 1 83.19 192 ASN B N 1
ATOM 6640 C CA . ASN B 1 192 ? -21.219 -52.531 -7.422 1 83.19 192 ASN B CA 1
ATOM 6641 C C . ASN B 1 192 ? -20.25 -53.438 -8.195 1 83.19 192 ASN B C 1
ATOM 6643 O O . ASN B 1 192 ? -20.641 -54.094 -9.156 1 83.19 192 ASN B O 1
ATOM 6647 N N . LEU B 1 193 ? -19.047 -53.5 -7.711 1 79.44 193 LEU B N 1
ATOM 6648 C CA . LEU B 1 193 ? -18.047 -54.344 -8.344 1 79.44 193 LEU B CA 1
ATOM 6649 C C . LEU B 1 193 ? -18.375 -55.812 -8.141 1 79.44 193 LEU B C 1
ATOM 6651 O O . LEU B 1 193 ? -18.281 -56.625 -9.078 1 79.44 193 LEU B O 1
ATOM 6655 N N . GLU B 1 194 ? -18.766 -56.156 -6.965 1 79.94 194 GLU B N 1
ATOM 6656 C CA . GLU B 1 194 ? -19.094 -57.562 -6.66 1 79.94 194 GLU B CA 1
ATOM 6657 C C . GLU B 1 194 ? -20.375 -58 -7.363 1 79.94 194 GLU B C 1
ATOM 6659 O O . GLU B 1 194 ? -20.5 -59.156 -7.777 1 79.94 194 GLU B O 1
ATOM 6664 N N . GLU B 1 195 ? -21.297 -57.062 -7.453 1 82.19 195 GLU B N 1
ATOM 6665 C CA . GLU B 1 195 ? -22.531 -57.344 -8.188 1 82.19 195 GLU B CA 1
ATOM 6666 C C . GLU B 1 195 ? -22.25 -57.562 -9.672 1 82.19 195 GLU B C 1
ATOM 6668 O O . GLU B 1 195 ? -22.844 -58.469 -10.305 1 82.19 195 GLU B O 1
ATOM 6673 N N . ALA B 1 196 ? -21.344 -56.781 -10.203 1 77.25 196 ALA B N 1
ATOM 6674 C CA . ALA B 1 196 ? -20.953 -56.938 -11.609 1 77.25 196 ALA B CA 1
ATOM 6675 C C . ALA B 1 196 ? -20.203 -58.25 -11.836 1 77.25 196 ALA B C 1
ATOM 6677 O O . ALA B 1 196 ? -20.406 -58.906 -12.852 1 77.25 196 ALA B O 1
ATOM 6678 N N . ARG B 1 197 ? -19.391 -58.625 -10.906 1 74.88 197 ARG B N 1
ATOM 6679 C CA . ARG B 1 197 ? -18.641 -59.875 -11 1 74.88 197 ARG B CA 1
ATOM 6680 C C . ARG B 1 197 ? -19.594 -61.094 -10.914 1 74.88 197 ARG B C 1
ATOM 6682 O O . ARG B 1 197 ? -19.406 -62.094 -11.617 1 74.88 197 ARG B O 1
ATOM 6689 N N . SER B 1 198 ? -20.5 -60.969 -10.023 1 74.38 198 SER B N 1
ATOM 6690 C CA . SER B 1 198 ? -21.469 -62.062 -9.844 1 74.38 198 SER B CA 1
ATOM 6691 C C . SER B 1 198 ? -22.375 -62.219 -11.062 1 74.38 198 SER B C 1
ATOM 6693 O O . SER B 1 198 ? -22.766 -63.312 -11.406 1 74.38 198 SER B O 1
ATOM 6695 N N . ALA B 1 199 ? -22.641 -61.125 -11.727 1 71.69 199 ALA B N 1
ATOM 6696 C CA . ALA B 1 199 ? -23.469 -61.188 -12.914 1 71.69 199 ALA B CA 1
ATOM 6697 C C . ALA B 1 199 ? -22.719 -61.812 -14.094 1 71.69 199 ALA B C 1
ATOM 6699 O O . ALA B 1 199 ? -23.328 -62.469 -14.945 1 71.69 199 ALA B O 1
ATOM 6700 N N . ASN B 1 200 ? -21.453 -61.562 -14.164 1 62.31 200 ASN B N 1
ATOM 6701 C CA . ASN B 1 200 ? -20.672 -62.062 -15.273 1 62.31 200 ASN B CA 1
ATOM 6702 C C . ASN B 1 200 ? -20.203 -63.5 -15.016 1 62.31 200 ASN B C 1
ATOM 6704 O O . ASN B 1 200 ? -19.797 -64.188 -15.945 1 62.31 200 ASN B O 1
ATOM 6708 N N . SER B 1 201 ? -19.953 -63.844 -13.773 1 57.84 201 SER B N 1
ATOM 6709 C CA . SER B 1 201 ? -19.422 -65.188 -13.531 1 57.84 201 SER B CA 1
ATOM 6710 C C . SER B 1 201 ? -20.516 -66.25 -13.555 1 57.84 201 SER B C 1
ATOM 6712 O O . SER B 1 201 ? -21.141 -66.5 -12.523 1 57.84 201 SER B O 1
ATOM 6714 N N . TRP B 1 202 ? -21.328 -66.312 -14.477 1 51.25 202 TRP B N 1
ATOM 6715 C CA . TRP B 1 202 ? -22.219 -67.5 -14.602 1 51.25 202 TRP B CA 1
ATOM 6716 C C . TRP B 1 202 ? -21.5 -68.75 -14.219 1 51.25 202 TRP B C 1
ATOM 6718 O O . TRP B 1 202 ? -22.125 -69.75 -13.766 1 51.25 202 TRP B O 1
ATOM 6728 N N . ARG B 1 203 ? -20.234 -69 -14.805 1 50.47 203 ARG B N 1
ATOM 6729 C CA . ARG B 1 203 ? -19.766 -70.375 -14.945 1 50.47 203 ARG B CA 1
ATOM 6730 C C . ARG B 1 203 ? -19.219 -70.875 -13.625 1 50.47 203 ARG B C 1
ATOM 6732 O O . ARG B 1 203 ? -19.391 -72.062 -13.297 1 50.47 203 ARG B O 1
ATOM 6739 N N . SER B 1 204 ? -18.062 -70.438 -13.07 1 49.88 204 SER B N 1
ATOM 6740 C CA . SER B 1 204 ? -17.25 -71.375 -12.32 1 49.88 204 SER B CA 1
ATOM 6741 C C . SER B 1 204 ? -17.594 -71.312 -10.836 1 49.88 204 SER B C 1
ATOM 6743 O O . SER B 1 204 ? -17.156 -72.188 -10.07 1 49.88 204 SER B O 1
ATOM 6745 N N . CYS B 1 205 ? -17.688 -70.188 -10.031 1 52.81 205 CYS B N 1
ATOM 6746 C CA . CYS B 1 205 ? -17.703 -70.312 -8.578 1 52.81 205 CYS B CA 1
ATOM 6747 C C . CYS B 1 205 ? -19.125 -70.5 -8.055 1 52.81 205 CYS B C 1
ATOM 6749 O O . CYS B 1 205 ? -20.062 -70 -8.641 1 52.81 205 CYS B O 1
ATOM 6751 N N . PRO B 1 206 ? -19.344 -71.5 -7.043 1 57.78 206 PRO B N 1
ATOM 6752 C CA . PRO B 1 206 ? -20.688 -71.75 -6.551 1 57.78 206 PRO B CA 1
ATOM 6753 C C . PRO B 1 206 ? -21.453 -70.5 -6.16 1 57.78 206 PRO B C 1
ATOM 6755 O O . PRO B 1 206 ? -20.875 -69.562 -5.559 1 57.78 206 PRO B O 1
ATOM 6758 N N . PRO B 1 207 ? -22.516 -70.188 -6.742 1 56.75 207 PRO B N 1
ATOM 6759 C CA . PRO B 1 207 ? -23.422 -69.062 -6.617 1 56.75 207 PRO B CA 1
ATOM 6760 C C . PRO B 1 207 ? -23.609 -68.562 -5.168 1 56.75 207 PRO B C 1
ATOM 6762 O O . PRO B 1 207 ? -23.812 -67.375 -4.902 1 56.75 207 PRO B O 1
ATOM 6765 N N . CYS B 1 208 ? -23.547 -69.5 -4.219 1 56.19 208 CYS B N 1
ATOM 6766 C CA . CYS B 1 208 ? -23.953 -69.25 -2.842 1 56.19 208 CYS B CA 1
ATOM 6767 C C . CYS B 1 208 ? -22.969 -68.312 -2.162 1 56.19 208 CYS B C 1
ATOM 6769 O O . CYS B 1 208 ? -23.375 -67.375 -1.45 1 56.19 208 CYS B O 1
ATOM 6771 N N . THR B 1 209 ? -21.594 -68.5 -2.449 1 61.81 209 THR B N 1
ATOM 6772 C CA . THR B 1 209 ? -20.594 -67.75 -1.724 1 61.81 209 THR B CA 1
ATOM 6773 C C . THR B 1 209 ? -20.562 -66.312 -2.203 1 61.81 209 THR B C 1
ATOM 6775 O O . THR B 1 209 ? -20.359 -65.375 -1.405 1 61.81 209 THR B O 1
ATOM 6778 N N . ARG B 1 210 ? -20.875 -66.125 -3.32 1 65.06 210 ARG B N 1
ATOM 6779 C CA . ARG B 1 210 ? -20.828 -64.812 -3.867 1 65.06 210 ARG B CA 1
ATOM 6780 C C . ARG B 1 210 ? -22.062 -64 -3.447 1 65.06 210 ARG B C 1
ATOM 6782 O O . ARG B 1 210 ? -21.969 -62.812 -3.135 1 65.06 210 ARG B O 1
ATOM 6789 N N . GLU B 1 211 ? -23.156 -64.688 -3.516 1 69.69 211 GLU B N 1
ATOM 6790 C CA . GLU B 1 211 ? -24.375 -64.062 -3.041 1 69.69 211 GLU B CA 1
ATOM 6791 C C . GLU B 1 211 ? -24.234 -63.656 -1.578 1 69.69 211 GLU B C 1
ATOM 6793 O O . GLU B 1 211 ? -24.734 -62.594 -1.181 1 69.69 211 GLU B O 1
ATOM 6798 N N . CYS B 1 212 ? -23.438 -64.5 -0.872 1 73.31 212 CYS B N 1
ATOM 6799 C CA . CYS B 1 212 ? -23.203 -64.188 0.532 1 73.31 212 CYS B CA 1
ATOM 6800 C C . CYS B 1 212 ? -22.328 -62.938 0.67 1 73.31 212 CYS B C 1
ATOM 6802 O O . CYS B 1 212 ? -22.562 -62.094 1.535 1 73.31 212 CYS B O 1
ATOM 6804 N N . LYS B 1 213 ? -21.391 -62.75 -0.244 1 79.25 213 LYS B N 1
ATOM 6805 C CA . LYS B 1 213 ? -20.516 -61.594 -0.191 1 79.25 213 LYS B CA 1
ATOM 6806 C C . LYS B 1 213 ? -21.266 -60.312 -0.589 1 79.25 213 LYS B C 1
ATOM 6808 O O . LYS B 1 213 ? -21.078 -59.281 0.011 1 79.25 213 LYS B O 1
ATOM 6813 N N . VAL B 1 214 ? -22.141 -60.406 -1.562 1 84.5 214 VAL B N 1
ATOM 6814 C CA . VAL B 1 214 ? -22.969 -59.281 -1.976 1 84.5 214 VAL B CA 1
ATOM 6815 C C . VAL B 1 214 ? -23.875 -58.844 -0.823 1 84.5 214 VAL B C 1
ATOM 6817 O O . VAL B 1 214 ? -24.031 -57.656 -0.573 1 84.5 214 VAL B O 1
ATOM 6820 N N . GLU B 1 215 ? -24.406 -59.938 -0.183 1 84.5 215 GLU B N 1
ATOM 6821 C CA . GLU B 1 215 ? -25.281 -59.625 0.942 1 84.5 215 GLU B CA 1
ATOM 6822 C C . GLU B 1 215 ? -24.5 -58.969 2.088 1 84.5 215 GLU B C 1
AT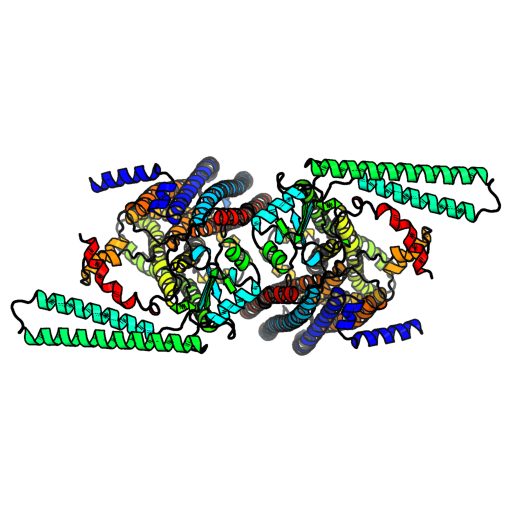OM 6824 O O . GLU B 1 215 ? -25.016 -58.094 2.777 1 84.5 215 GLU B O 1
ATOM 6829 N N . GLU B 1 216 ? -23.328 -59.438 2.264 1 85.5 216 GLU B N 1
ATOM 6830 C CA . GLU B 1 216 ? -22.469 -58.844 3.293 1 85.5 216 GLU B CA 1
ATOM 6831 C C . GLU B 1 216 ? -22.156 -57.375 2.979 1 85.5 216 GLU B C 1
ATOM 6833 O O . GLU B 1 216 ? -22.219 -56.531 3.861 1 85.5 216 GLU B O 1
ATOM 6838 N N . PHE B 1 217 ? -21.859 -57.094 1.744 1 86.62 217 PHE B N 1
ATOM 6839 C CA . PHE B 1 217 ? -21.547 -55.719 1.348 1 86.62 217 PHE B CA 1
ATOM 6840 C C . PHE B 1 217 ? -22.812 -54.844 1.398 1 86.62 217 PHE B C 1
ATOM 6842 O O . PHE B 1 217 ? -22.734 -53.688 1.745 1 86.62 217 PHE B O 1
ATOM 6849 N N . ARG B 1 218 ? -23.891 -55.375 1.066 1 88.31 218 ARG B N 1
ATOM 6850 C CA . ARG B 1 218 ? -25.141 -54.625 1.153 1 88.31 218 ARG B CA 1
ATOM 6851 C C . ARG B 1 218 ? -25.469 -54.25 2.598 1 88.31 218 ARG B C 1
ATOM 6853 O O . ARG B 1 218 ? -25.906 -53.125 2.873 1 88.31 218 ARG B O 1
ATOM 6860 N N . ARG B 1 219 ? -25.266 -55.188 3.453 1 89.94 219 ARG B N 1
ATOM 6861 C CA . ARG B 1 219 ? -25.484 -54.906 4.871 1 89.94 219 ARG B CA 1
ATOM 6862 C C . ARG B 1 219 ? -24.531 -53.844 5.379 1 89.94 219 ARG B C 1
ATOM 6864 O O . ARG B 1 219 ? -24.906 -53 6.184 1 89.94 219 ARG B O 1
ATOM 6871 N N . ARG B 1 220 ? -23.359 -53.844 4.945 1 90.75 220 ARG B N 1
ATOM 6872 C CA . ARG B 1 220 ? -22.359 -52.844 5.344 1 90.75 220 ARG B CA 1
ATOM 6873 C C . ARG B 1 220 ? -22.766 -51.438 4.875 1 90.75 220 ARG B C 1
ATOM 6875 O O . ARG B 1 220 ? -22.625 -50.469 5.613 1 90.75 220 ARG B O 1
ATOM 6882 N N . VAL B 1 221 ? -23.203 -51.312 3.654 1 91.81 221 VAL B N 1
ATOM 6883 C CA . VAL B 1 221 ? -23.641 -50.031 3.113 1 91.81 221 VAL B CA 1
ATOM 6884 C C . VAL B 1 221 ? -24.828 -49.531 3.922 1 91.81 221 VAL B C 1
ATOM 6886 O O . VAL B 1 221 ? -24.891 -48.312 4.234 1 91.81 221 VAL B O 1
ATOM 6889 N N . GLU B 1 222 ? -25.75 -50.406 4.266 1 91.25 222 GLU B N 1
ATOM 6890 C CA . GLU B 1 222 ? -26.906 -50.031 5.055 1 91.25 222 GLU B CA 1
ATOM 6891 C C . GLU B 1 222 ? -26.5 -49.562 6.449 1 91.25 222 GLU B C 1
ATOM 6893 O O . GLU B 1 222 ? -27.047 -48.594 6.977 1 91.25 222 GLU B O 1
ATOM 6898 N N . ASP B 1 223 ? -25.531 -50.25 6.996 1 92.75 223 ASP B N 1
ATOM 6899 C CA . ASP B 1 223 ? -25.031 -49.875 8.305 1 92.75 223 ASP B CA 1
ATOM 6900 C C . ASP B 1 223 ? -24.359 -48.5 8.242 1 92.75 223 ASP B C 1
ATOM 6902 O O . ASP B 1 223 ? -24.547 -47.656 9.141 1 92.75 223 ASP B O 1
ATOM 6906 N N . LEU B 1 224 ? -23.578 -48.312 7.238 1 93.06 224 LEU B N 1
ATOM 6907 C CA . LEU B 1 224 ? -22.891 -47.031 7.082 1 93.06 224 LEU B CA 1
ATOM 6908 C C . LEU B 1 224 ? -23.891 -45.906 6.789 1 93.06 224 LEU B C 1
ATOM 6910 O O . LEU B 1 224 ? -23.703 -44.781 7.246 1 93.06 224 LEU B O 1
ATOM 6914 N N . GLN B 1 225 ? -24.906 -46.156 6.078 1 90.88 225 GLN B N 1
ATOM 6915 C CA . GLN B 1 225 ? -25.938 -45.156 5.816 1 90.88 225 GLN B CA 1
ATOM 6916 C C . GLN B 1 225 ? -26.641 -44.75 7.105 1 90.88 225 GLN B C 1
ATOM 6918 O O . GLN B 1 225 ? -26.922 -43.562 7.309 1 90.88 225 GLN B O 1
ATOM 6923 N N . ALA B 1 226 ? -26.906 -45.719 7.84 1 92.44 226 ALA B N 1
ATOM 6924 C CA . ALA B 1 226 ? -27.531 -45.438 9.125 1 92.44 226 ALA B CA 1
ATOM 6925 C C . ALA B 1 226 ? -26.609 -44.625 10.016 1 92.44 226 ALA B C 1
ATOM 6927 O O . ALA B 1 226 ? -27.047 -43.719 10.734 1 92.44 226 ALA B O 1
ATOM 6928 N N . ALA B 1 227 ? -25.344 -44.938 9.953 1 92.75 227 ALA B N 1
ATOM 6929 C CA . ALA B 1 227 ? -24.359 -44.188 10.734 1 92.75 227 ALA B CA 1
ATOM 6930 C C . ALA B 1 227 ? -24.25 -42.75 10.234 1 92.75 227 ALA B C 1
ATOM 6932 O O . ALA B 1 227 ? -24.062 -41.844 11.031 1 92.75 227 ALA B O 1
ATOM 6933 N N . VAL B 1 228 ? -24.312 -42.531 8.945 1 92.69 228 VAL B N 1
ATOM 6934 C CA . VAL B 1 228 ? -24.234 -41.219 8.352 1 92.69 228 VAL B CA 1
ATOM 6935 C C . VAL B 1 228 ? -25.422 -40.375 8.82 1 92.69 228 VAL B C 1
ATOM 6937 O O . VAL B 1 228 ? -25.266 -39.219 9.242 1 92.69 228 VAL B O 1
ATOM 6940 N N . VAL B 1 229 ? -26.609 -40.938 8.789 1 92 229 VAL B N 1
ATOM 6941 C CA . VAL B 1 229 ? -27.828 -40.219 9.195 1 92 229 VAL B CA 1
ATOM 6942 C C . VAL B 1 229 ? -27.75 -39.875 10.68 1 92 229 VAL B C 1
ATOM 6944 O O . VAL B 1 229 ? -28.125 -38.781 11.086 1 92 229 VAL B O 1
ATOM 6947 N N . LYS B 1 230 ? -27.234 -40.781 11.438 1 92.88 230 LYS B N 1
ATOM 6948 C CA . LYS B 1 230 ? -27.094 -40.562 12.875 1 92.88 230 LYS B CA 1
ATOM 6949 C C . LYS B 1 230 ? -26.094 -39.438 13.148 1 92.88 230 LYS B C 1
ATOM 6951 O O . LYS B 1 230 ? -26.344 -38.594 14.008 1 92.88 230 LYS B O 1
ATOM 6956 N N . GLU B 1 231 ? -25 -39.5 12.484 1 93.25 231 GLU B N 1
ATOM 6957 C CA . GLU B 1 231 ? -24 -38.438 12.672 1 93.25 231 GLU B CA 1
ATOM 6958 C C . GLU B 1 231 ? -24.5 -37.094 12.188 1 93.25 231 GLU B C 1
ATOM 6960 O O . GLU B 1 231 ? -24.188 -36.062 12.781 1 93.25 231 GLU B O 1
ATOM 6965 N N . GLN B 1 232 ? -25.25 -37.062 11.109 1 93 232 GLN B N 1
ATOM 6966 C CA . GLN B 1 232 ? -25.844 -35.812 10.609 1 93 232 GLN B CA 1
ATOM 6967 C C . GLN B 1 232 ? -26.797 -35.219 11.641 1 93 232 GLN B C 1
ATOM 6969 O O . GLN B 1 232 ? -26.797 -34 11.844 1 93 232 GLN B O 1
ATOM 6974 N N . GLN B 1 233 ? -27.547 -36.031 12.273 1 91.88 233 GLN B N 1
ATOM 6975 C CA . GLN B 1 233 ? -28.469 -35.562 13.305 1 91.88 233 GLN B CA 1
ATOM 6976 C C . GLN B 1 233 ? -27.719 -35.031 14.523 1 91.88 233 GLN B C 1
ATOM 6978 O O . GLN B 1 233 ? -28.109 -34.031 15.117 1 91.88 233 GLN B O 1
ATOM 6983 N N . ARG B 1 234 ? -26.719 -35.719 14.805 1 92.75 234 ARG B N 1
ATOM 6984 C CA . ARG B 1 234 ? -25.891 -35.25 15.922 1 92.75 234 ARG B CA 1
ATOM 6985 C C . ARG B 1 234 ? -25.328 -33.875 15.641 1 92.75 234 ARG B C 1
ATOM 6987 O O . ARG B 1 234 ? -25.328 -33 16.516 1 92.75 234 ARG B O 1
ATOM 6994 N N . ILE B 1 235 ? -24.844 -33.688 14.453 1 92.75 235 ILE B N 1
ATOM 6995 C CA . ILE B 1 235 ? -24.25 -32.438 14.062 1 92.75 235 ILE B CA 1
ATOM 6996 C C . ILE B 1 235 ? -25.312 -31.328 14.078 1 92.75 235 ILE B C 1
ATOM 6998 O O . ILE B 1 235 ? -25.062 -30.219 14.555 1 92.75 235 ILE B O 1
ATOM 7002 N N . GLU B 1 236 ? -26.5 -31.625 13.625 1 90.44 236 GLU B N 1
ATOM 7003 C CA . GLU B 1 236 ? -27.594 -30.641 13.617 1 90.44 236 GLU B CA 1
ATOM 7004 C C . GLU B 1 236 ? -27.984 -30.25 15.031 1 90.44 236 GLU B C 1
ATOM 7006 O O . GLU B 1 236 ? -28.266 -29.078 15.297 1 90.44 236 GLU B O 1
ATOM 7011 N N . GLU B 1 237 ? -27.969 -31.172 15.914 1 91.56 237 GLU B N 1
ATOM 7012 C CA . GLU B 1 237 ? -28.297 -30.891 17.312 1 91.56 237 GLU B CA 1
ATOM 7013 C C . GLU B 1 237 ? -27.188 -30.078 17.984 1 91.56 237 GLU B C 1
ATOM 7015 O O . GLU B 1 237 ? -27.469 -29.188 18.781 1 91.56 237 GLU B O 1
ATOM 7020 N N . ALA B 1 238 ? -26.094 -30.391 17.609 1 91.94 238 ALA B N 1
ATOM 7021 C CA . ALA B 1 238 ? -24.953 -29.672 18.156 1 91.94 238 ALA B CA 1
ATOM 7022 C C . ALA B 1 238 ? -24.938 -28.219 17.688 1 91.94 238 ALA B C 1
ATOM 7024 O O . ALA B 1 238 ? -24.562 -27.312 18.438 1 91.94 238 ALA B O 1
ATOM 7025 N N . VAL B 1 239 ? -25.328 -27.969 16.469 1 89.94 239 VAL B N 1
ATOM 7026 C CA . VAL B 1 239 ? -25.375 -26.609 15.922 1 89.94 239 VAL B CA 1
ATOM 7027 C C . VAL B 1 239 ? -26.453 -25.812 16.641 1 89.94 239 VAL B C 1
ATOM 7029 O O . VAL B 1 239 ? -26.266 -24.641 16.953 1 89.94 239 VAL B O 1
ATOM 7032 N N . LYS B 1 240 ? -27.562 -26.469 16.953 1 86.56 240 LYS B N 1
ATOM 7033 C CA . LYS B 1 240 ? -28.656 -25.797 17.656 1 86.56 240 LYS B CA 1
ATOM 7034 C C . LYS B 1 240 ? -28.234 -25.406 19.078 1 86.56 240 LYS B C 1
ATOM 7036 O O . LYS B 1 240 ? -28.688 -24.391 19.594 1 86.56 240 LYS B O 1
ATOM 7041 N N . ARG B 1 241 ? -27.297 -26.172 19.594 1 88.19 241 ARG B N 1
ATOM 7042 C CA . ARG B 1 241 ? -26.797 -25.891 20.938 1 88.19 241 ARG B CA 1
ATOM 7043 C C . ARG B 1 241 ? -25.594 -24.953 20.891 1 88.19 241 ARG B C 1
ATOM 7045 O O . ARG B 1 241 ? -25.031 -24.594 21.938 1 88.19 241 ARG B O 1
ATOM 7052 N N . THR B 1 242 ? -25.234 -24.562 19.766 1 88.31 242 THR B N 1
ATOM 7053 C CA . THR B 1 242 ? -24.062 -23.703 19.562 1 88.31 242 THR B CA 1
ATOM 7054 C C . THR B 1 242 ? -22.812 -24.312 20.188 1 88.31 242 THR B C 1
ATOM 7056 O O . THR B 1 242 ? -22.094 -23.641 20.922 1 88.31 242 THR B O 1
ATOM 7059 N N . ASP B 1 243 ? -22.594 -25.562 19.812 1 90.31 243 ASP B N 1
ATOM 7060 C CA . ASP B 1 243 ? -21.391 -26.234 20.297 1 90.31 243 ASP B CA 1
ATOM 7061 C C . ASP B 1 243 ? -20.156 -25.766 19.547 1 90.31 243 ASP B C 1
ATOM 7063 O O . ASP B 1 243 ? -20.062 -25.938 18.328 1 90.31 243 ASP B O 1
ATOM 7067 N N . LEU B 1 244 ? -19.25 -25.281 20.234 1 89.06 244 LEU B N 1
ATOM 7068 C CA . LEU B 1 244 ? -18.062 -24.672 19.656 1 89.06 244 LEU B CA 1
ATOM 7069 C C . LEU B 1 244 ? -17.141 -25.75 19.078 1 89.06 244 LEU B C 1
ATOM 7071 O O . LEU B 1 244 ? -16.234 -25.438 18.297 1 89.06 244 LEU B O 1
ATOM 7075 N N . ASN B 1 245 ? -17.359 -26.984 19.406 1 87.81 245 ASN B N 1
ATOM 7076 C CA . ASN B 1 245 ? -16.516 -28.062 18.875 1 87.81 245 ASN B CA 1
ATOM 7077 C C . ASN B 1 245 ? -16.938 -28.469 17.469 1 87.81 245 ASN B C 1
ATOM 7079 O O . ASN B 1 245 ? -16.141 -29.016 16.719 1 87.81 245 ASN B O 1
ATOM 7083 N N . VAL B 1 246 ? -18.234 -28.188 17.156 1 91.62 246 VAL B N 1
ATOM 7084 C CA . VAL B 1 246 ? -18.75 -28.578 15.852 1 91.62 246 VAL B CA 1
ATOM 7085 C C . VAL B 1 246 ? -18.844 -27.344 14.953 1 91.62 246 VAL B C 1
ATOM 7087 O O . VAL B 1 246 ? -18.578 -27.422 13.75 1 91.62 246 VAL B O 1
ATOM 7090 N N . CYS B 1 247 ? -19.188 -26.219 15.57 1 92.75 247 CYS B N 1
ATOM 7091 C CA . CYS B 1 247 ? -19.344 -24.984 14.805 1 92.75 247 CYS B CA 1
ATOM 7092 C C . CYS B 1 247 ? -17.984 -24.344 14.523 1 92.75 247 CYS B C 1
ATOM 7094 O O . CYS B 1 247 ? -17.234 -24.031 15.453 1 92.75 247 CYS B O 1
ATOM 7096 N N . GLY B 1 248 ? -17.688 -24.172 13.297 1 91.75 248 GLY B N 1
ATOM 7097 C CA . GLY B 1 248 ? -16.422 -23.578 12.898 1 91.75 248 GLY B CA 1
ATOM 7098 C C . GLY B 1 248 ? -16.375 -22.078 13.047 1 91.75 248 GLY B C 1
ATOM 7099 O O . GLY B 1 248 ? -17.312 -21.469 13.578 1 91.75 248 GLY B O 1
ATOM 7100 N N . CYS B 1 249 ? -15.289 -21.438 12.562 1 92.75 249 CYS B N 1
ATOM 7101 C CA . CYS B 1 249 ? -15.078 -20 12.688 1 92.75 249 CYS B CA 1
ATOM 7102 C C . CYS B 1 249 ? -15.352 -19.297 11.367 1 92.75 249 CYS B C 1
ATOM 7104 O O . CYS B 1 249 ? -15 -18.125 11.203 1 92.75 249 CYS B O 1
ATOM 7106 N N . SER B 1 250 ? -15.859 -19.984 10.406 1 95.38 250 SER B N 1
ATOM 7107 C CA . SER B 1 250 ? -16.188 -19.391 9.109 1 95.38 250 SER B CA 1
ATOM 7108 C C . SER B 1 250 ? -17.656 -19.641 8.75 1 95.38 250 SER B C 1
ATOM 7110 O O . SER B 1 250 ? -18.281 -20.562 9.273 1 95.38 250 SER B O 1
ATOM 7112 N N . GLY B 1 251 ? -18.156 -18.781 7.988 1 96.12 251 GLY B N 1
ATOM 7113 C CA . GLY B 1 251 ? -19.547 -18.906 7.59 1 96.12 251 GLY B CA 1
ATOM 7114 C C . GLY B 1 251 ? -19.891 -18.156 6.32 1 96.12 251 GLY B C 1
ATOM 7115 O O . GLY B 1 251 ? -19.016 -17.547 5.703 1 96.12 251 GLY B O 1
ATOM 7116 N N . PHE B 1 252 ? -21.125 -18.375 5.887 1 97.31 252 PHE B N 1
ATOM 7117 C CA . PHE B 1 252 ? -21.656 -17.719 4.699 1 97.31 252 PHE B CA 1
ATOM 7118 C C . PHE B 1 252 ? -22.953 -16.984 5.016 1 97.31 252 PHE B C 1
ATOM 7120 O O . PHE B 1 252 ? -23.797 -17.484 5.75 1 97.31 252 PHE B O 1
ATOM 7127 N N . VAL B 1 253 ? -23.031 -15.797 4.559 1 97.06 253 VAL B N 1
ATOM 7128 C CA . VAL B 1 253 ? -24.25 -15.008 4.711 1 97.06 253 VAL B CA 1
ATOM 7129 C C . VAL B 1 253 ? -24.781 -14.609 3.336 1 97.06 253 VAL B C 1
ATOM 7131 O O . VAL B 1 253 ? -24.094 -13.93 2.57 1 97.06 253 VAL B O 1
ATOM 7134 N N . THR B 1 254 ? -25.969 -15.078 3.021 1 95.88 254 THR B N 1
ATOM 7135 C CA . THR B 1 254 ? -26.578 -14.789 1.732 1 95.88 254 THR B CA 1
ATOM 7136 C C . THR B 1 254 ? -27.578 -13.648 1.855 1 95.88 254 THR B C 1
ATOM 7138 O O . THR B 1 254 ? -28.453 -13.664 2.725 1 95.88 254 THR B O 1
ATOM 7141 N N . PHE B 1 255 ? -27.438 -12.68 1.023 1 94.31 255 PHE B N 1
ATOM 7142 C CA . PHE B 1 255 ? -28.328 -11.516 0.986 1 94.31 255 PHE B CA 1
ATOM 7143 C C . PHE B 1 255 ? -29.391 -11.68 -0.089 1 94.31 255 PHE B C 1
ATOM 7145 O O . PHE B 1 255 ? -29.266 -12.531 -0.968 1 94.31 255 PHE B O 1
ATOM 7152 N N . ASN B 1 256 ? -30.422 -10.867 0.027 1 90.56 256 ASN B N 1
ATOM 7153 C CA . ASN B 1 256 ? -31.5 -10.914 -0.953 1 90.56 256 ASN B CA 1
ATOM 7154 C C . ASN B 1 256 ? -31.172 -10.094 -2.197 1 90.56 256 ASN B C 1
ATOM 7156 O O . ASN B 1 256 ? -31.703 -10.344 -3.273 1 90.56 256 ASN B O 1
ATOM 7160 N N . SER B 1 257 ? -30.344 -9.133 -1.989 1 89.75 257 SER B N 1
ATOM 7161 C CA . SER B 1 257 ? -29.969 -8.273 -3.104 1 89.75 257 SER B CA 1
ATOM 7162 C C . SER B 1 257 ? -28.453 -8.195 -3.262 1 89.75 257 SER B C 1
ATOM 7164 O O . SER B 1 257 ? -27.719 -8.297 -2.279 1 89.75 257 SER B O 1
ATOM 7166 N N . ARG B 1 258 ? -28.047 -8.039 -4.562 1 90.31 258 ARG B N 1
ATOM 7167 C CA . ARG B 1 258 ? -26.625 -7.91 -4.871 1 90.31 258 ARG B CA 1
ATOM 7168 C C . ARG B 1 258 ? -26.078 -6.594 -4.332 1 90.31 258 ARG B C 1
ATOM 7170 O O . ARG B 1 258 ? -24.922 -6.531 -3.91 1 90.31 258 ARG B O 1
ATOM 7177 N N . ARG B 1 259 ? -26.953 -5.594 -4.328 1 89.69 259 ARG B N 1
ATOM 7178 C CA . ARG B 1 259 ? -26.547 -4.262 -3.885 1 89.69 259 ARG B CA 1
ATOM 7179 C C . ARG B 1 259 ? -26.172 -4.266 -2.406 1 89.69 259 ARG B C 1
ATOM 7181 O O . ARG B 1 259 ? -25.109 -3.762 -2.025 1 89.69 259 ARG B O 1
ATOM 7188 N N . MET B 1 260 ? -26.969 -4.918 -1.643 1 90.38 260 MET B N 1
ATOM 7189 C CA . MET B 1 260 ? -26.734 -4.961 -0.202 1 90.38 260 MET B CA 1
ATOM 7190 C C . MET B 1 260 ? -25.516 -5.824 0.126 1 90.38 260 MET B C 1
ATOM 7192 O O . MET B 1 260 ? -24.781 -5.531 1.068 1 90.38 260 MET B O 1
ATOM 7196 N N . CYS B 1 261 ? -25.375 -6.848 -0.674 1 92.38 261 CYS B N 1
ATOM 7197 C CA . CYS B 1 261 ? -24.203 -7.711 -0.49 1 92.38 261 CYS B CA 1
ATOM 7198 C C . CYS B 1 261 ? -22.922 -6.945 -0.744 1 92.38 261 CYS B C 1
ATOM 7200 O O . CYS B 1 261 ? -21.969 -7.051 0.031 1 92.38 261 CYS B O 1
ATOM 7202 N N . MET B 1 262 ? -22.938 -6.113 -1.769 1 92.12 262 MET B N 1
ATOM 7203 C CA . MET B 1 262 ? -21.75 -5.344 -2.115 1 92.12 262 MET B CA 1
ATOM 7204 C C . MET B 1 262 ? -21.453 -4.277 -1.06 1 92.12 262 MET B C 1
ATOM 7206 O O . MET B 1 262 ? -20.297 -4.004 -0.746 1 92.12 262 MET B O 1
ATOM 7210 N N . LEU B 1 263 ? -22.484 -3.713 -0.539 1 91.94 263 LEU B N 1
ATOM 7211 C CA . LEU B 1 263 ? -22.328 -2.693 0.491 1 91.94 263 LEU B CA 1
ATOM 7212 C C . LEU B 1 263 ? -21.797 -3.305 1.78 1 91.94 263 LEU B C 1
ATOM 7214 O O . LEU B 1 263 ? -21.047 -2.648 2.523 1 91.94 263 LEU B O 1
ATOM 7218 N N . ALA B 1 264 ? -22.062 -4.539 2.012 1 92.62 264 ALA B N 1
ATOM 7219 C CA . ALA B 1 264 ? -21.641 -5.219 3.234 1 92.62 264 ALA B CA 1
ATOM 7220 C C . ALA B 1 264 ? -20.188 -5.676 3.139 1 92.62 264 ALA B C 1
ATOM 7222 O O . ALA B 1 264 ? -19.578 -6.043 4.145 1 92.62 264 ALA B O 1
ATOM 7223 N N . LEU B 1 265 ? -19.562 -5.637 2.053 1 90.31 265 LEU B N 1
ATOM 7224 C CA . LEU B 1 265 ? -18.203 -6.109 1.827 1 90.31 265 LEU B CA 1
ATOM 7225 C C . LEU B 1 265 ? -17.172 -5.086 2.324 1 90.31 265 LEU B C 1
ATOM 7227 O O . LEU B 1 265 ? -16.062 -5.449 2.703 1 90.31 265 LEU B O 1
ATOM 7231 N N . SER B 1 266 ? -17.438 -3.844 2.467 1 80.12 266 SER B N 1
ATOM 7232 C CA . SER B 1 266 ? -16.438 -2.775 2.541 1 80.12 266 SER B CA 1
ATOM 7233 C C . SER B 1 266 ? -16.172 -2.373 3.988 1 80.12 266 SER B C 1
ATOM 7235 O O . SER B 1 266 ? -15.031 -2.117 4.363 1 80.12 266 SER B O 1
ATOM 7237 N N . PRO B 1 267 ? -17.156 -2.428 4.84 1 84.19 267 PRO B N 1
ATOM 7238 C CA . PRO B 1 267 ? -16.891 -1.839 6.156 1 84.19 267 PRO B CA 1
ATOM 7239 C C . PRO B 1 267 ? -16.156 -2.791 7.09 1 84.19 267 PRO B C 1
ATOM 7241 O O . PRO B 1 267 ? -16.203 -4.008 6.895 1 84.19 267 PRO B O 1
ATOM 7244 N N . GLN B 1 268 ? -15.414 -2.178 7.961 1 86.25 268 GLN B N 1
ATOM 7245 C CA . GLN B 1 268 ? -14.859 -2.922 9.086 1 86.25 268 GLN B CA 1
ATOM 7246 C C . GLN B 1 268 ? -15.875 -3.076 10.211 1 86.25 268 GLN B C 1
ATOM 7248 O O . GLN B 1 268 ? -16.422 -2.084 10.703 1 86.25 268 GLN B O 1
ATOM 7253 N N . TYR B 1 269 ? -16.094 -4.23 10.586 1 90.06 269 TYR B N 1
ATOM 7254 C CA . TYR B 1 269 ? -17.203 -4.512 11.492 1 90.06 269 TYR B CA 1
ATOM 7255 C C . TYR B 1 269 ? -16.797 -4.285 12.945 1 90.06 269 TYR B C 1
ATOM 7257 O O . TYR B 1 269 ? -17.578 -3.754 13.734 1 90.06 269 TYR B O 1
ATOM 7265 N N . ARG B 1 270 ? -15.578 -4.68 13.258 1 87.38 270 ARG B N 1
ATOM 7266 C CA . ARG B 1 270 ? -15.109 -4.512 14.625 1 87.38 270 ARG B CA 1
ATOM 7267 C C . ARG B 1 270 ? -13.836 -3.672 14.664 1 87.38 270 ARG B C 1
ATOM 7269 O O . ARG B 1 270 ? -13.273 -3.334 13.625 1 87.38 270 ARG B O 1
ATOM 7276 N N . ALA B 1 271 ? -13.461 -3.281 15.828 1 78.81 271 ALA B N 1
ATOM 7277 C CA . ALA B 1 271 ? -12.289 -2.426 16 1 78.81 271 ALA B CA 1
ATOM 7278 C C . ALA B 1 271 ? -11.023 -3.129 15.539 1 78.81 271 ALA B C 1
ATOM 7280 O O . ALA B 1 271 ? -10.141 -2.506 14.945 1 78.81 271 ALA B O 1
ATOM 7281 N N . ASP B 1 272 ? -11.039 -4.355 15.836 1 78.25 272 ASP B N 1
ATOM 7282 C CA . ASP B 1 272 ? -9.938 -5.172 15.344 1 78.25 272 ASP B CA 1
ATOM 7283 C C . ASP B 1 272 ? -10.242 -5.727 13.953 1 78.25 272 ASP B C 1
ATOM 7285 O O . ASP B 1 272 ? -11.172 -6.52 13.781 1 78.25 272 ASP B O 1
ATOM 7289 N N . ALA B 1 273 ? -9.492 -5.27 12.992 1 81.38 273 ALA B N 1
ATOM 7290 C CA . ALA B 1 273 ? -9.75 -5.641 11.602 1 81.38 273 ALA B CA 1
ATOM 7291 C C . ALA B 1 273 ? -9.586 -7.145 11.391 1 81.38 273 ALA B C 1
ATOM 7293 O O . ALA B 1 273 ? -10.047 -7.691 10.391 1 81.38 273 ALA B O 1
ATOM 7294 N N . THR B 1 274 ? -8.984 -7.852 12.367 1 81.81 274 THR B N 1
ATOM 7295 C CA . THR B 1 274 ? -8.758 -9.281 12.203 1 81.81 274 THR B CA 1
ATOM 7296 C C . THR B 1 274 ? -9.984 -10.078 12.641 1 81.81 274 THR B C 1
ATOM 7298 O O . THR B 1 274 ? -10.117 -11.258 12.32 1 81.81 274 THR B O 1
ATOM 7301 N N . GLN B 1 275 ? -10.82 -9.297 13.281 1 83.62 275 GLN B N 1
ATOM 7302 C CA . GLN B 1 275 ? -12.031 -9.977 13.727 1 83.62 275 GLN B CA 1
ATOM 7303 C C . GLN B 1 275 ? -13.164 -9.797 12.719 1 83.62 275 GLN B C 1
ATOM 7305 O O . GLN B 1 275 ? -13.453 -8.672 12.297 1 83.62 275 GLN B O 1
ATOM 7310 N N . LEU B 1 276 ? -13.68 -10.812 12.352 1 89.31 276 LEU B N 1
ATOM 7311 C CA . LEU B 1 276 ? -14.797 -10.852 11.414 1 89.31 276 LEU B CA 1
ATOM 7312 C C . LEU B 1 276 ? -14.383 -10.273 10.062 1 89.31 276 LEU B C 1
ATOM 7314 O O . LEU B 1 276 ? -14.594 -9.094 9.797 1 89.31 276 LEU B O 1
ATOM 7318 N N . VAL B 1 277 ? -13.859 -11.039 9.328 1 90.31 277 VAL B N 1
ATOM 7319 C CA . VAL B 1 277 ? -13.383 -10.648 8.008 1 90.31 277 VAL B CA 1
ATOM 7320 C C . VAL B 1 277 ? -14.367 -11.133 6.945 1 90.31 277 VAL B C 1
ATOM 7322 O O . VAL B 1 277 ? -14.766 -12.297 6.945 1 90.31 277 VAL B O 1
ATOM 7325 N N . VAL B 1 278 ? -14.781 -10.195 6.109 1 93.69 278 VAL B N 1
ATOM 7326 C CA . VAL B 1 278 ? -15.766 -10.523 5.082 1 93.69 278 VAL B CA 1
ATOM 7327 C C . VAL B 1 278 ? -15.117 -10.453 3.703 1 93.69 278 VAL B C 1
ATOM 7329 O O . VAL B 1 278 ? -14.273 -9.586 3.445 1 93.69 278 VAL B O 1
ATOM 7332 N N . ALA B 1 279 ? -15.43 -11.453 2.875 1 92.38 279 ALA B N 1
ATOM 7333 C CA . ALA B 1 279 ? -14.938 -11.5 1.502 1 92.38 279 ALA B CA 1
ATOM 7334 C C . ALA B 1 279 ? -15.945 -12.156 0.572 1 92.38 279 ALA B C 1
ATOM 7336 O O . ALA B 1 279 ? -16.906 -12.789 1.031 1 92.38 279 ALA B O 1
ATOM 7337 N N . MET B 1 280 ? -15.766 -11.922 -0.724 1 91.88 280 MET B N 1
ATOM 7338 C CA . MET B 1 280 ? -16.594 -12.641 -1.686 1 91.88 280 MET B CA 1
ATOM 7339 C C . MET B 1 280 ? -16.234 -14.117 -1.721 1 91.88 280 MET B C 1
ATOM 7341 O O . MET B 1 280 ? -15.062 -14.477 -1.738 1 91.88 280 MET B O 1
ATOM 7345 N N . PRO B 1 281 ? -17.172 -14.945 -1.643 1 93.25 281 PRO B N 1
ATOM 7346 C CA . PRO B 1 281 ? -16.906 -16.391 -1.632 1 93.25 281 PRO B CA 1
ATOM 7347 C C . PRO B 1 281 ? -16.516 -16.922 -3.004 1 93.25 281 PRO B C 1
ATOM 7349 O O . PRO B 1 281 ? -16.797 -16.297 -4.023 1 93.25 281 PRO B O 1
ATOM 7352 N N . PRO B 1 282 ? -15.82 -18.016 -2.984 1 91.25 282 PRO B N 1
ATOM 7353 C CA . PRO B 1 282 ? -15.57 -18.703 -4.25 1 91.25 282 PRO B CA 1
ATOM 7354 C C . PRO B 1 282 ? -16.812 -19.422 -4.777 1 91.25 282 PRO B C 1
ATOM 7356 O O . PRO B 1 282 ? -17.875 -19.344 -4.168 1 91.25 282 PRO B O 1
ATOM 7359 N N . ASP B 1 283 ? -16.688 -20.078 -5.941 1 89 283 ASP B N 1
ATOM 7360 C CA . ASP B 1 283 ? -17.781 -20.875 -6.496 1 89 283 ASP B CA 1
ATOM 7361 C C . ASP B 1 283 ? -18.219 -21.969 -5.516 1 89 283 ASP B C 1
ATOM 7363 O O . ASP B 1 283 ? -17.375 -22.609 -4.895 1 89 283 ASP B O 1
ATOM 7367 N N . PRO B 1 284 ? -19.484 -22.078 -5.375 1 90.31 284 PRO B N 1
ATOM 7368 C CA . PRO B 1 284 ? -20 -23.031 -4.398 1 90.31 284 PRO B CA 1
ATOM 7369 C C . PRO B 1 284 ? -19.469 -24.453 -4.621 1 90.31 284 PRO B C 1
ATOM 7371 O O . PRO B 1 284 ? -19.344 -25.219 -3.666 1 90.31 284 PRO B O 1
ATOM 7374 N N . GLU B 1 285 ? -19.109 -24.766 -5.832 1 85.94 285 GLU B N 1
ATOM 7375 C CA . GLU B 1 285 ? -18.625 -26.125 -6.125 1 85.94 285 GLU B CA 1
ATOM 7376 C C . GLU B 1 285 ? -17.125 -26.234 -5.883 1 85.94 285 GLU B C 1
ATOM 7378 O O . GLU B 1 285 ? -16.594 -27.328 -5.766 1 85.94 285 GLU B O 1
ATOM 7383 N N . ASP B 1 286 ? -16.562 -25.156 -5.656 1 88.12 286 ASP B N 1
ATOM 7384 C CA . ASP B 1 286 ? -15.102 -25.172 -5.539 1 88.12 286 ASP B CA 1
ATOM 7385 C C . ASP B 1 286 ? -14.672 -24.875 -4.105 1 88.12 286 ASP B C 1
ATOM 7387 O O . ASP B 1 286 ? -13.477 -24.719 -3.832 1 88.12 286 ASP B O 1
ATOM 7391 N N . VAL B 1 287 ? -15.57 -24.812 -3.17 1 91.69 287 VAL B N 1
ATOM 7392 C CA . VAL B 1 287 ? -15.25 -24.453 -1.791 1 91.69 287 VAL B CA 1
ATOM 7393 C C . VAL B 1 287 ? -14.633 -25.656 -1.078 1 91.69 287 VAL B C 1
ATOM 7395 O O . VAL B 1 287 ? -15.109 -26.781 -1.222 1 91.69 287 VAL B O 1
ATOM 7398 N N . ILE B 1 288 ? -13.523 -25.453 -0.375 1 91.62 288 ILE B N 1
ATOM 7399 C CA . ILE B 1 288 ? -12.914 -26.469 0.465 1 91.62 288 ILE B CA 1
ATOM 7400 C C . ILE B 1 288 ? -13.305 -26.25 1.923 1 91.62 288 ILE B C 1
ATOM 7402 O O . ILE B 1 288 ? -12.625 -25.531 2.652 1 91.62 288 ILE B O 1
ATOM 7406 N N . TYR B 1 289 ? -14.32 -26.938 2.344 1 92.56 289 TYR B N 1
ATOM 7407 C CA . TYR B 1 289 ? -14.922 -26.734 3.654 1 92.56 289 TYR B CA 1
ATOM 7408 C C . TYR B 1 289 ? -14 -27.234 4.766 1 92.56 289 TYR B C 1
ATOM 7410 O O . TYR B 1 289 ? -14 -26.688 5.867 1 92.56 289 TYR B O 1
ATOM 7418 N N . ARG B 1 290 ? -13.242 -28.234 4.496 1 89.12 290 ARG B N 1
ATOM 7419 C CA . ARG B 1 290 ? -12.359 -28.797 5.508 1 89.12 290 ARG B CA 1
ATOM 7420 C C . ARG B 1 290 ? -11.367 -27.766 6.016 1 89.12 290 ARG B C 1
ATOM 7422 O O . ARG B 1 290 ? -11.117 -27.672 7.219 1 89.12 290 ARG B O 1
ATOM 7429 N N . ASP B 1 291 ? -10.875 -26.969 5.109 1 91 291 ASP B N 1
ATOM 7430 C CA . ASP B 1 291 ? -9.891 -25.953 5.477 1 91 291 ASP B CA 1
ATOM 7431 C C . ASP B 1 291 ? -10.562 -24.75 6.113 1 91 291 ASP B C 1
ATOM 7433 O O . ASP B 1 291 ? -9.969 -24.062 6.953 1 91 291 ASP B O 1
ATOM 7437 N N . LEU B 1 292 ? -11.797 -24.516 5.727 1 92.62 292 LEU B N 1
ATOM 7438 C CA . LEU B 1 292 ? -12.531 -23.375 6.273 1 92.62 292 LEU B CA 1
ATOM 7439 C C . LEU B 1 292 ? -12.961 -23.656 7.711 1 92.62 292 LEU B C 1
ATOM 7441 O O . LEU B 1 292 ? -13.195 -22.719 8.484 1 92.62 292 LEU B O 1
ATOM 7445 N N . ALA B 1 293 ? -13.078 -24.938 8.047 1 91.75 293 ALA B N 1
ATOM 7446 C CA . ALA B 1 293 ? -13.547 -25.328 9.375 1 91.75 293 ALA B CA 1
ATOM 7447 C C . ALA B 1 293 ? -12.414 -25.25 10.398 1 91.75 293 ALA B C 1
ATOM 7449 O O . ALA B 1 293 ? -12.664 -25.234 11.609 1 91.75 293 ALA B O 1
ATOM 7450 N N . LYS B 1 294 ? -11.242 -25.141 9.977 1 89.75 294 LYS B N 1
ATOM 7451 C CA . LYS B 1 294 ? -10.094 -25.125 10.883 1 89.75 294 LYS B CA 1
ATOM 7452 C C . LYS B 1 294 ? -10.031 -23.812 11.656 1 89.75 294 LYS B C 1
ATOM 7454 O O . LYS B 1 294 ? -10.469 -22.766 11.156 1 89.75 294 LYS B O 1
ATOM 7459 N N . ASP B 1 295 ? -9.453 -23.906 12.758 1 89.31 295 ASP B N 1
ATOM 7460 C CA . ASP B 1 295 ? -9.273 -22.719 13.586 1 89.31 295 ASP B CA 1
ATOM 7461 C C . ASP B 1 295 ? -8.227 -21.797 12.984 1 89.31 295 ASP B C 1
ATOM 7463 O O . ASP B 1 295 ? -7.328 -22.234 12.266 1 89.31 295 ASP B O 1
ATOM 7467 N N . PRO B 1 296 ? -8.43 -20.531 13.266 1 88.69 296 PRO B N 1
ATOM 7468 C CA . PRO B 1 296 ? -7.516 -19.547 12.68 1 88.69 296 PRO B CA 1
ATOM 7469 C C . PRO B 1 296 ? -6.059 -19.797 13.062 1 88.69 296 PRO B C 1
ATOM 7471 O O . PRO B 1 296 ? -5.156 -19.531 12.258 1 88.69 296 PRO B O 1
ATOM 7474 N N . GLN B 1 297 ? -5.773 -20.344 14.227 1 87.31 297 GLN B N 1
ATOM 7475 C CA . GLN B 1 297 ? -4.398 -20.609 14.633 1 87.31 297 GLN B CA 1
ATOM 7476 C C . GLN B 1 297 ? -3.797 -21.75 13.828 1 87.31 297 GLN B C 1
ATOM 7478 O O . GLN B 1 297 ? -2.623 -21.703 13.453 1 87.31 297 GLN B O 1
ATOM 7483 N N . VAL B 1 298 ? -4.637 -22.734 13.609 1 87.94 298 VAL B N 1
ATOM 7484 C CA . VAL B 1 298 ? -4.188 -23.875 12.82 1 87.94 298 VAL B CA 1
ATOM 7485 C C . VAL B 1 298 ? -3.951 -23.438 11.375 1 87.94 298 VAL B C 1
ATOM 7487 O O . VAL B 1 298 ? -2.994 -23.891 10.734 1 87.94 298 VAL B O 1
ATOM 7490 N N . GLN B 1 299 ? -4.809 -22.594 10.945 1 90 299 GLN B N 1
ATOM 7491 C CA . GLN B 1 299 ? -4.633 -22.078 9.602 1 90 299 GLN B CA 1
ATOM 7492 C C . GLN B 1 299 ? -3.332 -21.281 9.484 1 90 299 GLN B C 1
ATOM 7494 O O . GLN B 1 299 ? -2.588 -21.438 8.516 1 90 299 GLN B O 1
ATOM 7499 N N . ALA B 1 300 ? -3.078 -20.516 10.445 1 88.81 300 ALA B N 1
ATOM 7500 C CA . ALA B 1 300 ? -1.856 -19.719 10.438 1 88.81 300 ALA B CA 1
ATOM 7501 C C . ALA B 1 300 ? -0.617 -20.594 10.508 1 88.81 300 ALA B C 1
ATOM 7503 O O . ALA B 1 300 ? 0.387 -20.328 9.844 1 88.81 300 ALA B O 1
ATOM 7504 N N . GLY B 1 301 ? -0.67 -21.594 11.344 1 89.38 301 GLY B N 1
ATOM 7505 C CA . GLY B 1 301 ? 0.433 -22.531 11.422 1 89.38 301 GLY B CA 1
ATOM 7506 C C . GLY B 1 301 ? 0.705 -23.25 10.109 1 89.38 301 GLY B C 1
ATOM 7507 O O . GLY B 1 301 ? 1.861 -23.422 9.727 1 89.38 301 GLY B O 1
ATOM 7508 N N . GLY B 1 302 ? -0.369 -23.609 9.469 1 90.56 302 GLY B N 1
ATOM 7509 C CA . GLY B 1 302 ? -0.22 -24.234 8.164 1 90.56 302 GLY B CA 1
ATOM 7510 C C . GLY B 1 302 ? 0.383 -23.297 7.125 1 90.56 302 GLY B C 1
ATOM 7511 O O . GLY B 1 302 ? 1.25 -23.703 6.348 1 90.56 302 GLY B O 1
ATOM 7512 N N . ASN B 1 303 ? -0.115 -22.172 7.133 1 91.19 303 ASN B N 1
ATOM 7513 C CA . ASN B 1 303 ? 0.41 -21.188 6.191 1 91.19 303 ASN B CA 1
ATOM 7514 C C . ASN B 1 303 ? 1.884 -20.906 6.453 1 91.19 303 ASN B C 1
ATOM 7516 O O . ASN B 1 303 ? 2.668 -20.734 5.516 1 91.19 303 ASN B O 1
ATOM 7520 N N . LEU B 1 304 ? 2.305 -20.812 7.699 1 90.75 304 LEU B N 1
ATOM 7521 C CA . LEU B 1 304 ? 3.701 -20.594 8.055 1 90.75 304 LEU B CA 1
ATOM 7522 C C . LEU B 1 304 ? 4.566 -21.781 7.66 1 90.75 304 LEU B C 1
ATOM 7524 O O . LEU B 1 304 ? 5.676 -21.609 7.152 1 90.75 304 LEU B O 1
ATOM 7528 N N . THR B 1 305 ? 4.031 -22.922 7.914 1 92.81 305 THR B N 1
ATOM 7529 C CA . THR B 1 305 ? 4.754 -24.141 7.527 1 92.81 305 THR B CA 1
ATOM 7530 C C . THR B 1 305 ? 4.926 -24.203 6.016 1 92.81 305 THR B C 1
ATOM 7532 O O . THR B 1 305 ? 5.996 -24.562 5.52 1 92.81 305 THR B O 1
ATOM 7535 N N . ALA B 1 306 ? 3.844 -23.922 5.336 1 93.75 306 ALA B N 1
ATOM 7536 C CA . ALA B 1 306 ? 3.926 -23.906 3.877 1 93.75 306 ALA B CA 1
ATOM 7537 C C . ALA B 1 306 ? 4.957 -22.906 3.389 1 93.75 306 ALA B C 1
ATOM 7539 O O . ALA B 1 306 ? 5.762 -23.203 2.502 1 93.75 306 ALA B O 1
ATOM 7540 N N . ALA B 1 307 ? 4.918 -21.766 3.924 1 90.81 307 ALA B N 1
ATOM 7541 C CA . ALA B 1 307 ? 5.879 -20.734 3.543 1 90.81 307 ALA B CA 1
ATOM 7542 C C . ALA B 1 307 ? 7.309 -21.188 3.824 1 90.81 307 ALA B C 1
ATOM 7544 O O . ALA B 1 307 ? 8.211 -20.953 3.016 1 90.81 307 ALA B O 1
ATOM 7545 N N . ALA B 1 308 ? 7.551 -21.781 4.961 1 90.19 308 ALA B N 1
ATOM 7546 C CA . ALA B 1 308 ? 8.867 -22.297 5.324 1 90.19 308 ALA B CA 1
ATOM 7547 C C . ALA B 1 308 ? 9.336 -23.359 4.34 1 90.19 308 ALA B C 1
ATOM 7549 O O . ALA B 1 308 ? 10.5 -23.359 3.924 1 90.19 308 ALA B O 1
ATOM 7550 N N . LEU B 1 309 ? 8.453 -24.156 3.969 1 93.06 309 LEU B N 1
ATOM 7551 C CA . LEU B 1 309 ? 8.789 -25.219 3.021 1 93.06 309 LEU B CA 1
ATOM 7552 C C . LEU B 1 309 ? 9.109 -24.625 1.647 1 93.06 309 LEU B C 1
ATOM 7554 O O . LEU B 1 309 ? 10.039 -25.078 0.979 1 93.06 309 LEU B O 1
ATOM 7558 N N . LEU B 1 310 ? 8.312 -23.719 1.234 1 91.38 310 LEU B N 1
ATOM 7559 C CA . LEU B 1 310 ? 8.555 -23.062 -0.052 1 91.38 310 LEU B CA 1
ATOM 7560 C C . LEU B 1 310 ? 9.898 -22.344 -0.053 1 91.38 310 LEU B C 1
ATOM 7562 O O . LEU B 1 310 ? 10.633 -22.391 -1.039 1 91.38 310 LEU B O 1
ATOM 7566 N N . LEU B 1 311 ? 10.234 -21.719 1.053 1 85.75 311 LEU B N 1
ATOM 7567 C CA . LEU B 1 311 ? 11.523 -21.047 1.172 1 85.75 311 LEU B CA 1
ATOM 7568 C C . LEU B 1 311 ? 12.656 -22.062 1.197 1 85.75 311 LEU B C 1
ATOM 7570 O O . LEU B 1 311 ? 13.734 -21.797 0.646 1 85.75 311 LEU B O 1
ATOM 7574 N N . LEU B 1 312 ? 12.398 -23.172 1.836 1 87.69 312 LEU B N 1
ATOM 7575 C CA . LEU B 1 312 ? 13.398 -24.234 1.876 1 87.69 312 LEU B CA 1
ATOM 7576 C C . LEU B 1 312 ? 13.695 -24.75 0.472 1 87.69 312 LEU B C 1
ATOM 7578 O O . LEU B 1 312 ? 14.859 -24.953 0.116 1 87.69 312 LEU B O 1
ATOM 7582 N N . ILE B 1 313 ? 12.648 -24.906 -0.311 1 87.56 313 ILE B N 1
ATOM 7583 C CA . ILE B 1 313 ? 12.844 -25.344 -1.69 1 87.56 313 ILE B CA 1
ATOM 7584 C C . ILE B 1 313 ? 13.617 -24.266 -2.461 1 87.56 313 ILE B C 1
ATOM 7586 O O . ILE B 1 313 ? 14.469 -24.594 -3.289 1 87.56 313 ILE B O 1
ATOM 7590 N N . PHE B 1 314 ? 13.297 -23.094 -2.111 1 78.81 314 PHE B N 1
ATOM 7591 C CA . PHE B 1 314 ? 13.961 -21.969 -2.76 1 78.81 314 PHE B CA 1
ATOM 7592 C C . PHE B 1 314 ? 15.469 -22.016 -2.521 1 78.81 314 PHE B C 1
ATOM 7594 O O . PHE B 1 314 ? 16.25 -21.75 -3.432 1 78.81 314 PHE B O 1
ATOM 7601 N N . VAL B 1 315 ? 15.961 -22.469 -1.358 1 75.81 315 VAL B N 1
ATOM 7602 C CA . VAL B 1 315 ? 17.375 -22.469 -0.986 1 75.81 315 VAL B CA 1
ATOM 7603 C C . VAL B 1 315 ? 18.047 -23.734 -1.537 1 75.81 315 VAL B C 1
ATOM 7605 O O . VAL B 1 315 ? 19.172 -23.672 -2.02 1 75.81 315 VAL B O 1
ATOM 7608 N N . ILE B 1 316 ? 17.266 -24.781 -1.591 1 81.25 316 ILE B N 1
ATOM 7609 C CA . ILE B 1 316 ? 17.844 -26.078 -1.952 1 81.25 316 ILE B CA 1
ATOM 7610 C C . ILE B 1 316 ? 17.844 -26.234 -3.471 1 81.25 316 ILE B C 1
ATOM 7612 O O . ILE B 1 316 ? 18.625 -27.016 -4.02 1 81.25 316 ILE B O 1
ATOM 7616 N N . TRP B 1 317 ? 17.016 -25.469 -4.141 1 80.12 317 TRP B N 1
ATOM 7617 C CA . TRP B 1 317 ? 16.797 -25.688 -5.566 1 80.12 317 TRP B CA 1
ATOM 7618 C C . TRP B 1 317 ? 18.062 -25.359 -6.363 1 80.12 317 TRP B C 1
ATOM 7620 O O . TRP B 1 317 ? 18.422 -26.078 -7.293 1 80.12 317 TRP B O 1
ATOM 7630 N N . ALA B 1 318 ? 18.781 -24.344 -5.977 1 74.19 318 ALA B N 1
ATOM 7631 C CA . ALA B 1 318 ? 19.969 -23.922 -6.723 1 74.19 318 ALA B CA 1
ATOM 7632 C C . ALA B 1 318 ? 21.078 -24.969 -6.605 1 74.19 318 ALA B C 1
ATOM 7634 O O . ALA B 1 318 ? 21.625 -25.406 -7.613 1 74.19 318 ALA B O 1
ATOM 7635 N N . PRO B 1 319 ? 21.469 -25.422 -5.391 1 74.75 319 PRO B N 1
ATOM 7636 C CA . PRO B 1 319 ? 22.484 -26.469 -5.293 1 74.75 319 PRO B CA 1
ATOM 7637 C C . PRO B 1 319 ? 22.062 -27.766 -5.98 1 74.75 319 PRO B C 1
ATOM 7639 O O . PRO B 1 319 ? 22.906 -28.5 -6.504 1 74.75 319 PRO B O 1
ATOM 7642 N N . LEU B 1 320 ? 20.797 -27.984 -6.055 1 77.5 320 LEU B N 1
ATOM 7643 C CA . LEU B 1 320 ? 20.312 -29.188 -6.711 1 77.5 320 LEU B CA 1
ATOM 7644 C C . LEU B 1 320 ? 20.562 -29.125 -8.211 1 77.5 320 LEU B C 1
ATOM 7646 O O . LEU B 1 320 ? 21.016 -30.109 -8.812 1 77.5 320 LEU B O 1
ATOM 7650 N N . ILE B 1 321 ? 20.297 -28 -8.805 1 75.75 321 ILE B N 1
ATOM 7651 C CA . ILE B 1 321 ? 20.531 -27.812 -10.234 1 75.75 321 ILE B CA 1
ATOM 7652 C C . ILE B 1 321 ? 22.031 -27.875 -10.531 1 75.75 321 ILE B C 1
ATOM 7654 O O . ILE B 1 321 ? 22.453 -28.516 -11.492 1 75.75 321 ILE B O 1
ATOM 7658 N N . ALA B 1 322 ? 22.812 -27.266 -9.672 1 71.94 322 ALA B N 1
ATOM 7659 C CA . ALA B 1 322 ? 24.266 -27.25 -9.867 1 71.94 322 ALA B CA 1
ATOM 7660 C C . ALA B 1 322 ? 24.859 -28.641 -9.766 1 71.94 322 ALA B C 1
ATOM 7662 O O . ALA B 1 322 ? 25.719 -29.016 -10.562 1 71.94 322 ALA B O 1
ATOM 7663 N N . THR B 1 323 ? 24.422 -29.375 -8.766 1 74.62 323 THR B N 1
ATOM 7664 C CA . THR B 1 323 ? 24.938 -30.734 -8.57 1 74.62 323 THR B CA 1
ATOM 7665 C C . THR B 1 323 ? 24.562 -31.625 -9.742 1 74.62 323 THR B C 1
ATOM 7667 O O . THR B 1 323 ? 25.359 -32.438 -10.188 1 74.62 323 THR B O 1
ATOM 7670 N N . PHE B 1 324 ? 23.375 -31.469 -10.234 1 74.69 324 PHE B N 1
ATOM 7671 C CA . PHE B 1 324 ? 22.938 -32.281 -11.367 1 74.69 324 PHE B CA 1
ATOM 7672 C C . PHE B 1 324 ? 23.75 -31.938 -12.617 1 74.69 324 PHE B C 1
ATOM 7674 O O . PHE B 1 324 ? 24.125 -32.812 -13.383 1 74.69 324 PHE B O 1
ATOM 7681 N N . LEU B 1 325 ? 24.031 -30.688 -12.836 1 72.5 325 LEU B N 1
ATOM 7682 C CA . LEU B 1 325 ? 24.797 -30.234 -14 1 72.5 325 LEU B CA 1
ATOM 7683 C C . LEU B 1 325 ? 26.234 -30.766 -13.938 1 72.5 325 LEU B C 1
ATOM 7685 O O . LEU B 1 325 ? 26.797 -31.156 -14.961 1 72.5 325 LEU B O 1
ATOM 7689 N N . ASP B 1 326 ? 26.734 -30.719 -12.742 1 71.69 326 ASP B N 1
ATOM 7690 C CA . ASP B 1 326 ? 28.109 -31.188 -12.555 1 71.69 326 ASP B CA 1
ATOM 7691 C C . ASP B 1 326 ? 28.219 -32.688 -12.82 1 71.69 326 ASP B C 1
ATOM 7693 O O . ASP B 1 326 ? 29.266 -33.156 -13.281 1 71.69 326 ASP B O 1
ATOM 7697 N N . ARG B 1 327 ? 27.172 -33.312 -12.578 1 72.81 327 ARG B N 1
ATOM 7698 C CA . ARG B 1 327 ? 27.203 -34.781 -12.711 1 72.81 327 ARG B CA 1
ATOM 7699 C C . ARG B 1 327 ? 26.875 -35.219 -14.141 1 72.81 327 ARG B C 1
ATOM 7701 O O . ARG B 1 327 ? 27.469 -36.156 -14.664 1 72.81 327 ARG B O 1
ATOM 7708 N N . VAL B 1 328 ? 25.984 -34.531 -14.742 1 72.19 328 VAL B N 1
ATOM 7709 C CA . VAL B 1 328 ? 25.469 -34.969 -16.031 1 72.19 328 VAL B CA 1
ATOM 7710 C C . VAL B 1 328 ? 26.375 -34.438 -17.156 1 72.19 328 VAL B C 1
ATOM 7712 O O . VAL B 1 328 ? 26.562 -35.125 -18.172 1 72.19 328 VAL B O 1
ATOM 7715 N N . GLU B 1 329 ? 26.969 -33.25 -16.953 1 73.19 329 GLU B N 1
ATOM 7716 C CA . GLU B 1 329 ? 27.75 -32.625 -18.016 1 73.19 329 GLU B CA 1
ATOM 7717 C C . GLU B 1 329 ? 28.922 -33.5 -18.438 1 73.19 329 GLU B C 1
ATOM 7719 O O . GLU B 1 329 ? 29.109 -33.781 -19.625 1 73.19 329 GLU B O 1
ATOM 7724 N N . PRO B 1 330 ? 29.703 -33.969 -17.453 1 70.12 330 PRO B N 1
ATOM 7725 C CA . PRO B 1 330 ? 30.859 -34.75 -17.906 1 70.12 330 PRO B CA 1
ATOM 7726 C C . PRO B 1 330 ? 30.438 -36.094 -18.531 1 70.12 330 PRO B C 1
ATOM 7728 O O . PRO B 1 330 ? 31.094 -36.562 -19.469 1 70.12 330 PRO B O 1
ATOM 7731 N N . VAL B 1 331 ? 29.359 -36.594 -18.109 1 69.12 331 VAL B N 1
ATOM 7732 C CA . VAL B 1 331 ? 28.891 -37.875 -18.641 1 69.12 331 VAL B CA 1
ATOM 7733 C C . VAL B 1 331 ? 28.406 -37.688 -20.062 1 69.12 331 VAL B C 1
ATOM 7735 O O . VAL B 1 331 ? 28.719 -38.5 -20.953 1 69.12 331 VAL B O 1
ATOM 7738 N N . LEU B 1 332 ? 27.703 -36.656 -20.281 1 70.75 332 LEU B N 1
ATOM 7739 C CA . LEU B 1 332 ? 27.172 -36.406 -21.625 1 70.75 332 LEU B CA 1
ATOM 7740 C C . LEU B 1 332 ? 28.266 -36.031 -22.594 1 70.75 332 LEU B C 1
ATOM 7742 O O . LEU B 1 332 ? 28.281 -36.469 -23.75 1 70.75 332 LEU B O 1
ATOM 7746 N N . LEU B 1 333 ? 29.203 -35.125 -22.125 1 72.69 333 LEU B N 1
ATOM 7747 C CA . LEU B 1 333 ? 30.328 -34.719 -22.953 1 72.69 333 LEU B CA 1
ATOM 7748 C C . LEU B 1 333 ? 31.281 -35.875 -23.219 1 72.69 333 LEU B C 1
ATOM 7750 O O . LEU B 1 333 ? 31.891 -35.938 -24.281 1 72.69 333 LEU B O 1
ATOM 7754 N N . GLY B 1 334 ? 31.344 -36.688 -22.219 1 70.31 334 GLY B N 1
ATOM 7755 C CA . GLY B 1 334 ? 32.188 -37.875 -22.406 1 70.31 334 GLY B CA 1
ATOM 7756 C C . GLY B 1 334 ? 31.656 -38.812 -23.469 1 70.31 334 GLY B C 1
ATOM 7757 O O . GLY B 1 334 ? 32.438 -39.438 -24.203 1 70.31 334 GLY B O 1
ATOM 7758 N N . THR B 1 335 ? 30.328 -38.844 -23.562 1 67.62 335 THR B N 1
ATOM 7759 C CA . THR B 1 335 ? 29.734 -39.75 -24.562 1 67.62 335 THR B CA 1
ATOM 7760 C C . THR B 1 335 ? 29.906 -39.188 -25.969 1 67.62 335 THR B C 1
ATOM 7762 O O . THR B 1 335 ? 29.906 -39.938 -26.938 1 67.62 335 THR B O 1
ATOM 7765 N N . LEU B 1 336 ? 30.094 -37.812 -26.062 1 67.56 336 LEU B N 1
ATOM 7766 C CA . LEU B 1 336 ? 30.25 -37.156 -27.359 1 67.56 336 LEU B CA 1
ATOM 7767 C C . LEU B 1 336 ? 31.703 -36.812 -27.625 1 67.56 336 LEU B C 1
ATOM 7769 O O . LEU B 1 336 ? 31.984 -35.875 -28.375 1 67.56 336 LEU B O 1
ATOM 7773 N N . LYS B 1 337 ? 32.594 -37.344 -27 1 63.62 337 LYS B N 1
ATOM 7774 C CA . LYS B 1 337 ? 34.031 -37.031 -27.109 1 63.62 337 LYS B CA 1
ATOM 7775 C C . LYS B 1 337 ? 34.469 -37.062 -28.578 1 63.62 337 LYS B C 1
ATOM 7777 O O . LYS B 1 337 ? 35.344 -36.281 -28.969 1 63.62 337 LYS B O 1
ATOM 7782 N N . ASN B 1 338 ? 33.812 -37.781 -29.406 1 66.69 338 ASN B N 1
ATOM 7783 C CA . ASN B 1 338 ? 34.312 -37.969 -30.75 1 66.69 338 ASN B CA 1
ATOM 7784 C C . ASN B 1 338 ? 33.781 -36.906 -31.703 1 66.69 338 ASN B C 1
ATOM 7786 O O . ASN B 1 338 ? 34.156 -36.844 -32.875 1 66.69 338 ASN B O 1
ATOM 7790 N N . GLN B 1 339 ? 32.875 -36.062 -31.234 1 65.06 339 GLN B N 1
ATOM 7791 C CA . GLN B 1 339 ? 32.312 -35.031 -32.125 1 65.06 339 GLN B CA 1
ATOM 7792 C C . GLN B 1 339 ? 32.344 -33.656 -31.484 1 65.06 339 GLN B C 1
ATOM 7794 O O . GLN B 1 339 ? 31.375 -33.25 -30.875 1 65.06 339 GLN B O 1
ATOM 7799 N N . PRO B 1 340 ? 33.406 -32.938 -31.781 1 63.38 340 PRO B N 1
ATOM 7800 C CA . PRO B 1 340 ? 33.594 -31.641 -31.109 1 63.38 340 PRO B CA 1
ATOM 7801 C C . PRO B 1 340 ? 32.469 -30.641 -31.438 1 63.38 340 PRO B C 1
ATOM 7803 O O . PRO B 1 340 ? 32.094 -29.844 -30.578 1 63.38 340 PRO B O 1
ATOM 7806 N N . GLU B 1 341 ? 31.984 -30.703 -32.656 1 62.41 341 GLU B N 1
ATOM 7807 C CA . GLU B 1 341 ? 30.953 -29.75 -33.031 1 62.41 341 GLU B CA 1
ATOM 7808 C C . GLU B 1 341 ? 29.672 -29.969 -32.219 1 62.41 341 GLU B C 1
ATOM 7810 O O . GLU B 1 341 ? 29.031 -29.016 -31.781 1 62.41 341 GLU B O 1
ATOM 7815 N N . LEU B 1 342 ? 29.438 -31.172 -32.094 1 63.97 342 LEU B N 1
ATOM 7816 C CA . LEU B 1 342 ? 28.234 -31.531 -31.328 1 63.97 342 LEU B CA 1
ATOM 7817 C C . LEU B 1 342 ? 28.422 -31.266 -29.844 1 63.97 342 LEU B C 1
ATOM 7819 O O . LEU B 1 342 ? 27.469 -30.938 -29.141 1 63.97 342 LEU B O 1
ATOM 7823 N N . GLN B 1 343 ? 29.625 -31.266 -29.453 1 65.38 343 GLN B N 1
ATOM 7824 C CA . GLN B 1 343 ? 29.922 -30.984 -28.047 1 65.38 343 GLN B CA 1
ATOM 7825 C C . GLN B 1 343 ? 29.625 -29.531 -27.703 1 65.38 343 GLN B C 1
ATOM 7827 O O . GLN B 1 343 ? 29.094 -29.25 -26.625 1 65.38 343 GLN B O 1
ATOM 7832 N N . GLN B 1 344 ? 29.922 -28.719 -28.609 1 60.84 344 GLN B N 1
ATOM 7833 C CA . GLN B 1 344 ? 29.672 -27.297 -28.359 1 60.84 344 GLN B CA 1
ATOM 7834 C C . GLN B 1 344 ? 28.172 -27 -28.344 1 60.84 344 GLN B C 1
ATOM 7836 O O . GLN B 1 344 ? 27.703 -26.203 -27.547 1 60.84 344 GLN B O 1
ATOM 7841 N N . LEU B 1 345 ? 27.531 -27.656 -29.25 1 61.41 345 LEU B N 1
ATOM 7842 C CA . LEU B 1 345 ? 26.078 -27.484 -29.312 1 61.41 345 LEU B CA 1
ATOM 7843 C C . LEU B 1 345 ? 25.406 -28.031 -28.062 1 61.41 345 LEU B C 1
ATOM 7845 O O . LEU B 1 345 ? 24.516 -27.375 -27.5 1 61.41 345 LEU B O 1
ATOM 7849 N N . VAL B 1 346 ? 25.938 -29.156 -27.75 1 63.88 346 VAL B N 1
ATOM 7850 C CA . VAL B 1 346 ? 25.344 -29.828 -26.609 1 63.88 346 VAL B CA 1
ATOM 7851 C C . VAL B 1 346 ? 25.672 -29.062 -25.328 1 63.88 346 VAL B C 1
ATOM 7853 O O . VAL B 1 346 ? 24.828 -28.938 -24.438 1 63.88 346 VAL B O 1
ATOM 7856 N N . GLN B 1 347 ? 26.875 -28.484 -25.281 1 62.19 347 GLN B N 1
ATOM 7857 C CA . GLN B 1 347 ? 27.25 -27.719 -24.094 1 62.19 347 GLN B CA 1
ATOM 7858 C C . GLN B 1 347 ? 26.375 -26.484 -23.938 1 62.19 347 GLN B C 1
ATOM 7860 O O . GLN B 1 347 ? 26 -26.125 -22.812 1 62.19 347 GLN B O 1
ATOM 7865 N N . GLY B 1 348 ? 26.031 -25.938 -25.016 1 62.53 348 GLY B N 1
ATOM 7866 C CA . GLY B 1 348 ? 25.172 -24.766 -24.953 1 62.53 348 GLY B CA 1
ATOM 7867 C C . GLY B 1 348 ? 23.719 -25.094 -24.625 1 62.53 348 GLY B C 1
ATOM 7868 O O . GLY B 1 348 ? 23.094 -24.406 -23.828 1 62.53 348 GLY B O 1
ATOM 7869 N N . VAL B 1 349 ? 23.359 -26.188 -25.156 1 73.69 349 VAL B N 1
ATOM 7870 C CA . VAL B 1 349 ? 21.953 -26.547 -25.016 1 73.69 349 VAL B CA 1
ATOM 7871 C C . VAL B 1 349 ? 21.75 -27.328 -23.719 1 73.69 349 VAL B C 1
ATOM 7873 O O . VAL B 1 349 ? 20.656 -27.328 -23.156 1 73.69 349 VAL B O 1
ATOM 7876 N N . MET B 1 350 ? 22.812 -27.875 -23.25 1 75 350 MET B N 1
ATOM 7877 C CA . MET B 1 350 ? 22.672 -28.75 -22.078 1 75 350 MET B CA 1
ATOM 7878 C C . MET B 1 350 ? 22.312 -27.938 -20.828 1 75 350 MET B C 1
ATOM 7880 O O . MET B 1 350 ? 21.391 -28.281 -20.109 1 75 350 MET B O 1
ATOM 7884 N N . SER B 1 351 ? 23.141 -26.875 -20.719 1 73.81 351 SER B N 1
ATOM 7885 C CA . SER B 1 351 ? 22.891 -26.078 -19.516 1 73.81 351 SER B CA 1
ATOM 7886 C C . SER B 1 351 ? 21.469 -25.5 -19.547 1 73.81 351 SER B C 1
ATOM 7888 O O . SER B 1 351 ? 20.766 -25.531 -18.531 1 73.81 351 SER B O 1
ATOM 7890 N N . THR B 1 352 ? 21 -25.125 -20.719 1 80.38 352 THR B N 1
ATOM 7891 C CA . THR B 1 352 ? 19.656 -24.562 -20.859 1 80.38 352 THR B CA 1
ATOM 7892 C C . THR B 1 352 ? 18.609 -25.656 -20.75 1 80.38 352 THR B C 1
ATOM 7894 O O . THR B 1 352 ? 17.547 -25.453 -20.156 1 80.38 352 THR B O 1
ATOM 7897 N N . GLY B 1 353 ? 18.922 -26.781 -21.234 1 82.38 353 GLY B N 1
ATOM 7898 C CA . GLY B 1 353 ? 18 -27.906 -21.188 1 82.38 353 GLY B CA 1
ATOM 7899 C C . GLY B 1 353 ? 17.75 -28.406 -19.766 1 82.38 353 GLY B C 1
ATOM 7900 O O . GLY B 1 353 ? 16.609 -28.656 -19.391 1 82.38 353 GLY B O 1
ATOM 7901 N N . VAL B 1 354 ? 18.812 -28.547 -19.078 1 78.81 354 VAL B N 1
ATOM 7902 C CA . VAL B 1 354 ? 18.703 -29 -17.703 1 78.81 354 VAL B CA 1
ATOM 7903 C C . VAL B 1 354 ? 17.875 -28.016 -16.875 1 78.81 354 VAL B C 1
ATOM 7905 O O . VAL B 1 354 ? 17.016 -28.406 -16.094 1 78.81 354 VAL B O 1
ATOM 7908 N N . LEU B 1 355 ? 18.172 -26.766 -17.094 1 82.12 355 LEU B N 1
ATOM 7909 C CA . LEU B 1 355 ? 17.406 -25.734 -16.391 1 82.12 355 LEU B CA 1
ATOM 7910 C C . LEU B 1 355 ? 15.93 -25.812 -16.734 1 82.12 355 LEU B C 1
ATOM 7912 O O . LEU B 1 355 ? 15.078 -25.703 -15.852 1 82.12 355 LEU B O 1
ATOM 7916 N N . LYS B 1 356 ? 15.602 -26.078 -17.906 1 85.81 356 LYS B N 1
ATOM 7917 C CA . LYS B 1 356 ? 14.211 -26.156 -18.359 1 85.81 356 LYS B CA 1
ATOM 7918 C C . LYS B 1 356 ? 13.508 -27.359 -17.766 1 85.81 356 LYS B C 1
ATOM 7920 O O . LYS B 1 356 ? 12.328 -27.297 -17.391 1 85.81 356 LYS B O 1
ATOM 7925 N N . VAL B 1 357 ? 14.203 -28.406 -17.688 1 82.81 357 VAL B N 1
ATOM 7926 C CA . VAL B 1 357 ? 13.609 -29.625 -17.141 1 82.81 357 VAL B CA 1
ATOM 7927 C C . VAL B 1 357 ? 13.328 -29.438 -15.648 1 82.81 357 VAL B C 1
ATOM 7929 O O . VAL B 1 357 ? 12.242 -29.781 -15.164 1 82.81 357 VAL B O 1
ATOM 7932 N N . PHE B 1 358 ? 14.289 -28.891 -14.984 1 83.81 358 PHE B N 1
ATOM 7933 C CA . PHE B 1 358 ? 14.109 -28.656 -13.555 1 83.81 358 PHE B CA 1
ATOM 7934 C C . PHE B 1 358 ? 12.992 -27.656 -13.305 1 83.81 358 PHE B C 1
ATOM 7936 O O . PHE B 1 358 ? 12.188 -27.828 -12.383 1 83.81 358 PHE B O 1
ATOM 7943 N N . MET B 1 359 ? 12.93 -26.672 -14.18 1 88.19 359 MET B N 1
ATOM 7944 C CA . MET B 1 359 ? 11.883 -25.672 -14 1 88.19 359 MET B CA 1
ATOM 7945 C C . MET B 1 359 ? 10.523 -26.219 -14.406 1 88.19 359 MET B C 1
ATOM 7947 O O . MET B 1 359 ? 9.492 -25.781 -13.891 1 88.19 359 MET B O 1
ATOM 7951 N N . GLY B 1 360 ? 10.547 -27.203 -15.266 1 86.75 360 GLY B N 1
ATOM 7952 C CA . GLY B 1 360 ? 9.312 -27.844 -15.672 1 86.75 360 GLY B CA 1
ATOM 7953 C C . GLY B 1 360 ? 8.711 -28.734 -14.594 1 86.75 360 GLY B C 1
ATOM 7954 O O . GLY B 1 360 ? 7.496 -28.906 -14.531 1 86.75 360 GLY B O 1
ATOM 7955 N N . PHE B 1 361 ? 9.562 -29.188 -13.695 1 87.88 361 PHE B N 1
ATOM 7956 C CA . PHE B 1 361 ? 9.133 -30.094 -12.641 1 87.88 361 PHE B CA 1
ATOM 7957 C C . PHE B 1 361 ? 8.766 -29.312 -11.375 1 87.88 361 PHE B C 1
ATOM 7959 O O . PHE B 1 361 ? 8.047 -29.828 -10.516 1 87.88 361 PHE B O 1
ATOM 7966 N N . LEU B 1 362 ? 9.164 -28.156 -11.312 1 91.06 362 LEU B N 1
ATOM 7967 C CA . LEU B 1 362 ? 9.023 -27.359 -10.102 1 91.06 362 LEU B CA 1
ATOM 7968 C C . LEU B 1 362 ? 7.555 -27.141 -9.758 1 91.06 362 LEU B C 1
ATOM 7970 O O . LEU B 1 362 ? 7.168 -27.219 -8.586 1 91.06 362 LEU B O 1
ATOM 7974 N N . PRO B 1 363 ? 6.672 -26.922 -10.727 1 92 363 PRO B N 1
ATOM 7975 C CA . PRO B 1 363 ? 5.266 -26.703 -10.383 1 92 363 PRO B CA 1
ATOM 7976 C C . PRO B 1 363 ? 4.629 -27.906 -9.688 1 92 363 PRO B C 1
ATOM 7978 O O . PRO B 1 363 ? 3.742 -27.734 -8.844 1 92 363 PRO B O 1
ATOM 7981 N N . THR B 1 364 ? 5.09 -29.078 -9.969 1 89.81 364 THR B N 1
ATOM 7982 C CA . THR B 1 364 ? 4.562 -30.266 -9.32 1 89.81 364 THR B CA 1
ATOM 7983 C C . THR B 1 364 ? 4.926 -30.281 -7.836 1 89.81 364 THR B C 1
ATOM 7985 O O . THR B 1 364 ? 4.086 -30.609 -6.992 1 89.81 364 THR B O 1
ATOM 7988 N N . VAL B 1 365 ? 6.09 -29.875 -7.574 1 90.81 365 VAL B N 1
ATOM 7989 C CA . VAL B 1 365 ? 6.547 -29.844 -6.188 1 90.81 365 VAL B CA 1
ATOM 7990 C C . VAL B 1 365 ? 5.832 -28.734 -5.43 1 90.81 365 VAL B C 1
ATOM 7992 O O . VAL B 1 365 ? 5.367 -28.938 -4.305 1 90.81 365 VAL B O 1
ATOM 7995 N N . LEU B 1 366 ? 5.762 -27.625 -6.07 1 93.31 366 LEU B N 1
ATOM 7996 C CA . LEU B 1 366 ? 5.105 -26.484 -5.426 1 93.31 366 LEU B CA 1
ATOM 7997 C C . LEU B 1 366 ? 3.633 -26.781 -5.168 1 93.31 366 LEU B C 1
ATOM 7999 O O . LEU B 1 366 ? 3.111 -26.469 -4.094 1 93.31 366 LEU B O 1
ATOM 8003 N N . MET B 1 367 ? 2.99 -27.438 -6.141 1 92.19 367 MET B N 1
ATOM 8004 C CA . MET B 1 367 ? 1.575 -27.766 -6 1 92.19 367 MET B CA 1
ATOM 8005 C C . MET B 1 367 ? 1.355 -28.766 -4.871 1 92.19 367 MET B C 1
ATOM 8007 O O . MET B 1 367 ? 0.343 -28.719 -4.172 1 92.19 367 MET B O 1
ATOM 8011 N N . ALA B 1 368 ? 2.305 -29.641 -4.715 1 90.25 368 ALA B N 1
ATOM 8012 C CA . ALA B 1 368 ? 2.205 -30.594 -3.623 1 90.25 368 ALA B CA 1
ATOM 8013 C C . ALA B 1 368 ? 2.225 -29.891 -2.27 1 90.25 368 ALA B C 1
ATOM 8015 O O . ALA B 1 368 ? 1.469 -30.25 -1.364 1 90.25 368 ALA B O 1
ATOM 8016 N N . ILE B 1 369 ? 2.951 -28.906 -2.156 1 92.31 369 ILE B N 1
ATOM 8017 C CA . ILE B 1 369 ? 3.047 -28.156 -0.908 1 92.31 369 ILE B CA 1
ATOM 8018 C C . ILE B 1 369 ? 1.807 -27.281 -0.735 1 92.31 369 ILE B C 1
ATOM 8020 O O . ILE B 1 369 ? 1.21 -27.25 0.343 1 92.31 369 ILE B O 1
ATOM 8024 N N . ILE B 1 370 ? 1.37 -26.672 -1.793 1 91.69 370 ILE B N 1
ATOM 8025 C CA . ILE B 1 370 ? 0.249 -25.734 -1.74 1 91.69 370 ILE B CA 1
ATOM 8026 C C . ILE B 1 370 ? -1.039 -26.5 -1.429 1 91.69 370 ILE B C 1
ATOM 8028 O O . ILE B 1 370 ? -1.834 -26.062 -0.59 1 91.69 370 ILE B O 1
ATOM 8032 N N . ASN B 1 371 ? -1.191 -27.672 -2.012 1 88.69 371 ASN B N 1
ATOM 8033 C CA . ASN B 1 371 ? -2.432 -28.422 -1.86 1 88.69 371 ASN B CA 1
ATOM 8034 C C . ASN B 1 371 ? -2.498 -29.125 -0.508 1 88.69 371 ASN B C 1
ATOM 8036 O O . ASN B 1 371 ? -3.578 -29.281 0.063 1 88.69 371 ASN B O 1
ATOM 8040 N N . ASN B 1 372 ? -1.315 -29.406 0.024 1 88.5 372 ASN B N 1
ATOM 8041 C CA . ASN B 1 372 ? -1.357 -30.266 1.199 1 88.5 372 ASN B CA 1
ATOM 8042 C C . ASN B 1 372 ? -1.077 -29.484 2.48 1 88.5 372 ASN B C 1
ATOM 8044 O O . ASN B 1 372 ? -1.529 -29.875 3.559 1 88.5 372 ASN B O 1
ATOM 8048 N N . VAL B 1 373 ? -0.432 -28.453 2.373 1 91.75 373 VAL B N 1
ATOM 8049 C CA . VAL B 1 373 ? 0.015 -27.797 3.6 1 91.75 373 VAL B CA 1
ATOM 8050 C C . VAL B 1 373 ? -0.656 -26.438 3.734 1 91.75 373 VAL B C 1
ATOM 8052 O O . VAL B 1 373 ? -1.075 -26.047 4.828 1 91.75 373 VAL B O 1
ATOM 8055 N N . LEU B 1 374 ? -0.817 -25.75 2.695 1 91.56 374 LEU B N 1
ATOM 8056 C CA . LEU B 1 374 ? -1.405 -24.422 2.713 1 91.56 374 LEU B CA 1
ATOM 8057 C C . LEU B 1 374 ? -2.914 -24.484 2.916 1 91.56 374 LEU B C 1
ATOM 8059 O O . LEU B 1 374 ? -3.568 -25.406 2.422 1 91.56 374 LEU B O 1
ATOM 8063 N N . THR B 1 375 ? -3.447 -23.594 3.699 1 88.75 375 THR B N 1
ATOM 8064 C CA . THR B 1 375 ? -4.895 -23.5 3.852 1 88.75 375 THR B CA 1
ATOM 8065 C C . THR B 1 375 ? -5.52 -22.828 2.631 1 88.75 375 THR B C 1
ATOM 8067 O O . THR B 1 375 ? -5.195 -21.688 2.309 1 88.75 375 THR B O 1
ATOM 8070 N N . LEU B 1 376 ? -6.32 -23.594 1.959 1 91 376 LEU B N 1
ATOM 8071 C CA . LEU B 1 376 ? -6.973 -23.094 0.756 1 91 376 LEU B CA 1
ATOM 8072 C C . LEU B 1 376 ? -8.484 -23.016 0.947 1 91 376 LEU B C 1
ATOM 8074 O O . LEU B 1 376 ? -9.102 -23.969 1.433 1 91 376 LEU B O 1
ATOM 8078 N N . LYS B 1 377 ? -9.047 -21.938 0.614 1 90.12 377 LYS B N 1
ATOM 8079 C CA . LYS B 1 377 ? -10.492 -21.766 0.707 1 90.12 377 LYS B CA 1
ATOM 8080 C C . LYS B 1 377 ? -11.188 -22.281 -0.548 1 90.12 377 LYS B C 1
ATOM 8082 O O . LYS B 1 377 ? -12.367 -22.641 -0.507 1 90.12 377 LYS B O 1
ATOM 8087 N N . ALA B 1 378 ? -10.508 -22.188 -1.582 1 90.69 378 ALA B N 1
ATOM 8088 C CA . ALA B 1 378 ? -11 -22.703 -2.859 1 90.69 378 ALA B CA 1
ATOM 8089 C C . ALA B 1 378 ? -9.898 -23.453 -3.609 1 90.69 378 ALA B C 1
ATOM 8091 O O . ALA B 1 378 ? -8.719 -23.109 -3.504 1 90.69 378 ALA B O 1
ATOM 8092 N N . GLY B 1 379 ? -10.273 -24.422 -4.293 1 87 379 GLY B N 1
ATOM 8093 C CA . GLY B 1 379 ? -9.328 -25.234 -5.047 1 87 379 GLY B CA 1
ATOM 8094 C C . GLY B 1 379 ? -8.617 -24.453 -6.137 1 87 379 GLY B C 1
ATOM 8095 O O . GLY B 1 379 ? -7.41 -24.609 -6.336 1 87 379 GLY B O 1
ATOM 8096 N N . THR B 1 380 ? -9.344 -23.578 -6.754 1 86.81 380 THR B N 1
ATOM 8097 C CA . THR B 1 380 ? -8.789 -22.844 -7.879 1 86.81 380 THR B CA 1
ATOM 8098 C C . THR B 1 380 ? -7.789 -21.797 -7.398 1 86.81 380 THR B C 1
ATOM 8100 O O . THR B 1 380 ? -6.965 -21.312 -8.18 1 86.81 380 THR B O 1
ATOM 8103 N N . TRP B 1 381 ? -7.852 -21.453 -6.105 1 90.38 381 TRP B N 1
ATOM 8104 C CA . TRP B 1 381 ? -6.934 -20.453 -5.57 1 90.38 381 TRP B CA 1
ATOM 8105 C C . TRP B 1 381 ? -5.523 -21.031 -5.449 1 90.38 381 TRP B C 1
ATOM 8107 O O . TRP B 1 381 ? -4.555 -20.266 -5.328 1 90.38 381 TRP B O 1
ATOM 8117 N N . ALA B 1 382 ? -5.457 -22.328 -5.52 1 91.25 382 ALA B N 1
ATOM 8118 C CA . ALA B 1 382 ? -4.145 -22.969 -5.504 1 91.25 382 ALA B CA 1
ATOM 8119 C C . ALA B 1 382 ? -3.318 -22.547 -6.719 1 91.25 382 ALA B C 1
ATOM 8121 O O . ALA B 1 382 ? -2.117 -22.312 -6.605 1 91.25 382 ALA B O 1
ATOM 8122 N N . GLN B 1 383 ? -3.998 -22.422 -7.84 1 91.94 383 GLN B N 1
ATOM 8123 C CA . GLN B 1 383 ? -3.303 -22.047 -9.07 1 91.94 383 GLN B CA 1
ATOM 8124 C C . GLN B 1 383 ? -2.828 -20.594 -9.023 1 91.94 383 GLN B C 1
ATOM 8126 O O . GLN B 1 383 ? -1.799 -20.266 -9.609 1 91.94 383 GLN B O 1
ATOM 8131 N N . LEU B 1 384 ? -3.584 -19.781 -8.328 1 92.69 384 LEU B N 1
ATOM 8132 C CA . LEU B 1 384 ? -3.172 -18.391 -8.195 1 92.69 384 LEU B CA 1
ATOM 8133 C C . LEU B 1 384 ? -1.907 -18.266 -7.348 1 92.69 384 LEU B C 1
ATOM 8135 O O . LEU B 1 384 ? -0.999 -17.516 -7.68 1 92.69 384 LEU B O 1
ATOM 8139 N N . LYS B 1 385 ? -1.865 -19.047 -6.309 1 92.88 385 LYS B N 1
ATOM 8140 C CA . LYS B 1 385 ? -0.672 -19.062 -5.469 1 92.88 385 LYS B CA 1
ATOM 8141 C C . LYS B 1 385 ? 0.513 -19.688 -6.199 1 92.88 385 LYS B C 1
ATOM 8143 O O . LYS B 1 385 ? 1.647 -19.219 -6.062 1 92.88 385 LYS B O 1
ATOM 8148 N N . LEU B 1 386 ? 0.214 -20.656 -6.93 1 94.38 386 LEU B N 1
ATOM 8149 C CA . LEU B 1 386 ? 1.259 -21.312 -7.715 1 94.38 386 LEU B CA 1
ATOM 8150 C C . LEU B 1 386 ? 1.874 -20.328 -8.711 1 94.38 386 LEU B C 1
ATOM 8152 O O . LEU B 1 386 ? 3.094 -20.312 -8.898 1 94.38 386 LEU B O 1
ATOM 8156 N N . GLN B 1 387 ? 1.064 -19.547 -9.344 1 95.38 387 GLN B N 1
ATOM 8157 C CA . GLN B 1 387 ? 1.556 -18.594 -10.328 1 95.38 387 GLN B CA 1
ATOM 8158 C C . GLN B 1 387 ? 2.582 -17.641 -9.711 1 95.38 387 GLN B C 1
ATOM 8160 O O . GLN B 1 387 ? 3.641 -17.406 -10.289 1 95.38 387 GLN B O 1
ATOM 8165 N N . ASP B 1 388 ? 2.301 -17.188 -8.539 1 94 388 ASP B N 1
ATOM 8166 C CA . ASP B 1 388 ? 3.188 -16.219 -7.895 1 94 388 ASP B CA 1
ATOM 8167 C C . ASP B 1 388 ? 4.5 -16.875 -7.469 1 94 388 ASP B C 1
ATOM 8169 O O . ASP B 1 388 ? 5.578 -16.344 -7.734 1 94 388 ASP B O 1
ATOM 8173 N N . TRP B 1 389 ? 4.402 -18.016 -6.898 1 93 389 TRP B N 1
ATOM 8174 C CA . TRP B 1 389 ? 5.602 -18.688 -6.41 1 93 389 TRP B CA 1
ATOM 8175 C C . TRP B 1 389 ? 6.449 -19.203 -7.57 1 93 389 TRP B C 1
ATOM 8177 O O . TRP B 1 389 ? 7.676 -19.094 -7.547 1 93 389 TRP B O 1
ATOM 8187 N N . TYR B 1 390 ? 5.809 -19.781 -8.492 1 94.5 390 TYR B N 1
ATOM 8188 C CA . TYR B 1 390 ? 6.531 -20.297 -9.648 1 94.5 390 TYR B CA 1
ATOM 8189 C C . TYR B 1 390 ? 7.238 -19.172 -10.398 1 94.5 390 TYR B C 1
ATOM 8191 O O . TYR B 1 390 ? 8.383 -19.328 -10.82 1 94.5 390 TYR B O 1
ATOM 8199 N N . PHE B 1 391 ? 6.586 -18.062 -10.555 1 95.56 391 PHE B N 1
ATOM 8200 C CA . PHE B 1 391 ? 7.211 -16.906 -11.203 1 95.56 391 PHE B CA 1
ATOM 8201 C C . PHE B 1 391 ? 8.406 -16.422 -10.398 1 95.56 391 PHE B C 1
ATOM 8203 O O . PHE B 1 391 ? 9.453 -16.109 -10.961 1 95.56 391 PHE B O 1
ATOM 8210 N N . ALA B 1 392 ? 8.234 -16.328 -9.141 1 91.38 392 ALA B N 1
ATOM 8211 C CA . ALA B 1 392 ? 9.336 -15.867 -8.289 1 91.38 392 ALA B CA 1
ATOM 8212 C C . ALA B 1 392 ? 10.539 -16.797 -8.414 1 91.38 392 ALA B C 1
ATOM 8214 O O . ALA B 1 392 ? 11.68 -16.344 -8.508 1 91.38 392 ALA B O 1
ATOM 8215 N N . PHE B 1 393 ? 10.281 -18.031 -8.469 1 89.25 393 PHE B N 1
ATOM 8216 C CA . PHE B 1 393 ? 11.352 -19.016 -8.633 1 89.25 393 PHE B CA 1
ATOM 8217 C C . PHE B 1 393 ? 12.039 -18.859 -9.984 1 89.25 393 PHE B C 1
ATOM 8219 O O . PHE B 1 393 ? 13.266 -18.922 -10.078 1 89.25 393 PHE B O 1
ATOM 8226 N N . GLN B 1 394 ? 11.242 -18.594 -10.922 1 91.69 394 GLN B N 1
ATOM 8227 C CA . GLN B 1 394 ? 11.805 -18.438 -12.258 1 91.69 394 GLN B CA 1
ATOM 8228 C C . GLN B 1 394 ? 12.656 -17.172 -12.359 1 91.69 394 GLN B C 1
ATOM 8230 O O . GLN B 1 394 ? 13.703 -17.172 -13.008 1 91.69 394 GLN B O 1
ATOM 8235 N N . VAL B 1 395 ? 12.195 -16.172 -11.773 1 89.06 395 VAL B N 1
ATOM 8236 C CA . VAL B 1 395 ? 12.953 -14.922 -11.82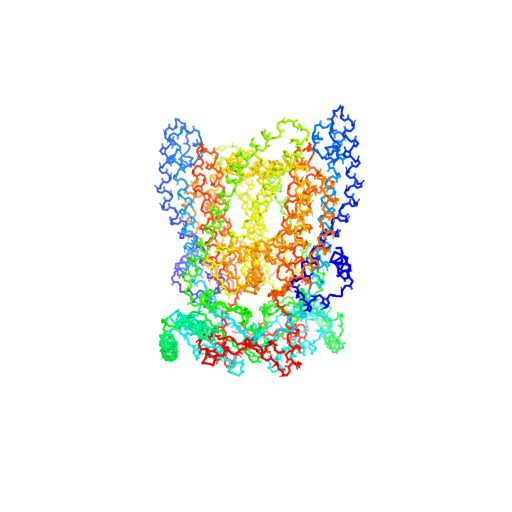 1 89.06 395 VAL B CA 1
ATOM 8237 C C . VAL B 1 395 ? 14.297 -15.109 -11.125 1 89.06 395 VAL B C 1
ATOM 8239 O O . VAL B 1 395 ? 15.336 -14.695 -11.641 1 89.06 395 VAL B O 1
ATOM 8242 N N . VAL B 1 396 ? 14.312 -15.766 -10.094 1 81.56 396 VAL B N 1
ATOM 8243 C CA . VAL B 1 396 ? 15.523 -15.898 -9.297 1 81.56 396 VAL B CA 1
ATOM 8244 C C . VAL B 1 396 ? 16.469 -16.906 -9.945 1 81.56 396 VAL B C 1
ATOM 8246 O O . VAL B 1 396 ? 17.656 -16.641 -10.117 1 81.56 396 VAL B O 1
ATOM 8249 N N . PHE B 1 397 ? 15.938 -17.984 -10.414 1 81.69 397 PHE B N 1
ATOM 8250 C CA . PHE B 1 397 ? 16.812 -19.078 -10.828 1 81.69 397 PHE B CA 1
ATOM 8251 C C . PHE B 1 397 ? 17.078 -19.016 -12.328 1 81.69 397 PHE B C 1
ATOM 8253 O O . PHE B 1 397 ? 18.141 -19.438 -12.789 1 81.69 397 PHE B O 1
ATOM 8260 N N . VAL B 1 398 ? 16.172 -18.547 -13 1 80.69 398 VAL B N 1
ATOM 8261 C CA . VAL B 1 398 ? 16.391 -18.453 -14.438 1 80.69 398 VAL B CA 1
ATOM 8262 C C . VAL B 1 398 ? 17.109 -17.141 -14.758 1 80.69 398 VAL B C 1
ATOM 8264 O O . VAL B 1 398 ? 18.078 -17.125 -15.516 1 80.69 398 VAL B O 1
ATOM 8267 N N . LEU B 1 399 ? 16.703 -16.125 -14.172 1 76.62 399 LEU B N 1
ATOM 8268 C CA . LEU B 1 399 ? 17.234 -14.828 -14.562 1 76.62 399 LEU B CA 1
ATOM 8269 C C . LEU B 1 399 ? 18.422 -14.438 -13.688 1 76.62 399 LEU B C 1
ATOM 8271 O O . LEU B 1 399 ? 19.484 -14.055 -14.203 1 76.62 399 LEU B O 1
ATOM 8275 N N . LEU B 1 400 ? 18.375 -14.594 -12.359 1 68.94 400 LEU B N 1
ATOM 8276 C CA . LEU B 1 400 ? 19.375 -14.008 -11.477 1 68.94 400 LEU B CA 1
ATOM 8277 C C . LEU B 1 400 ? 20.5 -14.992 -11.195 1 68.94 400 LEU B C 1
ATOM 8279 O O . LEU B 1 400 ? 21.672 -14.656 -11.328 1 68.94 400 LEU B O 1
ATOM 8283 N N . VAL B 1 401 ? 20.219 -16.203 -10.891 1 61.31 401 VAL B N 1
ATOM 8284 C CA . VAL B 1 401 ? 21.234 -17.172 -10.469 1 61.31 401 VAL B CA 1
ATOM 8285 C C . VAL B 1 401 ? 22.031 -17.625 -11.68 1 61.31 401 VAL B C 1
ATOM 8287 O O . VAL B 1 401 ? 23.266 -17.781 -11.602 1 61.31 401 VAL B O 1
ATOM 8290 N N . THR B 1 402 ? 21.422 -17.797 -12.758 1 59.22 402 THR B N 1
ATOM 8291 C CA . THR B 1 402 ? 22.156 -18.266 -13.93 1 59.22 402 THR B CA 1
ATOM 8292 C C . THR B 1 402 ? 23.109 -17.188 -14.438 1 59.22 402 THR B C 1
ATOM 8294 O O . THR B 1 402 ? 24.188 -17.5 -14.961 1 59.22 402 THR B O 1
ATOM 8297 N N . THR B 1 403 ? 22.703 -15.969 -14.375 1 53.69 403 THR B N 1
ATOM 8298 C CA . THR B 1 403 ? 23.578 -14.898 -14.828 1 53.69 403 THR B CA 1
ATOM 8299 C C . THR B 1 403 ? 24.797 -14.781 -13.93 1 53.69 403 THR B C 1
ATOM 8301 O O . THR B 1 403 ? 25.875 -14.375 -14.383 1 53.69 403 THR B O 1
ATOM 8304 N N . ILE B 1 404 ? 24.625 -15.102 -12.594 1 50.47 404 ILE B N 1
ATOM 8305 C CA . ILE B 1 404 ? 25.75 -15 -11.656 1 50.47 404 ILE B CA 1
ATOM 8306 C C . ILE B 1 404 ? 26.422 -16.359 -11.523 1 50.47 404 ILE B C 1
ATOM 8308 O O . ILE B 1 404 ? 25.953 -17.234 -10.789 1 50.47 404 ILE B O 1
ATOM 8312 N N . VAL B 1 405 ? 26.812 -17.109 -12.492 1 47.47 405 VAL B N 1
ATOM 8313 C CA . VAL B 1 405 ? 27.375 -18.453 -12.484 1 47.47 405 VAL B CA 1
ATOM 8314 C C . VAL B 1 405 ? 28.297 -18.625 -11.281 1 47.47 405 VAL B C 1
ATOM 8316 O O . VAL B 1 405 ? 28.859 -19.703 -11.062 1 47.47 405 VAL B O 1
ATOM 8319 N N . GLY B 1 406 ? 29.156 -17.703 -10.773 1 45.5 406 GLY B N 1
ATOM 8320 C CA . GLY B 1 406 ? 30.062 -18.344 -9.844 1 45.5 406 GLY B CA 1
ATOM 8321 C C . GLY B 1 406 ? 29.359 -19.141 -8.758 1 45.5 406 GLY B C 1
ATOM 8322 O O . GLY B 1 406 ? 28.125 -19.156 -8.703 1 45.5 406 GLY B O 1
ATOM 8323 N N . THR B 1 407 ? 30.125 -19.875 -7.891 1 44.84 407 THR B N 1
ATOM 8324 C CA . THR B 1 407 ? 29.484 -20.625 -6.824 1 44.84 407 THR B CA 1
ATOM 8325 C C . THR B 1 407 ? 28.469 -19.766 -6.078 1 44.84 407 THR B C 1
ATOM 8327 O O . THR B 1 407 ? 28.797 -18.672 -5.613 1 44.84 407 THR B O 1
ATOM 8330 N N . PHE B 1 408 ? 27.141 -19.844 -6.426 1 45.81 408 PHE B N 1
ATOM 8331 C CA . PHE B 1 408 ? 25.984 -19.219 -5.766 1 45.81 408 PHE B CA 1
ATOM 8332 C C . PHE B 1 408 ? 26.359 -18.75 -4.363 1 45.81 408 PHE B C 1
ATOM 8334 O O . PHE B 1 408 ? 26.031 -17.641 -3.969 1 45.81 408 PHE B O 1
ATOM 8341 N N . LEU B 1 409 ? 27.078 -19.656 -3.771 1 50.06 409 LEU B N 1
ATOM 8342 C CA . LEU B 1 409 ? 27.453 -19.359 -2.391 1 50.06 409 LEU B CA 1
ATOM 8343 C C . LEU B 1 409 ? 28.359 -18.141 -2.318 1 50.06 409 LEU B C 1
ATOM 8345 O O . LEU B 1 409 ? 28.25 -17.328 -1.394 1 50.06 409 LEU B O 1
ATOM 8349 N N . ASN B 1 410 ? 29.172 -18.078 -3.322 1 51.66 410 ASN B N 1
ATOM 8350 C CA . ASN B 1 410 ? 30.109 -16.969 -3.303 1 51.66 410 ASN B CA 1
ATOM 8351 C C . ASN B 1 410 ? 29.406 -15.633 -3.572 1 51.66 410 ASN B C 1
ATOM 8353 O O . ASN B 1 410 ? 29.75 -14.609 -2.979 1 51.66 410 ASN B O 1
ATOM 8357 N N . VAL B 1 411 ? 28.438 -15.664 -4.312 1 51.34 411 VAL B N 1
ATOM 8358 C CA . VAL B 1 411 ? 27.703 -14.453 -4.664 1 51.34 411 VAL B CA 1
ATOM 8359 C C . VAL B 1 411 ? 26.797 -14.039 -3.508 1 51.34 411 VAL B C 1
ATOM 8361 O O . VAL B 1 411 ? 26.688 -12.859 -3.186 1 51.34 411 VAL B O 1
ATOM 8364 N N . LEU B 1 412 ? 26.172 -15.094 -3.102 1 52.06 412 LEU B N 1
ATOM 8365 C CA . LEU B 1 412 ? 25.391 -14.805 -1.905 1 52.06 412 LEU B CA 1
ATOM 8366 C C . LEU B 1 412 ? 26.266 -14.172 -0.823 1 52.06 412 LEU B C 1
ATOM 8368 O O . LEU B 1 412 ? 25.828 -13.25 -0.133 1 52.06 412 LEU B O 1
ATOM 8372 N N . GLU B 1 413 ? 27.438 -14.688 -0.795 1 54.72 413 GLU B N 1
ATOM 8373 C CA . GLU B 1 413 ? 28.391 -14.156 0.179 1 54.72 413 GLU B CA 1
ATOM 8374 C C . GLU B 1 413 ? 28.766 -12.711 -0.141 1 54.72 413 GLU B C 1
ATOM 8376 O O . GLU B 1 413 ? 28.844 -11.875 0.758 1 54.72 413 GLU B O 1
ATOM 8381 N N . LYS B 1 414 ? 28.938 -12.562 -1.419 1 58.56 414 LYS B N 1
ATOM 8382 C CA . LYS B 1 414 ? 29.281 -11.203 -1.809 1 58.56 414 LYS B CA 1
ATOM 8383 C C . LYS B 1 414 ? 28.094 -10.258 -1.659 1 58.56 414 LYS B C 1
ATOM 8385 O O . LYS B 1 414 ? 28.266 -9.102 -1.265 1 58.56 414 LYS B O 1
ATOM 8390 N N . MET B 1 415 ? 26.984 -10.82 -1.933 1 57.5 415 MET B N 1
ATOM 8391 C CA . MET B 1 415 ? 25.75 -10.047 -1.798 1 57.5 415 MET B CA 1
ATOM 8392 C C . MET B 1 415 ? 25.5 -9.672 -0.341 1 57.5 415 MET B C 1
ATOM 8394 O O . MET B 1 415 ? 25.062 -8.555 -0.051 1 57.5 415 MET B O 1
ATOM 8398 N N . LEU B 1 416 ? 25.703 -10.664 0.381 1 54.97 416 LEU B N 1
ATOM 8399 C CA . LEU B 1 416 ? 25.5 -10.438 1.807 1 54.97 416 LEU B CA 1
ATOM 8400 C C . LEU B 1 416 ? 26.562 -9.516 2.381 1 54.97 416 LEU B C 1
ATOM 8402 O O . LEU B 1 416 ? 26.297 -8.742 3.303 1 54.97 416 LEU B O 1
ATOM 8406 N N . ALA B 1 417 ? 27.781 -9.609 1.723 1 57.62 417 ALA B N 1
ATOM 8407 C CA . ALA B 1 417 ? 28.891 -8.773 2.199 1 57.62 417 ALA B CA 1
ATOM 8408 C C . ALA B 1 417 ? 28.734 -7.332 1.722 1 57.62 417 ALA B C 1
ATOM 8410 O O . ALA B 1 417 ? 29.031 -6.391 2.459 1 57.62 417 ALA B O 1
ATOM 8411 N N . HIS B 1 418 ? 28.266 -7.27 0.389 1 60.78 418 HIS B N 1
ATOM 8412 C CA . HIS B 1 418 ? 28.094 -5.934 -0.172 1 60.78 418 HIS B CA 1
ATOM 8413 C C . HIS B 1 418 ? 26.75 -5.816 -0.878 1 60.78 418 HIS B C 1
ATOM 8415 O O . HIS B 1 418 ? 26.688 -5.715 -2.105 1 60.78 418 HIS B O 1
ATOM 8421 N N . PRO B 1 419 ? 25.688 -5.797 -0.05 1 59.75 419 PRO B N 1
ATOM 8422 C CA . PRO B 1 419 ? 24.359 -5.816 -0.644 1 59.75 419 PRO B CA 1
ATOM 8423 C C . PRO B 1 419 ? 24.141 -4.684 -1.648 1 59.75 419 PRO B C 1
ATOM 8425 O O . PRO B 1 419 ? 23.391 -4.848 -2.613 1 59.75 419 PRO B O 1
ATOM 8428 N N . GLY B 1 420 ? 24.797 -3.557 -1.501 1 60.03 420 GLY B N 1
ATOM 8429 C CA . GLY B 1 420 ? 24.625 -2.449 -2.426 1 60.03 420 GLY B CA 1
ATOM 8430 C C . GLY B 1 420 ? 25.281 -2.682 -3.771 1 60.03 420 GLY B C 1
ATOM 8431 O O . GLY B 1 420 ? 24.922 -2.041 -4.762 1 60.03 420 GLY B O 1
ATOM 8432 N N . GLU B 1 421 ? 26.094 -3.729 -3.945 1 66.38 421 GLU B N 1
ATOM 8433 C CA . GLU B 1 421 ? 26.859 -3.947 -5.168 1 66.38 421 GLU B CA 1
ATOM 8434 C C . GLU B 1 421 ? 26.203 -5.02 -6.039 1 66.38 421 GLU B C 1
ATOM 8436 O O . GLU B 1 421 ? 26.703 -5.332 -7.121 1 66.38 421 GLU B O 1
ATOM 8441 N N . ILE B 1 422 ? 25.062 -5.488 -5.672 1 64.75 422 ILE B N 1
ATOM 8442 C CA . ILE B 1 422 ? 24.422 -6.59 -6.383 1 64.75 422 ILE B CA 1
ATOM 8443 C C . ILE B 1 422 ? 24 -6.133 -7.777 1 64.75 422 ILE B C 1
ATOM 8445 O O . ILE B 1 422 ? 24.172 -6.863 -8.758 1 64.75 422 ILE B O 1
ATOM 8449 N N . ILE B 1 423 ? 23.531 -4.988 -7.918 1 68.5 423 ILE B N 1
ATOM 8450 C CA . ILE B 1 423 ? 23.016 -4.48 -9.188 1 68.5 423 ILE B CA 1
ATOM 8451 C C . ILE B 1 423 ? 24.172 -4.324 -10.18 1 68.5 423 ILE B C 1
ATOM 8453 O O . ILE B 1 423 ? 24.031 -4.633 -11.367 1 68.5 423 ILE B O 1
ATOM 8457 N N . TYR B 1 424 ? 25.375 -4.086 -9.734 1 72.69 424 TYR B N 1
ATOM 8458 C CA . TYR B 1 424 ? 26.531 -3.883 -10.602 1 72.69 424 TYR B CA 1
ATOM 8459 C C . TYR B 1 424 ? 27.109 -5.219 -11.055 1 72.69 424 TYR B C 1
ATOM 8461 O O . TYR B 1 424 ? 27.531 -5.359 -12.211 1 72.69 424 TYR B O 1
ATOM 8469 N N . LEU B 1 425 ? 27 -6.09 -10.148 1 71.88 425 LEU B N 1
ATOM 8470 C CA . LEU B 1 425 ? 27.516 -7.41 -10.508 1 71.88 425 LEU B CA 1
ATOM 8471 C C . LEU B 1 425 ? 26.625 -8.055 -11.57 1 71.88 425 LEU B C 1
ATOM 8473 O O . LEU B 1 425 ? 27.141 -8.656 -12.523 1 71.88 425 LEU B O 1
ATOM 8477 N N . LEU B 1 426 ? 25.312 -7.84 -11.383 1 73.25 426 LEU B N 1
ATOM 8478 C CA . LEU B 1 426 ? 24.375 -8.414 -12.336 1 73.25 426 LEU B CA 1
ATOM 8479 C C . LEU B 1 426 ? 24.438 -7.684 -13.672 1 73.25 426 LEU B C 1
ATOM 8481 O O . LEU B 1 426 ? 24.375 -8.312 -14.727 1 73.25 426 LEU B O 1
ATOM 8485 N N . ALA B 1 427 ? 24.609 -6.445 -13.57 1 75.44 427 ALA B N 1
ATOM 8486 C CA . ALA B 1 427 ? 24.672 -5.629 -14.781 1 75.44 427 ALA B CA 1
ATOM 8487 C C . ALA B 1 427 ? 25.906 -5.973 -15.609 1 75.44 427 ALA B C 1
ATOM 8489 O O . ALA B 1 427 ? 25.844 -6 -16.844 1 75.44 427 ALA B O 1
ATOM 8490 N N . ASP B 1 428 ? 26.984 -6.336 -15.008 1 74.12 428 ASP B N 1
ATOM 8491 C CA . ASP B 1 428 ? 28.234 -6.652 -15.695 1 74.12 428 ASP B CA 1
ATOM 8492 C C . ASP B 1 428 ? 28.156 -8.016 -16.375 1 74.12 428 ASP B C 1
ATOM 8494 O O . ASP B 1 428 ? 28.797 -8.242 -17.406 1 74.12 428 ASP B O 1
ATOM 8498 N N . ALA B 1 429 ? 27.375 -8.828 -15.812 1 73.44 429 ALA B N 1
ATOM 8499 C CA . ALA B 1 429 ? 27.297 -10.195 -16.312 1 73.44 429 ALA B CA 1
ATOM 8500 C C . ALA B 1 429 ? 26.25 -10.32 -17.422 1 73.44 429 ALA B C 1
ATOM 8502 O O . ALA B 1 429 ? 26.266 -11.281 -18.188 1 73.44 429 ALA B O 1
ATOM 8503 N N . LEU B 1 430 ? 25.438 -9.398 -17.609 1 77.5 430 LEU B N 1
ATOM 8504 C CA . LEU B 1 430 ? 24.25 -9.492 -18.453 1 77.5 430 LEU B CA 1
ATOM 8505 C C . LEU B 1 430 ? 24.641 -9.711 -19.906 1 77.5 430 LEU B C 1
ATOM 8507 O O . LEU B 1 430 ? 24.141 -10.633 -20.562 1 77.5 430 LEU B O 1
ATOM 8511 N N . PRO B 1 431 ? 25.609 -8.938 -20.438 1 76.06 431 PRO B N 1
ATOM 8512 C CA . PRO B 1 431 ? 25.922 -9.117 -21.859 1 76.06 431 PRO B CA 1
ATOM 8513 C C . PRO B 1 431 ? 26.594 -10.453 -22.141 1 76.06 431 PRO B C 1
ATOM 8515 O O . PRO B 1 431 ? 26.453 -10.984 -23.25 1 76.06 431 PRO B O 1
ATOM 8518 N N . GLY B 1 432 ? 27.219 -11.039 -21.188 1 74.75 432 GLY B N 1
ATOM 8519 C CA . GLY B 1 432 ? 27.922 -12.297 -21.375 1 74.75 432 GLY B CA 1
ATOM 8520 C C . GLY B 1 432 ? 26.984 -13.492 -21.469 1 74.75 432 GLY B C 1
ATOM 8521 O O . GLY B 1 432 ? 27.359 -14.531 -22.016 1 74.75 432 GLY B O 1
ATOM 8522 N N . PHE B 1 433 ? 25.75 -13.383 -21.094 1 76.88 433 PHE B N 1
ATOM 8523 C CA . PHE B 1 433 ? 24.812 -14.508 -21.062 1 76.88 433 PHE B CA 1
ATOM 8524 C C . PHE B 1 433 ? 23.781 -14.383 -22.156 1 76.88 433 PHE B C 1
ATOM 8526 O O . PHE B 1 433 ? 22.781 -15.102 -22.156 1 76.88 433 PHE B O 1
ATOM 8533 N N . SER B 1 434 ? 24 -13.633 -23.078 1 78.25 434 SER B N 1
ATOM 8534 C CA . SER B 1 434 ? 23.031 -13.398 -24.156 1 78.25 434 SER B CA 1
ATOM 8535 C C . SER B 1 434 ? 22.766 -14.672 -24.953 1 78.25 434 SER B C 1
ATOM 8537 O O . SER B 1 434 ? 21.625 -14.992 -25.25 1 78.25 434 SER B O 1
ATOM 8539 N N . ASN B 1 435 ? 23.844 -15.477 -25.188 1 77.44 435 ASN B N 1
ATOM 8540 C CA . ASN B 1 435 ? 23.656 -16.703 -25.953 1 77.44 435 ASN B CA 1
ATOM 8541 C C . ASN B 1 435 ? 22.859 -17.734 -25.156 1 77.44 435 ASN B C 1
ATOM 8543 O O . ASN B 1 435 ? 22.062 -18.484 -25.734 1 77.44 435 ASN B O 1
ATOM 8547 N N . PHE B 1 436 ? 23.094 -17.734 -23.969 1 79.25 436 PHE B N 1
ATOM 8548 C CA . PHE B 1 436 ? 22.359 -18.656 -23.109 1 79.25 436 PHE B CA 1
ATOM 8549 C C . PHE B 1 436 ? 20.859 -18.391 -23.172 1 79.25 436 PHE B C 1
ATOM 8551 O O . PHE B 1 436 ? 20.062 -19.312 -23.328 1 79.25 436 PHE B O 1
ATOM 8558 N N . TYR B 1 437 ? 20.469 -17.219 -23.203 1 85.69 437 TYR B N 1
ATOM 8559 C CA . TYR B 1 437 ? 19.047 -16.891 -23.125 1 85.69 437 TYR B CA 1
ATOM 8560 C C . TYR B 1 437 ? 18.391 -16.984 -24.5 1 85.69 437 TYR B C 1
ATOM 8562 O O . TYR B 1 437 ? 17.188 -17.266 -24.594 1 85.69 437 TYR B O 1
ATOM 8570 N N . ILE B 1 438 ? 19.141 -16.734 -25.5 1 85.56 438 ILE B N 1
ATOM 8571 C CA . ILE B 1 438 ? 18.594 -16.984 -26.828 1 85.56 438 ILE B CA 1
ATOM 8572 C C . ILE B 1 438 ? 18.266 -18.469 -26.984 1 85.56 438 ILE B C 1
ATOM 8574 O O . ILE B 1 438 ? 17.188 -18.828 -27.469 1 85.56 438 ILE B O 1
ATOM 8578 N N . ASN B 1 439 ? 19.172 -19.281 -26.453 1 84.25 439 ASN B N 1
ATOM 8579 C CA . ASN B 1 439 ? 18.922 -20.719 -26.484 1 84.25 439 ASN B CA 1
ATOM 8580 C C . ASN B 1 439 ? 17.75 -21.109 -25.594 1 84.25 439 ASN B C 1
ATOM 8582 O O . ASN B 1 439 ? 16.984 -22.016 -25.922 1 84.25 439 ASN B O 1
ATOM 8586 N N . TYR B 1 440 ? 17.719 -20.453 -24.547 1 87.62 440 TYR B N 1
ATOM 8587 C CA . TYR B 1 440 ? 16.641 -20.734 -23.594 1 87.62 440 TYR B CA 1
ATOM 8588 C C . TYR B 1 440 ? 15.273 -20.5 -24.234 1 87.62 440 TYR B C 1
ATOM 8590 O O . TYR B 1 440 ? 14.375 -21.328 -24.109 1 87.62 440 TYR B O 1
ATOM 8598 N N . ILE B 1 441 ? 15.086 -19.422 -24.969 1 91 441 ILE B N 1
ATOM 8599 C CA . ILE B 1 441 ? 13.812 -19.094 -25.594 1 91 441 ILE B CA 1
ATOM 8600 C C . ILE B 1 441 ? 13.586 -19.969 -26.812 1 91 441 ILE B C 1
ATOM 8602 O O . ILE B 1 441 ? 12.461 -20.391 -27.078 1 91 441 ILE B O 1
ATOM 8606 N N . MET B 1 442 ? 14.688 -20.25 -27.469 1 89.69 442 MET B N 1
ATOM 8607 C CA . MET B 1 442 ? 14.555 -21.125 -28.641 1 89.69 442 MET B CA 1
ATOM 8608 C C . MET B 1 442 ? 14.102 -22.516 -28.234 1 89.69 442 MET B C 1
ATOM 8610 O O . MET B 1 442 ? 13.242 -23.109 -28.891 1 89.69 442 MET B O 1
ATOM 8614 N N . LEU B 1 443 ? 14.688 -22.938 -27.188 1 89.62 443 LEU B N 1
ATOM 8615 C CA . LEU B 1 443 ? 14.281 -24.234 -26.688 1 89.62 443 LEU B CA 1
ATOM 8616 C C . LEU B 1 443 ? 12.828 -24.234 -26.234 1 89.62 443 LEU B C 1
ATOM 8618 O O . LEU B 1 443 ? 12.102 -25.203 -26.438 1 89.62 443 LEU B O 1
ATOM 8622 N N . SER B 1 444 ? 12.422 -23.172 -25.688 1 91.62 444 SER B N 1
ATOM 8623 C CA . SER B 1 444 ? 11.031 -23.047 -25.281 1 91.62 444 SER B CA 1
ATOM 8624 C C . SER B 1 444 ? 10.094 -23.062 -26.469 1 91.62 444 SER B C 1
ATOM 8626 O O . SER B 1 444 ? 8.969 -23.578 -26.391 1 91.62 444 SER B O 1
ATOM 8628 N N . CYS B 1 445 ? 10.531 -22.5 -27.484 1 90.38 445 CYS B N 1
ATOM 8629 C CA . CYS B 1 445 ? 9.758 -22.547 -28.719 1 90.38 445 CYS B CA 1
ATOM 8630 C C . CYS B 1 445 ? 9.602 -23.969 -29.219 1 90.38 445 CYS B C 1
ATOM 8632 O O . CYS B 1 445 ? 8.516 -24.391 -29.625 1 90.38 445 CYS B O 1
ATOM 8634 N N . PHE B 1 446 ? 10.641 -24.703 -29.031 1 88.5 446 PHE B N 1
ATOM 8635 C CA . PHE B 1 446 ? 10.633 -26.109 -29.453 1 88.5 446 PHE B CA 1
ATOM 8636 C C . PHE B 1 446 ? 9.758 -26.953 -28.531 1 88.5 446 PHE B C 1
ATOM 8638 O O . PHE B 1 446 ? 9.055 -27.844 -28.984 1 88.5 446 PHE B O 1
ATOM 8645 N N . LEU B 1 447 ? 9.805 -26.594 -27.344 1 88.5 447 LEU B N 1
ATOM 8646 C CA . LEU B 1 447 ? 9.047 -27.359 -26.359 1 88.5 447 LEU B CA 1
ATOM 8647 C C . LEU B 1 447 ? 7.547 -27.188 -26.562 1 88.5 447 LEU B C 1
ATOM 8649 O O . LEU B 1 447 ? 6.75 -28 -26.094 1 88.5 447 LEU B O 1
ATOM 8653 N N . GLN B 1 448 ? 7.148 -26.203 -27.266 1 89.44 448 GLN B N 1
ATOM 8654 C CA . GLN B 1 448 ? 5.734 -26 -27.578 1 89.44 448 GLN B CA 1
ATOM 8655 C C . GLN B 1 448 ? 5.203 -27.094 -28.484 1 89.44 448 GLN B C 1
ATOM 8657 O O . GLN B 1 448 ? 4.008 -27.406 -28.484 1 89.44 448 GLN B O 1
ATOM 8662 N N . VAL B 1 449 ? 6.117 -27.719 -29.156 1 84.12 449 VAL B N 1
ATOM 8663 C CA . VAL B 1 449 ? 5.727 -28.844 -30 1 84.12 449 VAL B CA 1
ATOM 8664 C C . VAL B 1 449 ? 5.316 -30.016 -29.109 1 84.12 449 VAL B C 1
ATOM 8666 O O . VAL B 1 449 ? 4.344 -30.719 -29.406 1 84.12 449 VAL B O 1
ATOM 8669 N N . PHE B 1 450 ? 5.996 -30.062 -28.062 1 83.88 450 PHE B N 1
ATOM 8670 C CA . PHE B 1 450 ? 5.656 -31.125 -27.125 1 83.88 450 PHE B CA 1
ATOM 8671 C C . PHE B 1 450 ? 4.34 -30.828 -26.422 1 83.88 450 PHE B C 1
ATOM 8673 O O . PHE B 1 450 ? 3.598 -31.75 -26.062 1 83.88 450 PHE B O 1
ATOM 8680 N N . ASP B 1 451 ? 4.059 -29.609 -26.297 1 83.75 451 ASP B N 1
ATOM 8681 C CA . ASP B 1 451 ? 2.768 -29.234 -25.719 1 83.75 451 ASP B CA 1
ATOM 8682 C C . ASP B 1 451 ? 1.625 -29.609 -26.672 1 83.75 451 ASP B C 1
ATOM 8684 O O . ASP B 1 451 ? 0.561 -30.047 -26.219 1 83.75 451 ASP B O 1
ATOM 8688 N N . LEU B 1 452 ? 1.901 -29.484 -27.891 1 83.75 452 LEU B N 1
ATOM 8689 C CA . LEU B 1 452 ? 0.884 -29.797 -28.875 1 83.75 452 LEU B CA 1
ATOM 8690 C C . LEU B 1 452 ? 0.617 -31.297 -28.922 1 83.75 452 LEU B C 1
ATOM 8692 O O . LEU B 1 452 ? -0.521 -31.734 -29.125 1 83.75 452 LEU B O 1
ATOM 8696 N N . LEU B 1 453 ? 1.712 -32 -28.609 1 81.31 453 LEU B N 1
ATOM 8697 C CA . LEU B 1 453 ? 1.574 -33.469 -28.609 1 81.31 453 LEU B CA 1
ATOM 8698 C C . LEU B 1 453 ? 1.01 -33.969 -27.281 1 81.31 453 LEU B C 1
ATOM 8700 O O . LEU B 1 453 ? 0.66 -35.125 -27.156 1 81.31 453 LEU B O 1
ATOM 8704 N N . ARG B 1 454 ? 0.787 -33.062 -26.391 1 82.88 454 ARG B N 1
ATOM 8705 C CA . ARG B 1 454 ? 0.24 -33.375 -25.078 1 82.88 454 ARG B CA 1
ATOM 8706 C C . ARG B 1 454 ? 0.978 -34.562 -24.469 1 82.88 454 ARG B C 1
ATOM 8708 O O . ARG B 1 454 ? 0.352 -35.531 -24 1 82.88 454 ARG B O 1
ATOM 8715 N N . THR B 1 455 ? 2.26 -34.469 -24.453 1 79.31 455 THR B N 1
ATOM 8716 C CA . THR B 1 455 ? 3.104 -35.562 -24.016 1 79.31 455 THR B CA 1
ATOM 8717 C C . THR B 1 455 ? 2.904 -35.844 -22.531 1 79.31 455 THR B C 1
ATOM 8719 O O . THR B 1 455 ? 2.912 -37 -22.109 1 79.31 455 THR B O 1
ATOM 8722 N N . ALA B 1 456 ? 2.656 -34.812 -21.812 1 76.75 456 ALA B N 1
ATOM 8723 C CA . ALA B 1 456 ? 2.523 -35 -20.359 1 76.75 456 ALA B CA 1
ATOM 8724 C C . ALA B 1 456 ? 1.248 -35.781 -20.031 1 76.75 456 ALA B C 1
ATOM 8726 O O . ALA B 1 456 ? 1.296 -36.812 -19.359 1 76.75 456 ALA B O 1
ATOM 8727 N N . PRO B 1 457 ? 0.1 -35.281 -20.547 1 78.62 457 PRO B N 1
ATOM 8728 C CA . PRO B 1 457 ? -1.109 -36.062 -20.281 1 78.62 457 PRO B CA 1
ATOM 8729 C C . PRO B 1 457 ? -1.036 -37.469 -20.875 1 78.62 457 PRO B C 1
ATOM 8731 O O . PRO B 1 457 ? -1.589 -38.406 -20.297 1 78.62 457 PRO B O 1
ATOM 8734 N N . LEU B 1 458 ? -0.336 -37.562 -21.953 1 81.81 458 LEU B N 1
ATOM 8735 C CA . LEU B 1 458 ? -0.181 -38.875 -22.562 1 81.81 458 LEU B CA 1
ATOM 8736 C C . LEU B 1 458 ? 0.675 -39.781 -21.688 1 81.81 458 LEU B C 1
ATOM 8738 O O . LEU B 1 458 ? 0.371 -40.969 -21.516 1 81.81 458 LEU B O 1
ATOM 8742 N N . ALA B 1 459 ? 1.727 -39.219 -21.172 1 80.88 459 ALA B N 1
ATOM 8743 C CA . ALA B 1 459 ? 2.574 -40 -20.266 1 80.88 459 ALA B CA 1
ATOM 8744 C C . ALA B 1 459 ? 1.8 -40.438 -19.031 1 80.88 459 ALA B C 1
ATOM 8746 O O . ALA B 1 459 ? 1.945 -41.562 -18.562 1 80.88 459 ALA B O 1
ATOM 8747 N N . LYS B 1 460 ? 0.993 -39.625 -18.531 1 81.12 460 LYS B N 1
ATOM 8748 C CA . LYS B 1 460 ? 0.174 -39.969 -17.375 1 81.12 460 LYS B CA 1
ATOM 8749 C C . LYS B 1 460 ? -0.86 -41.031 -17.734 1 81.12 460 LYS B C 1
ATOM 8751 O O . LYS B 1 460 ? -1.135 -41.938 -16.938 1 81.12 460 LYS B O 1
ATOM 8756 N N . TYR B 1 461 ? -1.407 -40.781 -18.906 1 82.69 461 TYR B N 1
ATOM 8757 C CA . TYR B 1 461 ? -2.373 -41.781 -19.375 1 82.69 461 TYR B CA 1
ATOM 8758 C C . TYR B 1 461 ? -1.743 -43.156 -19.469 1 82.69 461 TYR B C 1
ATOM 8760 O O . TYR B 1 461 ? -2.318 -44.156 -18.984 1 82.69 461 TYR B O 1
ATOM 8768 N N . ILE B 1 462 ? -0.505 -43.188 -20 1 83.12 462 ILE B N 1
ATOM 8769 C CA . ILE B 1 462 ? 0.194 -44.469 -20.172 1 83.12 462 ILE B CA 1
ATOM 8770 C C . ILE B 1 462 ? 0.552 -45.031 -18.797 1 83.12 462 ILE B C 1
ATOM 8772 O O . ILE B 1 462 ? 0.428 -46.219 -18.562 1 83.12 462 ILE B O 1
ATOM 8776 N N . PHE B 1 463 ? 0.907 -44.188 -17.969 1 82.81 463 PHE B N 1
ATOM 8777 C CA . PHE B 1 463 ? 1.27 -44.625 -16.609 1 82.81 463 PHE B CA 1
ATOM 8778 C C . PHE B 1 463 ? 0.078 -45.25 -15.906 1 82.81 463 PHE B C 1
ATOM 8780 O O . PHE B 1 463 ? 0.202 -46.312 -15.297 1 82.81 463 PHE B O 1
ATOM 8787 N N . HIS B 1 464 ? -1.065 -44.594 -16.031 1 81.44 464 HIS B N 1
ATOM 8788 C CA . HIS B 1 464 ? -2.262 -45.125 -15.375 1 81.44 464 HIS B CA 1
ATOM 8789 C C . HIS B 1 464 ? -2.766 -46.375 -16.062 1 81.44 464 HIS B C 1
ATOM 8791 O O . HIS B 1 464 ? -3.291 -47.281 -15.414 1 81.44 464 HIS B O 1
ATOM 8797 N N . ARG B 1 465 ? -2.537 -46.375 -17.328 1 84.12 465 ARG B N 1
ATOM 8798 C CA . ARG B 1 465 ? -2.922 -47.562 -18.062 1 84.12 465 ARG B CA 1
ATOM 8799 C C . ARG B 1 465 ? -2.057 -48.75 -17.672 1 84.12 465 ARG B C 1
ATOM 8801 O O . ARG B 1 465 ? -2.557 -49.875 -17.547 1 84.12 465 ARG B O 1
ATOM 8808 N N . LEU B 1 466 ? -0.887 -48.438 -17.422 1 85.56 466 LEU B N 1
ATOM 8809 C CA . LEU B 1 466 ? 0.05 -49.5 -17.047 1 85.56 466 LEU B CA 1
ATOM 8810 C C . LEU B 1 466 ? -0.233 -50 -15.625 1 85.56 466 LEU B C 1
ATOM 8812 O O . LEU B 1 466 ? 0.056 -51.156 -15.297 1 85.56 466 LEU B O 1
ATOM 8816 N N . ARG B 1 467 ? -0.829 -49.188 -14.852 1 81.62 467 ARG B N 1
ATOM 8817 C CA . ARG B 1 467 ? -1.169 -49.562 -13.484 1 81.62 467 ARG B CA 1
ATOM 8818 C C . ARG B 1 467 ? -2.498 -50.312 -13.438 1 81.62 467 ARG B C 1
ATOM 8820 O O . ARG B 1 467 ? -2.924 -50.781 -12.367 1 81.62 467 ARG B O 1
ATOM 8827 N N . GLY B 1 468 ? -3.197 -50.406 -14.57 1 69.62 468 GLY B N 1
ATOM 8828 C CA . GLY B 1 468 ? -4.371 -51.25 -14.648 1 69.62 468 GLY B CA 1
ATOM 8829 C C . GLY B 1 468 ? -5.676 -50.5 -14.688 1 69.62 468 GLY B C 1
ATOM 8830 O O . GLY B 1 468 ? -6.754 -51.062 -14.562 1 69.62 468 GLY B O 1
ATOM 8831 N N . ALA B 1 469 ? -5.582 -49.188 -14.781 1 73.94 469 ALA B N 1
ATOM 8832 C CA . ALA B 1 469 ? -6.816 -48.406 -14.781 1 73.94 469 ALA B CA 1
ATOM 8833 C C . ALA B 1 469 ? -7.559 -48.562 -16.109 1 73.94 469 ALA B C 1
ATOM 8835 O O . ALA B 1 469 ? -6.938 -48.781 -17.156 1 73.94 469 ALA B O 1
ATOM 8836 N N . ASP B 1 470 ? -8.898 -48.531 -16.016 1 76.5 470 ASP B N 1
ATOM 8837 C CA . ASP B 1 470 ? -9.727 -48.531 -17.203 1 76.5 470 ASP B CA 1
ATOM 8838 C C . ASP B 1 470 ? -9.469 -47.312 -18.078 1 76.5 470 ASP B C 1
ATOM 8840 O O . ASP B 1 470 ? -9.047 -46.281 -17.578 1 76.5 470 ASP B O 1
ATOM 8844 N N . PRO B 1 471 ? -9.5 -47.5 -19.359 1 79.5 471 PRO B N 1
ATOM 8845 C CA . PRO B 1 471 ? -9.211 -46.406 -20.281 1 79.5 471 PRO B CA 1
ATOM 8846 C C . PRO B 1 471 ? -9.984 -45.125 -19.938 1 79.5 471 PRO B C 1
ATOM 8848 O O . PRO B 1 471 ? -9.445 -44.031 -20.047 1 79.5 471 PRO B O 1
ATOM 8851 N N . GLU B 1 472 ? -11.141 -45.312 -19.531 1 77.25 472 GLU B N 1
ATOM 8852 C CA . GLU B 1 472 ? -11.93 -44.125 -19.219 1 77.25 472 GLU B CA 1
ATOM 8853 C C . GLU B 1 472 ? -11.461 -43.469 -17.922 1 77.25 472 GLU B C 1
ATOM 8855 O O . GLU B 1 472 ? -11.406 -42.219 -17.828 1 77.25 472 GLU B O 1
ATOM 8860 N N . GLU B 1 473 ? -11.133 -44.281 -17.109 1 75.12 473 GLU B N 1
ATOM 8861 C CA . GLU B 1 473 ? -10.633 -43.781 -15.836 1 75.12 473 GLU B CA 1
ATOM 8862 C C . GLU B 1 473 ? -9.242 -43.156 -16 1 75.12 473 GLU B C 1
ATOM 8864 O O . GLU B 1 473 ? -8.938 -42.125 -15.391 1 75.12 473 GLU B O 1
ATOM 8869 N N . ALA B 1 474 ? -8.492 -43.812 -16.828 1 76.75 474 ALA B N 1
ATOM 8870 C CA . ALA B 1 474 ? -7.148 -43.312 -17.078 1 76.75 474 ALA B CA 1
ATOM 8871 C C . ALA B 1 474 ? -7.203 -41.938 -17.766 1 76.75 474 ALA B C 1
ATOM 8873 O O . ALA B 1 474 ? -6.387 -41.062 -17.484 1 76.75 474 ALA B O 1
ATOM 8874 N N . ARG B 1 475 ? -8.156 -41.781 -18.609 1 76.75 475 ARG B N 1
ATOM 8875 C CA . ARG B 1 475 ? -8.32 -40.5 -19.297 1 76.75 475 ARG B CA 1
ATOM 8876 C C . ARG B 1 475 ? -8.773 -39.438 -18.328 1 76.75 475 ARG B C 1
ATOM 8878 O O . ARG B 1 475 ? -8.281 -38.281 -18.375 1 76.75 475 ARG B O 1
ATOM 8885 N N . ALA B 1 476 ? -9.578 -39.75 -17.453 1 74.06 476 ALA B N 1
ATOM 8886 C CA . ALA B 1 476 ? -10.086 -38.781 -16.484 1 74.06 476 ALA B CA 1
ATOM 8887 C C . ALA B 1 476 ? -9 -38.344 -15.508 1 74.06 476 ALA B C 1
ATOM 8889 O O . ALA B 1 476 ? -8.93 -37.188 -15.102 1 74.06 476 ALA B O 1
ATOM 8890 N N . GLN B 1 477 ? -8.172 -39.375 -15.352 1 73.44 477 GLN B N 1
ATOM 8891 C CA . GLN B 1 477 ? -7.121 -39.094 -14.375 1 73.44 477 GLN B CA 1
ATOM 8892 C C . GLN B 1 477 ? -5.949 -38.344 -15.031 1 73.44 477 GLN B C 1
ATOM 8894 O O . GLN B 1 477 ? -5.164 -37.688 -14.344 1 73.44 477 GLN B O 1
ATOM 8899 N N . SER B 1 478 ? -5.848 -38.562 -16.25 1 75.12 478 SER B N 1
ATOM 8900 C CA . SER B 1 478 ? -4.73 -37.938 -16.953 1 75.12 478 SER B CA 1
ATOM 8901 C C . SER B 1 478 ? -4.965 -36.469 -17.141 1 75.12 478 SER B C 1
ATOM 8903 O O . SER B 1 478 ? -4.008 -35.688 -17.266 1 75.12 478 SER B O 1
ATOM 8905 N N . GLU B 1 479 ? -6.227 -36 -17.203 1 71.25 479 GLU B N 1
ATOM 8906 C CA . GLU B 1 479 ? -6.566 -34.594 -17.328 1 71.25 479 GLU B CA 1
ATOM 8907 C C . GLU B 1 479 ? -7.637 -34.188 -16.312 1 71.25 479 GLU B C 1
ATOM 8909 O O . GLU B 1 479 ? -8.789 -33.969 -16.688 1 71.25 479 GLU B O 1
ATOM 8914 N N . PRO B 1 480 ? -7.078 -34.125 -15.086 1 62.16 480 PRO B N 1
ATOM 8915 C CA . PRO B 1 480 ? -8.086 -33.812 -14.07 1 62.16 480 PRO B CA 1
ATOM 8916 C C . PRO B 1 480 ? -8.727 -32.438 -14.266 1 62.16 480 PRO B C 1
ATOM 8918 O O . PRO B 1 480 ? -8.078 -31.516 -14.773 1 62.16 480 PRO B O 1
ATOM 8921 N N . GLU B 1 481 ? -10 -32.469 -14.086 1 58.84 481 GLU B N 1
ATOM 8922 C CA . GLU B 1 481 ? -10.742 -31.234 -14.141 1 58.84 481 GLU B CA 1
ATOM 8923 C C . GLU B 1 481 ? -10.125 -30.172 -13.219 1 58.84 481 GLU B C 1
ATOM 8925 O O . GLU B 1 481 ? -10.172 -28.984 -13.516 1 58.84 481 GLU B O 1
ATOM 8930 N N . ASP B 1 482 ? -9.594 -30.828 -12.164 1 56.34 482 ASP B N 1
ATOM 8931 C CA . ASP B 1 482 ? -8.938 -29.922 -11.234 1 56.34 482 ASP B CA 1
ATOM 8932 C C . ASP B 1 482 ? -7.559 -29.5 -11.75 1 56.34 482 ASP B C 1
ATOM 8934 O O . ASP B 1 482 ? -6.93 -30.25 -12.508 1 56.34 482 ASP B O 1
ATOM 8938 N N . GLN B 1 483 ? -7.293 -28.234 -11.562 1 60.97 483 GLN B N 1
ATOM 8939 C CA . GLN B 1 483 ? -6.098 -27.641 -12.164 1 60.97 483 GLN B CA 1
ATOM 8940 C C . GLN B 1 483 ? -4.832 -28.344 -11.664 1 60.97 483 GLN B C 1
ATOM 8942 O O . GLN B 1 483 ? -4.602 -28.422 -10.453 1 60.97 483 GLN B O 1
ATOM 8947 N N . ASP B 1 484 ? -4.375 -29.234 -12.5 1 74 484 ASP B N 1
ATOM 8948 C CA . ASP B 1 484 ? -3.119 -29.938 -12.25 1 74 484 ASP B CA 1
ATOM 8949 C C . ASP B 1 484 ? -1.944 -28.953 -12.195 1 74 484 ASP B C 1
ATOM 8951 O O . ASP B 1 484 ? -2.141 -27.734 -12.203 1 74 484 ASP B O 1
ATOM 8955 N N . SER B 1 485 ? -0.776 -29.5 -12.008 1 77.69 485 SER B N 1
ATOM 8956 C CA . SER B 1 485 ? 0.462 -28.734 -11.945 1 77.69 485 SER B CA 1
ATOM 8957 C C . SER B 1 485 ? 0.657 -27.906 -13.211 1 77.69 485 SER B C 1
ATOM 8959 O O . SER B 1 485 ? 1.323 -26.859 -13.18 1 77.69 485 SER B O 1
ATOM 8961 N N . ASP B 1 486 ? -0.034 -28.375 -14.25 1 80.38 486 ASP B N 1
ATOM 8962 C CA . ASP B 1 486 ? 0.067 -27.609 -15.484 1 80.38 486 ASP B CA 1
ATOM 8963 C C . ASP B 1 486 ? -1.231 -26.859 -15.773 1 80.38 486 ASP B C 1
ATOM 8965 O O . ASP B 1 486 ? -1.774 -26.953 -16.875 1 80.38 486 ASP B O 1
ATOM 8969 N N . GLY B 1 487 ? -1.695 -26.172 -14.758 1 85.81 487 GLY B N 1
ATOM 8970 C CA . GLY B 1 487 ? -2.91 -25.375 -14.906 1 85.81 487 GLY B CA 1
ATOM 8971 C C . GLY B 1 487 ? -2.658 -23.984 -15.438 1 85.81 487 GLY B C 1
ATOM 8972 O O . GLY B 1 487 ? -1.6 -23.719 -16 1 85.81 487 GLY B O 1
ATOM 8973 N N . MET B 1 488 ? -3.582 -23.172 -15.422 1 89.25 488 MET B N 1
ATOM 8974 C CA . MET B 1 488 ? -3.523 -21.812 -15.969 1 89.25 488 MET B CA 1
ATOM 8975 C C . MET B 1 488 ? -2.492 -20.969 -15.234 1 89.25 488 MET B C 1
ATOM 8977 O O . MET B 1 488 ? -1.833 -20.125 -15.836 1 89.25 488 MET B O 1
ATOM 8981 N N . GLY B 1 489 ? -2.34 -21.281 -13.938 1 91.75 489 GLY B N 1
ATOM 8982 C CA . GLY B 1 489 ? -1.37 -20.531 -13.156 1 91.75 489 GLY B CA 1
ATOM 8983 C C . GLY B 1 489 ? 0.065 -20.797 -13.562 1 91.75 489 GLY B C 1
ATOM 8984 O O . GLY B 1 489 ? 0.862 -19.875 -13.719 1 91.75 489 GLY B O 1
ATOM 8985 N N . ALA B 1 490 ? 0.378 -22.016 -13.789 1 92.31 490 ALA B N 1
ATOM 8986 C CA . ALA B 1 490 ? 1.721 -22.406 -14.211 1 92.31 490 ALA B CA 1
ATOM 8987 C C . ALA B 1 490 ? 2.012 -21.906 -15.625 1 92.31 490 ALA B C 1
ATOM 8989 O O . ALA B 1 490 ? 3.113 -21.438 -15.906 1 92.31 490 ALA B O 1
ATOM 8990 N N . ARG B 1 491 ? 1.059 -22.016 -16.484 1 91.62 491 ARG B N 1
ATOM 8991 C CA . ARG B 1 491 ? 1.235 -21.594 -17.875 1 91.62 491 ARG B CA 1
ATOM 8992 C C . ARG B 1 491 ? 1.461 -20.078 -17.953 1 91.62 491 ARG B C 1
ATOM 8994 O O . ARG B 1 491 ? 2.324 -19.625 -18.719 1 91.62 491 ARG B O 1
ATOM 9001 N N . MET B 1 492 ? 0.676 -19.375 -17.188 1 94.88 492 MET B N 1
ATOM 9002 C CA . MET B 1 492 ? 0.83 -17.922 -17.203 1 94.88 492 MET B CA 1
ATOM 9003 C C . MET B 1 492 ? 2.203 -17.516 -16.688 1 94.88 492 MET B C 1
ATOM 9005 O O . MET B 1 492 ? 2.832 -16.594 -17.219 1 94.88 492 MET B O 1
ATOM 9009 N N . ALA B 1 493 ? 2.604 -18.188 -15.641 1 95.62 493 ALA B N 1
ATOM 9010 C CA . ALA B 1 493 ? 3.922 -17.891 -15.086 1 95.62 493 ALA B CA 1
ATOM 9011 C C . ALA B 1 493 ? 5.027 -18.219 -16.094 1 95.62 493 ALA B C 1
ATOM 9013 O O . ALA B 1 493 ? 6.012 -17.484 -16.203 1 95.62 493 ALA B O 1
ATOM 9014 N N . LYS B 1 494 ? 4.887 -19.281 -16.859 1 93 494 LYS B N 1
ATOM 9015 C CA . LYS B 1 494 ? 5.855 -19.672 -17.875 1 93 494 LYS B CA 1
ATOM 9016 C C . LYS B 1 494 ? 5.941 -18.641 -18.984 1 93 494 LYS B C 1
ATOM 9018 O O . LYS B 1 494 ? 7.035 -18.266 -19.422 1 93 494 LYS B O 1
ATOM 9023 N N . VAL B 1 495 ? 4.832 -18.203 -19.391 1 95.19 495 VAL B N 1
ATOM 9024 C CA . VAL B 1 495 ? 4.805 -17.219 -20.469 1 95.19 495 VAL B CA 1
ATOM 9025 C C . VAL B 1 495 ? 5.352 -15.891 -19.969 1 95.19 495 VAL B C 1
ATOM 9027 O O . VAL B 1 495 ? 6.098 -15.211 -20.672 1 95.19 495 VAL B O 1
ATOM 9030 N N . ALA B 1 496 ? 4.984 -15.578 -18.75 1 96.69 496 ALA B N 1
ATOM 9031 C CA . ALA B 1 496 ? 5.406 -14.305 -18.172 1 96.69 496 ALA B CA 1
ATOM 9032 C C . ALA B 1 496 ? 6.93 -14.234 -18.062 1 96.69 496 ALA B C 1
ATOM 9034 O O . ALA B 1 496 ? 7.531 -13.195 -18.344 1 96.69 496 ALA B O 1
ATOM 9035 N N . ILE B 1 497 ? 7.559 -15.312 -17.672 1 95.44 497 ILE B N 1
ATOM 9036 C CA . ILE B 1 497 ? 9 -15.281 -17.484 1 95.44 497 ILE B CA 1
ATOM 9037 C C . ILE B 1 497 ? 9.695 -15.094 -18.844 1 95.44 497 ILE B C 1
ATOM 9039 O O . ILE B 1 497 ? 10.727 -14.43 -18.938 1 95.44 497 ILE B O 1
ATOM 9043 N N . HIS B 1 498 ? 9.188 -15.656 -19.906 1 95.56 498 HIS B N 1
ATOM 9044 C CA . HIS B 1 498 ? 9.781 -15.484 -21.219 1 95.56 498 HIS B CA 1
ATOM 9045 C C . HIS B 1 498 ? 9.695 -14.023 -21.672 1 95.56 498 HIS B C 1
ATOM 9047 O O . HIS B 1 498 ? 10.625 -13.508 -22.297 1 95.56 498 HIS B O 1
ATOM 9053 N N . LEU B 1 499 ? 8.609 -13.453 -21.328 1 96.19 499 LEU B N 1
ATOM 9054 C CA . LEU B 1 499 ? 8.469 -12.039 -21.656 1 96.19 499 LEU B CA 1
ATOM 9055 C C . LEU B 1 499 ? 9.438 -11.188 -20.828 1 96.19 499 LEU B C 1
ATOM 9057 O O . LEU B 1 499 ? 10.047 -10.25 -21.359 1 96.19 499 LEU B O 1
ATOM 9061 N N . VAL B 1 500 ? 9.625 -11.547 -19.625 1 95.12 500 VAL B N 1
ATOM 9062 C CA . VAL B 1 500 ? 10.516 -10.812 -18.734 1 95.12 500 VAL B CA 1
ATOM 9063 C C . VAL B 1 500 ? 11.961 -10.977 -19.203 1 95.12 500 VAL B C 1
ATOM 9065 O O . VAL B 1 500 ? 12.719 -10.008 -19.234 1 95.12 500 VAL B O 1
ATOM 9068 N N . VAL B 1 501 ? 12.32 -12.172 -19.578 1 92.62 501 VAL B N 1
ATOM 9069 C CA . VAL B 1 501 ? 13.672 -12.422 -20.062 1 92.62 501 VAL B CA 1
ATOM 9070 C C . VAL B 1 501 ? 13.906 -11.625 -21.344 1 92.62 501 VAL B C 1
ATOM 9072 O O . VAL B 1 501 ? 14.977 -11.031 -21.531 1 92.62 501 VAL B O 1
ATOM 9075 N N . CYS B 1 502 ? 12.945 -11.602 -22.141 1 93.69 502 CYS B N 1
ATOM 9076 C CA . CYS B 1 502 ? 13.039 -10.859 -23.391 1 93.69 502 CYS B CA 1
ATOM 9077 C C . CYS B 1 502 ? 13.258 -9.375 -23.125 1 93.69 502 CYS B C 1
ATOM 9079 O O . CYS B 1 502 ? 14.117 -8.75 -23.75 1 93.69 502 CYS B O 1
ATOM 9081 N N . VAL B 1 503 ? 12.586 -8.836 -22.188 1 94.44 503 VAL B N 1
ATOM 9082 C CA . VAL B 1 503 ? 12.672 -7.402 -21.906 1 94.44 503 VAL B CA 1
ATOM 9083 C C . VAL B 1 503 ? 14.023 -7.09 -21.266 1 94.44 503 VAL B C 1
ATOM 9085 O O . VAL B 1 503 ? 14.656 -6.082 -21.594 1 94.44 503 VAL B O 1
ATOM 9088 N N . VAL B 1 504 ? 14.5 -7.926 -20.453 1 91.44 504 VAL B N 1
ATOM 9089 C CA . VAL B 1 504 ? 15.727 -7.68 -19.719 1 91.44 504 VAL B CA 1
ATOM 9090 C C . VAL B 1 504 ? 16.922 -7.668 -20.672 1 91.44 504 VAL B C 1
ATOM 9092 O O . VAL B 1 504 ? 17.828 -6.855 -20.516 1 91.44 504 VAL B O 1
ATOM 9095 N N . PHE B 1 505 ? 16.859 -8.453 -21.75 1 90.56 505 PHE B N 1
ATOM 9096 C CA . PHE B 1 505 ? 18 -8.578 -22.641 1 90.56 505 PHE B CA 1
ATOM 9097 C C . PHE B 1 505 ? 17.734 -7.836 -23.953 1 90.56 505 PHE B C 1
ATOM 9099 O O . PHE B 1 505 ? 18.547 -7.902 -24.875 1 90.56 505 PHE B O 1
ATOM 9106 N N . ALA B 1 506 ? 16.656 -7.129 -23.984 1 92.25 506 ALA B N 1
ATOM 9107 C CA . ALA B 1 506 ? 16.219 -6.477 -25.219 1 92.25 506 ALA B CA 1
ATOM 9108 C C . ALA B 1 506 ? 17.281 -5.5 -25.719 1 92.25 506 ALA B C 1
ATOM 9110 O O . ALA B 1 506 ? 17.594 -5.469 -26.922 1 92.25 506 ALA B O 1
ATOM 9111 N N . SER B 1 507 ? 17.938 -4.766 -24.844 1 91.25 507 SER B N 1
ATOM 9112 C CA . SER B 1 507 ? 18.875 -3.734 -25.266 1 91.25 507 SER B CA 1
ATOM 9113 C C . SER B 1 507 ? 20.281 -4.309 -25.422 1 91.25 507 SER B C 1
ATOM 9115 O O . SER B 1 507 ? 21.031 -3.889 -26.312 1 91.25 507 SER B O 1
ATOM 9117 N N . CYS B 1 508 ? 20.609 -5.242 -24.625 1 87.56 508 CYS B N 1
ATOM 9118 C CA . CYS B 1 508 ? 21.953 -5.805 -24.672 1 87.56 508 CYS B CA 1
ATOM 9119 C C . CYS B 1 508 ? 22.125 -6.758 -25.844 1 87.56 508 CYS B C 1
ATOM 9121 O O . CYS B 1 508 ? 23.188 -6.828 -26.453 1 87.56 508 CYS B O 1
ATOM 9123 N N . CYS B 1 509 ? 21.094 -7.488 -26.062 1 90.06 509 CYS B N 1
ATOM 9124 C CA . CYS B 1 509 ? 21.094 -8.445 -27.172 1 90.06 509 CYS B CA 1
ATOM 9125 C C . CYS B 1 509 ? 19.781 -8.352 -27.969 1 90.06 509 CYS B C 1
ATOM 9127 O O . CYS B 1 509 ? 18.906 -9.195 -27.812 1 90.06 509 CYS B O 1
ATOM 9129 N N . PRO B 1 510 ? 19.719 -7.465 -28.891 1 92.31 510 PRO B N 1
ATOM 9130 C CA . PRO B 1 510 ? 18.453 -7.188 -29.578 1 92.31 510 PRO B CA 1
ATOM 9131 C C . PRO B 1 510 ? 17.938 -8.383 -30.375 1 92.31 510 PRO B C 1
ATOM 9133 O O . PRO B 1 510 ? 16.734 -8.492 -30.641 1 92.31 510 PRO B O 1
ATOM 9136 N N . VAL B 1 511 ? 18.781 -9.305 -30.75 1 90.81 511 VAL B N 1
ATOM 9137 C CA . VAL B 1 511 ? 18.375 -10.453 -31.562 1 90.81 511 VAL B CA 1
ATOM 9138 C C . VAL B 1 511 ? 17.391 -11.312 -30.766 1 90.81 511 VAL B C 1
ATOM 9140 O O . VAL B 1 511 ? 16.594 -12.039 -31.359 1 90.81 511 VAL B O 1
ATOM 9143 N N . ILE B 1 512 ? 17.406 -11.234 -29.5 1 92.62 512 ILE B N 1
ATOM 9144 C CA . ILE B 1 512 ? 16.516 -12.016 -28.641 1 92.62 512 ILE B CA 1
ATOM 9145 C C . ILE B 1 512 ? 15.062 -11.648 -28.922 1 92.62 512 ILE B C 1
ATOM 9147 O O . ILE B 1 512 ? 14.164 -12.469 -28.734 1 92.62 512 ILE B O 1
ATOM 9151 N N . LEU B 1 513 ? 14.805 -10.438 -29.422 1 95.88 513 LEU B N 1
ATOM 9152 C CA . LEU B 1 513 ? 13.445 -9.977 -29.672 1 95.88 513 LEU B CA 1
ATOM 9153 C C . LEU B 1 513 ? 12.844 -10.688 -30.875 1 95.88 513 LEU B C 1
ATOM 9155 O O . LEU B 1 513 ? 11.633 -10.914 -30.938 1 95.88 513 LEU B O 1
ATOM 9159 N N . VAL B 1 514 ? 13.688 -11.117 -31.75 1 94 514 VAL B N 1
ATOM 9160 C CA . VAL B 1 514 ? 13.203 -11.859 -32.906 1 94 514 VAL B CA 1
ATOM 9161 C C . VAL B 1 514 ? 12.812 -13.273 -32.5 1 94 514 VAL B C 1
ATOM 9163 O O . VAL B 1 514 ? 11.75 -13.773 -32.875 1 94 514 VAL B O 1
ATOM 9166 N N . VAL B 1 515 ? 13.641 -13.836 -31.719 1 93.94 515 VAL B N 1
ATOM 9167 C CA . VAL B 1 515 ? 13.352 -15.188 -31.25 1 93.94 515 VAL B CA 1
ATOM 9168 C C . VAL B 1 515 ? 12.133 -15.164 -30.328 1 93.94 515 VAL B C 1
ATOM 9170 O O . VAL B 1 515 ? 11.312 -16.078 -30.359 1 93.94 515 VAL B O 1
ATOM 9173 N N . ALA B 1 516 ? 12.047 -14.125 -29.578 1 95.62 516 ALA B N 1
ATOM 9174 C CA . ALA B 1 516 ? 10.898 -13.984 -28.688 1 95.62 516 ALA B CA 1
ATOM 9175 C C . ALA B 1 516 ? 9.609 -13.828 -29.5 1 95.62 516 ALA B C 1
ATOM 9177 O O . ALA B 1 516 ? 8.57 -14.398 -29.125 1 95.62 516 ALA B O 1
ATOM 9178 N N . TRP B 1 517 ? 9.695 -13.055 -30.516 1 96.69 517 TRP B N 1
ATOM 9179 C CA . TRP B 1 517 ? 8.523 -12.898 -31.375 1 96.69 517 TRP B CA 1
ATOM 9180 C C . TRP B 1 517 ? 8.07 -14.242 -31.938 1 96.69 517 TRP B C 1
ATOM 9182 O O . TRP B 1 517 ? 6.871 -14.539 -31.969 1 96.69 517 TRP B O 1
ATOM 9192 N N . LEU B 1 518 ? 8.984 -15.031 -32.281 1 95.19 518 LEU B N 1
ATOM 9193 C CA . LEU B 1 518 ? 8.664 -16.359 -32.781 1 95.19 518 LEU B CA 1
ATOM 9194 C C . LEU B 1 518 ? 8.016 -17.219 -31.703 1 95.19 518 LEU B C 1
ATOM 9196 O O . LEU B 1 518 ? 7.039 -17.922 -31.953 1 95.19 518 LEU B O 1
ATOM 9200 N N . TYR B 1 519 ? 8.5 -17.125 -30.578 1 95.94 519 TYR B N 1
ATOM 9201 C CA . TYR B 1 519 ? 7.957 -17.875 -29.453 1 95.94 519 TYR B CA 1
ATOM 9202 C C . TYR B 1 519 ? 6.5 -17.516 -29.188 1 95.94 519 TYR B C 1
ATOM 9204 O O . TYR B 1 519 ? 5.648 -18.391 -29.047 1 95.94 519 TYR B O 1
ATOM 9212 N N . PHE B 1 520 ? 6.168 -16.25 -29.188 1 96.69 520 PHE B N 1
ATOM 9213 C CA . PHE B 1 520 ? 4.809 -15.812 -28.875 1 96.69 520 PHE B CA 1
ATOM 9214 C C . PHE B 1 520 ? 3.885 -16.062 -30.062 1 96.69 520 PHE B C 1
ATOM 9216 O O . PHE B 1 520 ? 2.701 -16.359 -29.891 1 96.69 520 PHE B O 1
ATOM 9223 N N . ALA B 1 521 ? 4.453 -15.977 -31.219 1 93.44 521 ALA B N 1
ATOM 9224 C CA . ALA B 1 521 ? 3.645 -16.234 -32.406 1 93.44 521 ALA B CA 1
ATOM 9225 C C . ALA B 1 521 ? 3.23 -17.703 -32.469 1 93.44 521 ALA B C 1
ATOM 9227 O O . ALA B 1 521 ? 2.057 -18.016 -32.688 1 93.44 521 ALA B O 1
ATOM 9228 N N . VAL B 1 522 ? 4.172 -18.547 -32.25 1 91.94 522 VAL B N 1
ATOM 9229 C CA . VAL B 1 522 ? 3.881 -19.984 -32.25 1 91.94 522 VAL B CA 1
ATOM 9230 C C . VAL B 1 522 ? 3.004 -20.328 -31.031 1 91.94 522 VAL B C 1
ATOM 9232 O O . VAL B 1 522 ? 2.107 -21.172 -31.141 1 91.94 522 VAL B O 1
ATOM 9235 N N . GLY B 1 523 ? 3.258 -19.672 -30.031 1 92 523 GLY B N 1
ATOM 9236 C CA . GLY B 1 523 ? 2.49 -19.922 -28.812 1 92 523 GLY B CA 1
ATOM 9237 C C . GLY B 1 523 ? 1.021 -19.562 -28.969 1 92 523 GLY B C 1
ATOM 9238 O O . GLY B 1 523 ? 0.157 -20.25 -28.406 1 92 523 GLY B O 1
ATOM 9239 N N . CYS B 1 524 ? 0.697 -18.5 -29.703 1 90.75 524 CYS B N 1
ATOM 9240 C CA . CYS B 1 524 ? -0.692 -18.125 -29.938 1 90.75 524 CYS B CA 1
ATOM 9241 C C . CYS B 1 524 ? -1.448 -19.25 -30.641 1 90.75 524 CYS B C 1
ATOM 9243 O O . CYS B 1 524 ? -2.613 -19.5 -30.344 1 90.75 524 CYS B O 1
ATOM 9245 N N . PHE B 1 525 ? -0.734 -19.953 -31.422 1 89 525 PHE B N 1
ATOM 9246 C CA . PHE B 1 525 ? -1.366 -21.031 -32.156 1 89 525 PHE B CA 1
ATOM 9247 C C . PHE B 1 525 ? -1.451 -22.297 -31.312 1 89 525 PHE B C 1
ATOM 9249 O O . PHE B 1 525 ? -2.498 -22.938 -31.25 1 89 525 PHE B O 1
ATOM 9256 N N . THR B 1 526 ? -0.429 -22.531 -30.656 1 88.56 526 THR B N 1
ATOM 9257 C CA . THR B 1 526 ? -0.364 -23.75 -29.859 1 88.56 526 THR B CA 1
ATOM 9258 C C . THR B 1 526 ? -1.346 -23.672 -28.703 1 88.56 526 THR B C 1
ATOM 9260 O O . THR B 1 526 ? -2.166 -24.578 -28.516 1 88.56 526 THR B O 1
ATOM 9263 N N . PHE B 1 527 ? -1.355 -22.656 -28 1 88.94 527 PHE B N 1
ATOM 9264 C CA . PHE B 1 527 ? -2.215 -22.547 -26.828 1 88.94 527 PHE B CA 1
ATOM 9265 C C . PHE B 1 527 ? -3.66 -22.281 -27.234 1 88.94 527 PHE B C 1
ATOM 9267 O O . PHE B 1 527 ? -4.59 -22.703 -26.531 1 88.94 527 PHE B O 1
ATOM 9274 N N . GLY B 1 528 ? -3.805 -21.609 -28.344 1 88.69 528 GLY B N 1
ATOM 9275 C CA . GLY B 1 528 ? -5.16 -21.469 -28.844 1 88.69 528 GLY B CA 1
ATOM 9276 C C . GLY B 1 528 ? -5.832 -22.781 -29.156 1 88.69 528 GLY B C 1
ATOM 9277 O O . GLY B 1 528 ? -6.977 -23.016 -28.781 1 88.69 528 GLY B O 1
ATOM 9278 N N . TYR B 1 529 ? -5.055 -23.625 -29.719 1 88.31 529 TYR B N 1
ATOM 9279 C CA . TYR B 1 529 ? -5.586 -24.938 -30.062 1 88.31 529 TYR B CA 1
ATOM 9280 C C . TYR B 1 529 ? -5.805 -25.781 -28.812 1 88.31 529 TYR B C 1
ATOM 9282 O O . TYR B 1 529 ? -6.836 -26.438 -28.672 1 88.31 529 TYR B O 1
ATOM 9290 N N . LEU B 1 530 ? -4.973 -25.703 -27.938 1 86.75 530 LEU B N 1
ATOM 9291 C CA . LEU B 1 530 ? -5.039 -26.531 -26.75 1 86.75 530 LEU B CA 1
ATOM 9292 C C . LEU B 1 530 ? -6.191 -26.109 -25.844 1 86.75 530 LEU B C 1
ATOM 9294 O O . LEU B 1 530 ? -6.984 -26.938 -25.406 1 86.75 530 LEU B O 1
ATOM 9298 N N . VAL B 1 531 ? -6.383 -24.812 -25.641 1 86.5 531 VAL B N 1
ATOM 9299 C CA . VAL B 1 531 ? -7.344 -24.312 -24.672 1 86.5 531 VAL B CA 1
ATOM 9300 C C . VAL B 1 531 ? -8.75 -24.375 -25.25 1 86.5 531 VAL B C 1
ATOM 9302 O O . VAL B 1 531 ? -9.719 -24.609 -24.531 1 86.5 531 VAL B O 1
ATOM 9305 N N . ILE B 1 532 ? -8.906 -24.25 -26.547 1 87.25 532 ILE B N 1
ATOM 9306 C CA . ILE B 1 532 ? -10.234 -24.141 -27.141 1 87.25 532 ILE B CA 1
ATOM 9307 C C . ILE B 1 532 ? -10.719 -25.531 -27.547 1 87.25 532 ILE B C 1
ATOM 9309 O O . ILE B 1 532 ? -11.891 -25.875 -27.359 1 87.25 532 ILE B O 1
ATOM 9313 N N . PHE B 1 533 ? -9.766 -26.391 -28.016 1 84.12 533 PHE B N 1
ATOM 9314 C CA . PHE B 1 533 ? -10.258 -27.609 -28.641 1 84.12 533 PHE B CA 1
ATOM 9315 C C . PHE B 1 533 ? -9.789 -28.844 -27.875 1 84.12 533 PHE B C 1
ATOM 9317 O O . PHE B 1 533 ? -10.539 -29.812 -27.734 1 84.12 533 PHE B O 1
ATOM 9324 N N . ALA B 1 534 ? -8.703 -28.797 -27.359 1 80.12 534 ALA B N 1
ATOM 9325 C CA . ALA B 1 534 ? -8.109 -30.047 -26.891 1 80.12 534 ALA B CA 1
ATOM 9326 C C . ALA B 1 534 ? -8.375 -30.25 -25.406 1 80.12 534 ALA B C 1
ATOM 9328 O O . ALA B 1 534 ? -8.625 -31.375 -24.969 1 80.12 534 ALA B O 1
ATOM 9329 N N . GLU B 1 535 ? -8.328 -29.25 -24.641 1 80.5 535 GLU B N 1
ATOM 9330 C CA . GLU B 1 535 ? -8.406 -29.406 -23.188 1 80.5 535 GLU B CA 1
ATOM 9331 C C . GLU B 1 535 ? -9.836 -29.234 -22.688 1 80.5 535 GLU B C 1
ATOM 9333 O O . GLU B 1 535 ? -10.656 -28.609 -23.359 1 80.5 535 GLU B O 1
ATOM 9338 N N . THR B 1 536 ? -10 -29.891 -21.484 1 76.75 536 THR B N 1
ATOM 9339 C CA . THR B 1 536 ? -11.289 -29.734 -20.828 1 76.75 536 THR B CA 1
ATOM 9340 C C . THR B 1 536 ? -11.391 -28.375 -20.141 1 76.75 536 THR B C 1
ATOM 9342 O O . THR B 1 536 ? -10.383 -27.797 -19.75 1 76.75 536 THR B O 1
ATOM 9345 N N . LYS B 1 537 ? -12.641 -27.953 -20.047 1 73.62 537 LYS B N 1
ATOM 9346 C CA . LYS B 1 537 ? -12.898 -26.641 -19.453 1 73.62 537 LYS B CA 1
ATOM 9347 C C . LYS B 1 537 ? -12.516 -26.625 -17.984 1 73.62 537 LYS B C 1
ATOM 9349 O O . LYS B 1 537 ? -12.984 -27.453 -17.203 1 73.62 537 LYS B O 1
ATOM 9354 N N . LYS B 1 538 ? -11.602 -25.797 -17.688 1 76.19 538 LYS B N 1
ATOM 9355 C CA . LYS B 1 538 ? -11.125 -25.578 -16.312 1 76.19 538 LYS B CA 1
ATOM 9356 C C . LYS B 1 538 ? -11.969 -24.531 -15.602 1 76.19 538 LYS B C 1
ATOM 9358 O O . LYS B 1 538 ? -12.68 -23.75 -16.25 1 76.19 538 LYS B O 1
ATOM 9363 N N . PRO B 1 539 ? -11.938 -24.594 -14.289 1 78.75 539 PRO B N 1
ATOM 9364 C CA . PRO B 1 539 ? -12.664 -23.531 -13.57 1 78.75 539 PRO B CA 1
ATOM 9365 C C . PRO B 1 539 ? -12.133 -22.141 -13.883 1 78.75 539 PRO B C 1
ATOM 9367 O O . PRO B 1 539 ? -10.922 -21.953 -14 1 78.75 539 PRO B O 1
ATOM 9370 N N . ASP B 1 540 ? -13.031 -21.25 -14.102 1 86.88 540 ASP B N 1
ATOM 9371 C CA . ASP B 1 540 ? -12.719 -19.906 -14.547 1 86.88 540 ASP B CA 1
ATOM 9372 C C . ASP B 1 540 ? -12.609 -18.938 -13.367 1 86.88 540 ASP B C 1
ATOM 9374 O O . ASP B 1 540 ? -13.508 -18.875 -12.531 1 86.88 540 ASP B O 1
ATOM 9378 N N . MET B 1 541 ? -11.516 -18.266 -13.227 1 89.06 541 MET B N 1
ATOM 9379 C CA . MET B 1 541 ? -11.297 -17.297 -12.164 1 89.06 541 MET B CA 1
ATOM 9380 C C . MET B 1 541 ? -11.547 -15.875 -12.664 1 89.06 541 MET B C 1
ATOM 9382 O O . MET B 1 541 ? -11.195 -14.898 -11.992 1 89.06 541 MET B O 1
ATOM 9386 N N . GLY B 1 542 ? -12.031 -15.719 -13.805 1 91.5 542 GLY B N 1
ATOM 9387 C CA . GLY B 1 542 ? -12.453 -14.43 -14.32 1 91.5 542 GLY B CA 1
ATOM 9388 C C . GLY B 1 542 ? -11.289 -13.539 -14.711 1 91.5 542 GLY B C 1
ATOM 9389 O O . GLY B 1 542 ? -11.367 -12.312 -14.578 1 91.5 542 GLY B O 1
ATOM 9390 N N . GLY B 1 543 ? -10.203 -14.008 -15.023 1 93.5 543 GLY B N 1
ATOM 9391 C CA . GLY B 1 543 ? -9.094 -13.211 -15.516 1 93.5 543 GLY B CA 1
ATOM 9392 C C . GLY B 1 543 ? -8.148 -12.773 -14.406 1 93.5 543 GLY B C 1
ATOM 9393 O O . GLY B 1 543 ? -7.359 -11.844 -14.594 1 93.5 543 GLY B O 1
ATOM 9394 N N . ALA B 1 544 ? -8.172 -13.398 -13.281 1 93.38 544 ALA B N 1
ATOM 9395 C CA . ALA B 1 544 ? -7.273 -13.039 -12.188 1 93.38 544 ALA B CA 1
ATOM 9396 C C . ALA B 1 544 ? -5.82 -13.344 -12.547 1 93.38 544 ALA B C 1
ATOM 9398 O O . ALA B 1 544 ? -4.906 -12.625 -12.125 1 93.38 544 ALA B O 1
ATOM 9399 N N . PHE B 1 545 ? -5.602 -14.367 -13.344 1 95.69 545 PHE B N 1
ATOM 9400 C CA . PHE B 1 545 ? -4.258 -14.742 -13.766 1 95.69 545 PHE B CA 1
ATOM 9401 C C . PHE B 1 545 ? -3.641 -13.664 -14.648 1 95.69 545 PHE B C 1
ATOM 9403 O O . PHE B 1 545 ? -2.432 -13.43 -14.594 1 95.69 545 PHE B O 1
ATOM 9410 N N . TRP B 1 546 ? -4.512 -13.062 -15.414 1 96.44 546 TRP B N 1
ATOM 9411 C CA . TRP B 1 546 ? -4.098 -11.992 -16.312 1 96.44 546 TRP B CA 1
ATOM 9412 C C . TRP B 1 546 ? -3.516 -10.82 -15.539 1 96.44 546 TRP B C 1
ATOM 9414 O O . TRP B 1 546 ? -2.441 -10.312 -15.875 1 96.44 546 TRP B O 1
ATOM 9424 N N . VAL B 1 547 ? -4.168 -10.43 -14.516 1 95.81 547 VAL B N 1
ATOM 9425 C CA . VAL B 1 547 ? -3.742 -9.273 -13.734 1 95.81 547 VAL B CA 1
ATOM 9426 C C . VAL B 1 547 ? -2.414 -9.578 -13.047 1 95.81 547 VAL B C 1
ATOM 9428 O O . VAL B 1 547 ? -1.506 -8.742 -13.039 1 95.81 547 VAL B O 1
ATOM 9431 N N . LYS B 1 548 ? -2.285 -10.758 -12.539 1 96 548 LYS B N 1
ATOM 9432 C CA . LYS B 1 548 ? -1.021 -11.156 -11.93 1 96 548 LYS B CA 1
ATOM 9433 C C . LYS B 1 548 ? 0.099 -11.211 -12.969 1 96 548 LYS B C 1
ATOM 9435 O O . LYS B 1 548 ? 1.241 -10.852 -12.672 1 96 548 LYS B O 1
ATOM 9440 N N . GLY B 1 549 ? -0.219 -11.641 -14.133 1 96.88 549 GLY B N 1
ATOM 9441 C CA . GLY B 1 549 ? 0.757 -11.672 -15.211 1 96.88 549 GLY B CA 1
ATOM 9442 C C . GLY B 1 549 ? 1.286 -10.297 -15.578 1 96.88 549 GLY B C 1
ATOM 9443 O O . GLY B 1 549 ? 2.486 -10.125 -15.797 1 96.88 549 GLY B O 1
ATOM 9444 N N . LEU B 1 550 ? 0.365 -9.383 -15.633 1 97.12 550 LEU B N 1
ATOM 9445 C CA . LEU B 1 550 ? 0.782 -8.023 -15.961 1 97.12 550 LEU B CA 1
ATOM 9446 C C . LEU B 1 550 ? 1.637 -7.434 -14.844 1 97.12 550 LEU B C 1
ATOM 9448 O O . LEU B 1 550 ? 2.559 -6.66 -15.109 1 97.12 550 LEU B O 1
ATOM 9452 N N . ARG B 1 551 ? 1.292 -7.836 -13.641 1 96.25 551 ARG B N 1
ATOM 9453 C CA . ARG B 1 551 ? 2.129 -7.391 -12.531 1 96.25 551 ARG B CA 1
ATOM 9454 C C . ARG B 1 551 ? 3.539 -7.961 -12.648 1 96.25 551 ARG B C 1
ATOM 9456 O O . ARG B 1 551 ? 4.516 -7.281 -12.328 1 96.25 551 ARG B O 1
ATOM 9463 N N . HIS B 1 552 ? 3.615 -9.148 -13.094 1 97 552 HIS B N 1
ATOM 9464 C CA . HIS B 1 552 ? 4.918 -9.758 -13.328 1 97 552 HIS B CA 1
ATOM 9465 C C . HIS B 1 552 ? 5.688 -9.008 -14.406 1 97 552 HIS B C 1
ATOM 9467 O O . HIS B 1 552 ? 6.902 -8.828 -14.305 1 97 552 HIS B O 1
ATOM 9473 N N . LEU B 1 553 ? 5.004 -8.594 -15.375 1 97 553 LEU B N 1
ATOM 9474 C CA . LEU B 1 553 ? 5.637 -7.828 -16.453 1 97 553 LEU B CA 1
ATOM 9475 C C . LEU B 1 553 ? 6.191 -6.508 -15.922 1 97 553 LEU B C 1
ATOM 9477 O O . LEU B 1 553 ? 7.309 -6.121 -16.266 1 97 553 LEU B O 1
ATOM 9481 N N . PHE B 1 554 ? 5.445 -5.852 -15.07 1 97.25 554 PHE B N 1
ATOM 9482 C CA . PHE B 1 554 ? 5.918 -4.598 -14.492 1 97.25 554 PHE B CA 1
ATOM 9483 C C . PHE B 1 554 ? 7.148 -4.828 -13.625 1 97.25 554 PHE B C 1
ATOM 9485 O O . PHE B 1 554 ? 8.07 -4.008 -13.602 1 97.25 554 PHE B O 1
ATOM 9492 N N . LEU B 1 555 ? 7.121 -5.922 -12.945 1 95.25 555 LEU B N 1
ATOM 9493 C CA . LEU B 1 555 ? 8.305 -6.277 -12.164 1 95.25 555 LEU B CA 1
ATOM 9494 C C . LEU B 1 555 ? 9.508 -6.512 -13.078 1 95.25 555 LEU B C 1
ATOM 9496 O O . LEU B 1 555 ? 10.617 -6.062 -12.773 1 95.25 555 LEU B O 1
ATOM 9500 N N . GLY B 1 556 ? 9.273 -7.188 -14.148 1 95.06 556 GLY B N 1
ATOM 9501 C CA . GLY B 1 556 ? 10.336 -7.406 -15.117 1 95.06 556 GLY B CA 1
ATOM 9502 C C . GLY B 1 556 ? 10.883 -6.117 -15.703 1 95.06 556 GLY B C 1
ATOM 9503 O O . GLY B 1 556 ? 12.094 -5.969 -15.875 1 95.06 556 GLY B O 1
ATOM 9504 N N . LEU B 1 557 ? 10.016 -5.203 -16.016 1 97.5 557 LEU B N 1
ATOM 9505 C CA . LEU B 1 557 ? 10.43 -3.902 -16.531 1 97.5 557 LEU B CA 1
ATOM 9506 C C . LEU B 1 557 ? 11.25 -3.145 -15.492 1 97.5 557 LEU B C 1
ATOM 9508 O O . LEU B 1 557 ? 12.203 -2.449 -15.836 1 97.5 557 LEU B O 1
ATOM 9512 N N . GLY B 1 558 ? 10.805 -3.303 -14.227 1 95.5 558 GLY B N 1
ATOM 9513 C CA . GLY B 1 558 ? 11.594 -2.701 -13.164 1 95.5 558 GLY B CA 1
ATOM 9514 C C . GLY B 1 558 ? 13.008 -3.252 -13.086 1 95.5 558 GLY B C 1
ATOM 9515 O O . GLY B 1 558 ? 13.969 -2.492 -12.969 1 95.5 558 GLY B O 1
ATOM 9516 N N . ILE B 1 559 ? 13.133 -4.551 -13.227 1 90.69 559 ILE B N 1
ATOM 9517 C CA . ILE B 1 559 ? 14.438 -5.199 -13.211 1 90.69 559 ILE B CA 1
ATOM 9518 C C . ILE B 1 559 ? 15.258 -4.738 -14.414 1 90.69 559 ILE B C 1
ATOM 9520 O O . ILE B 1 559 ? 16.453 -4.48 -14.297 1 90.69 559 ILE B O 1
ATOM 9524 N N . TYR B 1 560 ? 14.695 -4.621 -15.578 1 93.56 560 TYR B N 1
ATOM 9525 C CA . TYR B 1 560 ? 15.344 -4.164 -16.812 1 93.56 560 TYR B CA 1
ATOM 9526 C C . TYR B 1 560 ? 15.945 -2.775 -16.625 1 93.56 560 TYR B C 1
ATOM 9528 O O . TYR B 1 560 ? 17.109 -2.549 -16.938 1 93.56 560 TYR B O 1
ATOM 9536 N N . VAL B 1 561 ? 15.156 -1.849 -16.062 1 95.12 561 VAL B N 1
ATOM 9537 C CA . VAL B 1 561 ? 15.625 -0.476 -15.898 1 95.12 561 VAL B CA 1
ATOM 9538 C C . VAL B 1 561 ? 16.781 -0.438 -14.914 1 95.12 561 VAL B C 1
ATOM 9540 O O . VAL B 1 561 ? 17.797 0.216 -15.156 1 95.12 561 VAL B O 1
ATOM 9543 N N . LEU B 1 562 ? 16.672 -1.192 -13.82 1 88.94 562 LEU B N 1
ATOM 9544 C CA . LEU B 1 562 ? 17.719 -1.208 -12.812 1 88.94 562 LEU B CA 1
ATOM 9545 C C . LEU B 1 562 ? 19.016 -1.787 -13.383 1 88.94 562 LEU B C 1
ATOM 9547 O O . LEU B 1 562 ? 20.094 -1.262 -13.133 1 88.94 562 LEU B O 1
ATOM 9551 N N . LEU B 1 563 ? 18.922 -2.818 -14.141 1 87.81 563 LEU B N 1
ATOM 9552 C CA . LEU B 1 563 ? 20.109 -3.453 -14.719 1 87.81 563 LEU B CA 1
ATOM 9553 C C . LEU B 1 563 ? 20.75 -2.561 -15.773 1 87.81 563 LEU B C 1
ATOM 9555 O O . LEU B 1 563 ? 21.969 -2.488 -15.875 1 87.81 563 LEU B O 1
ATOM 9559 N N . MET B 1 564 ? 19.953 -1.909 -16.531 1 91.38 564 MET B N 1
ATOM 9560 C CA . MET B 1 564 ? 20.484 -1.006 -17.547 1 91.38 564 MET B CA 1
ATOM 9561 C C . MET B 1 564 ? 21.172 0.195 -16.906 1 91.38 564 MET B C 1
ATOM 9563 O O . MET B 1 564 ? 22.188 0.682 -17.406 1 91.38 564 MET B O 1
ATOM 9567 N N . VAL B 1 565 ? 20.562 0.684 -15.844 1 87.69 565 VAL B N 1
ATOM 9568 C CA . VAL B 1 565 ? 21.203 1.773 -15.117 1 87.69 565 VAL B CA 1
ATOM 9569 C C . VAL B 1 565 ? 22.562 1.317 -14.594 1 87.69 565 VAL B C 1
ATOM 9571 O O . VAL B 1 565 ? 23.547 2.053 -14.68 1 87.69 565 VAL B O 1
ATOM 9574 N N . GLY B 1 566 ? 22.625 0.114 -14.055 1 84 566 GLY B N 1
ATOM 9575 C CA . GLY B 1 566 ? 23.891 -0.433 -13.594 1 84 566 GLY B CA 1
ATOM 9576 C C . GLY B 1 566 ? 24.906 -0.601 -14.703 1 84 566 GLY B C 1
ATOM 9577 O O . GLY B 1 566 ? 26.094 -0.268 -14.531 1 84 566 GLY B O 1
ATOM 9578 N N . LEU B 1 567 ? 24.547 -1.061 -15.812 1 85.69 567 LEU B N 1
ATOM 9579 C CA . LEU B 1 567 ? 25.438 -1.293 -16.953 1 85.69 567 LEU B CA 1
ATOM 9580 C C . LEU B 1 567 ? 25.984 0.024 -17.5 1 85.69 567 LEU B C 1
ATOM 9582 O O . LEU B 1 567 ? 27.172 0.144 -17.766 1 85.69 567 LEU B O 1
ATOM 9586 N N . LEU B 1 568 ? 25.094 0.993 -17.656 1 86.75 568 LEU B N 1
ATOM 9587 C CA . LEU B 1 568 ? 25.5 2.287 -18.188 1 86.75 568 LEU B CA 1
ATOM 9588 C C . LEU B 1 568 ? 26.391 3.037 -17.203 1 86.75 568 LEU B C 1
ATOM 9590 O O . LEU B 1 568 ? 27.297 3.766 -17.609 1 86.75 568 LEU B O 1
ATOM 9594 N N . SER B 1 569 ? 26.156 2.865 -15.922 1 81.38 569 SER B N 1
ATOM 9595 C CA . SER B 1 569 ? 26.969 3.529 -14.906 1 81.38 569 SER B CA 1
ATOM 9596 C C . SER B 1 569 ? 28.391 2.98 -14.898 1 81.38 569 SER B C 1
ATOM 9598 O O . SER B 1 569 ? 29.344 3.727 -14.68 1 81.38 569 SER B O 1
ATOM 9600 N N . ARG B 1 570 ? 28.562 1.778 -15.203 1 77.81 570 ARG B N 1
ATOM 9601 C CA . ARG B 1 570 ? 29.875 1.151 -15.164 1 77.81 570 ARG B CA 1
ATOM 9602 C C . ARG B 1 570 ? 30.641 1.408 -16.469 1 77.81 570 ARG B C 1
ATOM 9604 O O . ARG B 1 570 ? 31.875 1.521 -16.453 1 77.81 570 ARG B O 1
ATOM 9611 N N . ALA B 1 571 ? 29.906 1.437 -17.422 1 77.62 571 ALA B N 1
ATOM 9612 C CA . ALA B 1 571 ? 30.547 1.572 -18.734 1 77.62 571 ALA B CA 1
ATOM 9613 C C . ALA B 1 571 ? 30.969 3.016 -18.984 1 77.62 571 ALA B C 1
ATOM 9615 O O . ALA B 1 571 ? 31.891 3.27 -19.766 1 77.62 571 ALA B O 1
ATOM 9616 N N . SER B 1 572 ? 30.141 3.949 -18.406 1 70.94 572 SER B N 1
ATOM 9617 C CA . SER B 1 572 ? 30.375 5.336 -18.797 1 70.94 572 SER B CA 1
ATOM 9618 C C . SER B 1 572 ? 31.172 6.086 -17.734 1 70.94 572 SER B C 1
ATOM 9620 O O . SER B 1 572 ? 31.094 5.777 -16.547 1 70.94 572 SER B O 1
ATOM 9622 N N . LEU B 1 573 ? 32.156 6.848 -18.359 1 64.75 573 LEU B N 1
ATOM 9623 C CA . LEU B 1 573 ? 32.844 7.801 -17.5 1 64.75 573 LEU B CA 1
ATOM 9624 C C . LEU B 1 573 ? 31.938 8.953 -17.109 1 64.75 573 LEU B C 1
ATOM 9626 O O . LEU B 1 573 ? 32.125 9.547 -16.047 1 64.75 573 LEU B O 1
ATOM 9630 N N . SER B 1 574 ? 30.922 9.07 -18.078 1 70.12 574 SER B N 1
ATOM 9631 C CA . SER B 1 574 ? 30 10.148 -17.781 1 70.12 574 SER B CA 1
ATOM 9632 C C . SER B 1 574 ? 28.719 9.617 -17.125 1 70.12 574 SER B C 1
ATOM 9634 O O . SER B 1 574 ? 28.281 8.508 -17.438 1 70.12 574 SER B O 1
ATOM 9636 N N . ARG B 1 575 ? 28.031 10.297 -16.203 1 75.44 575 ARG B N 1
ATOM 9637 C CA . ARG B 1 575 ? 26.906 9.867 -15.383 1 75.44 575 ARG B CA 1
ATOM 9638 C C . ARG B 1 575 ? 25.578 10.172 -16.078 1 75.44 575 ARG B C 1
ATOM 9640 O O . ARG B 1 575 ? 24.531 9.633 -15.695 1 75.44 575 ARG B O 1
ATOM 9647 N N . GLU B 1 576 ? 25.641 10.867 -17.125 1 82.38 576 GLU B N 1
ATOM 9648 C CA . GLU B 1 576 ? 24.422 11.422 -17.703 1 82.38 576 GLU B CA 1
ATOM 9649 C C . GLU B 1 576 ? 23.562 10.328 -18.328 1 82.38 576 GLU B C 1
ATOM 9651 O O . GLU B 1 576 ? 22.344 10.281 -18.094 1 82.38 576 GLU B O 1
ATOM 9656 N N . PRO B 1 577 ? 24.203 9.406 -18.953 1 86 577 PRO B N 1
ATOM 9657 C CA . PRO B 1 577 ? 23.359 8.375 -19.547 1 86 577 PRO B CA 1
ATOM 9658 C C . PRO B 1 577 ? 22.703 7.477 -18.5 1 86 577 PRO B C 1
ATOM 9660 O O . PRO B 1 577 ? 21.562 7.055 -18.672 1 86 577 PRO B O 1
ATOM 9663 N N . ALA B 1 578 ? 23.406 7.242 -17.469 1 85.56 578 ALA B N 1
ATOM 9664 C CA . ALA B 1 578 ? 22.859 6.414 -16.391 1 85.56 578 ALA B CA 1
ATOM 9665 C C . ALA B 1 578 ? 21.719 7.125 -15.688 1 85.56 578 ALA B C 1
ATOM 9667 O O . ALA B 1 578 ? 20.719 6.5 -15.32 1 85.56 578 ALA B O 1
ATOM 9668 N N . VAL B 1 579 ? 21.781 8.422 -15.602 1 84 579 VAL B N 1
ATOM 9669 C CA . VAL B 1 579 ? 20.75 9.203 -14.945 1 84 579 VAL B CA 1
ATOM 9670 C C . VAL B 1 579 ? 19.516 9.266 -15.836 1 84 579 VAL B C 1
ATOM 9672 O O . VAL B 1 579 ? 18.375 9.18 -15.344 1 84 579 VAL B O 1
ATOM 9675 N N . LEU B 1 580 ? 19.766 9.391 -17.031 1 89.19 580 LEU B N 1
ATOM 9676 C CA . LEU B 1 580 ? 18.656 9.391 -17.969 1 89.19 580 LEU B CA 1
ATOM 9677 C C . LEU B 1 580 ? 17.922 8.047 -17.953 1 89.19 580 LEU B C 1
ATOM 9679 O O . LEU B 1 580 ? 16.688 8 -17.984 1 89.19 580 LEU B O 1
ATOM 9683 N N . ALA B 1 581 ? 18.641 7.035 -17.875 1 91.69 581 ALA B N 1
ATOM 9684 C CA . ALA B 1 581 ? 18.031 5.707 -17.812 1 91.69 581 ALA B CA 1
ATOM 9685 C C . ALA B 1 581 ? 17.266 5.516 -16.516 1 91.69 581 ALA B C 1
ATOM 9687 O O . ALA B 1 581 ? 16.172 4.938 -16.516 1 91.69 581 ALA B O 1
ATOM 9688 N N . ALA B 1 582 ? 17.766 6.012 -15.477 1 89.25 582 ALA B N 1
ATOM 9689 C CA . ALA B 1 582 ? 17.094 5.918 -14.18 1 89.25 582 ALA B CA 1
ATOM 9690 C C . ALA B 1 582 ? 15.781 6.707 -14.188 1 89.25 582 ALA B C 1
ATOM 9692 O O . ALA B 1 582 ? 14.82 6.328 -13.516 1 89.25 582 ALA B O 1
ATOM 9693 N N . GLY B 1 583 ? 15.727 7.766 -14.961 1 91.19 583 GLY B N 1
ATOM 9694 C CA . GLY B 1 583 ? 14.523 8.57 -15.078 1 91.19 583 GLY B CA 1
ATOM 9695 C C . GLY B 1 583 ? 13.344 7.805 -15.633 1 91.19 583 GLY B C 1
ATOM 9696 O O . GLY B 1 583 ? 12.188 8.188 -15.43 1 91.19 583 GLY B O 1
ATOM 9697 N N . ALA B 1 584 ? 13.602 6.68 -16.234 1 95.31 584 ALA B N 1
ATOM 9698 C CA . ALA B 1 584 ? 12.531 5.871 -16.828 1 95.31 584 ALA B CA 1
ATOM 9699 C C . ALA B 1 584 ? 11.719 5.172 -15.734 1 95.31 584 ALA B C 1
ATOM 9701 O O . ALA B 1 584 ? 10.641 4.645 -16 1 95.31 584 ALA B O 1
ATOM 9702 N N . LEU B 1 585 ? 12.18 5.27 -14.547 1 93.88 585 LEU B N 1
ATOM 9703 C CA . LEU B 1 585 ? 11.438 4.695 -13.43 1 93.88 585 LEU B CA 1
ATOM 9704 C C . LEU B 1 585 ? 10.164 5.5 -13.156 1 93.88 585 LEU B C 1
ATOM 9706 O O . LEU B 1 585 ? 9.18 4.953 -12.656 1 93.88 585 LEU B O 1
ATOM 9710 N N . VAL B 1 586 ? 10.125 6.754 -13.555 1 89.75 586 VAL B N 1
ATOM 9711 C CA . VAL B 1 586 ? 8.969 7.613 -13.32 1 89.75 586 VAL B CA 1
ATOM 9712 C C . VAL B 1 586 ? 7.812 7.184 -14.219 1 89.75 586 VAL B C 1
ATOM 9714 O O . VAL B 1 586 ? 6.727 6.871 -13.727 1 89.75 586 VAL B O 1
ATOM 9717 N N . PRO B 1 587 ? 8.094 7.105 -15.492 1 93.81 587 PRO B N 1
ATOM 9718 C CA . PRO B 1 587 ? 6.992 6.617 -16.312 1 93.81 587 PRO B CA 1
ATOM 9719 C C . PRO B 1 587 ? 6.602 5.176 -15.984 1 93.81 587 PRO B C 1
ATOM 9721 O O . PRO B 1 587 ? 5.43 4.805 -16.125 1 93.81 587 PRO B O 1
ATOM 9724 N N . LEU B 1 588 ? 7.539 4.398 -15.586 1 96.75 588 LEU B N 1
ATOM 9725 C CA . LEU B 1 588 ? 7.211 3.043 -15.156 1 96.75 588 LEU B CA 1
ATOM 9726 C C . LEU B 1 588 ? 6.289 3.066 -13.938 1 96.75 588 LEU B C 1
ATOM 9728 O O . LEU B 1 588 ? 5.285 2.352 -13.898 1 96.75 588 LEU B O 1
ATOM 9732 N N . GLY B 1 589 ? 6.602 3.865 -12.984 1 94.69 589 GLY B N 1
ATOM 9733 C CA . GLY B 1 589 ? 5.754 4.02 -11.812 1 94.69 589 GLY B CA 1
ATOM 9734 C C . GLY B 1 589 ? 4.375 4.562 -12.141 1 94.69 589 GLY B C 1
ATOM 9735 O O . GLY B 1 589 ? 3.371 4.09 -11.602 1 94.69 589 GLY B O 1
ATOM 9736 N N . LEU B 1 590 ? 4.34 5.496 -13.047 1 91.5 590 LEU B N 1
ATOM 9737 C CA . LEU B 1 590 ? 3.068 6.082 -13.469 1 91.5 590 LEU B CA 1
ATOM 9738 C C . LEU B 1 590 ? 2.232 5.066 -14.242 1 91.5 590 LEU B C 1
ATOM 9740 O O . LEU B 1 590 ? 1.009 5.027 -14.094 1 91.5 590 LEU B O 1
ATOM 9744 N N . GLY B 1 591 ? 2.975 4.344 -15.047 1 93 591 GLY B N 1
ATOM 9745 C CA . GLY B 1 591 ? 2.266 3.287 -15.75 1 93 591 GLY B CA 1
ATOM 9746 C C . GLY B 1 591 ? 1.679 2.238 -14.82 1 93 591 GLY B C 1
ATOM 9747 O O . GLY B 1 591 ? 0.546 1.794 -15.016 1 93 591 GLY B O 1
ATOM 9748 N N . TYR B 1 592 ? 2.34 1.903 -13.773 1 93.94 592 TYR B N 1
ATOM 9749 C CA . TYR B 1 592 ? 1.858 0.932 -12.797 1 93.94 592 TYR B CA 1
ATOM 9750 C C . TYR B 1 592 ? 0.685 1.492 -12 1 93.94 592 TYR B C 1
ATOM 9752 O O . TYR B 1 592 ? -0.279 0.776 -11.719 1 93.94 592 TYR B O 1
ATOM 9760 N N . LEU B 1 593 ? 0.765 2.75 -11.703 1 89.75 593 LEU B N 1
ATOM 9761 C CA . LEU B 1 593 ? -0.32 3.391 -10.969 1 89.75 593 LEU B CA 1
ATOM 9762 C C . LEU B 1 593 ? -1.592 3.441 -11.812 1 89.75 593 LEU B C 1
ATOM 9764 O O . LEU B 1 593 ? -2.688 3.191 -11.297 1 89.75 593 LEU B O 1
ATOM 9768 N N . ARG B 1 594 ? -1.44 3.805 -13.023 1 87.75 594 ARG B N 1
ATOM 9769 C CA . ARG B 1 594 ? -2.594 3.83 -13.922 1 87.75 594 ARG B CA 1
ATOM 9770 C C . ARG B 1 594 ? -3.223 2.447 -14.039 1 87.75 594 ARG B C 1
ATOM 9772 O O . ARG B 1 594 ? -4.449 2.318 -14.078 1 87.75 594 ARG B O 1
ATOM 9779 N N . PHE B 1 595 ? -2.361 1.484 -14.062 1 89.19 595 PHE B N 1
ATOM 9780 C CA . PHE B 1 595 ? -2.811 0.098 -14.117 1 89.19 595 PHE B CA 1
ATOM 9781 C C . PHE B 1 595 ? -3.512 -0.293 -12.82 1 89.19 595 PHE B C 1
ATOM 9783 O O . PHE B 1 595 ? -4.578 -0.915 -12.852 1 89.19 595 PHE B O 1
ATOM 9790 N N . SER B 1 596 ? -3.057 0.16 -11.758 1 87.19 596 SER B N 1
ATOM 9791 C CA . SER B 1 596 ? -3.596 -0.24 -10.461 1 87.19 596 SER B CA 1
ATOM 9792 C C . SER B 1 596 ? -4.895 0.499 -10.148 1 87.19 596 SER B C 1
ATOM 9794 O O . SER B 1 596 ? -5.707 0.028 -9.352 1 87.19 596 SER B O 1
ATOM 9796 N N . LEU B 1 597 ? -5.137 1.63 -10.789 1 84.12 597 LEU B N 1
ATOM 9797 C CA . LEU B 1 597 ? -6.332 2.43 -10.547 1 84.12 597 LEU B CA 1
ATOM 9798 C C . LEU B 1 597 ? -7.539 1.836 -11.258 1 84.12 597 LEU B C 1
ATOM 9800 O O . LEU B 1 597 ? -8.68 2.166 -10.938 1 84.12 597 LEU B O 1
ATOM 9804 N N . LEU B 1 598 ? -7.242 1.008 -12.188 1 85.12 598 LEU B N 1
ATOM 9805 C CA . LEU B 1 598 ? -8.328 0.301 -12.859 1 85.12 598 LEU B CA 1
ATOM 9806 C C . LEU B 1 598 ? -8.75 -0.927 -12.062 1 85.12 598 LEU B C 1
ATOM 9808 O O . LEU B 1 598 ? -8.148 -1.996 -12.195 1 85.12 598 LEU B O 1
ATOM 9812 N N . SER B 1 599 ? -9.758 -0.746 -11.258 1 84.62 599 SER B N 1
ATOM 9813 C CA . SER B 1 599 ? -10.195 -1.818 -10.367 1 84.62 599 SER B CA 1
ATOM 9814 C C . SER B 1 599 ? -10.914 -2.92 -11.148 1 84.62 599 SER B C 1
ATOM 9816 O O . SER B 1 599 ? -11.828 -2.646 -11.922 1 84.62 599 SER B O 1
ATOM 9818 N N . TRP B 1 600 ? -10.453 -4.066 -11.062 1 89.06 600 TRP B N 1
ATOM 9819 C CA . TRP B 1 600 ? -11.031 -5.211 -11.758 1 89.06 600 TRP B CA 1
ATOM 9820 C C . TRP B 1 600 ? -11.711 -6.16 -10.773 1 89.06 600 TRP B C 1
ATOM 9822 O O . TRP B 1 600 ? -12.445 -7.062 -11.18 1 89.06 600 TRP B O 1
ATOM 9832 N N . GLU B 1 601 ? -11.531 -5.953 -9.453 1 85.81 601 GLU B N 1
ATOM 9833 C CA . GLU B 1 601 ? -11.953 -6.918 -8.445 1 85.81 601 GLU B CA 1
ATOM 9834 C C . GLU B 1 601 ? -13.477 -6.922 -8.289 1 85.81 601 GLU B C 1
ATOM 9836 O O . GLU B 1 601 ? -14.086 -7.977 -8.117 1 85.81 601 GLU B O 1
ATOM 9841 N N . ALA B 1 602 ? -14.047 -5.738 -8.344 1 86.06 602 ALA B N 1
ATOM 9842 C CA . ALA B 1 602 ? -15.492 -5.672 -8.148 1 86.06 602 ALA B CA 1
ATOM 9843 C C . ALA B 1 602 ? -16.156 -4.816 -9.227 1 86.06 602 ALA B C 1
ATOM 9845 O O . ALA B 1 602 ? -15.5 -3.982 -9.859 1 86.06 602 ALA B O 1
ATOM 9846 N N . LEU B 1 603 ? -17.375 -5.133 -9.461 1 89.81 603 LEU B N 1
ATOM 9847 C CA . LEU B 1 603 ? -18.188 -4.309 -10.359 1 89.81 603 LEU B CA 1
ATOM 9848 C C . LEU B 1 603 ? -18.406 -2.922 -9.773 1 89.81 603 LEU B C 1
ATOM 9850 O O . LEU B 1 603 ? -18.625 -2.787 -8.562 1 89.81 603 LEU B O 1
ATOM 9854 N N . PRO B 1 604 ? -18.297 -1.957 -10.617 1 90 604 PRO B N 1
ATOM 9855 C CA . PRO B 1 604 ? -18.672 -0.638 -10.109 1 90 604 PRO B CA 1
ATOM 9856 C C . PRO B 1 604 ? -20.094 -0.623 -9.523 1 90 604 PRO B C 1
ATOM 9858 O O . PRO B 1 604 ? -20.969 -1.331 -10.008 1 90 604 PRO B O 1
ATOM 9861 N N . PHE B 1 605 ? -20.281 0.09 -8.523 1 92.06 605 PHE B N 1
ATOM 9862 C CA . PHE B 1 605 ? -21.531 0.085 -7.766 1 92.06 605 PHE B CA 1
ATOM 9863 C C . PHE B 1 605 ? -22.703 0.475 -8.656 1 92.06 605 PHE B C 1
ATOM 9865 O O . PHE B 1 605 ? -23.812 -0.047 -8.5 1 92.06 605 PHE B O 1
ATOM 9872 N N . GLU B 1 606 ? -22.484 1.339 -9.617 1 91.06 606 GLU B N 1
ATOM 9873 C CA . GLU B 1 606 ? -23.531 1.729 -10.555 1 91.06 606 GLU B CA 1
ATOM 9874 C C . GLU B 1 606 ? -24.016 0.534 -11.367 1 91.06 606 GLU B C 1
ATOM 9876 O O . GLU B 1 606 ? -25.219 0.365 -11.578 1 91.06 606 GLU B O 1
ATOM 9881 N N . ALA B 1 607 ? -23.125 -0.26 -11.75 1 90.25 607 ALA B N 1
ATOM 9882 C CA . ALA B 1 607 ? -23.469 -1.438 -12.539 1 90.25 607 ALA B CA 1
ATOM 9883 C C . ALA B 1 607 ? -24.188 -2.48 -11.688 1 90.25 607 ALA B C 1
ATOM 9885 O O . ALA B 1 607 ? -25.078 -3.18 -12.18 1 90.25 607 ALA B O 1
ATOM 9886 N N . VAL B 1 608 ? -23.797 -2.57 -10.477 1 91.06 608 VAL B N 1
ATOM 9887 C CA . VAL B 1 608 ? -24.453 -3.518 -9.578 1 91.06 608 VAL B CA 1
ATOM 9888 C C . VAL B 1 608 ? -25.906 -3.117 -9.367 1 91.06 608 VAL B C 1
ATOM 9890 O O . VAL B 1 608 ? -26.797 -3.969 -9.375 1 91.06 608 VAL B O 1
ATOM 9893 N N . ALA B 1 609 ? -26.109 -1.869 -9.148 1 89.69 609 ALA B N 1
ATOM 9894 C CA . ALA B 1 609 ? -27.469 -1.369 -8.938 1 89.69 609 ALA B CA 1
ATOM 9895 C C . ALA B 1 609 ? -28.328 -1.6 -10.18 1 89.69 609 ALA B C 1
ATOM 9897 O O . ALA B 1 609 ? -29.516 -1.932 -10.07 1 89.69 609 ALA B O 1
ATOM 9898 N N . GLU B 1 610 ? -27.75 -1.459 -11.312 1 87.88 610 GLU B N 1
ATOM 9899 C CA . GLU B 1 610 ? -28.484 -1.677 -12.555 1 87.88 610 GLU B CA 1
ATOM 9900 C C . GLU B 1 610 ? -28.859 -3.146 -12.727 1 87.88 610 GLU B C 1
ATOM 9902 O O . GLU B 1 610 ? -29.969 -3.461 -13.164 1 87.88 610 GLU B O 1
ATOM 9907 N N . VAL B 1 611 ? -27.938 -3.979 -12.391 1 87.81 611 VAL B N 1
ATOM 9908 C CA . VAL B 1 611 ? -28.203 -5.41 -12.508 1 87.81 611 VAL B CA 1
ATOM 9909 C C . VAL B 1 611 ? -29.281 -5.82 -11.516 1 87.81 611 VAL B C 1
ATOM 9911 O O . VAL B 1 611 ? -30.141 -6.656 -11.836 1 87.81 611 VAL B O 1
ATOM 9914 N N . ASP B 1 612 ? -29.25 -5.277 -10.367 1 86.5 612 ASP B N 1
ATOM 9915 C CA . ASP B 1 612 ? -30.219 -5.613 -9.328 1 86.5 612 ASP B CA 1
ATOM 9916 C C . ASP B 1 612 ? -31.625 -5.164 -9.734 1 86.5 612 ASP B C 1
ATOM 9918 O O . ASP B 1 612 ? -32.594 -5.824 -9.406 1 86.5 612 ASP B O 1
ATOM 9922 N N . LEU B 1 613 ? -31.688 -4.094 -10.422 1 80.38 613 LEU B N 1
ATOM 9923 C CA . LEU B 1 613 ? -32.969 -3.57 -10.859 1 80.38 613 LEU B CA 1
ATOM 9924 C C . LEU B 1 613 ? -33.531 -4.391 -12.016 1 80.38 613 LEU B C 1
ATOM 9926 O O . LEU B 1 613 ? -34.75 -4.535 -12.156 1 80.38 613 LEU B O 1
ATOM 9930 N N . THR B 1 614 ? -32.688 -4.914 -12.805 1 76.94 614 THR B N 1
ATOM 9931 C CA . THR B 1 614 ? -33.156 -5.617 -14 1 76.94 614 THR B CA 1
ATOM 9932 C C . THR B 1 614 ? -33.375 -7.094 -13.703 1 76.94 614 THR B C 1
ATOM 9934 O O . THR B 1 614 ? -34.25 -7.723 -14.312 1 76.94 614 THR B O 1
ATOM 9937 N N . GLU B 1 615 ? -32.562 -7.762 -12.883 1 66.56 615 GLU B N 1
ATOM 9938 C CA . GLU B 1 615 ? -32.562 -9.219 -12.758 1 66.56 615 GLU B CA 1
ATOM 9939 C C . GLU B 1 615 ? -33.594 -9.672 -11.734 1 66.56 615 GLU B C 1
ATOM 9941 O O . GLU B 1 615 ? -33.312 -9.695 -10.531 1 66.56 615 GLU B O 1
ATOM 9946 N N . GLN B 1 616 ? -35 -9.453 -11.836 1 56.62 616 GLN B N 1
ATOM 9947 C CA . GLN B 1 616 ? -36.062 -9.977 -10.969 1 56.62 616 GLN B CA 1
ATOM 9948 C C . GLN B 1 616 ? -35.875 -11.469 -10.727 1 56.62 616 GLN B C 1
ATOM 9950 O O . GLN B 1 616 ? -36.156 -11.969 -9.633 1 56.62 616 GLN B O 1
ATOM 9955 N N . ARG B 1 617 ? -35.75 -12.422 -11.773 1 56.41 617 ARG B N 1
ATOM 9956 C CA . ARG B 1 617 ? -35.875 -13.867 -11.617 1 56.41 617 ARG B CA 1
ATOM 9957 C C . ARG B 1 617 ? -34.531 -14.562 -11.664 1 56.41 617 ARG B C 1
ATOM 9959 O O . ARG B 1 617 ? -34 -14.805 -12.75 1 56.41 617 ARG B O 1
ATOM 9966 N N . ARG B 1 618 ? -33.781 -14.414 -10.57 1 59.03 618 ARG B N 1
ATOM 9967 C CA . ARG B 1 618 ? -32.406 -14.922 -10.617 1 59.03 618 ARG B CA 1
ATOM 9968 C C . ARG B 1 618 ? -32.406 -16.438 -10.492 1 59.03 618 ARG B C 1
ATOM 9970 O O . ARG B 1 618 ? -33.125 -17.016 -9.695 1 59.03 618 ARG B O 1
ATOM 9977 N N . HIS B 1 619 ? -31.812 -17.156 -11.555 1 66.25 619 HIS B N 1
ATOM 9978 C CA . HIS B 1 619 ? -31.5 -18.578 -11.492 1 66.25 619 HIS B CA 1
ATOM 9979 C C . HIS B 1 619 ? -30.469 -18.875 -10.414 1 66.25 619 HIS B C 1
ATOM 9981 O O . HIS B 1 619 ? -29.469 -18.172 -10.305 1 66.25 619 HIS B O 1
ATOM 9987 N N . ARG B 1 620 ? -30.938 -19.547 -9.398 1 76.5 620 ARG B N 1
ATOM 9988 C CA . ARG B 1 620 ? -30.062 -19.969 -8.305 1 76.5 620 ARG B CA 1
ATOM 9989 C C . ARG B 1 620 ? -29.328 -21.266 -8.664 1 76.5 620 ARG B C 1
ATOM 9991 O O . ARG B 1 620 ? -29.953 -22.297 -8.922 1 76.5 620 ARG B O 1
ATOM 9998 N N . ILE B 1 621 ? -28 -21.047 -8.914 1 77.62 621 ILE B N 1
ATOM 9999 C CA . ILE B 1 621 ? -27.172 -22.219 -9.219 1 77.62 621 ILE B CA 1
ATOM 10000 C C . ILE B 1 621 ? -26.234 -22.5 -8.047 1 77.62 621 ILE B C 1
ATOM 10002 O O . ILE B 1 621 ? -25.391 -21.672 -7.695 1 77.62 621 ILE B O 1
ATOM 10006 N N . GLY B 1 622 ? -26.391 -23.531 -7.395 1 80.5 622 GLY B N 1
ATOM 10007 C CA . GLY B 1 622 ? -25.5 -23.969 -6.332 1 80.5 622 GLY B CA 1
ATOM 10008 C C . GLY B 1 622 ? -25.922 -23.469 -4.961 1 80.5 622 GLY B C 1
ATOM 10009 O O . GLY B 1 622 ? -26.844 -22.672 -4.84 1 80.5 622 GLY B O 1
ATOM 10010 N N . GLU B 1 623 ? -25.328 -24.062 -3.895 1 87.25 623 GLU B N 1
ATOM 10011 C CA . GLU B 1 623 ? -25.625 -23.703 -2.51 1 87.25 623 GLU B CA 1
ATOM 10012 C C . GLU B 1 623 ? -24.359 -23.781 -1.65 1 87.25 623 GLU B C 1
ATOM 10014 O O . GLU B 1 623 ? -23.516 -24.656 -1.852 1 87.25 623 GLU B O 1
ATOM 10019 N N . TYR B 1 624 ? -24.234 -22.812 -0.815 1 93.31 624 TYR B N 1
ATOM 10020 C CA . TYR B 1 624 ? -23.109 -22.812 0.116 1 93.31 624 TYR B CA 1
ATOM 10021 C C . TYR B 1 624 ? -23.438 -23.609 1.366 1 93.31 624 TYR B C 1
ATOM 10023 O O . TYR B 1 624 ? -23.797 -23.047 2.4 1 93.31 624 TYR B O 1
ATOM 10031 N N . ARG B 1 625 ? -23.422 -24.828 1.101 1 91.81 625 ARG B N 1
ATOM 10032 C CA . ARG B 1 625 ? -23.625 -25.828 2.152 1 91.81 625 ARG B CA 1
ATOM 10033 C C . ARG B 1 625 ? -22.734 -27.047 1.934 1 91.81 625 ARG B C 1
ATOM 10035 O O . ARG B 1 625 ? -22.516 -27.453 0.794 1 91.81 625 ARG B O 1
ATOM 10042 N N . GLN B 1 626 ? -22.219 -27.547 3.062 1 92.44 626 GLN B N 1
ATOM 10043 C CA . GLN B 1 626 ? -21.391 -28.734 2.959 1 92.44 626 GLN B CA 1
ATOM 10044 C C . GLN B 1 626 ? -22.188 -29.906 2.367 1 92.44 626 GLN B C 1
ATOM 10046 O O . GLN B 1 626 ? -23.266 -30.234 2.85 1 92.44 626 GLN B O 1
ATOM 10051 N N . PRO B 1 627 ? -21.656 -30.453 1.328 1 86.38 627 PRO B N 1
ATOM 10052 C CA . PRO B 1 627 ? -22.391 -31.531 0.649 1 86.38 627 PRO B CA 1
ATOM 10053 C C . PRO B 1 627 ? -22.672 -32.719 1.562 1 86.38 627 PRO B C 1
ATOM 10055 O O . PRO B 1 627 ? -23.672 -33.406 1.383 1 86.38 627 PRO B O 1
ATOM 10058 N N . GLU B 1 628 ? -21.875 -32.938 2.549 1 87.06 628 GLU B N 1
ATOM 10059 C CA . GLU B 1 628 ? -22.062 -34.094 3.438 1 87.06 628 GLU B CA 1
ATOM 10060 C C . GLU B 1 628 ? -23.188 -33.875 4.43 1 87.06 628 GLU B C 1
ATOM 10062 O O . GLU B 1 628 ? -23.719 -34.812 5.016 1 87.06 628 GLU B O 1
ATOM 10067 N N . CYS B 1 629 ? -23.5 -32.625 4.535 1 85.56 629 CYS B N 1
ATOM 10068 C CA . CYS B 1 629 ? -24.547 -32.312 5.504 1 85.56 629 CYS B CA 1
ATOM 10069 C C . CYS B 1 629 ? -25.906 -32.25 4.836 1 85.56 629 CYS B C 1
ATOM 10071 O O . CYS B 1 629 ? -26.938 -32.125 5.512 1 85.56 629 CYS B O 1
ATOM 10073 N N . THR B 1 630 ? -25.906 -32.281 3.502 1 79.25 630 THR B N 1
ATOM 10074 C CA . THR B 1 630 ? -27.188 -32.25 2.807 1 79.25 630 THR B CA 1
ATOM 10075 C C . THR B 1 630 ? -27.797 -33.656 2.74 1 79.25 630 THR B C 1
ATOM 10077 O O . THR B 1 630 ? -27.078 -34.625 2.494 1 79.25 630 THR B O 1
ATOM 10080 N N . LYS B 1 631 ? -29.047 -33.938 3.328 1 63.66 631 LYS B N 1
ATOM 10081 C CA . LYS B 1 631 ? -29.734 -35.219 3.434 1 63.66 631 LYS B CA 1
ATOM 10082 C C . LYS B 1 631 ? -29.828 -35.906 2.074 1 63.66 631 LYS B C 1
ATOM 10084 O O . LYS B 1 631 ? -29.688 -37.125 1.98 1 63.66 631 LYS B O 1
ATOM 10089 N N . ASP B 1 632 ? -30.156 -35.094 0.977 1 55.56 632 ASP B N 1
ATOM 10090 C CA . ASP B 1 632 ? -30.609 -35.812 -0.218 1 55.56 632 ASP B CA 1
ATOM 10091 C C . ASP B 1 632 ? -29.422 -36.344 -1.017 1 55.56 632 ASP B C 1
ATOM 10093 O O . ASP B 1 632 ? -29.547 -37.344 -1.751 1 55.56 632 ASP B O 1
ATOM 10097 N N . ARG B 1 633 ? -28.359 -35.688 -1.106 1 50.78 633 ARG B N 1
ATOM 10098 C CA . ARG B 1 633 ? -27.359 -36.062 -2.105 1 50.78 633 ARG B CA 1
ATOM 10099 C C . ARG B 1 633 ? -26.609 -37.344 -1.695 1 50.78 633 ARG B C 1
ATOM 10101 O O . ARG B 1 633 ? -25.906 -37.938 -2.506 1 50.78 633 ARG B O 1
ATOM 10108 N N . ALA B 1 634 ? -26.484 -37.594 -0.472 1 45.91 634 ALA B N 1
ATOM 10109 C CA . ALA B 1 634 ? -25.703 -38.781 -0.155 1 45.91 634 ALA B CA 1
ATOM 10110 C C . ALA B 1 634 ? -26.141 -39.969 -1.007 1 45.91 634 ALA B C 1
ATOM 10112 O O . ALA B 1 634 ? -25.359 -40.875 -1.276 1 45.91 634 ALA B O 1
ATOM 10113 N N . PHE B 1 635 ? -27.469 -39.938 -1.446 1 44.38 635 PHE B N 1
ATOM 10114 C CA . PHE B 1 635 ? -27.969 -41.156 -2.092 1 44.38 635 PHE B CA 1
ATOM 10115 C C . PHE B 1 635 ? -27.859 -41.031 -3.607 1 44.38 635 PHE B C 1
ATOM 10117 O O . PHE B 1 635 ? -27.891 -42.062 -4.312 1 44.38 635 PHE B O 1
ATOM 10124 N N . HIS B 1 636 ? -27.781 -39.844 -4.219 1 39.38 636 HIS B N 1
ATOM 10125 C CA . HIS B 1 636 ? -27.969 -39.781 -5.668 1 39.38 636 HIS B CA 1
ATOM 10126 C C . HIS B 1 636 ? -26.641 -40.031 -6.398 1 39.38 636 HIS B C 1
ATOM 10128 O O . HIS B 1 636 ? -26.609 -40.031 -7.633 1 39.38 636 HIS B O 1
ATOM 10134 N N . HIS B 1 637 ? -25.578 -39.875 -5.922 1 39.09 637 HIS B N 1
ATOM 10135 C CA . HIS B 1 637 ? -24.422 -40.062 -6.789 1 39.09 637 HIS B CA 1
ATOM 10136 C C . HIS B 1 637 ? -24.406 -41.469 -7.402 1 39.09 637 HIS B C 1
ATOM 10138 O O . HIS B 1 637 ? -23.562 -41.781 -8.234 1 39.09 637 HIS B O 1
ATOM 10144 N N . GLY B 1 638 ? -25.266 -42.375 -6.988 1 33.66 638 GLY B N 1
ATOM 10145 C CA . GLY B 1 638 ? -25.25 -43.688 -7.605 1 33.66 638 GLY B CA 1
ATOM 10146 C C . GLY B 1 638 ? -25.828 -43.688 -9.016 1 33.66 638 GLY B C 1
ATOM 10147 O O . GLY B 1 638 ? -25.453 -44.531 -9.828 1 33.66 638 GLY B O 1
ATOM 10148 N N . HIS B 1 639 ? -27.031 -42.969 -9.336 1 34.28 639 HIS B N 1
ATOM 10149 C CA . HIS B 1 639 ? -27.734 -43.281 -10.57 1 34.28 639 HIS B CA 1
ATOM 10150 C C . HIS B 1 639 ? -27.234 -42.406 -11.727 1 34.28 639 HIS B C 1
ATOM 10152 O O . HIS B 1 639 ? -27.703 -42.562 -12.859 1 34.28 639 HIS B O 1
ATOM 10158 N N . LYS B 1 640 ? -26.562 -41.375 -11.773 1 38.97 640 LYS B N 1
ATOM 10159 C CA . LYS B 1 640 ? -26.312 -40.562 -12.969 1 38.97 640 LYS B CA 1
ATOM 10160 C C . LYS B 1 640 ? -25.312 -41.25 -13.891 1 38.97 640 LYS B C 1
ATOM 10162 O O . LYS B 1 640 ? -25 -40.75 -14.977 1 38.97 640 LYS B O 1
ATOM 10167 N N . LYS B 1 641 ? -24.547 -42.188 -13.617 1 37.94 641 LYS B N 1
ATOM 10168 C CA . LYS B 1 641 ? -23.703 -42.688 -14.695 1 37.94 641 LYS B CA 1
ATOM 10169 C C . LYS B 1 641 ? -24.531 -43.312 -15.812 1 37.94 641 LYS B C 1
ATOM 10171 O O . LYS B 1 641 ? -24.047 -43.5 -16.922 1 37.94 641 LYS B O 1
ATOM 10176 N N . THR B 1 642 ? -25.688 -43.812 -15.5 1 31.41 642 THR B N 1
ATOM 10177 C CA . THR B 1 642 ? -26.234 -44.656 -16.562 1 31.41 642 THR B CA 1
ATOM 10178 C C . THR B 1 642 ? -26.875 -43.781 -17.656 1 31.41 642 THR B C 1
ATOM 10180 O O . THR B 1 642 ? -27.047 -44.25 -18.781 1 31.41 642 THR B O 1
ATOM 10183 N N . ASP B 1 643 ? -27.422 -42.625 -17.312 1 30.97 643 ASP B N 1
ATOM 10184 C CA . ASP B 1 643 ? -28.312 -42.156 -18.391 1 30.97 643 ASP B CA 1
ATOM 10185 C C . ASP B 1 643 ? -27.531 -41.5 -19.516 1 30.97 643 ASP B C 1
ATOM 10187 O O . ASP B 1 643 ? -28.078 -41.25 -20.594 1 30.97 643 ASP B O 1
ATOM 10191 N N . THR B 1 644 ? -26.359 -40.938 -19.219 1 29.94 644 THR B N 1
ATOM 10192 C CA . THR B 1 644 ? -25.891 -40.25 -20.406 1 29.94 644 THR B CA 1
ATOM 10193 C C . THR B 1 644 ? -25.328 -41.25 -21.422 1 29.94 644 THR B C 1
ATOM 10195 O O . THR B 1 644 ? -24.75 -40.844 -22.438 1 29.94 644 THR B O 1
ATOM 10198 N N . ALA B 1 645 ? -25.297 -42.562 -21.078 1 29.86 645 ALA B N 1
ATOM 10199 C CA . ALA B 1 645 ? -24.938 -43.469 -22.188 1 29.86 645 ALA B CA 1
ATOM 10200 C C . ALA B 1 645 ? -26.094 -43.625 -23.172 1 29.86 645 ALA B C 1
ATOM 10202 O O . ALA B 1 645 ? -25.969 -44.312 -24.172 1 29.86 645 ALA B O 1
ATOM 10203 N N . GLY B 1 646 ? -27.391 -43.156 -22.844 1 22.2 646 GLY B N 1
ATOM 10204 C CA . GLY B 1 646 ? -28.266 -43.312 -24 1 22.2 646 GLY B CA 1
ATOM 10205 C C . GLY B 1 646 ? -28.125 -42.156 -25 1 22.2 646 GLY B C 1
ATOM 10206 O O . GLY B 1 646 ? -27.75 -41.062 -24.625 1 22.2 646 GLY B O 1
#

Organism: NCBI:txid2562239

Secondary structure (DSSP, 8-state):
-HHHHHHHHHHHHHHH--HHHHHHHHHHHHHHHHHHHHHHHHHHHHHHHHHHHHHHHHHHHHHHTS-S---HHHHTSSTTGGGS-HHHHHHHHHHHHHHHHHHHHHHHHHHHHHHHHHHHHHHHHHHTPPBTTTTEEEEES--GGG-SHHHHHHHHHHHS-GGGEEEEEEEE--HHHHHHHHHHHHHHHHHHHHHHHHHH--SSS-HHHHHHHHHHHHHHHHHHHHHHHHHHHHHHHHHHTT-TTTEEEEEEEEES-HHHHHHHTSS--SSBTTSSEEE----GGGB-HHHHSS-HHHHHHHHHHHHHHHHHHHHHHHHHHHHHHHHHHHHHHHHTTT-HHHHHHHHHHHHHHHHHHHHHHHHHHHHHHHHHTS--SBTTHHHHHHHHHHHHHHIIIIIIIHHS-S-HHHHHHHHHH-GGGHHHHHHHHGGGGHHHHHHHHHHHHHHHHHHHHTHHHHHHHHHHHHTT--HHHHHHHHS-SS--TTSHHHHHHHHHHHHHHHHHTTTT-THHHHHHHHHHHHHHHHHHHIIIIISPPPPP-TTHHHHHHHHHHHHHHHHHHHHHHHHHHHH-SSSHHHHHHHTTHHHHHHHHHHHHHB--SS--HHHHHHHHHH-SS--B---SS-GGG-TTHHHHTTTHHHHTT-/-HHHHHHHHHHHHHHH--HHHHHHHHHHHHHHHHHHHHHHHHHHHHHHHHHHHHHHHHHHHHHHTS-S---HHHHTSSTTGGGS-HHHHHHHHHHHHHHHHHHHHHHHHHHHHHHHHHHHHHHHHHHTPPBTTTTEEEEES--GGG-SHHHHHHHHHHHS-GGGEEEEEEEE--HHHHHHHHHHHHHHHHHHHHHHHHHH--SSS-HHHHHHHHHHHHHHHHHHHHHHHHHHHHHHHHHHTT-TTTEEEEEEEEES-HHHHHHHTSS--SSBTTSSEEE----GGGB-HHHHSS-HHHHHHHHHHHHHHHHHHHHHHHHHHHHHHHHHHHHHHHHTTT-HHHHHHHHHHHHHHHHHHHHHHHHHHHHHHHHHTS--SBTTHHHHHHHHHHHHHHIIIIIIIHHS-S-HHHHHHHHHH-GGGHHHHHHHHGGGGHHHHHHHHHHHHHHHHHHHHTHHHHHHHHHHHHTT--HHHHHHHHS-SS--TTSHHHHHHHHHHHHHHHHHHTTT-THHHHHHHHHHHHHHHHHHHIIIIISPPPPP-SSHHHHHHHHHHHHHHHHHHHHHHHHHHHH-SSSHHHHHHHTTHHHHHHHHHHHHHB--SS--HHHHHHHHHH-SS--B---SS-GGG-TTHHHHTTTHHHHTT-

Solvent-accessible surface area (backbone atoms only — not comparable to full-atom values): 66845 Å² total; per-residue (Å²): 106,64,68,51,52,52,45,52,52,46,30,58,47,52,76,69,53,52,69,69,57,41,31,74,55,26,24,49,38,42,44,37,52,46,48,50,27,48,49,48,24,50,50,24,45,58,49,27,58,53,42,35,65,52,46,30,57,49,29,36,55,57,41,66,69,41,90,65,94,63,57,74,72,48,29,36,21,52,47,82,55,71,76,51,61,68,77,67,45,48,59,53,43,46,51,51,24,51,46,50,44,48,53,48,51,52,49,40,52,54,52,52,54,51,51,56,56,46,47,55,54,38,49,54,54,62,70,63,50,46,33,47,52,55,16,28,36,29,36,33,49,46,54,84,82,38,35,23,38,64,43,38,38,48,54,52,22,66,64,68,38,61,81,46,49,70,49,40,39,52,37,53,56,49,67,68,56,50,50,42,49,51,49,32,52,49,39,48,51,50,35,51,51,49,51,52,49,58,66,68,48,75,78,79,67,71,66,65,63,53,53,49,49,45,51,52,37,49,50,49,35,51,52,37,50,52,49,46,55,52,49,48,51,48,50,55,52,37,44,76,66,50,34,70,84,40,31,20,34,22,32,37,41,30,32,70,38,45,49,60,36,58,42,62,50,58,63,47,46,37,64,48,57,77,40,47,38,61,42,78,47,63,57,56,88,41,53,35,57,75,51,44,24,41,50,70,67,59,41,50,51,26,40,50,51,32,49,51,48,52,50,48,47,61,63,49,47,56,59,50,53,51,53,48,48,65,57,46,48,57,55,54,48,60,73,38,64,88,36,66,70,56,39,55,51,44,57,56,45,43,60,41,46,54,51,48,52,56,60,65,49,43,42,51,55,52,44,52,42,47,71,70,41,30,66,44,59,28,64,71,54,50,35,58,53,43,19,55,52,52,33,52,49,42,50,45,54,60,55,50,46,56,53,48,65,62,64,61,66,56,48,52,46,44,32,71,72,38,59,59,49,45,51,47,56,50,21,66,32,49,43,76,44,44,66,53,50,43,50,41,49,52,48,51,43,54,50,46,55,46,56,70,64,36,50,65,42,46,50,42,26,49,52,32,42,71,72,66,44,52,70,68,56,16,50,47,63,32,58,48,62,56,79,53,54,82,23,70,22,42,51,46,26,55,52,40,50,54,51,28,53,40,56,52,36,33,82,40,28,24,68,40,23,55,54,46,23,49,32,24,54,52,41,42,39,46,51,42,35,37,46,58,68,69,46,78,67,51,84,65,71,62,35,55,66,46,57,53,38,52,50,50,44,52,50,28,51,50,52,28,43,52,31,50,22,30,34,37,46,69,57,36,94,56,61,62,41,20,51,54,24,50,54,38,52,53,60,45,51,52,39,49,48,59,54,65,48,52,59,74,88,59,72,24,44,55,57,42,38,50,47,52,70,64,56,80,82,70,64,71,60,70,57,86,60,63,67,86,73,41,81,69,57,77,66,51,77,71,65,65,76,62,61,76,75,106,106,64,66,53,50,52,46,52,52,46,29,57,46,52,75,69,53,52,69,69,58,40,31,74,53,25,23,49,38,43,44,36,53,47,48,52,26,47,48,48,24,49,50,24,46,58,51,27,57,54,41,35,65,52,48,31,57,49,28,37,54,57,41,67,69,43,91,66,96,63,57,74,71,48,29,37,21,52,44,81,55,69,76,51,59,68,78,68,44,49,61,54,44,46,51,52,24,52,46,50,44,48,53,49,52,51,49,40,52,53,51,51,55,52,50,54,56,46,47,55,54,38,50,54,52,61,70,63,48,46,34,45,53,55,14,28,35,28,37,33,50,48,53,84,83,39,35,25,38,64,42,38,37,50,52,52,23,68,65,68,37,62,80,46,48,69,49,40,39,51,36,52,56,48,66,68,57,51,50,42,52,50,50,32,53,52,38,48,50,52,36,52,49,49,50,53,48,56,66,69,49,75,78,80,68,72,66,64,64,53,52,48,50,45,50,51,35,49,51,50,35,53,51,38,50,52,49,47,55,51,49,50,51,49,52,55,53,35,43,76,65,46,33,72,85,40,29,20,32,21,33,36,41,29,33,68,39,45,50,60,35,58,43,61,51,59,64,48,48,37,65,49,56,77,40,47,37,59,42,79,48,64,57,56,88,41,52,33,57,75,51,44,25,44,49,70,68,59,40,48,50,26,40,50,51,33,51,52,51,53,50,48,48,60,65,49,47,57,60,50,54,50,54,49,48,65,57,46,47,58,54,54,48,59,73,37,63,89,37,66,71,57,39,55,51,44,57,58,46,42,62,40,47,53,52,48,53,54,59,66,49,42,42,49,55,51,44,53,42,47,71,69,39,29,68,44,60,28,64,73,53,50,35,57,53,43,20,56,53,54,32,53,49,42,49,44,53,61,57,50,44,54,53,50,64,62,65,59,65,55,47,52,46,44,31,71,73,37,60,59,50,45,52,47,55,52,22,67,30,50,45,76,43,45,66,54,52,43,48,42,48,50,49,51,44,54,50,47,54,46,58,69,63,36,49,65,43,47,50,42,26,49,51,34,44,71,72,65,44,50,70,70,55,15,51,48,64,34,57,49,64,55,76,53,55,80,23,71,22,43,51,46,26,56,53,40,50,55,51,28,53,39,58,51,36,34,81,38,28,25,70,40,23,56,54,46,25,49,34,23,54,53,41,42,40,47,49,42,35,37,46,59,68,67,44,77,69,52,86,64,69,63,33,55,64,46,56,54,38,53,51,50,44,53,52,29,51,50,52,28,43,54,33,50,24,30,36,37,47,69,56,36,94,55,62,62,41,19,50,55,23,50,55,39,52,53,59,46,50,50,39,51,48,59,54,64,47,51,59,75,87,60,74,25,44,54,58,41,39,51,48,51,71,66,56,81,82,71,64,71,60,72,56,86,60,63,66,86,71,42,82,70,56,78,66,51,78,72,63,65,74,64,60,76,75,106

Foldseek 3Di:
DVVVVVLVVVLVVLVVDDLVQLCVFQNLLLSLLLVLLVLLLVLLVVLLVPQCVPQQVLLLVQVVVVPDDDDSQLSRFPPPNLPDDFVSVVVNLQVLLVSLLVSLVVLLVSVLVSLVVLLVLLLVVLLPDFPPLLFKKKKFQEDLQQLAFVSVLVVVCVVPNNQFFDTKWFQWQCPVLVVLLVVLVVLVVVLVVLVVVLVPPPPDDDNPVSVVVNVVSVVVSVVSLVVLVVVLVVLVVCSVVSPDNTGARMMMIGTPASLVSVVVQPDQDDPDSPHIHIDRADDLVFFDSNLRRDDPVLQVVLQVVLVVVLVVCLVVVQVVLVVVCVVVLCVVLVVVVPPVVVNVVCVLLVNLVSVVVSLVCVLQVSLVSCVPRHRDRGLQVSLVVSLVSSLVSCCCRVQPPVLLPDDPVVVVVVCVVPVVCSLLSSLSSLLVCLSSLLSNLLVLLVCLVVLLVVVQLVVQLVVVVVVPDDSVVSNCVSAPLGAHSPGSSSSLSVLLSLSLSCLLCCNRRVVSSVSSSSSSVSVSSSSSSCSRPNHDHHDHPSCPSSLVSVVSNLVSSVSSLSSSLSNSCSSHPDNVSSVSSNVSVVSSVVSVVSSVVPDSPDHDSVVSVVSRVPCPPGDHDHDNDDPSSDVPPSPPVPPPVPPVVD/DVVVVVLVVVLVVLVVDDLVQLCVFQNLLLSLLLVLLVLLLVLLVVLLVVQCVPQQVLLLVQVVVPPDDDPSQLSRFPPPNLPDDFVSVVVNLQVLLVSLLVSLVVLLVSVLVSLVVLLVLLLVVLLPDFPPLLFKKKKFQEDLQQLAFVSVLVVVCVVPNNQFFDTKWFQWQCPVLVVLLVVLVVLVVVLVVLVVVLVPPPDDDPNPVSVVVNVVSVVVSVVSLVVLVVVLVVLVVCSVVSPDNTGARMMMIGTPASLVSVVVQPDQDDPDSPHIHIDRADDLVFFDSNLRRDDPVLQVVLQVVLVVVLVVCLVVVQVVLVVVCVVVLCVVCVVVVPPVVVNVVCVLLVSLVSVVVSLVCVLQVSLVSCVPRHRDGGLVVSLVVSLVSSLVSCCCRVPPPVLLPDPSVVVVVVCVVPVVCSLLSSLSSLLVCLSSLLSNLLVLLVCLVVVLVVVQLVVQLVVVVVVPDDNVVSNCVSAPLRAHSPGSSSSLSVLLSLSLSCLLCCNRRVVSSVSSSSSSVSVSSSSSSCSRPNHHHHDHPSCPSSLVSVVSNLVSSVSSLSSSLSNSCSSHPDNVSSVSSNVSVVSSVVSVVSSVVPDSPDNDSVVSVVSRVPPPPGDHDHDNDDPSSDVPPSPPVPPPVPPVVD

Nearest PDB structures (foldseek):
  8xw0-assembly1_A  TM=7.722E-01  e=2.810E-18  Arabidopsis thaliana
  8xry-assembly1_A  TM=7.743E-01  e=7.615E-18  Arabidopsis thaliana
  8xvy-assembly1_A  TM=7.804E-01  e=5.354E-17  Arabidopsis thaliana
  8xs0-assembly1_A  TM=7.039E-01  e=1.652E-16  Arabidopsis thaliana
  8ehx-assembly1_A  TM=6.939E-01  e=7.491E-15  Homo sapiens

InterPro domains:
  IPR003864 CSC1/OSCA1-like, 7TM region [PF02714] (323-568)
  IPR027815 CSC1/OSCA1-like, cytosolic domain [PF14703] (135-289)
  IPR032880 CSC1/OSCA1-like, N-terminal transmembrane domain [PF13967] (11-113)
  IPR045122 Calcium permeable stress-gated cation channel 1-like [PTHR13018] (10-629)

Sequence (1292 aa):
MLALRSGLARMCHVHAMEDTEVVARAGLDGLMLLEFMRLGRQLALVWGIVIVGMLCPLHFYLHSQFSGQFELLSMTSFNGLSGLPHQQLTLLLWSHAATVWFVVLAAGRFVYQAQLRFLEHRFTWLKKIPAPRATTLMVENLPEDCRSDEALRMYFARLFSPEAIQKAYVVRRTDYLCKLVNDMESASYNLNLEEARSANSWRSCPPCTRECKVEEFRRRVEDLQAAVVKEQQRIEEAVKRTDLNVCGCSGFVTFNSRRMCMLALSPQYRADATQLVVAMPPDPEDVIYRDLAKDPQVQAGGNLTAAALLLLIFVIWAPLIATFLDRVEPVLLGTLKNQPELQQLVQGVMSTGVLKVFMGFLPTVLMAIINNVLTLKAGTWAQLKLQDWYFAFQVVFVLLVTTIVGTFLNVLEKMLAHPGEIIYLLADALPGFSNFYINYIMLSCFLQVFDLLRTAPLAKYIFHRLRGADPEEARAQSEPEDQDSDGMGARMAKVAIHLVVCVVFASCCPVILVVAWLYFAVGCFTFGYLVIFAETKKPDMGGAFWVKGLRHLFLGLGIYVLLMVGLLSRASLSREPAVLAAGALVPLGLGYLRFSLLSWEALPFEAVAEVDLTEQRRHRIGEYRQPECTKDRAFHHGHKKTDTAGMLALRSGLARMCHVHAMEDTEVVARAGLDGLMLLEFMRLGRQLALVWGIVIVGMLCPLHFYLHSQFSGQFELLSMTSFNGLSGLPHQQLTLLLWSHAATVWFVVLAAGRFVYQAQLRFLEHRFTWLKKIPAPRATTLMVENLPEDCRSDEALRMYFARLFSPEAIQKAYVVRRTDYLCKLVNDMESASYNLNLEEARSANSWRSCPPCTRECKVEEFRRRVEDLQAAVVKEQQRIEEAVKRTDLNVCGCSGFVTFNSRRMCMLALSPQYRADATQLVVAMPPDPEDVIYRDLAKDPQVQAGGNLTAAALLLLIFVIWAPLIATFLDRVEPVLLGTLKNQPELQQLVQGVMSTGVLKVFMGFLPTVLMAIINNVLTLKAGTWAQLKLQDWYFAFQVVFVLLVTTIVGTFLNVLEKMLAHPGEIIYLLADALPGFSNFYINYIMLSCFLQVFDLLRTAPLAKYIFHRLRGADPEEARAQSEPEDQDSDGMGARMAKVAIHLVVCVVFASCCPVILVVAWLYFAVGCFTFGYLVIFAETKKPDMGGAFWVKGLRHLFLGLGIYVLLMVGLLSRASLSREPAVLAAGALVPLGLGYLRFSLLSWEALPFEAVAEVDLTEQRRHRIGEYRQPECTKDRAFHHGHKKTDTAG

pLDDT: mean 83.14, std 13.69, range [22.2, 97.62]